Protein AF-0000000076748334 (afdb_homodimer)

Radius of gyration: 28.08 Å; Cα contacts (8 Å, |Δi|>4): 1849; chains: 2; bounding box: 63×77×81 Å

Structure (mmCIF, N/CA/C/O backbone):
data_AF-0000000076748334-model_v1
#
loop_
_entity.id
_entity.type
_entity.pdbx_description
1 polymer 'Xanthine permease'
#
loop_
_atom_site.group_PDB
_atom_site.id
_atom_site.type_symbol
_atom_site.label_atom_id
_atom_site.label_alt_id
_atom_site.label_comp_id
_atom_site.label_asym_id
_atom_site.label_entity_id
_atom_site.label_seq_id
_atom_site.pdbx_PDB_ins_code
_atom_site.Cartn_x
_atom_site.Cartn_y
_atom_site.Cartn_z
_atom_site.occupancy
_atom_site.B_iso_or_equiv
_atom_site.auth_seq_id
_atom_site.auth_comp_id
_atom_site.auth_asym_id
_atom_site.auth_atom_id
_atom_site.pdbx_PDB_model_num
ATOM 1 N N . MET A 1 1 ? -25.078 -15.359 -9.578 1 55.31 1 MET A N 1
ATOM 2 C CA . MET A 1 1 ? -24.734 -15.469 -10.992 1 55.31 1 MET A CA 1
ATOM 3 C C . MET A 1 1 ? -25.219 -16.797 -11.57 1 55.31 1 MET A C 1
ATOM 5 O O . MET A 1 1 ? -25.203 -17.812 -10.883 1 55.31 1 MET A O 1
ATOM 9 N N . LYS A 1 2 ? -25.828 -16.688 -12.664 1 72.5 2 LYS A N 1
ATOM 10 C CA . LYS A 1 2 ? -26.266 -17.906 -13.328 1 72.5 2 LYS A CA 1
ATOM 11 C C . LYS A 1 2 ? -25.094 -18.656 -13.945 1 72.5 2 LYS A C 1
ATOM 13 O O . LYS A 1 2 ? -24.312 -18.078 -14.703 1 72.5 2 LYS A O 1
ATOM 18 N N . LEU A 1 3 ? -24.906 -20.016 -13.586 1 86.62 3 LEU A N 1
ATOM 19 C CA . LEU A 1 3 ? -23.781 -20.828 -14.023 1 86.62 3 LEU A CA 1
ATOM 20 C C . LEU A 1 3 ? -24.047 -21.438 -15.398 1 86.62 3 LEU A C 1
ATOM 22 O O . LEU A 1 3 ? -25.156 -21.922 -15.656 1 86.62 3 LEU A O 1
ATOM 26 N N . LEU A 1 4 ? -23.141 -21.344 -16.297 1 86.69 4 LEU A N 1
ATOM 27 C CA . LEU A 1 4 ? -23.219 -22.016 -17.594 1 86.69 4 LEU A CA 1
ATOM 28 C C . LEU A 1 4 ? -23.016 -23.516 -17.438 1 86.69 4 LEU A C 1
ATOM 30 O O . LEU A 1 4 ? -23.719 -24.312 -18.094 1 86.69 4 LEU A O 1
ATOM 34 N N . TYR A 1 5 ? -22 -23.891 -16.641 1 91.69 5 TYR A N 1
ATOM 35 C CA . TYR A 1 5 ? -21.75 -25.281 -16.25 1 91.69 5 TYR A CA 1
ATOM 36 C C . TYR A 1 5 ? -21.578 -25.391 -14.734 1 91.69 5 TYR A C 1
ATOM 38 O O . TYR A 1 5 ? -20.844 -24.609 -14.133 1 91.69 5 TYR A O 1
ATOM 46 N N . THR A 1 6 ? -22.203 -26.297 -14.242 1 93 6 THR A N 1
ATOM 47 C CA . THR A 1 6 ? -22.141 -26.484 -12.797 1 93 6 THR A CA 1
ATOM 48 C C . THR A 1 6 ? -20.906 -27.297 -12.422 1 93 6 THR A C 1
ATOM 50 O O . THR A 1 6 ? -20.188 -27.797 -13.297 1 93 6 THR A O 1
ATOM 53 N N . LEU A 1 7 ? -20.641 -27.531 -11.172 1 95.06 7 LEU A N 1
ATOM 54 C CA . LEU A 1 7 ? -19.406 -28.062 -10.594 1 95.06 7 LEU A CA 1
ATOM 55 C C . LEU A 1 7 ? -19.125 -29.469 -11.117 1 95.06 7 LEU A C 1
ATOM 57 O O . LEU A 1 7 ? -17.984 -29.781 -11.477 1 95.06 7 LEU A O 1
ATOM 61 N N . ASP A 1 8 ? -20.125 -30.25 -11.25 1 94.75 8 ASP A N 1
ATOM 62 C CA . ASP A 1 8 ? -19.906 -31.656 -11.57 1 94.75 8 ASP A CA 1
ATOM 63 C C . ASP A 1 8 ? -20.328 -31.969 -13.008 1 94.75 8 ASP A C 1
ATOM 65 O O . ASP A 1 8 ? -20.406 -33.125 -13.406 1 94.75 8 ASP A O 1
ATOM 69 N N . GLN A 1 9 ? -20.578 -30.891 -13.695 1 93.69 9 GLN A N 1
ATOM 70 C CA . GLN A 1 9 ? -20.953 -31.078 -15.094 1 93.69 9 GLN A CA 1
ATOM 71 C C . GLN A 1 9 ? -19.719 -31.203 -15.992 1 93.69 9 GLN A C 1
ATOM 73 O O . GLN A 1 9 ? -18.734 -30.484 -15.789 1 93.69 9 GLN A O 1
ATOM 78 N N . LYS A 1 10 ? -19.844 -32.094 -16.938 1 94.62 10 LYS A N 1
ATOM 79 C CA . LYS A 1 10 ? -18.766 -32.281 -17.906 1 94.62 10 LYS A CA 1
ATOM 80 C C . LYS A 1 10 ? -19.156 -31.719 -19.281 1 94.62 10 LYS A C 1
ATOM 82 O O . LYS A 1 10 ? -19.938 -32.344 -20 1 94.62 10 LYS A O 1
ATOM 87 N N . PRO A 1 11 ? -18.594 -30.688 -19.594 1 93.12 11 PRO A N 1
ATOM 88 C CA . PRO A 1 11 ? -18.875 -30.141 -20.922 1 93.12 11 PRO A CA 1
ATOM 89 C C . PRO A 1 11 ? -18.344 -31.031 -22.047 1 93.12 11 PRO A C 1
ATOM 91 O O . PRO A 1 11 ? -17.547 -31.938 -21.797 1 93.12 11 PRO A O 1
ATOM 94 N N . PRO A 1 12 ? -18.875 -30.719 -23.266 1 93 12 PRO A N 1
ATOM 95 C CA . PRO A 1 12 ? -18.328 -31.469 -24.406 1 93 12 PRO A CA 1
ATOM 96 C C . PRO A 1 12 ? -16.812 -31.297 -24.547 1 93 12 PRO A C 1
ATOM 98 O O . PRO A 1 12 ? -16.266 -30.266 -24.156 1 93 12 PRO A O 1
ATOM 101 N N . HIS A 1 13 ? -16.188 -32.281 -25.109 1 92.94 13 HIS A N 1
ATOM 102 C CA . HIS A 1 13 ? -14.727 -32.375 -25.125 1 92.94 13 HIS A CA 1
ATOM 103 C C . HIS A 1 13 ? -14.109 -31.156 -25.812 1 92.94 13 HIS A C 1
ATOM 105 O O . HIS A 1 13 ? -13.109 -30.625 -25.328 1 92.94 13 HIS A O 1
ATOM 111 N N . GLY A 1 14 ? -14.719 -30.75 -26.875 1 89.81 14 GLY A N 1
ATOM 112 C CA . GLY A 1 14 ? -14.18 -29.594 -27.562 1 89.81 14 GLY A CA 1
ATOM 113 C C . GLY A 1 14 ? -14.25 -28.328 -26.734 1 89.81 14 GLY A C 1
ATOM 114 O O . GLY A 1 14 ? -13.281 -27.562 -26.672 1 89.81 14 GLY A O 1
ATOM 115 N N . ILE A 1 15 ? -15.352 -28.203 -26.078 1 89.69 15 ILE A N 1
ATOM 116 C CA . ILE A 1 15 ? -15.562 -27.031 -25.25 1 89.69 15 ILE A CA 1
ATOM 117 C C . ILE A 1 15 ? -14.672 -27.109 -24.016 1 89.69 15 ILE A C 1
ATOM 119 O O . ILE A 1 15 ? -14.102 -26.094 -23.578 1 89.69 15 ILE A O 1
ATOM 123 N N . THR A 1 16 ? -14.547 -28.312 -23.5 1 94.38 16 THR A N 1
ATOM 124 C CA . THR A 1 16 ? -13.688 -28.516 -22.344 1 94.38 16 THR A CA 1
ATOM 125 C C . THR A 1 16 ? -12.25 -28.109 -22.656 1 94.38 16 THR A C 1
ATOM 127 O O . THR A 1 16 ? -11.594 -27.438 -21.844 1 94.38 16 THR A O 1
ATOM 130 N N . LEU A 1 17 ? -11.766 -28.484 -23.766 1 93.38 17 LEU A N 1
ATOM 131 C CA . LEU A 1 17 ? -10.391 -28.172 -24.141 1 93.38 17 LEU A CA 1
ATOM 132 C C . LEU A 1 17 ? -10.195 -26.672 -24.328 1 93.38 17 LEU A C 1
ATOM 134 O O . LEU A 1 17 ? -9.18 -26.125 -23.891 1 93.38 17 LEU A O 1
ATOM 138 N N . LEU A 1 18 ? -11.156 -26.078 -24.922 1 87.5 18 LEU A N 1
ATOM 139 C CA . LEU A 1 18 ? -11.07 -24.641 -25.156 1 87.5 18 LEU A CA 1
ATOM 140 C C . LEU A 1 18 ? -11.078 -23.891 -23.828 1 87.5 18 LEU A C 1
ATOM 142 O O . LEU A 1 18 ? -10.312 -22.938 -23.641 1 87.5 18 LEU A O 1
ATOM 146 N N . LEU A 1 19 ? -11.938 -24.312 -22.984 1 89.56 19 LEU A N 1
ATOM 147 C CA . LEU A 1 19 ? -12.055 -23.656 -21.688 1 89.56 19 LEU A CA 1
ATOM 148 C C . LEU A 1 19 ? -10.82 -23.938 -20.828 1 89.56 19 LEU A C 1
ATOM 150 O O . LEU A 1 19 ? -10.367 -23.078 -20.078 1 89.56 19 LEU A O 1
ATOM 154 N N . ALA A 1 20 ? -10.336 -25.125 -20.953 1 94.5 20 ALA A N 1
ATOM 155 C CA . ALA A 1 20 ? -9.109 -25.484 -20.25 1 94.5 20 ALA A CA 1
ATOM 156 C C . ALA A 1 20 ? -7.93 -24.656 -20.734 1 94.5 20 ALA A C 1
ATOM 158 O O . ALA A 1 20 ? -7.078 -24.25 -19.938 1 94.5 20 ALA A O 1
ATOM 159 N N . LEU A 1 21 ? -7.844 -24.453 -22 1 90.19 21 LEU A N 1
ATOM 160 C CA . LEU A 1 21 ? -6.789 -23.625 -22.578 1 90.19 21 LEU A CA 1
ATOM 161 C C . LEU A 1 21 ? -6.844 -22.203 -22.031 1 90.19 21 LEU A C 1
ATOM 163 O O . LEU A 1 21 ? -5.805 -21.594 -21.797 1 90.19 21 LEU A O 1
ATOM 167 N N . GLN A 1 22 ? -7.988 -21.797 -21.859 1 85.44 22 GLN A N 1
ATOM 168 C CA . GLN A 1 22 ? -8.18 -20.469 -21.297 1 85.44 22 GLN A CA 1
ATOM 169 C C . GLN A 1 22 ? -7.582 -20.375 -19.891 1 85.44 22 GLN A C 1
ATOM 171 O O . GLN A 1 22 ? -6.855 -19.422 -19.594 1 85.44 22 GLN A O 1
ATOM 176 N N . HIS A 1 23 ? -7.918 -21.312 -19.062 1 91.56 23 HIS A N 1
ATOM 177 C CA . HIS A 1 23 ? -7.371 -21.344 -17.719 1 91.56 23 HIS A CA 1
ATOM 178 C C . HIS A 1 23 ? -5.852 -21.469 -17.734 1 91.56 23 HIS A C 1
ATOM 180 O O . HIS A 1 23 ? -5.16 -20.859 -16.922 1 91.56 23 HIS A O 1
ATOM 186 N N . MET A 1 24 ? -5.383 -22.266 -18.656 1 92.75 24 MET A N 1
ATOM 187 C CA . MET A 1 24 ? -3.939 -22.453 -18.766 1 92.75 24 MET A CA 1
ATOM 188 C C . MET A 1 24 ? -3.244 -21.156 -19.156 1 92.75 24 MET A C 1
ATOM 190 O O . MET A 1 24 ? -2.238 -20.781 -18.562 1 92.75 24 MET A O 1
ATOM 194 N N . LEU A 1 25 ? -3.74 -20.484 -20.125 1 85.06 25 LEU A N 1
ATOM 195 C CA . LEU A 1 25 ? -3.141 -19.25 -20.594 1 85.06 25 LEU A CA 1
ATOM 196 C C . LEU A 1 25 ? -3.152 -18.188 -19.5 1 85.06 25 LEU A C 1
ATOM 198 O O . LEU A 1 25 ? -2.223 -17.375 -19.406 1 85.06 25 LEU A O 1
ATOM 202 N N . ALA A 1 26 ? -4.188 -18.219 -18.719 1 82.56 26 ALA A N 1
ATOM 203 C CA . ALA A 1 26 ? -4.316 -17.25 -17.641 1 82.56 26 ALA A CA 1
ATOM 204 C C . ALA A 1 26 ? -3.303 -17.516 -16.531 1 82.56 26 ALA A C 1
ATOM 206 O O . ALA A 1 26 ? -2.893 -16.609 -15.812 1 82.56 26 ALA A O 1
ATOM 207 N N . SER A 1 27 ? -2.885 -18.75 -16.422 1 89.06 27 SER A N 1
ATOM 208 C CA . SER A 1 27 ? -2.084 -19.109 -15.258 1 89.06 27 SER A CA 1
ATOM 209 C C . SER A 1 27 ? -0.627 -19.344 -15.641 1 89.06 27 SER A C 1
ATOM 211 O O . SER A 1 27 ? 0.267 -19.234 -14.797 1 89.06 27 SER A O 1
ATOM 213 N N . ILE A 1 28 ? -0.354 -19.688 -16.906 1 87.75 28 ILE A N 1
ATOM 214 C CA . ILE A 1 28 ? 0.963 -20.156 -17.312 1 87.75 28 ILE A CA 1
ATOM 215 C C . ILE A 1 28 ? 1.997 -19.062 -17.109 1 87.75 28 ILE A C 1
ATOM 217 O O . ILE A 1 28 ? 3.146 -19.328 -16.766 1 87.75 28 ILE A O 1
ATOM 221 N N . GLY A 1 29 ? 1.661 -17.844 -17.469 1 82 29 GLY A N 1
ATOM 222 C CA . GLY A 1 29 ? 2.586 -16.75 -17.25 1 82 29 GLY A CA 1
ATOM 223 C C . GLY A 1 29 ? 3.096 -16.656 -15.828 1 82 29 GLY A C 1
ATOM 224 O O . GLY A 1 29 ? 4.293 -16.469 -15.602 1 82 29 GLY A O 1
ATOM 225 N N . GLY A 1 30 ? 2.146 -16.766 -14.852 1 84.5 30 GLY A N 1
ATOM 226 C CA . GLY A 1 30 ? 2.529 -16.75 -13.453 1 84.5 30 GLY A CA 1
ATOM 227 C C . GLY A 1 30 ? 3.35 -17.953 -13.031 1 84.5 30 GLY A C 1
ATOM 228 O O . GLY A 1 30 ? 4.301 -17.828 -12.258 1 84.5 30 GLY A O 1
ATOM 229 N N . ILE A 1 31 ? 3.037 -19.109 -13.539 1 92.44 31 ILE A N 1
ATOM 230 C CA . ILE A 1 31 ? 3.697 -20.344 -13.18 1 92.44 31 ILE A CA 1
ATOM 231 C C . ILE A 1 31 ? 5.145 -20.328 -13.664 1 92.44 31 ILE A C 1
ATOM 233 O O . ILE A 1 31 ? 6.055 -20.75 -12.953 1 92.44 31 ILE A O 1
ATOM 237 N N . VAL A 1 32 ? 5.352 -19.766 -14.797 1 89.44 32 VAL A N 1
ATOM 238 C CA . VAL A 1 32 ? 6.668 -19.766 -15.43 1 89.44 32 VAL A CA 1
ATOM 239 C C . VAL A 1 32 ? 7.516 -18.641 -14.859 1 89.44 32 VAL A C 1
ATOM 241 O O . VAL A 1 32 ? 8.734 -18.766 -14.719 1 89.44 32 VAL A O 1
ATOM 244 N N . ALA A 1 33 ? 6.879 -17.625 -14.477 1 85.62 33 ALA A N 1
ATOM 245 C CA . ALA A 1 33 ? 7.582 -16.406 -14.062 1 85.62 33 ALA A CA 1
ATOM 246 C C . ALA A 1 33 ? 8.336 -16.625 -12.75 1 85.62 33 ALA A C 1
ATOM 248 O O . ALA A 1 33 ? 9.453 -16.141 -12.578 1 85.62 33 ALA A O 1
ATOM 249 N N . VAL A 1 34 ? 7.789 -17.328 -11.828 1 90.38 34 VAL A N 1
ATOM 250 C CA . VAL A 1 34 ? 8.367 -17.484 -10.5 1 90.38 34 VAL A CA 1
ATOM 251 C C . VAL A 1 34 ? 9.727 -18.172 -10.594 1 90.38 34 VAL A C 1
ATOM 253 O O . VAL A 1 34 ? 10.742 -17.609 -10.18 1 90.38 34 VAL A O 1
ATOM 256 N N . PRO A 1 35 ? 9.812 -19.359 -11.227 1 93.81 35 PRO A N 1
ATOM 257 C CA . PRO A 1 35 ? 11.133 -19.969 -11.344 1 93.81 35 PRO A CA 1
ATOM 258 C C . PRO A 1 35 ? 12.086 -19.188 -12.234 1 93.81 35 PRO A C 1
ATOM 260 O O . PRO A 1 35 ? 13.297 -19.188 -12.008 1 93.81 35 PRO A O 1
ATOM 263 N N . LEU A 1 36 ? 11.57 -18.578 -13.203 1 88.25 36 LEU A N 1
ATOM 264 C CA . LEU A 1 36 ? 12.406 -17.734 -14.062 1 88.25 36 LEU A CA 1
ATOM 265 C C . LEU A 1 36 ? 13.07 -16.625 -13.258 1 88.25 36 LEU A C 1
ATOM 267 O O . LEU A 1 36 ? 14.281 -16.422 -13.367 1 88.25 36 LEU A O 1
ATOM 271 N N . ILE A 1 37 ? 12.273 -16 -12.422 1 82.38 37 ILE A N 1
ATOM 272 C CA . ILE A 1 37 ? 12.766 -14.867 -11.648 1 82.38 37 ILE A CA 1
ATOM 273 C C . ILE A 1 37 ? 13.727 -15.352 -10.562 1 82.38 37 ILE A C 1
ATOM 275 O O . ILE A 1 37 ? 14.805 -14.781 -10.383 1 82.38 37 ILE A O 1
ATOM 279 N N . VAL A 1 38 ? 13.375 -16.312 -9.891 1 90.25 38 VAL A N 1
ATOM 280 C CA . VAL A 1 38 ? 14.227 -16.844 -8.828 1 90.25 38 VAL A CA 1
ATOM 281 C C . VAL A 1 38 ? 15.547 -17.328 -9.414 1 90.25 38 VAL A C 1
ATOM 283 O O . VAL A 1 38 ? 16.625 -16.969 -8.914 1 90.25 38 VAL A O 1
ATOM 286 N N . GLY A 1 39 ? 15.477 -18.109 -10.492 1 91.5 39 GLY A N 1
ATOM 287 C CA . GLY A 1 39 ? 16.688 -18.625 -11.117 1 91.5 39 GLY A CA 1
ATOM 288 C C . GLY A 1 39 ? 17.609 -17.547 -11.617 1 91.5 39 GLY A C 1
ATOM 289 O O . GLY A 1 39 ? 18.828 -17.594 -11.383 1 91.5 39 GLY A O 1
ATOM 290 N N . ALA A 1 40 ? 17.047 -16.625 -12.297 1 83.19 40 ALA A N 1
ATOM 291 C CA . ALA A 1 40 ? 17.844 -15.516 -12.82 1 83.19 40 ALA A CA 1
ATOM 292 C C . ALA A 1 40 ? 18.453 -14.695 -11.688 1 83.19 40 ALA A C 1
ATOM 294 O O . ALA A 1 40 ? 19.609 -14.266 -11.773 1 83.19 40 ALA A O 1
ATOM 295 N N . SER A 1 41 ? 17.75 -14.453 -10.68 1 81.12 41 SER A N 1
ATOM 296 C CA . SER A 1 41 ? 18.203 -13.633 -9.57 1 81.12 41 SER A CA 1
ATOM 297 C C . SER A 1 41 ? 19.359 -14.289 -8.82 1 81.12 41 SER A C 1
ATOM 299 O O . SER A 1 41 ? 20.203 -13.602 -8.227 1 81.12 41 SER A O 1
ATOM 301 N N . ILE A 1 42 ? 19.375 -15.555 -8.75 1 89.44 42 ILE A N 1
ATOM 302 C CA . ILE A 1 42 ? 20.422 -16.234 -7.996 1 89.44 42 ILE A CA 1
ATOM 303 C C . ILE A 1 42 ? 21.547 -16.641 -8.938 1 89.44 42 ILE A C 1
ATOM 305 O O . ILE A 1 42 ? 22.484 -17.344 -8.539 1 89.44 42 ILE A O 1
ATOM 309 N N . GLY A 1 43 ? 21.406 -16.344 -10.234 1 87.5 43 GLY A N 1
ATOM 310 C CA . GLY A 1 43 ? 22.5 -16.484 -11.188 1 87.5 43 GLY A CA 1
ATOM 311 C C . GLY A 1 43 ? 22.562 -17.859 -11.812 1 87.5 43 GLY A C 1
ATOM 312 O O . GLY A 1 43 ? 23.656 -18.344 -12.141 1 87.5 43 GLY A O 1
ATOM 313 N N . LEU A 1 44 ? 21.5 -18.516 -12 1 92.06 44 LEU A N 1
ATOM 314 C CA . LEU A 1 44 ? 21.5 -19.828 -12.625 1 92.06 44 LEU A CA 1
ATOM 315 C C . LEU A 1 44 ? 21.641 -19.719 -14.141 1 92.06 44 LEU A C 1
ATOM 317 O O . LEU A 1 44 ? 21.094 -18.781 -14.742 1 92.06 44 LEU A O 1
ATOM 321 N N . PRO A 1 45 ? 22.344 -20.656 -14.664 1 90.19 45 PRO A N 1
ATOM 322 C CA . PRO A 1 45 ? 22.359 -20.703 -16.125 1 90.19 45 PRO A CA 1
ATOM 323 C C . PRO A 1 45 ? 20.984 -20.969 -16.719 1 90.19 45 PRO A C 1
ATOM 325 O O . PRO A 1 45 ? 20.125 -21.562 -16.062 1 90.19 45 PRO A O 1
ATOM 328 N N . ASN A 1 46 ? 20.75 -20.672 -17.938 1 88.12 46 ASN A N 1
ATOM 329 C CA . ASN A 1 46 ? 19.469 -20.766 -18.609 1 88.12 46 ASN A CA 1
ATOM 330 C C . ASN A 1 46 ? 18.938 -22.188 -18.625 1 88.12 46 ASN A C 1
ATOM 332 O O . ASN A 1 46 ? 17.75 -22.422 -18.453 1 88.12 46 ASN A O 1
ATOM 336 N N . GLU A 1 47 ? 19.828 -23.062 -18.812 1 88.06 47 GLU A N 1
ATOM 337 C CA . GLU A 1 47 ? 19.438 -24.453 -18.875 1 88.06 47 GLU A CA 1
ATOM 338 C C . GLU A 1 47 ? 18.797 -24.922 -17.562 1 88.06 47 GLU A C 1
ATOM 340 O O . GLU A 1 47 ? 17.844 -25.688 -17.562 1 88.06 47 GLU A O 1
ATOM 345 N N . GLU A 1 48 ? 19.359 -24.469 -16.531 1 92.06 48 GLU A N 1
ATOM 346 C CA . GLU A 1 48 ? 18.828 -24.812 -15.211 1 92.06 48 GLU A CA 1
ATOM 347 C C . GLU A 1 48 ? 17.484 -24.125 -14.953 1 92.06 48 GLU A C 1
ATOM 349 O O . GLU A 1 48 ? 16.594 -24.703 -14.328 1 92.06 48 GLU A O 1
ATOM 354 N N . ILE A 1 49 ? 17.375 -22.953 -15.43 1 92.44 49 ILE A N 1
ATOM 355 C CA . ILE A 1 49 ? 16.125 -22.219 -15.281 1 92.44 49 ILE A CA 1
ATOM 356 C C . ILE A 1 49 ? 15.023 -22.938 -16.062 1 92.44 49 ILE A C 1
ATOM 358 O O . ILE A 1 49 ? 13.883 -23.031 -15.594 1 92.44 49 ILE A O 1
ATOM 362 N N . VAL A 1 50 ? 15.398 -23.422 -17.219 1 91.31 50 VAL A N 1
ATOM 363 C CA . VAL A 1 50 ? 14.445 -24.188 -18.016 1 91.31 50 VAL A CA 1
ATOM 364 C C . VAL A 1 50 ? 13.969 -25.406 -17.234 1 91.31 50 VAL A C 1
ATOM 366 O O . VAL A 1 50 ? 12.773 -25.719 -17.219 1 91.31 50 VAL A O 1
ATOM 369 N N . SER A 1 51 ? 14.898 -26.031 -16.594 1 92.19 51 SER A N 1
ATOM 370 C CA . SER A 1 51 ? 14.555 -27.203 -15.781 1 92.19 51 SER A CA 1
ATOM 371 C C . SER A 1 51 ? 13.602 -26.828 -14.648 1 92.19 51 SER A C 1
ATOM 373 O O . SER A 1 51 ? 12.695 -27.594 -14.32 1 92.19 51 SER A O 1
ATOM 375 N N . LEU A 1 52 ? 13.828 -25.719 -14.031 1 94.75 52 LEU A N 1
ATOM 376 C CA . LEU A 1 52 ? 12.961 -25.25 -12.953 1 94.75 52 LEU A CA 1
ATOM 377 C C . LEU A 1 52 ? 11.562 -24.938 -13.477 1 94.75 52 LEU A C 1
ATOM 379 O O . LEU A 1 52 ? 10.57 -25.219 -12.797 1 94.75 52 LEU A O 1
ATOM 383 N N . ILE A 1 53 ? 11.492 -24.391 -14.633 1 94.19 53 ILE A N 1
ATOM 384 C CA . ILE A 1 53 ? 10.211 -24.047 -15.242 1 94.19 53 ILE A CA 1
ATOM 385 C C . ILE A 1 53 ? 9.438 -25.312 -15.57 1 94.19 53 ILE A C 1
ATOM 387 O O . ILE A 1 53 ? 8.234 -25.406 -15.289 1 94.19 53 ILE A O 1
ATOM 391 N N . ASN A 1 54 ? 10.141 -26.281 -16.125 1 94.62 54 ASN A N 1
ATOM 392 C CA . ASN A 1 54 ? 9.508 -27.562 -16.422 1 94.62 54 ASN A CA 1
ATOM 393 C C . ASN A 1 54 ? 8.945 -28.234 -15.18 1 94.62 54 ASN A C 1
ATOM 395 O O . ASN A 1 54 ? 7.828 -28.75 -15.195 1 94.62 54 ASN A O 1
ATOM 399 N N . ALA A 1 55 ? 9.711 -28.172 -14.195 1 96 55 ALA A N 1
ATOM 400 C CA . ALA A 1 55 ? 9.273 -28.75 -12.93 1 96 55 ALA A CA 1
ATOM 401 C C . ALA A 1 55 ? 8.039 -28.031 -12.391 1 96 55 ALA A C 1
ATOM 403 O O . ALA A 1 55 ? 7.121 -28.656 -11.859 1 96 55 ALA A O 1
ATOM 404 N N . ALA A 1 56 ? 8.078 -26.703 -12.469 1 96.44 56 ALA A N 1
ATOM 405 C CA . ALA A 1 56 ? 6.965 -25.906 -11.992 1 96.44 56 ALA A CA 1
ATOM 406 C C . ALA A 1 56 ? 5.676 -26.234 -12.734 1 96.44 56 ALA A C 1
ATOM 408 O O . ALA A 1 56 ? 4.613 -26.359 -12.125 1 96.44 56 ALA A O 1
ATOM 409 N N . LEU A 1 57 ? 5.789 -26.375 -14.047 1 95.81 57 LEU A N 1
ATOM 410 C CA . LEU A 1 57 ? 4.625 -26.703 -14.867 1 95.81 57 LEU A CA 1
ATOM 411 C C . LEU A 1 57 ? 4.086 -28.078 -14.523 1 95.81 57 LEU A C 1
ATOM 413 O O . LEU A 1 57 ? 2.879 -28.25 -14.336 1 95.81 57 LEU A O 1
ATOM 417 N N . LEU A 1 58 ? 4.969 -29 -14.414 1 96.44 58 LEU A N 1
ATOM 418 C CA . LEU A 1 58 ? 4.574 -30.359 -14.109 1 96.44 58 LEU A CA 1
ATOM 419 C C . LEU A 1 58 ? 3.893 -30.453 -12.75 1 96.44 58 LEU A C 1
ATOM 421 O O . LEU A 1 58 ?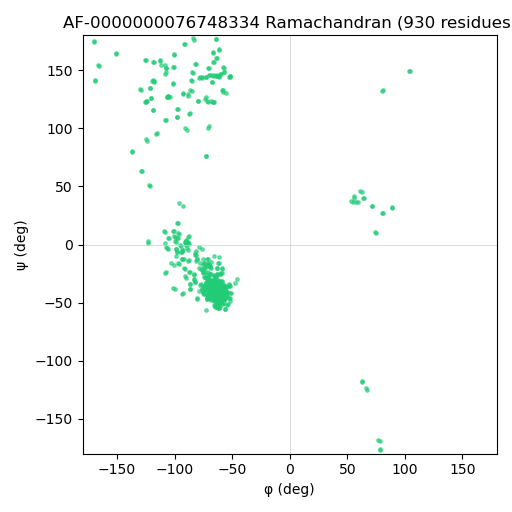 2.805 -31.016 -12.625 1 96.44 58 LEU A O 1
ATOM 425 N N . ALA A 1 59 ? 4.539 -29.938 -11.781 1 97.25 59 ALA A N 1
ATOM 426 C CA . ALA A 1 59 ? 3.984 -29.969 -10.43 1 97.25 59 ALA A CA 1
ATOM 427 C C . ALA A 1 59 ? 2.645 -29.234 -10.367 1 97.25 59 ALA A C 1
ATOM 429 O O . ALA A 1 59 ? 1.706 -29.719 -9.719 1 97.25 59 ALA A O 1
ATOM 430 N N . SER A 1 60 ? 2.537 -28.047 -10.969 1 97.62 60 SER A N 1
ATOM 431 C CA . SER A 1 60 ? 1.293 -27.281 -11 1 97.62 60 SER A CA 1
ATOM 432 C C . SER A 1 60 ? 0.158 -28.109 -11.609 1 97.62 60 SER A C 1
ATOM 434 O O . SER A 1 60 ? -0.967 -28.094 -11.102 1 97.62 60 SER A O 1
ATOM 436 N N . GLY A 1 61 ? 0.514 -28.797 -12.711 1 97.88 61 GLY A N 1
ATOM 437 C CA . GLY A 1 61 ? -0.492 -29.625 -13.367 1 97.88 61 GLY A CA 1
ATOM 438 C C . GLY A 1 61 ? -0.993 -30.766 -12.5 1 97.88 61 GLY A C 1
ATOM 439 O O . GLY A 1 61 ? -2.203 -30.953 -12.359 1 97.88 61 GLY A O 1
ATOM 440 N N . ILE A 1 62 ? -0.114 -31.484 -11.906 1 97.69 62 ILE A N 1
ATOM 441 C CA . ILE A 1 62 ? -0.457 -32.625 -11.078 1 97.69 62 ILE A CA 1
ATOM 442 C C . ILE A 1 62 ? -1.321 -32.188 -9.906 1 97.69 62 ILE A C 1
ATOM 444 O O . ILE A 1 62 ? -2.359 -32.781 -9.625 1 97.69 62 ILE A O 1
ATOM 448 N N . VAL A 1 63 ? -0.874 -31.141 -9.273 1 98.06 63 VAL A N 1
ATOM 449 C CA . VAL A 1 63 ? -1.563 -30.703 -8.07 1 98.06 63 VAL A CA 1
ATOM 450 C C . VAL A 1 63 ? -2.916 -30.094 -8.438 1 98.06 63 VAL A C 1
ATOM 452 O O . VAL A 1 63 ? -3.885 -30.219 -7.684 1 98.06 63 VAL A O 1
ATOM 455 N N . THR A 1 64 ? -2.99 -29.375 -9.57 1 98.25 64 THR A N 1
ATOM 456 C CA . THR A 1 64 ? -4.27 -28.875 -10.047 1 98.25 64 THR A CA 1
ATOM 457 C C . THR A 1 64 ? -5.27 -30.016 -10.227 1 98.25 64 THR A C 1
ATOM 459 O O . THR A 1 64 ? -6.418 -29.922 -9.789 1 98.25 64 THR A O 1
ATOM 462 N N . ILE A 1 65 ? -4.848 -31.094 -10.859 1 98.19 65 ILE A N 1
ATOM 463 C CA . ILE A 1 65 ? -5.715 -32.25 -11.078 1 98.19 65 ILE A CA 1
ATOM 464 C C . ILE A 1 65 ? -6.141 -32.844 -9.734 1 98.19 65 ILE A C 1
ATOM 466 O O . ILE A 1 65 ? -7.32 -33.125 -9.531 1 98.19 65 ILE A O 1
ATOM 470 N N . ALA A 1 66 ? -5.23 -32.969 -8.859 1 97.69 66 ALA A N 1
ATOM 471 C CA . ALA A 1 66 ? -5.523 -33.531 -7.547 1 97.69 66 ALA A CA 1
ATOM 472 C C . ALA A 1 66 ? -6.535 -32.688 -6.793 1 97.69 66 ALA A C 1
ATOM 474 O O . ALA A 1 66 ? -7.418 -33.219 -6.113 1 97.69 66 ALA A O 1
ATOM 475 N N . GLN A 1 67 ? -6.414 -31.359 -6.824 1 97.75 67 GLN A N 1
ATOM 476 C CA . GLN A 1 67 ? -7.324 -30.438 -6.145 1 97.75 67 GLN A CA 1
ATOM 477 C C . GLN A 1 67 ? -8.727 -30.5 -6.746 1 97.75 67 GLN A C 1
ATOM 479 O O . GLN A 1 67 ? -9.719 -30.422 -6.023 1 97.75 67 GLN A O 1
ATOM 484 N N . CYS A 1 68 ? -8.773 -30.688 -8.07 1 97.62 68 CYS A N 1
ATOM 485 C CA . CYS A 1 68 ? -10.047 -30.641 -8.781 1 97.62 68 CYS A CA 1
ATOM 486 C C . CYS A 1 68 ? -10.789 -31.969 -8.648 1 97.62 68 CYS A C 1
ATOM 488 O O . CYS A 1 68 ? -12 -31.984 -8.398 1 97.62 68 CYS A O 1
ATOM 490 N N . LEU A 1 69 ? -10.109 -33.031 -8.844 1 96.94 69 LEU A N 1
ATOM 491 C CA . LEU A 1 69 ? -10.75 -34.344 -8.891 1 96.94 69 LEU A CA 1
ATOM 492 C C . LEU A 1 69 ? -10.797 -34.969 -7.504 1 96.94 69 LEU A C 1
ATOM 494 O O . LEU A 1 69 ? -11.68 -35.781 -7.219 1 96.94 69 LEU A O 1
ATOM 498 N N . GLY A 1 70 ? -9.914 -34.656 -6.707 1 95.56 70 GLY A N 1
ATOM 499 C CA . GLY A 1 70 ? -9.836 -35.25 -5.387 1 95.56 70 GLY A CA 1
ATOM 500 C C . GLY A 1 70 ? -9.172 -36.625 -5.402 1 95.56 70 GLY A C 1
ATOM 501 O O . GLY A 1 70 ? -9.352 -37.406 -6.344 1 95.56 70 GLY A O 1
ATOM 502 N N . LEU A 1 71 ? -8.273 -36.844 -4.52 1 93.75 71 LEU A N 1
ATOM 503 C CA . LEU A 1 71 ? -7.645 -38.125 -4.254 1 93.75 71 LEU A CA 1
ATOM 504 C C . LEU A 1 71 ? -7.801 -38.531 -2.787 1 93.75 71 LEU A C 1
ATOM 506 O O . LEU A 1 71 ? -6.902 -38.281 -1.979 1 93.75 71 LEU A O 1
ATOM 510 N N . GLY A 1 72 ? -8.875 -39.219 -2.461 1 92.69 72 GLY A N 1
ATOM 511 C CA . GLY A 1 72 ? -9.172 -39.5 -1.064 1 92.69 72 GLY A CA 1
ATOM 512 C C . GLY A 1 72 ? -9.414 -38.25 -0.247 1 92.69 72 GLY A C 1
ATOM 513 O O . GLY A 1 72 ? -10.281 -37.438 -0.585 1 92.69 72 GLY A O 1
ATOM 514 N N . PRO A 1 73 ? -8.547 -38 0.764 1 92.06 73 PRO A N 1
ATOM 515 C CA . PRO A 1 73 ? -8.703 -36.812 1.596 1 92.06 73 PRO A CA 1
ATOM 516 C C . PRO A 1 73 ? -7.98 -35.594 1.028 1 92.06 73 PRO A C 1
ATOM 518 O O . PRO A 1 73 ? -8.031 -34.531 1.617 1 92.06 73 PRO A O 1
ATOM 521 N N . ILE A 1 74 ? -7.469 -35.812 -0.18 1 95.12 74 ILE A N 1
ATOM 522 C CA . ILE A 1 74 ? -6.656 -34.75 -0.753 1 95.12 74 ILE A CA 1
ATOM 523 C C . ILE A 1 74 ? -7.449 -34 -1.837 1 95.12 74 ILE A C 1
ATOM 525 O O . ILE A 1 74 ? -8 -34.656 -2.742 1 95.12 74 ILE A O 1
ATOM 529 N N . GLY A 1 75 ? -7.477 -32.688 -1.645 1 96.31 75 GLY A N 1
ATOM 530 C CA . GLY A 1 75 ? -8.133 -31.891 -2.66 1 96.31 75 GLY A CA 1
ATOM 531 C C . GLY A 1 75 ? -9.5 -31.406 -2.236 1 96.31 75 GLY A C 1
ATOM 532 O O . GLY A 1 75 ? -10.25 -32.125 -1.581 1 96.31 75 GLY A O 1
ATOM 533 N N . ILE A 1 76 ? -9.859 -30.297 -2.715 1 96.31 76 ILE A N 1
ATOM 534 C CA . ILE A 1 76 ? -11.094 -29.656 -2.281 1 96.31 76 ILE A CA 1
ATOM 535 C C . ILE A 1 76 ? -12.219 -29.984 -3.27 1 96.31 76 ILE A C 1
ATOM 537 O O . ILE A 1 76 ? -13.391 -29.75 -2.977 1 96.31 76 ILE A O 1
ATOM 541 N N . ARG A 1 77 ? -11.961 -30.438 -4.426 1 96.81 77 ARG A N 1
ATOM 542 C CA . ARG A 1 77 ? -12.906 -30.781 -5.477 1 96.81 77 ARG A CA 1
ATOM 543 C C . ARG A 1 77 ? -13.672 -29.562 -5.965 1 96.81 77 ARG A C 1
ATOM 545 O O . ARG A 1 77 ? -14.898 -29.578 -6.07 1 96.81 77 ARG A O 1
ATOM 552 N N . LEU A 1 78 ? -13 -28.5 -6.078 1 96.94 78 LEU A N 1
ATOM 553 C CA . LEU A 1 78 ? -13.398 -27.266 -6.738 1 96.94 78 LEU A CA 1
ATOM 554 C C . LEU A 1 78 ? -12.469 -26.953 -7.91 1 96.94 78 LEU A C 1
ATOM 556 O O . LEU A 1 78 ? -11.398 -27.547 -8.031 1 96.94 78 LEU A O 1
ATOM 560 N N . PRO A 1 79 ? -12.914 -26.203 -8.82 1 96.56 79 PRO A N 1
ATOM 561 C CA . PRO A 1 79 ? -12.062 -25.875 -9.969 1 96.56 79 PRO A CA 1
ATOM 562 C C . PRO A 1 79 ? -10.938 -24.906 -9.609 1 96.56 79 PRO A C 1
ATOM 564 O O . PRO A 1 79 ? -10.938 -23.766 -10.062 1 96.56 79 PRO A O 1
ATOM 567 N N . VAL A 1 80 ? -9.93 -25.438 -8.953 1 96.5 80 VAL A N 1
ATOM 568 C CA . VAL A 1 80 ? -8.805 -24.641 -8.477 1 96.5 80 VAL A CA 1
ATOM 569 C C . VAL A 1 80 ? -7.578 -24.922 -9.344 1 96.5 80 VAL A C 1
ATOM 571 O O . VAL A 1 80 ? -7.215 -26.078 -9.57 1 96.5 80 VAL A O 1
ATOM 574 N N . VAL A 1 81 ? -7.02 -23.891 -9.844 1 96.56 81 VAL A N 1
ATOM 575 C CA . VAL A 1 81 ? -5.73 -24 -10.523 1 96.56 81 VAL A CA 1
ATOM 576 C C . VAL A 1 81 ? -4.602 -23.734 -9.531 1 96.56 81 VAL A C 1
ATOM 578 O O . VAL A 1 81 ? -4.641 -22.75 -8.789 1 96.56 81 VAL A O 1
ATOM 581 N N . MET A 1 82 ? -3.639 -24.625 -9.523 1 97.38 82 MET A N 1
ATOM 582 C CA . MET A 1 82 ? -2.48 -24.516 -8.641 1 97.38 82 MET A CA 1
ATOM 583 C C . MET A 1 82 ? -1.226 -24.156 -9.438 1 97.38 82 MET A C 1
ATOM 585 O O . MET A 1 82 ? -1.072 -24.594 -10.578 1 97.38 82 MET A O 1
ATOM 589 N N . GLY A 1 83 ? -0.351 -23.422 -8.844 1 95.81 83 GLY A N 1
ATOM 590 C CA . GLY A 1 83 ? 0.902 -23.078 -9.5 1 95.81 83 GLY A CA 1
ATOM 591 C C . GLY A 1 83 ? 1.9 -22.422 -8.57 1 95.81 83 GLY A C 1
ATOM 592 O O . GLY A 1 83 ? 1.614 -22.219 -7.391 1 95.81 83 GLY A O 1
ATOM 593 N N . SER A 1 84 ? 3.102 -22.188 -9.125 1 94.88 84 SER A N 1
ATOM 594 C CA . SER A 1 84 ? 4.133 -21.5 -8.359 1 94.88 84 SER A CA 1
ATOM 595 C C . SER A 1 84 ? 3.66 -20.125 -7.918 1 94.88 84 SER A C 1
ATOM 597 O O . SER A 1 84 ? 3.166 -19.344 -8.734 1 94.88 84 SER A O 1
ATOM 599 N N . SER A 1 85 ? 3.877 -19.828 -6.648 1 91.44 85 SER A N 1
ATOM 600 C CA . SER A 1 85 ? 3.297 -18.625 -6.07 1 91.44 85 SER A CA 1
ATOM 601 C C . SER A 1 85 ? 4.332 -17.516 -5.969 1 91.44 85 SER A C 1
ATOM 603 O O . SER A 1 85 ? 5.465 -17.734 -5.539 1 91.44 85 SER A O 1
ATOM 605 N N . PHE A 1 86 ? 3.922 -16.344 -6.285 1 83.81 86 PHE A N 1
ATOM 606 C CA . PHE A 1 86 ? 4.758 -15.148 -6.176 1 83.81 86 PHE A CA 1
ATOM 607 C C . PHE A 1 86 ? 5.023 -14.805 -4.715 1 83.81 86 PHE A C 1
ATOM 609 O O . PHE A 1 86 ? 5.957 -14.07 -4.406 1 83.81 86 PHE A O 1
ATOM 616 N N . ALA A 1 87 ? 4.203 -15.344 -3.859 1 84.62 87 ALA A N 1
ATOM 617 C CA . ALA A 1 87 ? 4.367 -15.078 -2.432 1 84.62 87 ALA A CA 1
ATOM 618 C C . ALA A 1 87 ? 5.738 -15.531 -1.942 1 84.62 87 ALA A C 1
ATOM 620 O O . ALA A 1 87 ? 6.289 -14.961 -1 1 84.62 87 ALA A O 1
ATOM 621 N N . PHE A 1 88 ? 6.293 -16.438 -2.615 1 91.38 88 PHE A N 1
ATOM 622 C CA . PHE A 1 88 ? 7.531 -17.047 -2.148 1 91.38 88 PHE A CA 1
ATOM 623 C C . PHE A 1 88 ? 8.734 -16.422 -2.846 1 91.38 88 PHE A C 1
ATOM 625 O O . PHE A 1 88 ? 9.883 -16.781 -2.566 1 91.38 88 PHE A O 1
ATOM 632 N N . LEU A 1 89 ? 8.508 -15.57 -3.746 1 86.31 89 LEU A N 1
ATOM 633 C CA . LEU A 1 89 ? 9.555 -15.031 -4.613 1 86.31 89 LEU A CA 1
ATOM 634 C C . LEU A 1 89 ? 10.68 -14.414 -3.793 1 86.31 89 LEU A C 1
ATOM 636 O O . LEU A 1 89 ? 11.844 -14.797 -3.936 1 86.31 89 LEU A O 1
ATOM 640 N N . GLY A 1 90 ? 10.406 -13.484 -2.932 1 79.69 90 GLY A N 1
ATOM 641 C CA . GLY A 1 90 ? 11.422 -12.789 -2.15 1 79.69 90 GLY A CA 1
ATOM 642 C C . GLY A 1 90 ? 12.227 -13.719 -1.264 1 79.69 90 GLY A C 1
ATOM 643 O O . GLY A 1 90 ? 13.461 -13.641 -1.234 1 79.69 90 GLY A O 1
ATOM 644 N N . VAL A 1 91 ? 11.539 -14.555 -0.591 1 84.56 91 VAL A N 1
ATOM 645 C CA . VAL A 1 91 ? 12.203 -15.453 0.345 1 84.56 91 VAL A CA 1
ATOM 646 C C . VAL A 1 91 ? 13.039 -16.484 -0.424 1 84.56 91 VAL A C 1
ATOM 648 O O . VAL A 1 91 ? 14.125 -16.859 0.012 1 84.56 91 VAL A O 1
ATOM 651 N N . ALA A 1 92 ? 12.516 -16.938 -1.531 1 92.19 92 ALA A N 1
ATOM 652 C CA . ALA A 1 92 ? 13.25 -17.906 -2.346 1 92.19 92 ALA A CA 1
ATOM 653 C C . ALA A 1 92 ? 14.539 -17.281 -2.885 1 92.19 92 ALA A C 1
ATOM 655 O O . ALA A 1 92 ? 15.586 -17.953 -2.916 1 92.19 92 ALA A O 1
ATOM 656 N N . ILE A 1 93 ? 14.477 -16.078 -3.309 1 86.75 93 ILE A N 1
ATOM 657 C CA . ILE A 1 93 ? 15.656 -15.406 -3.826 1 86.75 93 ILE A CA 1
ATOM 658 C C . ILE A 1 93 ? 16.688 -15.242 -2.713 1 86.75 93 ILE A C 1
ATOM 660 O O . ILE A 1 93 ? 17.875 -15.531 -2.906 1 86.75 93 ILE A O 1
ATOM 664 N N . ALA A 1 94 ? 16.25 -14.773 -1.57 1 81.5 94 ALA A N 1
ATOM 665 C CA . ALA A 1 94 ? 17.156 -14.57 -0.442 1 81.5 94 ALA A CA 1
ATOM 666 C C . ALA A 1 94 ? 17.812 -15.883 -0.027 1 81.5 94 ALA A C 1
ATOM 668 O O . ALA A 1 94 ? 19.031 -15.93 0.199 1 81.5 94 ALA A O 1
ATOM 669 N N . ILE A 1 95 ? 17.094 -16.922 0.081 1 90.19 95 ILE A N 1
ATOM 670 C CA . ILE A 1 95 ? 17.594 -18.234 0.477 1 90.19 95 ILE A CA 1
ATOM 671 C C . ILE A 1 95 ? 18.516 -18.781 -0.607 1 90.19 95 ILE A C 1
ATOM 673 O O . ILE A 1 95 ? 19.578 -19.359 -0.305 1 90.19 95 ILE A O 1
ATOM 677 N N . GLY A 1 96 ? 18.109 -18.625 -1.823 1 93.5 96 GLY A N 1
ATOM 678 C CA . GLY A 1 96 ? 18.891 -19.125 -2.945 1 93.5 96 GLY A CA 1
ATOM 679 C C . GLY A 1 96 ? 20.234 -18.453 -3.098 1 93.5 96 GLY A C 1
ATOM 680 O O . GLY A 1 96 ? 21.203 -19.078 -3.518 1 93.5 96 GLY A O 1
ATOM 681 N N . ARG A 1 97 ? 20.281 -17.172 -2.844 1 87.81 97 ARG A N 1
ATOM 682 C CA . ARG A 1 97 ? 21.531 -16.438 -2.936 1 87.81 97 ARG A CA 1
ATOM 683 C C . ARG A 1 97 ? 22.547 -16.953 -1.914 1 87.81 97 ARG A C 1
ATOM 685 O O . ARG A 1 97 ? 23.75 -16.953 -2.172 1 87.81 97 ARG A O 1
ATOM 692 N N . GLU A 1 98 ? 22.078 -17.406 -0.833 1 86.44 98 GLU A N 1
ATOM 693 C CA . GLU A 1 98 ? 22.953 -17.859 0.242 1 86.44 98 GLU A CA 1
ATOM 694 C C . GLU A 1 98 ? 23.219 -19.359 0.13 1 86.44 98 GLU A C 1
ATOM 696 O O . GLU A 1 98 ? 24.344 -19.812 0.333 1 86.44 98 GLU A O 1
ATOM 701 N N . GLY A 1 99 ? 22.188 -20.125 -0.177 1 92.56 99 GLY A N 1
ATOM 702 C CA . GLY A 1 99 ? 22.328 -21.578 -0.084 1 92.56 99 GLY A CA 1
ATOM 703 C C . GLY A 1 99 ? 22.016 -22.281 -1.383 1 92.56 99 GLY A C 1
ATOM 704 O O . GLY A 1 99 ? 22.047 -23.516 -1.441 1 92.56 99 GLY A O 1
ATOM 705 N N . GLY A 1 100 ? 21.703 -21.531 -2.404 1 94.25 100 GLY A N 1
ATOM 706 C CA . GLY A 1 100 ? 21.422 -22.141 -3.695 1 94.25 100 GLY A CA 1
ATOM 707 C C . GLY A 1 100 ? 20.031 -22.75 -3.775 1 94.25 100 GLY A C 1
ATOM 708 O O . GLY A 1 100 ? 19.219 -22.578 -2.865 1 94.25 100 GLY A O 1
ATOM 709 N N . VAL A 1 101 ? 19.828 -23.531 -4.875 1 96.5 101 VAL A N 1
ATOM 710 C CA . VAL A 1 101 ? 18.516 -24.125 -5.125 1 96.5 101 VAL A CA 1
ATOM 711 C C . VAL A 1 101 ? 18.234 -25.219 -4.09 1 96.5 101 VAL A C 1
ATOM 713 O O . VAL A 1 101 ? 17.094 -25.391 -3.674 1 96.5 101 VAL A O 1
ATOM 716 N N . ALA A 1 102 ? 19.25 -25.859 -3.646 1 97.5 102 ALA A N 1
ATOM 717 C CA . ALA A 1 102 ? 19.109 -26.922 -2.654 1 97.5 102 ALA A CA 1
ATOM 718 C C . ALA A 1 102 ? 18.5 -26.375 -1.356 1 97.5 102 ALA A C 1
ATOM 720 O O . ALA A 1 102 ? 17.703 -27.047 -0.711 1 97.5 102 ALA A O 1
ATOM 721 N N . SER A 1 103 ? 18.922 -25.234 -0.99 1 96.56 103 SER A N 1
ATOM 722 C CA . SER A 1 103 ? 18.406 -24.609 0.227 1 96.56 103 SER A CA 1
ATOM 723 C C . SER A 1 103 ? 16.953 -24.188 0.056 1 96.56 103 SER A C 1
ATOM 725 O O . SER A 1 103 ? 16.156 -24.266 0.997 1 96.56 103 SER A O 1
ATOM 727 N N . ILE A 1 104 ? 16.609 -23.703 -1.129 1 96.75 104 ILE A N 1
ATOM 728 C CA . ILE A 1 104 ? 15.227 -23.328 -1.416 1 96.75 104 ILE A CA 1
ATOM 729 C C . ILE A 1 104 ? 14.328 -24.562 -1.289 1 96.75 104 ILE A C 1
ATOM 731 O O . ILE A 1 104 ? 13.305 -24.516 -0.608 1 96.75 104 ILE A O 1
ATOM 735 N N . MET A 1 105 ? 14.797 -25.672 -1.918 1 97.62 105 MET A N 1
ATOM 736 C CA . MET A 1 105 ? 13.992 -26.891 -1.938 1 97.62 105 MET A CA 1
ATOM 737 C C . MET A 1 105 ? 13.891 -27.5 -0.545 1 97.62 105 MET A C 1
ATOM 739 O O . MET A 1 105 ? 12.836 -28 -0.152 1 97.62 105 MET A O 1
ATOM 743 N N . GLY A 1 106 ? 14.961 -27.469 0.151 1 97.56 106 GLY A N 1
ATOM 744 C CA . GLY A 1 106 ? 14.93 -28 1.508 1 97.56 106 GLY A CA 1
ATOM 745 C C . GLY A 1 106 ? 13.984 -27.234 2.418 1 97.56 106 GLY A C 1
ATOM 746 O O . GLY A 1 106 ? 13.219 -27.844 3.17 1 97.56 106 GLY A O 1
ATOM 747 N N . SER A 1 107 ? 14.078 -25.953 2.379 1 96.94 107 SER A N 1
ATOM 748 C CA . SER A 1 107 ? 13.203 -25.125 3.201 1 96.94 107 SER A CA 1
ATOM 749 C C . SER A 1 107 ? 11.75 -25.25 2.756 1 96.94 107 SER A C 1
ATOM 751 O O . SER A 1 107 ? 10.836 -25.234 3.584 1 96.94 107 SER A O 1
ATOM 753 N N . ALA A 1 108 ? 11.555 -25.359 1.447 1 97.38 108 ALA A N 1
ATOM 754 C CA . ALA A 1 108 ? 10.203 -25.516 0.922 1 97.38 108 ALA A CA 1
ATOM 755 C C . ALA A 1 108 ? 9.594 -26.844 1.374 1 97.38 108 ALA A C 1
ATOM 757 O O . ALA A 1 108 ? 8.406 -26.922 1.685 1 97.38 108 ALA A O 1
ATOM 758 N N . LEU A 1 109 ? 10.414 -27.859 1.369 1 97.81 109 LEU A N 1
ATOM 759 C CA . LEU A 1 109 ? 9.945 -29.172 1.794 1 97.81 109 LEU A CA 1
ATOM 760 C C . LEU A 1 109 ? 9.484 -29.141 3.248 1 97.81 109 LEU A C 1
ATOM 762 O O . LEU A 1 109 ? 8.375 -29.562 3.559 1 97.81 109 LEU A O 1
ATOM 766 N N . ILE A 1 110 ? 10.305 -28.625 4.074 1 97.44 110 ILE A N 1
ATOM 767 C CA . ILE A 1 110 ? 9.961 -28.578 5.492 1 97.44 110 ILE A CA 1
ATOM 768 C C . ILE A 1 110 ? 8.797 -27.609 5.711 1 97.44 110 ILE A C 1
ATOM 770 O O . ILE A 1 110 ? 7.91 -27.875 6.527 1 97.44 110 ILE A O 1
ATOM 774 N N . GLY A 1 111 ? 8.867 -26.5 5.059 1 95.56 111 GLY A N 1
ATOM 775 C CA . GLY A 1 111 ? 7.766 -25.547 5.152 1 95.56 111 GLY A CA 1
ATOM 776 C C . GLY A 1 111 ? 6.43 -26.141 4.758 1 95.56 111 GLY A C 1
ATOM 777 O O . GLY A 1 111 ? 5.395 -25.797 5.328 1 95.56 111 GLY A O 1
ATOM 778 N N . SER A 1 112 ? 6.438 -26.984 3.74 1 96.81 112 SER A N 1
ATOM 779 C CA . SER A 1 112 ? 5.199 -27.609 3.283 1 96.81 112 SER A CA 1
ATOM 780 C C . SER A 1 112 ? 4.59 -28.5 4.363 1 96.81 112 SER A C 1
ATOM 782 O O . SER A 1 112 ? 3.371 -28.688 4.406 1 96.81 112 SER A O 1
ATOM 784 N N . LEU A 1 113 ? 5.398 -28.984 5.254 1 96.19 113 LEU A N 1
ATOM 785 C CA . LEU A 1 113 ? 4.898 -29.781 6.371 1 96.19 113 LEU A CA 1
ATOM 786 C C . LEU A 1 113 ? 4.09 -28.922 7.332 1 96.19 113 LEU A C 1
ATOM 788 O O . LEU A 1 113 ? 3.141 -29.391 7.957 1 96.19 113 LEU A O 1
ATOM 792 N N . VAL A 1 114 ? 4.512 -27.781 7.398 1 92.44 114 VAL A N 1
ATOM 793 C CA . VAL A 1 114 ? 3.768 -26.859 8.234 1 92.44 114 VAL A CA 1
ATOM 794 C C . VAL A 1 114 ? 2.352 -26.688 7.684 1 92.44 114 VAL A C 1
ATOM 796 O O . VAL A 1 114 ? 1.387 -26.609 8.445 1 92.44 114 VAL A O 1
ATOM 799 N N . VAL A 1 115 ? 2.242 -26.609 6.383 1 93.38 115 VAL A N 1
ATOM 800 C CA . VAL A 1 115 ? 0.933 -26.484 5.75 1 93.38 115 VAL A CA 1
ATOM 801 C C . VAL A 1 115 ? 0.109 -27.734 6.004 1 93.38 115 VAL A C 1
ATOM 803 O O . VAL A 1 115 ? -1.088 -27.656 6.293 1 93.38 115 VAL A O 1
ATOM 806 N N . ILE A 1 116 ? 0.761 -28.844 5.891 1 95.75 116 ILE A N 1
ATOM 807 C CA . ILE A 1 116 ? 0.084 -30.109 6.129 1 95.75 116 ILE A CA 1
ATOM 808 C C . ILE A 1 116 ? -0.428 -30.156 7.566 1 95.75 116 ILE A C 1
ATOM 810 O O . ILE A 1 116 ? -1.593 -30.484 7.809 1 95.75 116 ILE A O 1
ATOM 814 N N . LEU A 1 117 ? 0.399 -29.797 8.445 1 94.31 117 LEU A N 1
ATOM 815 C CA . LEU A 1 117 ? 0.003 -29.781 9.852 1 94.31 117 LEU A CA 1
ATOM 816 C C . LEU A 1 117 ? -1.105 -28.766 10.102 1 94.31 117 LEU A C 1
ATOM 818 O O . LEU A 1 117 ? -2.057 -29.047 10.836 1 94.31 117 LEU A O 1
ATOM 822 N N . ALA A 1 118 ? -0.946 -27.641 9.516 1 90.5 118 ALA A N 1
ATOM 823 C CA . ALA A 1 118 ? -1.936 -26.578 9.672 1 90.5 118 ALA A CA 1
ATOM 824 C C . ALA A 1 118 ? -3.295 -27.016 9.125 1 90.5 118 ALA A C 1
ATOM 826 O O . ALA A 1 118 ? -4.336 -26.594 9.633 1 90.5 118 ALA A O 1
ATOM 827 N N . SER A 1 119 ? -3.266 -27.828 8.062 1 92.25 119 SER A N 1
ATOM 828 C CA . SER A 1 119 ? -4.516 -28.266 7.449 1 92.25 119 SER A CA 1
ATOM 829 C C . SER A 1 119 ? -5.379 -29.047 8.445 1 92.25 119 SER A C 1
ATOM 831 O O . SER A 1 119 ? -6.605 -29.031 8.344 1 92.25 119 SER A O 1
ATOM 833 N N . PHE A 1 120 ? -4.793 -29.641 9.422 1 91.62 120 PHE A N 1
ATOM 834 C CA . PHE A 1 120 ? -5.539 -30.406 10.406 1 91.62 120 PHE A CA 1
ATOM 835 C C . PHE A 1 120 ? -6.008 -29.516 11.547 1 91.62 120 PHE A C 1
ATOM 837 O O . PHE A 1 120 ? -6.871 -29.906 12.336 1 91.62 120 PHE A O 1
ATOM 844 N N . TYR A 1 121 ? -5.484 -28.297 11.664 1 87.56 121 TYR A N 1
ATOM 845 C CA . TYR A 1 121 ? -5.844 -27.359 12.719 1 87.56 121 TYR A CA 1
ATOM 846 C C . TYR A 1 121 ? -6.383 -26.062 12.133 1 87.56 121 TYR A C 1
ATOM 848 O O . TYR A 1 121 ? -5.949 -24.969 12.523 1 87.56 121 TYR A O 1
ATOM 856 N N . MET A 1 122 ? -7.258 -26.219 11.297 1 81.25 122 MET A N 1
ATOM 857 C CA . MET A 1 122 ? -7.789 -25.078 10.547 1 81.25 122 MET A CA 1
ATOM 858 C C . MET A 1 122 ? -8.375 -24.031 11.484 1 81.25 122 MET A C 1
ATOM 860 O O . MET A 1 122 ? -8.266 -22.828 11.227 1 81.25 122 MET A O 1
ATOM 864 N N . ASP A 1 123 ? -9.031 -24.406 12.562 1 77.62 123 ASP A N 1
ATOM 865 C CA . ASP A 1 123 ? -9.648 -23.484 13.508 1 77.62 123 ASP A CA 1
ATOM 866 C C . ASP A 1 123 ? -8.609 -22.578 14.148 1 77.62 123 ASP A C 1
ATOM 868 O O . ASP A 1 123 ? -8.852 -21.375 14.328 1 77.62 123 ASP A O 1
ATOM 872 N N . LYS A 1 124 ? -7.516 -23.172 14.477 1 77.44 124 LYS A N 1
ATOM 873 C CA . LYS A 1 124 ? -6.449 -22.391 15.102 1 77.44 124 LYS A CA 1
ATOM 874 C C . LYS A 1 124 ? -5.797 -21.438 14.102 1 77.44 124 LYS A C 1
ATOM 876 O O . LYS A 1 124 ? -5.426 -20.328 14.453 1 77.44 124 LYS A O 1
ATOM 881 N N . VAL A 1 125 ? -5.691 -21.906 12.883 1 76.31 125 VAL A N 1
ATOM 882 C CA . VAL A 1 125 ? -5.07 -21.094 11.836 1 76.31 125 VAL A CA 1
ATOM 883 C C . VAL A 1 125 ? -5.941 -19.875 11.539 1 76.31 125 VAL A C 1
ATOM 885 O O . VAL A 1 125 ? -5.43 -18.766 11.352 1 76.31 125 VAL A O 1
ATOM 888 N N . ARG A 1 126 ? -7.152 -20.094 11.523 1 73.62 126 ARG A N 1
ATOM 889 C CA . ARG A 1 126 ? -8.086 -19.016 11.242 1 73.62 126 ARG A CA 1
ATOM 890 C C . ARG A 1 126 ? -8.039 -17.953 12.336 1 73.62 126 ARG A C 1
ATOM 892 O O . ARG A 1 126 ? -8.219 -16.766 12.062 1 73.62 126 ARG A O 1
ATOM 899 N N . LYS A 1 127 ? -7.805 -18.391 13.523 1 74.38 127 LYS A N 1
ATOM 900 C CA . LYS A 1 127 ? -7.73 -17.469 14.656 1 74.38 127 LYS A CA 1
ATOM 901 C C . LYS A 1 127 ? -6.445 -16.656 14.617 1 74.38 127 LYS A C 1
ATOM 903 O O . LYS A 1 127 ? -6.43 -15.492 15.008 1 74.38 127 LYS A O 1
ATOM 908 N N . LEU A 1 128 ? -5.41 -17.234 14.133 1 75.81 128 LEU A N 1
ATOM 909 C CA . LEU A 1 128 ? -4.113 -16.578 14.109 1 75.81 128 LEU A CA 1
ATOM 910 C C . LEU A 1 128 ? -3.994 -15.664 12.891 1 75.81 128 LEU A C 1
ATOM 912 O O . LEU A 1 128 ? -3.223 -14.703 12.898 1 75.81 128 LEU A O 1
ATOM 916 N N . PHE A 1 129 ? -4.719 -15.977 11.867 1 77.94 129 PHE A N 1
ATOM 917 C CA . PHE A 1 129 ? -4.598 -15.219 10.625 1 77.94 129 PHE A CA 1
ATOM 918 C C . PHE A 1 129 ? -5.965 -14.758 10.133 1 77.94 129 PHE A C 1
ATOM 920 O O . PHE A 1 129 ? -6.387 -15.117 9.031 1 77.94 129 PHE A O 1
ATOM 927 N N . PRO A 1 130 ? -6.547 -13.922 10.969 1 79.56 130 PRO A N 1
ATOM 928 C CA . PRO A 1 130 ? -7.812 -13.344 10.508 1 79.56 130 PRO A CA 1
ATOM 929 C C . PRO A 1 130 ? -7.652 -12.469 9.273 1 79.56 130 PRO A C 1
ATOM 931 O O . PRO A 1 130 ? -6.527 -12.242 8.812 1 79.56 130 PRO A O 1
ATOM 934 N N . THR A 1 131 ? -8.68 -12.016 8.82 1 77.75 131 THR A N 1
ATOM 935 C CA . THR A 1 131 ? -8.711 -11.273 7.57 1 77.75 131 THR A CA 1
ATOM 936 C C . THR A 1 131 ? -7.809 -10.047 7.648 1 77.75 131 THR A C 1
ATOM 938 O O . THR A 1 131 ? -7.152 -9.688 6.668 1 77.75 131 THR A O 1
ATOM 941 N N . VAL A 1 132 ? -7.785 -9.422 8.812 1 85.75 132 VAL A N 1
ATOM 942 C CA . VAL A 1 132 ? -6.965 -8.219 8.984 1 85.75 132 VAL A CA 1
ATOM 943 C C . VAL A 1 132 ? -5.492 -8.57 8.797 1 85.75 132 VAL A C 1
ATOM 945 O O . VAL A 1 132 ? -4.758 -7.863 8.109 1 85.75 132 VAL A O 1
ATOM 948 N N . VAL A 1 133 ? -5.078 -9.656 9.375 1 86.75 133 VAL A N 1
ATOM 949 C CA . VAL A 1 133 ? -3.686 -10.078 9.289 1 86.75 133 VAL A CA 1
ATOM 950 C C . VAL A 1 133 ? -3.375 -10.562 7.875 1 86.75 133 VAL A C 1
ATOM 952 O O . VAL A 1 133 ? -2.363 -10.172 7.289 1 86.75 133 VAL A O 1
ATOM 955 N N . SER A 1 134 ? -4.25 -11.32 7.312 1 82.38 134 SER A N 1
ATOM 956 C CA . SER A 1 134 ? -4.062 -11.844 5.965 1 82.38 134 SER A CA 1
ATOM 957 C C . SER A 1 134 ? -4.004 -10.719 4.938 1 82.38 134 SER A C 1
ATOM 959 O O . SER A 1 134 ? -3.205 -10.773 4 1 82.38 134 SER A O 1
ATOM 961 N N . GLY A 1 135 ? -4.898 -9.812 5.102 1 85.25 135 GLY A N 1
ATOM 962 C CA . GLY A 1 135 ? -4.91 -8.68 4.191 1 85.25 135 GLY A CA 1
ATOM 963 C C . GLY A 1 135 ? -3.607 -7.906 4.188 1 85.25 135 GLY A C 1
ATOM 964 O O . GLY A 1 135 ? -3.121 -7.508 3.127 1 85.25 135 GLY A O 1
ATOM 965 N N . VAL A 1 136 ? -3.045 -7.68 5.363 1 90.62 136 VAL A N 1
ATOM 966 C CA . VAL A 1 136 ? -1.772 -6.973 5.473 1 90.62 136 VAL A CA 1
ATOM 967 C C . VAL A 1 136 ? -0.676 -7.766 4.766 1 90.62 136 VAL A C 1
ATOM 969 O O . VAL A 1 136 ? 0.104 -7.203 3.994 1 90.62 136 VAL A O 1
ATOM 972 N N . VAL A 1 137 ? -0.679 -8.984 4.996 1 86.94 137 VAL A N 1
ATOM 973 C CA . VAL A 1 137 ? 0.397 -9.828 4.484 1 86.94 137 VAL A CA 1
ATOM 974 C C . VAL A 1 137 ? 0.304 -9.914 2.961 1 86.94 137 VAL A C 1
ATOM 976 O O . VAL A 1 137 ? 1.317 -9.828 2.264 1 86.94 137 VAL A O 1
ATOM 979 N N . VAL A 1 138 ? -0.858 -10.117 2.445 1 83.94 138 VAL A N 1
ATOM 980 C CA . VAL A 1 138 ? -1.04 -10.203 1 1 83.94 138 VAL A CA 1
ATOM 981 C C . VAL A 1 138 ? -0.664 -8.875 0.351 1 83.94 138 VAL A C 1
ATOM 983 O O . VAL A 1 138 ? -0.065 -8.852 -0.727 1 83.94 138 VAL A O 1
ATOM 986 N N . THR A 1 139 ? -1.068 -7.781 0.962 1 89 139 THR A N 1
ATOM 987 C CA . THR A 1 139 ? -0.675 -6.469 0.462 1 89 139 THR A CA 1
ATOM 988 C C . THR A 1 139 ? 0.844 -6.34 0.412 1 89 139 THR A C 1
ATOM 990 O O . THR A 1 139 ? 1.398 -5.84 -0.57 1 89 139 THR A O 1
ATOM 993 N N . LEU A 1 140 ? 1.477 -6.797 1.428 1 89.62 140 LEU A N 1
ATOM 994 C CA . LEU A 1 140 ? 2.932 -6.727 1.504 1 89.62 140 LEU A CA 1
ATOM 995 C C . LEU A 1 140 ? 3.574 -7.59 0.424 1 89.62 140 LEU A C 1
ATOM 997 O O . LEU A 1 140 ? 4.621 -7.23 -0.123 1 89.62 140 LEU A O 1
ATOM 1001 N N . ILE A 1 141 ? 3.047 -8.719 0.153 1 83.44 141 ILE A N 1
ATOM 1002 C CA . ILE A 1 141 ? 3.582 -9.578 -0.894 1 83.44 141 ILE A CA 1
ATOM 1003 C C . ILE A 1 141 ? 3.672 -8.805 -2.205 1 83.44 141 ILE A C 1
ATOM 1005 O O . ILE A 1 141 ? 4.723 -8.781 -2.85 1 83.44 141 ILE A O 1
ATOM 1009 N N . GLY A 1 142 ? 2.607 -8.227 -2.541 1 85.31 142 GLY A N 1
ATOM 1010 C CA . GLY A 1 142 ? 2.588 -7.469 -3.783 1 85.31 142 GLY A CA 1
ATOM 1011 C C . GLY A 1 142 ? 3.545 -6.293 -3.781 1 85.31 142 GLY A C 1
ATOM 1012 O O . GLY A 1 142 ? 4.281 -6.082 -4.746 1 85.31 142 GLY A O 1
ATOM 1013 N N . LEU A 1 143 ? 3.566 -5.547 -2.686 1 89.44 143 LEU A N 1
ATOM 1014 C CA . LEU A 1 143 ? 4.336 -4.309 -2.631 1 89.44 143 LEU A CA 1
ATOM 1015 C C . LEU A 1 143 ? 5.828 -4.602 -2.516 1 89.44 143 LEU A C 1
ATOM 1017 O O . LEU A 1 143 ? 6.656 -3.854 -3.041 1 89.44 143 LEU A O 1
ATOM 1021 N N . THR A 1 144 ? 6.188 -5.605 -1.829 1 87 144 THR A N 1
ATOM 1022 C CA . THR A 1 144 ? 7.598 -5.855 -1.558 1 87 144 THR A CA 1
ATOM 1023 C C . THR A 1 144 ? 8.266 -6.535 -2.75 1 87 144 THR A C 1
ATOM 1025 O O . THR A 1 144 ? 9.492 -6.605 -2.822 1 87 144 THR A O 1
ATOM 1028 N N . ILE A 1 145 ? 7.516 -7.027 -3.715 1 81 145 ILE A N 1
ATOM 1029 C CA . ILE A 1 145 ? 8.133 -7.645 -4.879 1 81 145 ILE A CA 1
ATOM 1030 C C . ILE A 1 145 ? 8.188 -6.645 -6.031 1 81 145 ILE A C 1
ATOM 1032 O O . ILE A 1 145 ? 8.812 -6.906 -7.062 1 81 145 ILE A O 1
ATOM 1036 N N . LEU A 1 146 ? 7.605 -5.5 -5.887 1 87.25 146 LEU A N 1
ATOM 1037 C CA . LEU A 1 146 ? 7.637 -4.457 -6.906 1 87.25 146 LEU A CA 1
ATOM 1038 C C . LEU A 1 146 ? 9.07 -4.113 -7.289 1 87.25 146 LEU A C 1
ATOM 1040 O O . LEU A 1 146 ? 9.375 -3.908 -8.469 1 87.25 146 LEU A O 1
ATOM 1044 N N . PRO A 1 147 ? 10.008 -4.035 -6.312 1 86.75 147 PRO A N 1
ATOM 1045 C CA . PRO A 1 147 ? 11.391 -3.727 -6.676 1 86.75 147 PRO A CA 1
ATOM 1046 C C . PRO A 1 147 ? 11.984 -4.742 -7.648 1 86.75 147 PRO A C 1
ATOM 1048 O O . PRO A 1 147 ? 12.828 -4.391 -8.477 1 86.75 147 PRO A O 1
ATOM 1051 N N . VAL A 1 148 ? 11.594 -5.953 -7.586 1 81.75 148 VAL A N 1
ATOM 1052 C CA . VAL A 1 148 ? 12.07 -6.98 -8.508 1 81.75 148 VAL A CA 1
ATOM 1053 C C . VAL A 1 148 ? 11.664 -6.625 -9.938 1 81.75 148 VAL A C 1
ATOM 1055 O O . VAL A 1 148 ? 12.477 -6.734 -10.859 1 81.75 148 VAL A O 1
ATOM 1058 N N . ALA A 1 149 ? 10.43 -6.223 -10.109 1 86.88 149 ALA A N 1
ATOM 1059 C CA . ALA A 1 149 ? 9.969 -5.805 -11.43 1 86.88 149 ALA A CA 1
ATOM 1060 C C . ALA A 1 149 ? 10.766 -4.609 -11.938 1 86.88 149 ALA A C 1
ATOM 1062 O O . ALA A 1 149 ? 11.07 -4.52 -13.133 1 86.88 149 ALA A O 1
ATOM 1063 N N . MET A 1 150 ? 11.086 -3.701 -11.062 1 89.31 150 MET A N 1
ATOM 1064 C CA . MET A 1 150 ? 11.852 -2.523 -11.469 1 89.31 150 MET A CA 1
ATOM 1065 C C . MET A 1 150 ? 13.266 -2.908 -11.898 1 89.31 150 MET A C 1
ATOM 1067 O O . MET A 1 150 ? 13.805 -2.342 -12.844 1 89.31 150 MET A O 1
ATOM 1071 N N . ASN A 1 151 ? 13.82 -3.809 -11.227 1 85.62 151 ASN A N 1
ATOM 1072 C CA . ASN A 1 151 ? 15.141 -4.293 -11.594 1 85.62 151 ASN A CA 1
ATOM 1073 C C . ASN A 1 151 ? 15.125 -4.98 -12.961 1 85.62 151 ASN A C 1
ATOM 1075 O O . ASN A 1 151 ? 16.109 -4.914 -13.703 1 85.62 151 ASN A O 1
ATOM 1079 N N . TRP A 1 152 ? 14.086 -5.605 -13.242 1 85.56 152 TRP A N 1
ATOM 1080 C CA . TRP A 1 152 ? 13.945 -6.238 -14.547 1 85.56 152 TRP A CA 1
ATOM 1081 C C . TRP A 1 152 ? 13.828 -5.188 -15.648 1 85.56 152 TRP A C 1
ATOM 1083 O O . TRP A 1 152 ? 14.391 -5.352 -16.734 1 85.56 152 TRP A O 1
ATOM 1093 N N . VAL A 1 153 ? 13.117 -4.223 -15.359 1 89.81 153 VAL A N 1
ATOM 1094 C CA . VAL A 1 153 ? 13.016 -3.139 -16.328 1 89.81 153 VAL A CA 1
ATOM 1095 C C . VAL A 1 153 ? 14.398 -2.541 -16.578 1 89.81 153 VAL A C 1
ATOM 1097 O O . VAL A 1 153 ? 14.742 -2.217 -17.719 1 89.81 153 VAL A O 1
ATOM 1100 N N . GLY A 1 154 ? 15.133 -2.385 -15.555 1 89.56 154 GLY A N 1
ATOM 1101 C CA . GLY A 1 154 ? 16.469 -1.833 -15.672 1 89.56 154 GLY A CA 1
ATOM 1102 C C . GLY A 1 154 ? 17.406 -2.717 -16.469 1 89.56 154 GLY A C 1
ATOM 1103 O O . GLY A 1 154 ? 18.234 -2.221 -17.25 1 89.56 154 GLY A O 1
ATOM 1104 N N . ASP A 1 155 ? 17.328 -4.027 -16.234 1 86.75 155 ASP A N 1
ATOM 1105 C CA . ASP A 1 155 ? 18.062 -5.062 -16.969 1 86.75 155 ASP A CA 1
ATOM 1106 C C . ASP A 1 155 ? 19.562 -4.777 -16.953 1 86.75 155 ASP A C 1
ATOM 1108 O O . ASP A 1 155 ? 20.203 -4.789 -18.016 1 86.75 155 ASP A O 1
ATOM 1112 N N . ALA A 1 156 ? 20.125 -4.258 -15.883 1 84 156 ALA A N 1
ATOM 1113 C CA . ALA A 1 156 ? 21.531 -3.986 -15.617 1 84 156 ALA A CA 1
ATOM 1114 C C . ALA A 1 156 ? 21.766 -3.713 -14.133 1 84 156 ALA A C 1
ATOM 1116 O O . ALA A 1 156 ? 20.812 -3.453 -13.383 1 84 156 ALA A O 1
ATOM 1117 N N . PRO A 1 157 ? 22.984 -3.996 -13.75 1 76 157 PRO A N 1
ATOM 1118 C CA . PRO A 1 157 ? 23.25 -3.645 -12.352 1 76 157 PRO A CA 1
ATOM 1119 C C . PRO A 1 157 ? 22.875 -2.203 -12.023 1 76 157 PRO A C 1
ATOM 1121 O O . PRO A 1 157 ? 22.953 -1.329 -12.891 1 76 157 PRO A O 1
ATOM 1124 N N . ALA A 1 158 ? 22.391 -1.995 -10.805 1 71.75 158 ALA A N 1
ATOM 1125 C CA . ALA A 1 158 ? 21.812 -0.728 -10.352 1 71.75 158 ALA A CA 1
ATOM 1126 C C . ALA A 1 158 ? 22.781 0.426 -10.609 1 71.75 158 ALA A C 1
ATOM 1128 O O . ALA A 1 158 ? 22.359 1.518 -11 1 71.75 158 ALA A O 1
ATOM 1129 N N . ALA A 1 159 ? 24.016 0.201 -10.508 1 75.69 159 ALA A N 1
ATOM 1130 C CA . ALA A 1 159 ? 24.984 1.279 -10.625 1 75.69 159 ALA A CA 1
ATOM 1131 C C . ALA A 1 159 ? 25.453 1.456 -12.07 1 75.69 159 ALA A C 1
ATOM 1133 O O . ALA A 1 159 ? 26.156 2.412 -12.391 1 75.69 159 ALA A O 1
ATOM 1134 N N . SER A 1 160 ? 24.891 0.682 -12.906 1 84.56 160 SER A N 1
ATOM 1135 C CA . SER A 1 160 ? 25.344 0.71 -14.289 1 84.56 160 SER A CA 1
ATOM 1136 C C . SER A 1 160 ? 24.672 1.822 -15.086 1 84.56 160 SER A C 1
ATOM 1138 O O . SER A 1 160 ? 23.5 2.148 -14.828 1 84.56 160 SER A O 1
ATOM 1140 N N . GLU A 1 161 ? 25.312 2.363 -15.984 1 86.75 161 GLU A N 1
ATOM 1141 C CA . GLU A 1 161 ? 24.766 3.369 -16.891 1 86.75 161 GLU A CA 1
ATOM 1142 C C . GLU A 1 161 ? 23.766 2.75 -17.859 1 86.75 161 GLU A C 1
ATOM 1144 O O . GLU A 1 161 ? 22.969 3.461 -18.484 1 86.75 161 GLU A O 1
ATOM 1149 N N . ASN A 1 162 ? 23.844 1.514 -17.953 1 89.44 162 ASN A N 1
ATOM 1150 C CA . ASN A 1 162 ? 22.969 0.825 -18.906 1 89.44 162 ASN A CA 1
ATOM 1151 C C . ASN A 1 162 ? 21.641 0.413 -18.25 1 89.44 162 ASN A C 1
ATOM 1153 O O . ASN A 1 162 ? 20.812 -0.231 -18.875 1 89.44 162 ASN A O 1
ATOM 1157 N N . PHE A 1 163 ? 21.531 0.825 -17.047 1 91.69 163 PHE A N 1
ATOM 1158 C CA . PHE A 1 163 ? 20.312 0.515 -16.328 1 91.69 163 PHE A CA 1
ATOM 1159 C C . PHE A 1 163 ? 19.141 1.334 -16.875 1 91.69 163 PHE A C 1
ATOM 1161 O O . PHE A 1 163 ? 19.25 2.553 -17.031 1 91.69 163 PHE A O 1
ATOM 1168 N N . ALA A 1 164 ? 18.062 0.672 -17.328 1 92.94 164 ALA A N 1
ATOM 1169 C CA . ALA A 1 164 ? 16.781 1.269 -17.734 1 92.94 164 ALA A CA 1
ATOM 1170 C C . ALA A 1 164 ? 16.984 2.201 -18.938 1 92.94 164 ALA A C 1
ATOM 1172 O O . ALA A 1 164 ? 16.531 3.344 -18.922 1 92.94 164 ALA A O 1
ATOM 1173 N N . THR A 1 165 ? 17.75 1.714 -19.922 1 92.5 165 THR A N 1
ATOM 1174 C CA . THR A 1 165 ? 17.922 2.482 -21.156 1 92.5 165 THR A CA 1
ATOM 1175 C C . THR A 1 165 ? 16.578 2.676 -21.844 1 92.5 165 THR A C 1
ATOM 1177 O O . THR A 1 165 ? 15.602 1.994 -21.531 1 92.5 165 THR A O 1
ATOM 1180 N N . LEU A 1 166 ? 16.531 3.533 -22.812 1 92.5 166 LEU A N 1
ATOM 1181 C CA . LEU A 1 166 ? 15.281 3.941 -23.438 1 92.5 166 LEU A CA 1
ATOM 1182 C C . LEU A 1 166 ? 14.617 2.766 -24.141 1 92.5 166 LEU A C 1
ATOM 1184 O O . LEU A 1 166 ? 13.398 2.59 -24.062 1 92.5 166 LEU A O 1
ATOM 1188 N N . PRO A 1 167 ? 15.391 1.962 -24.828 1 92.94 167 PRO A N 1
ATOM 1189 C CA . PRO A 1 167 ? 14.758 0.802 -25.453 1 92.94 167 PRO A CA 1
ATOM 1190 C C . PRO A 1 167 ? 14.156 -0.165 -24.438 1 92.94 167 PRO A C 1
ATOM 1192 O O . PRO A 1 167 ? 13.102 -0.757 -24.688 1 92.94 167 PRO A O 1
ATOM 1195 N N . LYS A 1 168 ? 14.844 -0.322 -23.344 1 93.62 168 LYS A N 1
ATOM 1196 C CA . LYS A 1 168 ? 14.344 -1.194 -22.281 1 93.62 168 LYS A CA 1
ATOM 1197 C C . LYS A 1 168 ? 13.055 -0.646 -21.672 1 93.62 168 LYS A C 1
ATOM 1199 O O . LYS A 1 168 ? 12.094 -1.392 -21.469 1 93.62 168 LYS A O 1
ATOM 1204 N N . LEU A 1 169 ? 13.086 0.627 -21.469 1 93.94 169 LEU A N 1
ATOM 1205 C CA . LEU A 1 169 ? 11.898 1.281 -20.922 1 93.94 169 LEU A CA 1
ATOM 1206 C C . LEU A 1 169 ? 10.734 1.183 -21.906 1 93.94 169 LEU A C 1
ATOM 1208 O O . LEU A 1 169 ? 9.594 0.983 -21.5 1 93.94 169 LEU A O 1
ATOM 1212 N N . PHE A 1 170 ? 11.062 1.345 -23.125 1 94.88 170 PHE A N 1
ATOM 1213 C CA . PHE A 1 170 ? 10.039 1.26 -24.156 1 94.88 170 PHE A CA 1
ATOM 1214 C C . PHE A 1 170 ? 9.398 -0.121 -24.172 1 94.88 170 PHE A C 1
ATOM 1216 O O . PHE A 1 170 ? 8.172 -0.239 -24.234 1 94.88 170 PHE A O 1
ATOM 1223 N N . LEU A 1 171 ? 10.203 -1.08 -24.125 1 94.62 171 LEU A N 1
ATOM 1224 C CA . LEU A 1 171 ? 9.703 -2.451 -24.141 1 94.62 171 LEU A CA 1
ATOM 1225 C C . LEU A 1 171 ? 8.82 -2.721 -22.938 1 94.62 171 LEU A C 1
ATOM 1227 O O . LEU A 1 171 ? 7.789 -3.391 -23.047 1 94.62 171 LEU A O 1
ATOM 1231 N N . ALA A 1 172 ? 9.25 -2.281 -21.766 1 95 172 ALA A N 1
ATOM 1232 C CA . ALA A 1 172 ? 8.469 -2.465 -20.547 1 95 172 ALA A CA 1
ATOM 1233 C C . ALA A 1 172 ? 7.117 -1.765 -20.641 1 95 172 ALA A C 1
ATOM 1235 O O . ALA A 1 172 ? 6.09 -2.334 -20.266 1 95 172 ALA A O 1
ATOM 1236 N N . ILE A 1 173 ? 7.109 -0.578 -21.172 1 94.56 173 ILE A N 1
ATOM 1237 C CA . ILE A 1 173 ? 5.895 0.225 -21.281 1 94.56 173 ILE A CA 1
ATOM 1238 C C . ILE A 1 173 ? 4.938 -0.418 -22.281 1 94.56 173 ILE A C 1
ATOM 1240 O O . ILE A 1 173 ? 3.723 -0.426 -22.078 1 94.56 173 ILE A O 1
ATOM 1244 N N . VAL A 1 174 ? 5.465 -0.914 -23.328 1 96 174 VAL A N 1
ATOM 1245 C CA . VAL A 1 174 ? 4.645 -1.562 -24.344 1 96 174 VAL A CA 1
ATOM 1246 C C . VAL A 1 174 ? 3.971 -2.799 -23.75 1 96 174 VAL A C 1
ATOM 1248 O O . VAL A 1 174 ? 2.771 -3.014 -23.938 1 96 174 VAL A O 1
ATOM 1251 N N . SER A 1 175 ? 4.805 -3.58 -23.125 1 94.56 175 SER A N 1
ATOM 1252 C CA . SER A 1 175 ? 4.258 -4.789 -22.516 1 94.56 175 SER A CA 1
ATOM 1253 C C . SER A 1 175 ? 3.18 -4.453 -21.484 1 94.56 175 SER A C 1
ATOM 1255 O O . SER A 1 175 ? 2.131 -5.098 -21.438 1 94.56 175 SER A O 1
ATOM 1257 N N . LEU A 1 176 ? 3.492 -3.49 -20.656 1 93.75 176 LEU A N 1
ATOM 1258 C CA . LEU A 1 176 ? 2.523 -3.01 -19.688 1 93.75 176 LEU A CA 1
ATOM 1259 C C . LEU A 1 176 ? 1.259 -2.508 -20.375 1 93.75 176 LEU A C 1
ATOM 1261 O O . LEU A 1 176 ? 0.146 -2.834 -19.953 1 93.75 176 LEU A O 1
ATOM 1265 N N . GLY A 1 177 ? 1.434 -1.743 -21.391 1 94.19 177 GLY A N 1
ATOM 1266 C CA . GLY A 1 177 ? 0.31 -1.197 -22.141 1 94.19 177 GLY A CA 1
ATOM 1267 C C . GLY A 1 177 ? -0.586 -2.266 -22.734 1 94.19 177 GLY A C 1
ATOM 1268 O O . GLY A 1 177 ? -1.812 -2.133 -22.734 1 94.19 177 GLY A O 1
ATOM 1269 N N . ILE A 1 178 ? -0.014 -3.299 -23.234 1 94.5 178 ILE A N 1
ATOM 1270 C CA . ILE A 1 178 ? -0.776 -4.391 -23.828 1 94.5 178 ILE A CA 1
ATOM 1271 C C . ILE A 1 178 ? -1.608 -5.086 -22.75 1 94.5 178 ILE A C 1
ATOM 1273 O O . ILE A 1 178 ? -2.785 -5.387 -22.969 1 94.5 178 ILE A O 1
ATOM 1277 N N . VAL A 1 179 ? -0.981 -5.344 -21.609 1 89.75 179 VAL A N 1
ATOM 1278 C CA . VAL A 1 179 ? -1.7 -6.004 -20.516 1 89.75 179 VAL A CA 1
ATOM 1279 C C . VAL A 1 179 ? -2.912 -5.164 -20.109 1 89.75 179 VAL A C 1
ATOM 1281 O O . VAL A 1 179 ? -4.02 -5.688 -19.984 1 89.75 179 VAL A O 1
ATOM 1284 N N . VAL A 1 180 ? -2.68 -3.877 -19.938 1 88.75 180 VAL A N 1
ATOM 1285 C CA . VAL A 1 180 ? -3.75 -2.984 -19.5 1 88.75 180 VAL A CA 1
ATOM 1286 C C . VAL A 1 180 ? -4.828 -2.91 -20.578 1 88.75 180 VAL A C 1
ATOM 1288 O O . VAL A 1 180 ? -6.023 -3.014 -20.281 1 88.75 180 VAL A O 1
ATOM 1291 N N . ALA A 1 181 ? -4.453 -2.779 -21.828 1 91 181 ALA A N 1
ATOM 1292 C CA . ALA A 1 181 ? -5.402 -2.652 -22.938 1 91 181 ALA A CA 1
ATOM 1293 C C . ALA A 1 181 ? -6.246 -3.914 -23.078 1 91 181 ALA A C 1
ATOM 1295 O O . ALA A 1 181 ? -7.469 -3.836 -23.219 1 91 181 ALA A O 1
ATOM 1296 N N . VAL A 1 182 ? -5.637 -5.004 -23.031 1 88.94 182 VAL A N 1
ATOM 1297 C CA . VAL A 1 182 ? -6.352 -6.266 -23.203 1 88.94 182 VAL A CA 1
ATOM 1298 C C . VAL A 1 182 ? -7.285 -6.492 -22.016 1 88.94 182 VAL A C 1
ATOM 1300 O O . VAL A 1 182 ? -8.414 -6.965 -22.172 1 88.94 182 VAL A O 1
ATOM 1303 N N . SER A 1 183 ? -6.828 -6.152 -20.844 1 84.12 183 SER A N 1
ATOM 1304 C CA . SER A 1 183 ? -7.613 -6.359 -19.625 1 84.12 183 SER A CA 1
ATOM 1305 C C . SER A 1 183 ? -8.883 -5.516 -19.641 1 84.12 183 SER A C 1
ATOM 1307 O O . SER A 1 183 ? -9.914 -5.934 -19.125 1 84.12 183 SER A O 1
ATOM 1309 N N . VAL A 1 184 ? -8.836 -4.379 -20.219 1 83.12 184 VAL A N 1
ATOM 1310 C CA . VAL A 1 184 ? -9.945 -3.443 -20.109 1 83.12 184 VAL A CA 1
ATOM 1311 C C . VAL A 1 184 ? -10.812 -3.506 -21.359 1 83.12 184 VAL A C 1
ATOM 1313 O O . VAL A 1 184 ? -12.031 -3.377 -21.281 1 83.12 184 VAL A O 1
ATOM 1316 N N . TYR A 1 185 ? -10.18 -3.658 -22.484 1 86.31 185 TYR A N 1
ATOM 1317 C CA . TYR A 1 185 ? -10.93 -3.543 -23.734 1 86.31 185 TYR A CA 1
ATOM 1318 C C . TYR A 1 185 ? -11.453 -4.902 -24.172 1 86.31 185 TYR A C 1
ATOM 1320 O O . TYR A 1 185 ? -12.383 -4.977 -24.984 1 86.31 185 TYR A O 1
ATOM 1328 N N . CYS A 1 186 ? -10.852 -5.895 -23.688 1 84.12 186 CYS A N 1
ATOM 1329 C CA . CYS A 1 186 ? -11.328 -7.223 -24.078 1 84.12 186 CYS A CA 1
ATOM 1330 C C . CYS A 1 186 ? -12.203 -7.82 -22.984 1 84.12 186 CYS A C 1
ATOM 1332 O O . CYS A 1 186 ? -12.438 -7.188 -21.953 1 84.12 186 CYS A O 1
ATOM 1334 N N . LYS A 1 187 ? -12.938 -8.828 -23.328 1 75.69 187 LYS A N 1
ATOM 1335 C CA . LYS A 1 187 ? -13.852 -9.445 -22.375 1 75.69 187 LYS A CA 1
ATOM 1336 C C . LYS A 1 187 ? -13.586 -10.945 -22.266 1 75.69 187 LYS A C 1
ATOM 1338 O O . LYS A 1 187 ? -12.883 -11.523 -23.094 1 75.69 187 LYS A O 1
ATOM 1343 N N . GLY A 1 188 ? -14.062 -11.469 -21.125 1 70.25 188 GLY A N 1
ATOM 1344 C CA . GLY A 1 188 ? -14.07 -12.914 -20.953 1 70.25 188 GLY A CA 1
ATOM 1345 C C . GLY A 1 188 ? -12.672 -13.516 -20.875 1 70.25 188 GLY A C 1
ATOM 1346 O O . GLY A 1 188 ? -11.844 -13.047 -20.094 1 70.25 188 GLY A O 1
ATOM 1347 N N . ALA A 1 189 ? -12.453 -14.461 -21.781 1 69.88 189 ALA A N 1
ATOM 1348 C CA . ALA A 1 189 ? -11.234 -15.258 -21.734 1 69.88 189 ALA A CA 1
ATOM 1349 C C . ALA A 1 189 ? -10.023 -14.438 -22.188 1 69.88 189 ALA A C 1
ATOM 1351 O O . ALA A 1 189 ? -8.922 -14.617 -21.672 1 69.88 189 ALA A O 1
ATOM 1352 N N . VAL A 1 190 ? -10.25 -13.656 -23.094 1 79.62 190 VAL A N 1
ATOM 1353 C CA . VAL A 1 190 ? -9.141 -12.867 -23.641 1 79.62 190 VAL A CA 1
ATOM 1354 C C . VAL A 1 190 ? -8.648 -11.883 -22.578 1 79.62 190 VAL A C 1
ATOM 1356 O O . VAL A 1 190 ? -7.441 -11.727 -22.391 1 79.62 190 VAL A O 1
ATOM 1359 N N . ALA A 1 191 ? -9.547 -11.328 -21.797 1 81 191 ALA A N 1
ATOM 1360 C CA . ALA A 1 191 ? -9.18 -10.398 -20.734 1 81 191 ALA A CA 1
ATOM 1361 C C . ALA A 1 191 ? -8.422 -11.117 -19.625 1 81 191 ALA A C 1
ATOM 1363 O O . ALA A 1 191 ? -7.496 -10.555 -19.031 1 81 191 ALA A O 1
ATOM 1364 N N . ALA A 1 192 ? -8.805 -12.336 -19.469 1 73.31 192 ALA A N 1
ATOM 1365 C CA . ALA A 1 192 ? -8.18 -13.109 -18.406 1 73.31 192 ALA A CA 1
ATOM 1366 C C . ALA A 1 192 ? -6.762 -13.523 -18.781 1 73.31 192 ALA A C 1
ATOM 1368 O O . ALA A 1 192 ? -5.938 -13.82 -17.922 1 73.31 192 ALA A O 1
ATOM 1369 N N . SER A 1 193 ? -6.465 -13.523 -20.047 1 81.25 193 SER A N 1
ATOM 1370 C CA . SER A 1 193 ? -5.152 -13.906 -20.562 1 81.25 193 SER A CA 1
ATOM 1371 C C . SER A 1 193 ? -4.277 -12.688 -20.828 1 81.25 193 SER A C 1
ATOM 1373 O O . SER A 1 193 ? -3.346 -12.742 -21.625 1 81.25 193 SER A O 1
ATOM 1375 N N . ALA A 1 194 ? -4.645 -11.586 -20.234 1 84.69 194 ALA A N 1
ATOM 1376 C CA . ALA A 1 194 ? -3.965 -10.32 -20.5 1 84.69 194 ALA A CA 1
ATOM 1377 C C . ALA A 1 194 ? -2.469 -10.43 -20.219 1 84.69 194 ALA A C 1
ATOM 1379 O O . ALA A 1 194 ? -1.653 -9.875 -20.969 1 84.69 194 ALA A O 1
ATOM 1380 N N . ILE A 1 195 ? -2.092 -11.188 -19.219 1 82.44 195 ILE A N 1
ATOM 1381 C CA . ILE A 1 195 ? -0.695 -11.297 -18.812 1 82.44 195 ILE A CA 1
ATOM 1382 C C . ILE A 1 195 ? 0.095 -12.039 -19.891 1 82.44 195 ILE A C 1
ATOM 1384 O O . ILE A 1 195 ? 1.158 -11.578 -20.312 1 82.44 195 ILE A O 1
ATOM 1388 N N . VAL A 1 196 ? -0.418 -13.148 -20.375 1 84.38 196 VAL A N 1
ATOM 1389 C CA . VAL A 1 196 ? 0.26 -13.945 -21.406 1 84.38 196 VAL A CA 1
ATOM 1390 C C . VAL A 1 196 ? 0.33 -13.148 -22.703 1 84.38 196 VAL A C 1
ATOM 1392 O O . VAL A 1 196 ? 1.341 -13.195 -23.406 1 84.38 196 VAL A O 1
ATOM 1395 N N . ILE A 1 197 ? -0.718 -12.508 -23.016 1 89.31 197 ILE A N 1
ATOM 1396 C CA . ILE A 1 197 ? -0.754 -11.703 -24.234 1 89.31 197 ILE A CA 1
ATOM 1397 C C . ILE A 1 197 ? 0.247 -10.555 -24.125 1 89.31 197 ILE A C 1
ATOM 1399 O O . ILE A 1 197 ? 0.885 -10.188 -25.109 1 89.31 197 ILE A O 1
ATOM 1403 N N . GLY A 1 198 ? 0.325 -9.977 -22.922 1 91.38 198 GLY A N 1
ATOM 1404 C CA . GLY A 1 198 ? 1.338 -8.961 -22.688 1 91.38 198 GLY A CA 1
ATOM 1405 C C . GLY A 1 198 ? 2.754 -9.477 -22.875 1 91.38 198 GLY A C 1
ATOM 1406 O O . GLY A 1 198 ? 3.6 -8.797 -23.453 1 91.38 198 GLY A O 1
ATOM 1407 N N . LEU A 1 199 ? 3.051 -10.688 -22.406 1 88 199 LEU A N 1
ATOM 1408 C CA . LEU A 1 199 ? 4.359 -11.312 -22.578 1 88 199 LEU A CA 1
ATOM 1409 C C . LEU A 1 199 ? 4.645 -11.594 -24.047 1 88 199 LEU A C 1
ATOM 1411 O O . LEU A 1 199 ? 5.734 -11.297 -24.531 1 88 199 LEU A O 1
ATOM 1415 N N . ALA A 1 200 ? 3.654 -12.117 -24.719 1 91 200 ALA A N 1
ATOM 1416 C CA . ALA A 1 200 ? 3.811 -12.438 -26.141 1 91 200 ALA A CA 1
ATOM 1417 C C . ALA A 1 200 ? 4.004 -11.172 -26.969 1 91 200 ALA A C 1
ATOM 1419 O O . ALA A 1 200 ? 4.859 -11.133 -27.844 1 91 200 ALA A O 1
ATOM 1420 N N . GLY A 1 201 ? 3.162 -10.227 -26.734 1 94.44 201 GLY A N 1
ATOM 1421 C CA . GLY A 1 201 ? 3.289 -8.969 -27.453 1 94.44 201 GLY A CA 1
ATOM 1422 C C . GLY A 1 201 ? 4.629 -8.289 -27.219 1 94.44 201 GLY A C 1
ATOM 1423 O O . GLY A 1 201 ? 5.258 -7.824 -28.172 1 94.44 201 GLY A O 1
ATOM 1424 N N . GLY A 1 202 ? 5.008 -8.156 -25.953 1 94 202 GLY A N 1
ATOM 1425 C CA . GLY A 1 202 ? 6.32 -7.598 -25.672 1 94 202 GLY A CA 1
ATOM 1426 C C . GLY A 1 202 ? 7.449 -8.375 -26.312 1 94 202 GLY A C 1
ATOM 1427 O O . GLY A 1 202 ? 8.43 -7.785 -26.781 1 94 202 GLY A O 1
ATOM 1428 N N . TYR A 1 203 ? 7.305 -9.68 -26.344 1 92.75 203 TYR A N 1
ATOM 1429 C CA . TYR A 1 203 ? 8.297 -10.555 -26.969 1 92.75 203 TYR A CA 1
ATOM 1430 C C . TYR A 1 203 ? 8.414 -10.273 -28.453 1 92.75 203 TYR A C 1
ATOM 1432 O O . TYR A 1 203 ? 9.523 -10.211 -29 1 92.75 203 TYR A O 1
ATOM 1440 N N . ILE A 1 204 ? 7.305 -10.117 -29.094 1 95.5 204 ILE A N 1
ATOM 1441 C CA . ILE A 1 204 ? 7.285 -9.852 -30.516 1 95.5 204 ILE A CA 1
ATOM 1442 C C . ILE A 1 204 ? 7.961 -8.516 -30.812 1 95.5 204 ILE A C 1
ATOM 1444 O O . ILE A 1 204 ? 8.742 -8.398 -31.75 1 95.5 204 ILE A O 1
ATOM 1448 N N . VAL A 1 205 ? 7.68 -7.562 -30 1 95.94 205 VAL A N 1
ATOM 1449 C CA . VAL A 1 205 ? 8.312 -6.258 -30.188 1 95.94 205 VAL A CA 1
ATOM 1450 C C . V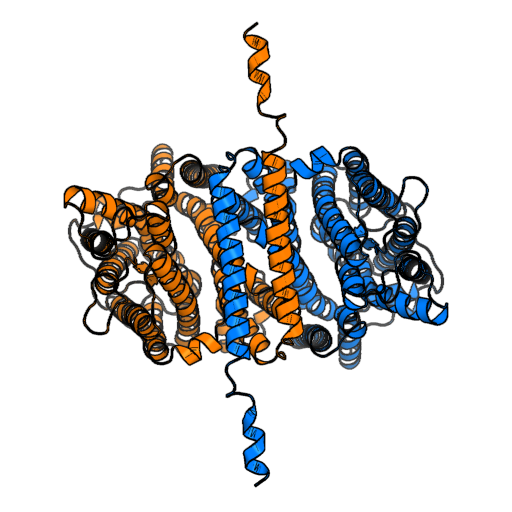AL A 1 205 ? 9.812 -6.379 -29.922 1 95.94 205 VAL A C 1
ATOM 1452 O O . VAL A 1 205 ? 10.617 -5.781 -30.641 1 95.94 205 VAL A O 1
ATOM 1455 N N . ALA A 1 206 ? 10.18 -7.133 -28.938 1 94.75 206 ALA A N 1
ATOM 1456 C CA . ALA A 1 206 ? 11.586 -7.336 -28.609 1 94.75 206 ALA A CA 1
ATOM 1457 C C . ALA A 1 206 ? 12.312 -8.039 -29.766 1 94.75 206 ALA A C 1
ATOM 1459 O O . ALA A 1 206 ? 13.484 -7.746 -30.031 1 94.75 206 ALA A O 1
ATOM 1460 N N . LEU A 1 207 ? 11.672 -8.961 -30.391 1 93 207 LEU A N 1
ATOM 1461 C CA . LEU A 1 207 ? 12.227 -9.641 -31.547 1 93 207 LEU A CA 1
ATOM 1462 C C . LEU A 1 207 ? 12.523 -8.656 -32.688 1 93 207 LEU A C 1
ATOM 1464 O O . LEU A 1 207 ? 13.578 -8.734 -33.312 1 93 207 LEU A O 1
ATOM 1468 N N . SER A 1 208 ? 11.609 -7.73 -32.812 1 93.69 208 SER A N 1
ATOM 1469 C CA . SER A 1 208 ? 11.758 -6.738 -33.875 1 93.69 208 SER A CA 1
ATOM 1470 C C . SER A 1 208 ? 12.898 -5.773 -33.562 1 93.69 208 SER A C 1
ATOM 1472 O O . SER A 1 208 ? 13.5 -5.203 -34.5 1 93.69 208 SER A O 1
ATOM 1474 N N . LEU A 1 209 ? 13.227 -5.641 -32.312 1 92.81 209 LEU A N 1
ATOM 1475 C CA . LEU A 1 209 ? 14.297 -4.742 -31.922 1 92.81 209 LEU A CA 1
ATOM 1476 C C . LEU A 1 209 ? 15.625 -5.492 -31.812 1 92.81 209 LEU A C 1
ATOM 1478 O O . LEU A 1 209 ? 16.656 -4.895 -31.484 1 92.81 209 LEU A O 1
ATOM 1482 N N . GLY A 1 210 ? 15.625 -6.828 -31.938 1 88.12 210 GLY A N 1
ATOM 1483 C CA . GLY A 1 210 ? 16.828 -7.641 -31.891 1 88.12 210 GLY A CA 1
ATOM 1484 C C . GLY A 1 210 ? 17.312 -7.91 -30.469 1 88.12 210 GLY A C 1
ATOM 1485 O O . GLY A 1 210 ? 18.5 -8.141 -30.25 1 88.12 210 GLY A O 1
ATOM 1486 N N . MET A 1 211 ? 16.438 -7.891 -29.625 1 89.62 211 MET A N 1
ATOM 1487 C CA . MET A 1 211 ? 16.812 -8.023 -28.219 1 89.62 211 MET A CA 1
ATOM 1488 C C . MET A 1 211 ? 16.578 -9.438 -27.719 1 89.62 211 MET A C 1
ATOM 1490 O O . MET A 1 211 ? 16.578 -9.688 -26.516 1 89.62 211 MET A O 1
ATOM 1494 N N . VAL A 1 212 ? 16.312 -10.398 -28.625 1 90.56 212 VAL A N 1
ATOM 1495 C CA . VAL A 1 212 ? 16.031 -11.773 -28.219 1 90.56 212 VAL A CA 1
ATOM 1496 C C . VAL A 1 212 ? 17.062 -12.711 -28.844 1 90.56 212 VAL A C 1
ATOM 1498 O O . VAL A 1 212 ? 17.359 -12.609 -30.031 1 90.56 212 VAL A O 1
ATOM 1501 N N . ASN A 1 213 ? 17.688 -13.484 -27.969 1 82.94 213 ASN A N 1
ATOM 1502 C CA . ASN A 1 213 ? 18.594 -14.539 -28.438 1 82.94 213 ASN A CA 1
ATOM 1503 C C . ASN A 1 213 ? 17.891 -15.891 -28.484 1 82.94 213 ASN A C 1
ATOM 1505 O O . ASN A 1 213 ? 17.562 -16.453 -27.438 1 82.94 213 ASN A O 1
ATOM 1509 N N . LEU A 1 214 ? 17.734 -16.5 -29.625 1 84.19 214 LEU A N 1
ATOM 1510 C CA . LEU A 1 214 ? 16.938 -17.703 -29.812 1 84.19 214 LEU A CA 1
ATOM 1511 C C . LEU A 1 214 ? 17.828 -18.953 -29.766 1 84.19 214 LEU A C 1
ATOM 1513 O O . LEU A 1 214 ? 17.344 -20.062 -29.938 1 84.19 214 LEU A O 1
ATOM 1517 N N . ASP A 1 215 ? 19.047 -18.797 -29.406 1 80 215 ASP A N 1
ATOM 1518 C CA . ASP A 1 215 ? 19.969 -19.938 -29.391 1 80 215 ASP A CA 1
ATOM 1519 C C . ASP A 1 215 ? 19.547 -20.969 -28.359 1 80 215 ASP A C 1
ATOM 1521 O O . ASP A 1 215 ? 19.656 -22.172 -28.609 1 80 215 ASP A O 1
ATOM 1525 N N . ASP A 1 216 ? 19.062 -20.594 -27.328 1 77.69 216 ASP A N 1
ATOM 1526 C CA . ASP A 1 216 ? 18.672 -21.5 -26.25 1 77.69 216 ASP A CA 1
ATOM 1527 C C . ASP A 1 216 ? 17.484 -22.359 -26.672 1 77.69 216 ASP A C 1
ATOM 1529 O O . ASP A 1 216 ? 17.344 -23.484 -26.203 1 77.69 216 ASP A O 1
ATOM 1533 N N . VAL A 1 217 ? 16.641 -21.859 -27.5 1 83 217 VAL A N 1
ATOM 1534 C CA . VAL A 1 217 ? 15.453 -22.594 -27.922 1 83 217 VAL A CA 1
ATOM 1535 C C . VAL A 1 217 ? 15.852 -23.719 -28.859 1 83 217 VAL A C 1
ATOM 1537 O O . VAL A 1 217 ? 15.297 -24.828 -28.781 1 83 217 VAL A O 1
ATOM 1540 N N . SER A 1 218 ? 16.797 -23.453 -29.594 1 80.5 218 SER A N 1
ATOM 1541 C CA . SER A 1 218 ? 17.219 -24.438 -30.578 1 80.5 218 SER A CA 1
ATOM 1542 C C . SER A 1 218 ? 17.922 -25.625 -29.906 1 80.5 218 SER A C 1
ATOM 1544 O O . SER A 1 218 ? 17.781 -26.766 -30.359 1 80.5 218 SER A O 1
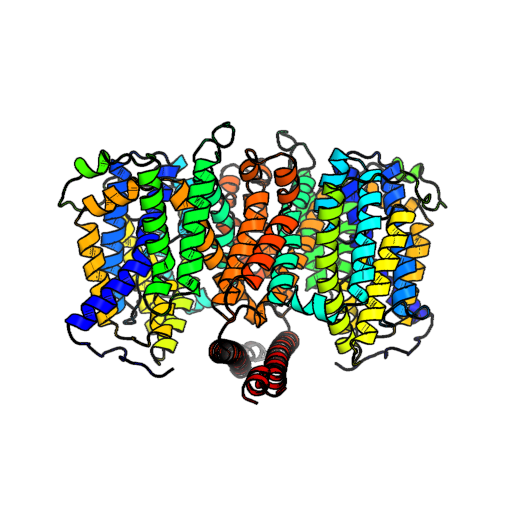ATOM 1546 N N . THR A 1 219 ? 18.531 -25.391 -28.828 1 80.25 219 THR A N 1
ATOM 1547 C CA . THR A 1 219 ? 19.328 -26.438 -28.188 1 80.25 219 THR A CA 1
ATOM 1548 C C . THR A 1 219 ? 18.5 -27.219 -27.172 1 80.25 219 THR A C 1
ATOM 1550 O O . THR A 1 219 ? 18.906 -28.312 -26.75 1 80.25 219 THR A O 1
ATOM 1553 N N . ALA A 1 220 ? 17.391 -26.719 -26.859 1 83.06 220 ALA A N 1
ATOM 1554 C CA . ALA A 1 220 ? 16.562 -27.391 -25.844 1 83.06 220 ALA A CA 1
ATOM 1555 C C . ALA A 1 220 ? 15.945 -28.672 -26.406 1 83.06 220 ALA A C 1
ATOM 1557 O O . ALA A 1 220 ? 15.586 -28.734 -27.578 1 83.06 220 ALA A O 1
ATOM 1558 N N . ALA A 1 221 ? 15.82 -29.719 -25.562 1 82.88 221 ALA A N 1
ATOM 1559 C CA . ALA A 1 221 ? 15.227 -31 -25.969 1 82.88 221 ALA A CA 1
ATOM 1560 C C . ALA A 1 221 ? 13.719 -30.859 -26.172 1 82.88 221 ALA A C 1
ATOM 1562 O O . ALA A 1 221 ? 13.086 -29.984 -25.578 1 82.88 221 ALA A O 1
ATOM 1563 N N . TRP A 1 222 ? 13.172 -31.656 -27.016 1 84.88 222 TRP A N 1
ATOM 1564 C CA . TRP A 1 222 ? 11.734 -31.641 -27.281 1 84.88 222 TRP A CA 1
ATOM 1565 C C . TRP A 1 222 ? 10.969 -32.281 -26.125 1 84.88 222 TRP A C 1
ATOM 1567 O O . TRP A 1 222 ? 9.891 -31.828 -25.766 1 84.88 222 TRP A O 1
ATOM 1577 N N . VAL A 1 223 ? 11.5 -33.312 -25.688 1 85.62 223 VAL A N 1
ATOM 1578 C CA . VAL A 1 223 ? 10.844 -34.031 -24.609 1 85.62 223 VAL A CA 1
ATOM 1579 C C . VAL A 1 223 ? 11.805 -34.188 -23.438 1 85.62 223 VAL A C 1
ATOM 1581 O O . VAL A 1 223 ? 12.992 -34.469 -23.641 1 85.62 223 VAL A O 1
ATOM 1584 N N . GLY A 1 224 ? 11.422 -33.75 -22.375 1 79.69 224 GLY A N 1
ATOM 1585 C CA . GLY A 1 224 ? 12.211 -33.875 -21.156 1 79.69 224 GLY A CA 1
ATOM 1586 C C . GLY A 1 224 ? 11.445 -33.5 -19.906 1 79.69 224 GLY A C 1
ATOM 1587 O O . GLY A 1 224 ? 10.492 -32.719 -19.953 1 79.69 224 GLY A O 1
ATOM 1588 N N . GLY A 1 225 ? 11.664 -34.25 -18.797 1 76.88 225 GLY A N 1
ATOM 1589 C CA . GLY A 1 225 ? 11.008 -34 -17.516 1 76.88 225 GLY A CA 1
ATOM 1590 C C . GLY A 1 225 ? 11.969 -33.531 -16.438 1 76.88 225 GLY A C 1
ATOM 1591 O O . GLY A 1 225 ? 13.188 -33.594 -16.609 1 76.88 225 GLY A O 1
ATOM 1592 N N . PRO A 1 226 ? 11.359 -32.906 -15.516 1 81.5 226 PRO A N 1
ATOM 1593 C CA . PRO A 1 226 ? 12.234 -32.469 -14.422 1 81.5 226 PRO A CA 1
ATOM 1594 C C . PRO A 1 226 ? 12.906 -33.625 -13.703 1 81.5 226 PRO A C 1
ATOM 1596 O O . PRO A 1 226 ? 12.375 -34.75 -13.711 1 81.5 226 PRO A O 1
ATOM 1599 N N . GLU A 1 227 ? 14.102 -33.469 -13.281 1 86.56 227 GLU A N 1
ATOM 1600 C CA . GLU A 1 227 ? 14.828 -34.438 -12.477 1 86.56 227 GLU A CA 1
ATOM 1601 C C . GLU A 1 227 ? 14.539 -34.25 -10.992 1 86.56 227 GLU A C 1
ATOM 1603 O O . GLU A 1 227 ? 14.938 -33.25 -10.398 1 86.56 227 GLU A O 1
ATOM 1608 N N . PRO A 1 228 ? 13.844 -35.281 -10.422 1 92 228 PRO A N 1
ATOM 1609 C CA . PRO A 1 228 ? 13.555 -35.156 -8.992 1 92 228 PRO A CA 1
ATOM 1610 C C . PRO A 1 228 ? 14.82 -35 -8.148 1 92 228 PRO A C 1
ATOM 1612 O O . PRO A 1 228 ? 15.812 -35.688 -8.367 1 92 228 PRO A O 1
ATOM 1615 N N . LEU A 1 229 ? 14.852 -34.094 -7.309 1 94.31 229 LEU A N 1
ATOM 1616 C CA . LEU A 1 229 ? 15.938 -33.812 -6.367 1 94.31 229 LEU A CA 1
ATOM 1617 C C . LEU A 1 229 ? 17.234 -33.531 -7.109 1 94.31 229 LEU A C 1
ATOM 1619 O O . LEU A 1 229 ? 18.312 -33.938 -6.668 1 94.31 229 LEU A O 1
ATOM 1623 N N . LYS A 1 230 ? 17.109 -32.906 -8.164 1 91.12 230 LYS A N 1
ATOM 1624 C CA . LYS A 1 230 ? 18.25 -32.625 -9.023 1 91.12 230 LYS A CA 1
ATOM 1625 C C . LYS A 1 230 ? 19.344 -31.891 -8.242 1 91.12 230 LYS A C 1
ATOM 1627 O O . LYS A 1 230 ? 20.531 -32.188 -8.414 1 91.12 230 LYS A O 1
ATOM 1632 N N . TYR A 1 231 ? 19.016 -31.031 -7.359 1 93.12 231 TYR A N 1
ATOM 1633 C CA . TYR A 1 231 ? 19.969 -30.156 -6.691 1 93.12 231 TYR A CA 1
ATOM 1634 C C . TYR A 1 231 ? 20.203 -30.609 -5.254 1 93.12 231 TYR A C 1
ATOM 1636 O O . TYR A 1 231 ? 21.016 -30.016 -4.535 1 93.12 231 TYR A O 1
ATOM 1644 N N . GLY A 1 232 ? 19.469 -31.625 -4.883 1 93 232 GLY A N 1
ATOM 1645 C CA . GLY A 1 232 ? 19.547 -32.062 -3.502 1 93 232 GLY A CA 1
ATOM 1646 C C . GLY A 1 232 ? 18.75 -31.203 -2.551 1 93 232 GLY A C 1
ATOM 1647 O O . GLY A 1 232 ? 18 -30.328 -2.986 1 93 232 GLY A O 1
ATOM 1648 N N . LEU A 1 233 ? 18.828 -31.516 -1.267 1 96.38 233 LEU A N 1
ATOM 1649 C CA . LEU A 1 233 ? 18.141 -30.781 -0.204 1 96.38 233 LEU A CA 1
ATOM 1650 C C . LEU A 1 233 ? 19.125 -30.312 0.86 1 96.38 233 LEU A C 1
ATOM 1652 O O . LEU A 1 233 ? 19.969 -31.078 1.322 1 96.38 233 LEU A O 1
ATOM 1656 N N . SER A 1 234 ? 19.125 -29.062 1.076 1 96.75 234 SER A N 1
ATOM 1657 C CA . SER A 1 234 ? 19.891 -28.484 2.18 1 96.75 234 SER A CA 1
ATOM 1658 C C . SER A 1 234 ? 18.969 -27.781 3.182 1 96.75 234 SER A C 1
ATOM 1660 O O . SER A 1 234 ? 17.969 -27.172 2.797 1 96.75 234 SER A O 1
ATOM 1662 N N . PHE A 1 235 ? 19.375 -28 4.488 1 95.69 235 PHE A N 1
ATOM 1663 C CA . PHE A 1 235 ? 18.484 -27.531 5.539 1 95.69 235 PHE A CA 1
ATOM 1664 C C . PHE A 1 235 ? 19.172 -26.484 6.406 1 95.69 235 PHE A C 1
ATOM 1666 O O . PHE A 1 235 ? 20.219 -26.766 7 1 95.69 235 PHE A O 1
ATOM 1673 N N . HIS A 1 236 ? 18.688 -25.328 6.379 1 91.56 236 HIS A N 1
ATOM 1674 C CA . HIS A 1 236 ? 19.109 -24.234 7.246 1 91.56 236 HIS A CA 1
ATOM 1675 C C . HIS A 1 236 ? 17.938 -23.703 8.07 1 91.56 236 HIS A C 1
ATOM 1677 O O . HIS A 1 236 ? 16.859 -23.438 7.523 1 91.56 236 HIS A O 1
ATOM 1683 N N . ALA A 1 237 ? 18.141 -23.484 9.32 1 89.12 237 ALA A N 1
ATOM 1684 C CA . ALA A 1 237 ? 17.078 -23.125 10.25 1 89.12 237 ALA A CA 1
ATOM 1685 C C . ALA A 1 237 ? 16.438 -21.797 9.859 1 89.12 237 ALA A C 1
ATOM 1687 O O . ALA A 1 237 ? 15.211 -21.672 9.867 1 89.12 237 ALA A O 1
ATOM 1688 N N . SER A 1 238 ? 17.297 -20.844 9.57 1 83.75 238 SER A N 1
ATOM 1689 C CA . SER A 1 238 ? 16.781 -19.516 9.242 1 83.75 238 SER A CA 1
ATOM 1690 C C . SER A 1 238 ? 15.93 -19.562 7.973 1 83.75 238 SER A C 1
ATOM 1692 O O . SER A 1 238 ? 14.891 -18.906 7.898 1 83.75 238 SER A O 1
ATOM 1694 N N . ALA A 1 239 ? 16.391 -20.344 6.938 1 89.38 239 ALA A N 1
ATOM 1695 C CA . ALA A 1 239 ? 15.656 -20.484 5.68 1 89.38 239 ALA A CA 1
ATOM 1696 C C . ALA A 1 239 ? 14.32 -21.188 5.898 1 89.38 239 ALA A C 1
ATOM 1698 O O . ALA A 1 239 ? 13.297 -20.781 5.328 1 89.38 239 ALA A O 1
ATOM 1699 N N . ILE A 1 240 ? 14.352 -22.141 6.789 1 92.38 240 ILE A N 1
ATOM 1700 C CA . ILE A 1 240 ? 13.164 -22.938 7.07 1 92.38 240 ILE A CA 1
ATOM 1701 C C . ILE A 1 240 ? 12.109 -22.078 7.754 1 92.38 240 ILE A C 1
ATOM 1703 O O . ILE A 1 240 ? 10.93 -22.125 7.395 1 92.38 240 ILE A O 1
ATOM 1707 N N . VAL A 1 241 ? 12.484 -21.328 8.648 1 85.75 241 VAL A N 1
ATOM 1708 C CA . VAL A 1 241 ? 11.555 -20.469 9.383 1 85.75 241 VAL A CA 1
ATOM 1709 C C . VAL A 1 241 ? 10.945 -19.438 8.438 1 85.75 241 VAL A C 1
ATOM 1711 O O . VAL A 1 241 ? 9.734 -19.203 8.461 1 85.75 241 VAL A O 1
ATOM 1714 N N . SER A 1 242 ? 11.812 -18.844 7.629 1 83.12 242 SER A N 1
ATOM 1715 C CA . SER A 1 242 ? 11.344 -17.828 6.695 1 83.12 242 SER A CA 1
ATOM 1716 C C . SER A 1 242 ? 10.344 -18.406 5.699 1 83.12 242 SER A C 1
ATOM 1718 O O . SER A 1 242 ? 9.297 -17.812 5.453 1 83.12 242 SER A O 1
ATOM 1720 N N . MET A 1 243 ? 10.68 -19.562 5.176 1 90.31 243 MET A N 1
ATOM 1721 C CA . MET A 1 243 ? 9.812 -20.219 4.199 1 90.31 243 MET A CA 1
ATOM 1722 C C . MET A 1 243 ? 8.492 -20.641 4.84 1 90.31 243 MET A C 1
ATOM 1724 O O . MET A 1 243 ? 7.434 -20.516 4.223 1 90.31 243 MET A O 1
ATOM 1728 N N . SER A 1 244 ? 8.578 -21.094 6.062 1 89.94 244 SER A N 1
ATOM 1729 C CA . SER A 1 244 ? 7.391 -21.547 6.773 1 89.94 244 SER A CA 1
ATOM 1730 C C . SER A 1 244 ? 6.43 -20.391 7.039 1 89.94 244 SER A C 1
ATOM 1732 O O . SER A 1 244 ? 5.211 -20.562 6.965 1 89.94 244 SER A O 1
ATOM 1734 N N . LEU A 1 245 ? 6.938 -19.312 7.316 1 81 245 LEU A N 1
ATOM 1735 C CA . LEU A 1 245 ? 6.094 -18.141 7.555 1 81 245 LEU A CA 1
ATOM 1736 C C . LEU A 1 245 ? 5.328 -17.766 6.293 1 81 245 LEU A C 1
ATOM 1738 O O . LEU A 1 245 ? 4.152 -17.391 6.359 1 81 245 LEU A O 1
ATOM 1742 N N . VAL A 1 246 ? 6.027 -17.828 5.164 1 85.06 246 VAL A N 1
ATOM 1743 C CA . VAL A 1 246 ? 5.359 -17.5 3.906 1 85.06 246 VAL A CA 1
ATOM 1744 C C . VAL A 1 246 ? 4.262 -18.531 3.631 1 85.06 246 VAL A C 1
ATOM 1746 O O . VAL A 1 246 ? 3.184 -18.172 3.145 1 85.06 246 VAL A O 1
ATOM 1749 N N . TYR A 1 247 ? 4.535 -19.781 3.992 1 90.88 247 TYR A N 1
ATOM 1750 C CA . TYR A 1 247 ? 3.537 -20.828 3.797 1 90.88 247 TYR A CA 1
ATOM 1751 C C . TYR A 1 247 ? 2.279 -20.531 4.609 1 90.88 247 TYR A C 1
ATOM 1753 O O . TYR A 1 247 ? 1.165 -20.797 4.148 1 90.88 247 TYR A O 1
ATOM 1761 N N . ILE A 1 248 ? 2.469 -20.078 5.719 1 81.12 248 ILE A N 1
ATOM 1762 C CA . ILE A 1 248 ? 1.319 -19.781 6.566 1 81.12 248 ILE A CA 1
ATOM 1763 C C . ILE A 1 248 ? 0.482 -18.672 5.922 1 81.12 248 ILE A C 1
ATOM 1765 O O . ILE A 1 248 ? -0.75 -18.719 5.953 1 81.12 248 ILE A O 1
ATOM 1769 N N . VAL A 1 249 ? 1.18 -17.812 5.379 1 74.56 249 VAL A N 1
ATOM 1770 C CA . VAL A 1 249 ? 0.494 -16.703 4.707 1 74.56 249 VAL A CA 1
ATOM 1771 C C . VAL A 1 249 ? -0.292 -17.234 3.514 1 74.56 249 VAL A C 1
ATOM 1773 O O . VAL A 1 249 ? -1.407 -16.797 3.244 1 74.56 249 VAL A O 1
ATOM 1776 N N . VAL A 1 250 ? 0.292 -18.078 2.814 1 85.12 250 VAL A N 1
ATOM 1777 C CA . VAL A 1 250 ? -0.31 -18.656 1.613 1 85.12 250 VAL A CA 1
ATOM 1778 C C . VAL A 1 250 ? -1.547 -19.453 1.99 1 85.12 250 VAL A C 1
ATOM 1780 O O . VAL A 1 250 ? -2.502 -19.547 1.215 1 85.12 250 VAL A O 1
ATOM 1783 N N . ILE A 1 251 ? -1.596 -19.984 3.225 1 85.75 251 ILE A N 1
ATOM 1784 C CA . ILE A 1 251 ? -2.768 -20.703 3.715 1 85.75 251 ILE A CA 1
ATOM 1785 C C . ILE A 1 251 ? -3.971 -19.766 3.746 1 85.75 251 ILE A C 1
ATOM 1787 O O . ILE A 1 251 ? -5.07 -20.141 3.332 1 85.75 251 ILE A O 1
ATOM 1791 N N . ALA A 1 252 ? -3.758 -18.625 4.215 1 75.31 252 ALA A N 1
ATOM 1792 C CA . ALA A 1 252 ? -4.836 -17.641 4.293 1 75.31 252 ALA A CA 1
ATOM 1793 C C . ALA A 1 252 ? -5.34 -17.266 2.898 1 75.31 252 ALA A C 1
ATOM 1795 O O . ALA A 1 252 ? -6.547 -17.141 2.684 1 75.31 252 ALA A O 1
ATOM 1796 N N . GLU A 1 253 ? -4.422 -17.062 2.025 1 76.94 253 GLU A N 1
ATOM 1797 C CA . GLU A 1 253 ? -4.781 -16.75 0.644 1 76.94 253 GLU A CA 1
ATOM 1798 C C . GLU A 1 253 ? -5.578 -17.891 0.017 1 76.94 253 GLU A C 1
ATOM 1800 O O . GLU A 1 253 ? -6.578 -17.656 -0.666 1 76.94 253 GLU A O 1
ATOM 1805 N N . ALA A 1 254 ? -5.098 -19.078 0.259 1 88.88 254 ALA A N 1
ATOM 1806 C CA . ALA A 1 254 ? -5.77 -20.25 -0.282 1 88.88 254 ALA A CA 1
ATOM 1807 C C . ALA A 1 254 ? -7.191 -20.375 0.261 1 88.88 254 ALA A C 1
ATOM 1809 O O . ALA A 1 254 ? -8.117 -20.719 -0.474 1 88.88 254 ALA A O 1
ATOM 1810 N N . THR A 1 255 ? -7.383 -20.109 1.5 1 82.88 255 THR A N 1
ATOM 1811 C CA . THR A 1 255 ? -8.703 -20.172 2.115 1 82.88 255 THR A CA 1
ATOM 1812 C C . THR A 1 255 ? -9.656 -19.172 1.461 1 82.88 255 THR A C 1
ATOM 1814 O O . THR A 1 255 ? -10.812 -19.5 1.195 1 82.88 255 THR A O 1
ATOM 1817 N N . GLY A 1 256 ? -9.188 -18.047 1.277 1 77.25 256 GLY A N 1
ATOM 1818 C CA . GLY A 1 256 ? -9.984 -17.062 0.573 1 77.25 256 GLY A CA 1
ATOM 1819 C C . GLY A 1 256 ? -10.367 -17.5 -0.832 1 77.25 256 GLY A C 1
ATOM 1820 O O . GLY A 1 256 ? -11.508 -17.297 -1.26 1 77.25 256 GLY A O 1
ATOM 1821 N N . ASP A 1 257 ? -9.422 -17.984 -1.54 1 85.44 257 ASP A N 1
ATOM 1822 C CA . ASP A 1 257 ? -9.664 -18.469 -2.895 1 85.44 257 ASP A CA 1
ATOM 1823 C C . ASP A 1 257 ? -10.711 -19.578 -2.898 1 85.44 257 ASP A C 1
ATOM 1825 O O . ASP A 1 257 ? -11.586 -19.609 -3.762 1 85.44 257 ASP A O 1
ATOM 1829 N N . PHE A 1 258 ? -10.594 -20.469 -1.913 1 90.44 258 PHE A N 1
ATOM 1830 C CA . PHE A 1 258 ? -11.523 -21.594 -1.827 1 90.44 258 PHE A CA 1
ATOM 1831 C C . PHE A 1 258 ? -12.938 -21.109 -1.555 1 90.44 258 PHE A C 1
ATOM 1833 O O . PHE A 1 258 ? -13.898 -21.578 -2.17 1 90.44 258 PHE A O 1
ATOM 1840 N N . MET A 1 259 ? -13 -20.188 -0.712 1 81.31 259 MET A N 1
ATOM 1841 C CA . MET A 1 259 ? -14.32 -19.656 -0.375 1 81.31 259 MET A CA 1
ATOM 1842 C C . MET A 1 259 ? -14.914 -18.906 -1.56 1 81.31 259 MET A C 1
ATOM 1844 O O . MET A 1 259 ? -16.109 -19.047 -1.858 1 81.31 259 MET A O 1
ATOM 1848 N N . ALA A 1 260 ? -14.172 -18.141 -2.143 1 78.25 260 ALA A N 1
ATOM 1849 C CA . ALA A 1 260 ? -14.633 -17.391 -3.314 1 78.25 260 ALA A CA 1
ATOM 1850 C C . ALA A 1 260 ? -15.07 -18.344 -4.426 1 78.25 260 ALA A C 1
ATOM 1852 O O . ALA A 1 260 ? -16.078 -18.109 -5.102 1 78.25 260 ALA A O 1
ATOM 1853 N N . LEU A 1 261 ? -14.305 -19.312 -4.594 1 89.56 261 LEU A N 1
ATOM 1854 C CA . LEU A 1 261 ? -14.609 -20.297 -5.629 1 89.56 261 LEU A CA 1
ATOM 1855 C C . LEU A 1 261 ? -15.883 -21.062 -5.293 1 89.56 261 LEU A C 1
ATOM 1857 O O . LEU A 1 261 ? -16.688 -21.359 -6.18 1 89.56 261 LEU A O 1
ATOM 1861 N N . ALA A 1 262 ? -16 -21.391 -4.051 1 90.06 262 ALA A N 1
ATOM 1862 C CA . ALA A 1 262 ? -17.219 -22.062 -3.607 1 90.06 262 ALA A CA 1
ATOM 1863 C C . ALA A 1 262 ? -18.453 -21.188 -3.889 1 90.06 262 ALA A C 1
ATOM 1865 O O . ALA A 1 262 ? -19.469 -21.688 -4.355 1 90.06 262 ALA A O 1
ATOM 1866 N N . ASN A 1 263 ? -18.328 -20.031 -3.609 1 81.88 263 ASN A N 1
ATOM 1867 C CA . ASN A 1 263 ? -19.422 -19.094 -3.883 1 81.88 263 ASN A CA 1
ATOM 1868 C C . ASN A 1 263 ? -19.719 -19.016 -5.375 1 81.88 263 ASN A C 1
ATOM 1870 O O . ASN A 1 263 ? -20.891 -19 -5.777 1 81.88 263 ASN A O 1
ATOM 1874 N N . ASN A 1 264 ? -18.688 -18.922 -6.148 1 84.56 264 ASN A N 1
ATOM 1875 C CA . ASN A 1 264 ? -18.859 -18.875 -7.598 1 84.56 264 ASN A CA 1
ATOM 1876 C C . ASN A 1 264 ? -19.547 -20.141 -8.117 1 84.56 264 ASN A C 1
ATOM 1878 O O . ASN A 1 264 ? -20.281 -20.094 -9.102 1 84.56 264 ASN A O 1
ATOM 1882 N N . CYS A 1 265 ? -19.281 -21.188 -7.43 1 92.19 265 CYS A N 1
ATOM 1883 C CA . CYS A 1 265 ? -19.812 -22.469 -7.852 1 92.19 265 CYS A CA 1
ATOM 1884 C C . CYS A 1 265 ? -21.172 -22.734 -7.211 1 92.19 265 CYS A C 1
ATOM 1886 O O . CYS A 1 265 ? -21.797 -23.781 -7.465 1 92.19 265 CYS A O 1
ATOM 1888 N N . ASN A 1 266 ? -21.641 -21.797 -6.398 1 89.62 266 ASN A N 1
ATOM 1889 C CA . ASN A 1 266 ? -22.859 -21.969 -5.633 1 89.62 266 ASN A CA 1
ATOM 1890 C C . ASN A 1 266 ? -22.797 -23.234 -4.766 1 89.62 266 ASN A C 1
ATOM 1892 O O . ASN A 1 266 ? -23.734 -24.031 -4.762 1 89.62 266 ASN A O 1
ATOM 1896 N N . LYS A 1 267 ? -21.656 -23.375 -4.223 1 91.25 267 LYS A N 1
ATOM 1897 C CA . LYS A 1 267 ? -21.422 -24.516 -3.334 1 91.25 267 LYS A CA 1
ATOM 1898 C C . LYS A 1 267 ? -21.047 -24.047 -1.932 1 91.25 267 LYS A C 1
ATOM 1900 O O . LYS A 1 267 ? -20.312 -23.078 -1.773 1 91.25 267 LYS A O 1
ATOM 1905 N N . GLN A 1 268 ? -21.531 -24.703 -0.951 1 86.25 268 GLN A N 1
ATOM 1906 C CA . GLN A 1 268 ? -21.109 -24.438 0.424 1 86.25 268 GLN A CA 1
ATOM 1907 C C . GLN A 1 268 ? -19.891 -25.281 0.797 1 86.25 268 GLN A C 1
ATOM 1909 O O . GLN A 1 268 ? -19.828 -26.469 0.458 1 86.25 268 GLN A O 1
ATOM 1914 N N . VAL A 1 269 ? -18.969 -24.656 1.286 1 87.06 269 VAL A N 1
ATOM 1915 C CA . VAL A 1 269 ? -17.734 -25.328 1.681 1 87.06 269 VAL A CA 1
ATOM 1916 C C . VAL A 1 269 ? -17.672 -25.438 3.203 1 87.06 269 VAL A C 1
ATOM 1918 O O . VAL A 1 269 ? -17.906 -24.453 3.91 1 87.06 269 VAL A O 1
ATOM 1921 N N . SER A 1 270 ? -17.438 -26.625 3.699 1 85.44 270 SER A N 1
ATOM 1922 C CA . SER A 1 270 ? -17.312 -26.891 5.129 1 85.44 270 SER A CA 1
ATOM 1923 C C . SER A 1 270 ? -15.867 -26.797 5.586 1 85.44 270 SER A C 1
ATOM 1925 O O . SER A 1 270 ? -14.961 -26.656 4.762 1 85.44 270 SER A O 1
ATOM 1927 N N . GLY A 1 271 ? -15.656 -26.875 6.895 1 85 271 GLY A N 1
ATOM 1928 C CA . GLY A 1 271 ? -14.305 -26.922 7.438 1 85 271 GLY A CA 1
ATOM 1929 C C . GLY A 1 271 ? -13.516 -28.125 6.965 1 85 271 GLY A C 1
ATOM 1930 O O . GLY A 1 271 ? -12.305 -28.031 6.758 1 85 271 GLY A O 1
ATOM 1931 N N . LYS A 1 272 ? -14.219 -29.141 6.77 1 90 272 LYS A N 1
ATOM 1932 C CA . LYS A 1 272 ? -13.578 -30.359 6.285 1 90 272 LYS A CA 1
ATOM 1933 C C . LYS A 1 272 ? -13.117 -30.203 4.836 1 90 272 LYS A C 1
ATOM 1935 O O . LYS A 1 272 ? -12.078 -30.734 4.445 1 90 272 LYS A O 1
ATOM 1940 N N . ASP A 1 273 ? -13.93 -29.578 4.09 1 92.25 273 ASP A N 1
ATOM 1941 C CA . ASP A 1 273 ? -13.547 -29.312 2.709 1 92.25 273 ASP A CA 1
ATOM 1942 C C . ASP A 1 273 ? -12.289 -28.438 2.646 1 92.25 273 ASP A C 1
ATOM 1944 O O . ASP A 1 273 ? -11.398 -28.688 1.837 1 92.25 273 ASP A O 1
ATOM 1948 N N . LEU A 1 274 ? -12.297 -27.453 3.494 1 90.56 274 LEU A N 1
ATOM 1949 C CA . LEU A 1 274 ? -11.141 -26.578 3.539 1 90.56 274 LEU A CA 1
ATOM 1950 C C . LEU A 1 274 ? -9.883 -27.344 3.949 1 90.56 274 LEU A C 1
ATOM 1952 O O . LEU A 1 274 ? -8.797 -27.094 3.422 1 90.56 274 LEU A O 1
ATOM 1956 N N . GLN A 1 275 ? -10.078 -28.203 4.875 1 93.12 275 GLN A N 1
ATOM 1957 C CA . GLN A 1 275 ? -8.969 -29.047 5.305 1 93.12 275 GLN A CA 1
ATOM 1958 C C . GLN A 1 275 ? -8.422 -29.875 4.141 1 93.12 275 GLN A C 1
ATOM 1960 O O . GLN A 1 275 ? -7.211 -30 3.973 1 93.12 275 GLN A O 1
ATOM 1965 N N . ARG A 1 276 ? -9.281 -30.438 3.387 1 95.19 276 ARG A N 1
ATOM 1966 C CA . ARG A 1 276 ? -8.883 -31.25 2.234 1 95.19 276 ARG A CA 1
ATOM 1967 C C . ARG A 1 276 ? -8.117 -30.406 1.217 1 95.19 276 ARG A C 1
ATOM 1969 O O . ARG A 1 276 ? -7.145 -30.875 0.627 1 95.19 276 ARG A O 1
ATOM 1976 N N . GLY A 1 277 ? -8.633 -29.25 1.018 1 95.56 277 GLY A N 1
ATOM 1977 C CA . GLY A 1 277 ? -7.953 -28.344 0.105 1 95.56 277 GLY A CA 1
ATOM 1978 C C . GLY A 1 277 ? -6.555 -27.984 0.562 1 95.56 277 GLY A C 1
ATOM 1979 O O . GLY A 1 277 ? -5.605 -28.016 -0.226 1 95.56 277 GLY A O 1
ATOM 1980 N N . LEU A 1 278 ? -6.441 -27.625 1.802 1 94.25 278 LEU A N 1
ATOM 1981 C CA . LEU A 1 278 ? -5.148 -27.219 2.342 1 94.25 278 LEU A CA 1
ATOM 1982 C C . LEU A 1 278 ? -4.184 -28.391 2.393 1 94.25 278 LEU A C 1
ATOM 1984 O O . LEU A 1 278 ? -2.975 -28.219 2.221 1 94.25 278 LEU A O 1
ATOM 1988 N N . LEU A 1 279 ? -4.75 -29.516 2.699 1 95.94 279 LEU A N 1
ATOM 1989 C CA . LEU A 1 279 ? -3.924 -30.719 2.615 1 95.94 279 LEU A CA 1
ATOM 1990 C C . LEU A 1 279 ? -3.383 -30.906 1.201 1 95.94 279 LEU A C 1
ATOM 1992 O O . LEU A 1 279 ? -2.227 -31.297 1.021 1 95.94 279 LEU A O 1
ATOM 1996 N N . GLY A 1 280 ? -4.238 -30.688 0.243 1 96.19 280 GLY A N 1
ATOM 1997 C CA . GLY A 1 280 ? -3.797 -30.703 -1.143 1 96.19 280 GLY A CA 1
ATOM 1998 C C . GLY A 1 280 ? -2.697 -29.703 -1.431 1 96.19 280 GLY A C 1
ATOM 1999 O O . GLY A 1 280 ? -1.752 -30 -2.162 1 96.19 280 GLY A O 1
ATOM 2000 N N . ASP A 1 281 ? -2.795 -28.484 -0.865 1 96 281 ASP A N 1
ATOM 2001 C CA . ASP A 1 281 ? -1.771 -27.453 -1.013 1 96 281 ASP A CA 1
ATOM 2002 C C . ASP A 1 281 ? -0.441 -27.922 -0.417 1 96 281 ASP A C 1
ATOM 2004 O O . ASP A 1 281 ? 0.611 -27.766 -1.041 1 96 281 ASP A O 1
ATOM 2008 N N . GLY A 1 282 ? -0.564 -28.422 0.793 1 96.19 282 GLY A N 1
ATOM 2009 C CA . GLY A 1 282 ? 0.632 -28.859 1.493 1 96.19 282 GLY A CA 1
ATOM 2010 C C . GLY A 1 282 ? 1.338 -30.016 0.803 1 96.19 282 GLY A C 1
ATOM 2011 O O . GLY A 1 282 ? 2.541 -29.938 0.544 1 96.19 282 GLY A O 1
ATOM 2012 N N . LEU A 1 283 ? 0.617 -31.031 0.475 1 97.06 283 LEU A N 1
ATOM 2013 C CA . LEU A 1 283 ? 1.188 -32.188 -0.193 1 97.06 283 LEU A CA 1
ATOM 2014 C C . LEU A 1 283 ? 1.662 -31.844 -1.598 1 97.06 283 LEU A C 1
ATOM 2016 O O . LEU A 1 283 ? 2.658 -32.375 -2.078 1 97.06 283 LEU A O 1
ATOM 2020 N N . GLY A 1 284 ? 0.887 -31.047 -2.223 1 96.94 284 GLY A N 1
ATOM 2021 C CA . GLY A 1 284 ? 1.319 -30.547 -3.52 1 96.94 284 GLY A CA 1
ATOM 2022 C C . GLY A 1 284 ? 2.654 -29.828 -3.473 1 96.94 284 GLY A C 1
ATOM 2023 O O . GLY A 1 284 ? 3.504 -30.031 -4.344 1 96.94 284 GLY A O 1
ATOM 2024 N N . SER A 1 285 ? 2.816 -28.953 -2.479 1 96.88 285 SER A N 1
ATOM 2025 C CA . SER A 1 285 ? 4.074 -28.234 -2.322 1 96.88 285 SER A CA 1
ATOM 2026 C C . SER A 1 285 ? 5.207 -29.172 -1.935 1 96.88 285 SER A C 1
ATOM 2028 O O . SER A 1 285 ? 6.367 -28.953 -2.289 1 96.88 285 SER A O 1
ATOM 2030 N N . THR A 1 286 ? 4.895 -30.234 -1.182 1 97.44 286 THR A N 1
ATOM 2031 C CA . THR A 1 286 ? 5.879 -31.281 -0.896 1 97.44 286 THR A CA 1
ATOM 2032 C C . THR A 1 286 ? 6.359 -31.938 -2.186 1 97.44 286 THR A C 1
ATOM 2034 O O . THR A 1 286 ? 7.562 -32.094 -2.395 1 97.44 286 THR A O 1
ATOM 2037 N N . LEU A 1 287 ? 5.41 -32.312 -2.971 1 97.19 287 LEU A N 1
ATOM 2038 C CA . LEU A 1 287 ? 5.738 -32.875 -4.27 1 97.19 287 LEU A CA 1
ATOM 2039 C C . LEU A 1 287 ? 6.586 -31.922 -5.094 1 97.19 287 LEU A C 1
ATOM 2041 O O . LEU A 1 287 ? 7.535 -32.344 -5.762 1 97.19 287 LEU A O 1
ATOM 2045 N N . ALA A 1 288 ? 6.152 -30.656 -5.07 1 97.31 288 ALA A N 1
ATOM 2046 C CA . ALA A 1 288 ? 6.887 -29.641 -5.816 1 97.31 288 ALA A CA 1
ATOM 2047 C C . ALA A 1 288 ? 8.352 -29.578 -5.383 1 97.31 288 ALA A C 1
ATOM 2049 O O . ALA A 1 288 ? 9.25 -29.531 -6.223 1 97.31 288 ALA A O 1
ATOM 2050 N N . ALA A 1 289 ? 8.547 -29.594 -4.078 1 97.19 289 ALA A N 1
ATOM 2051 C CA . ALA A 1 289 ? 9.914 -29.547 -3.568 1 97.19 289 ALA A CA 1
ATOM 2052 C C . ALA A 1 289 ? 10.719 -30.766 -4.043 1 97.19 289 ALA A C 1
ATOM 2054 O O . ALA A 1 289 ? 11.898 -30.641 -4.375 1 97.19 289 ALA A O 1
ATOM 2055 N N . ILE A 1 290 ? 10.117 -31.891 -4.09 1 96.69 290 ILE A N 1
ATOM 2056 C CA . ILE A 1 290 ? 10.773 -33.125 -4.512 1 96.69 290 ILE A CA 1
ATOM 2057 C C . ILE A 1 290 ? 11.078 -33.062 -6.008 1 96.69 290 ILE A C 1
ATOM 2059 O O . ILE A 1 290 ? 12.125 -33.531 -6.453 1 96.69 290 ILE A O 1
ATOM 2063 N N . LEU A 1 291 ? 10.227 -32.438 -6.762 1 96.12 291 LEU A N 1
ATOM 2064 C CA . LEU A 1 291 ? 10.398 -32.344 -8.203 1 96.12 291 LEU A CA 1
ATOM 2065 C C . LEU A 1 291 ? 11.25 -31.125 -8.57 1 96.12 291 LEU A C 1
ATOM 2067 O O . LEU A 1 291 ? 11.453 -30.844 -9.75 1 96.12 291 LEU A O 1
ATOM 2071 N N . THR A 1 292 ? 11.703 -30.375 -7.559 1 95.69 292 THR A N 1
ATOM 2072 C CA . THR A 1 292 ? 12.539 -29.188 -7.73 1 95.69 292 THR A CA 1
ATOM 2073 C C . THR A 1 292 ? 11.734 -28.047 -8.32 1 95.69 292 THR A C 1
ATOM 2075 O O . THR A 1 292 ? 12.227 -27.312 -9.18 1 95.69 292 THR A O 1
ATOM 2078 N N . ALA A 1 293 ? 10.484 -28.016 -7.953 1 96.44 293 ALA A N 1
ATOM 2079 C CA . ALA A 1 293 ? 9.602 -26.922 -8.344 1 96.44 293 ALA A CA 1
ATOM 2080 C C . ALA A 1 293 ? 9.414 -25.938 -7.195 1 96.44 293 ALA A C 1
ATOM 2082 O O . ALA A 1 293 ? 9.562 -26.297 -6.027 1 96.44 293 ALA A O 1
ATOM 2083 N N . MET A 1 294 ? 9.148 -24.734 -7.574 1 96.06 294 MET A N 1
ATOM 2084 C CA . MET A 1 294 ? 8.867 -23.703 -6.57 1 96.06 294 MET A CA 1
ATOM 2085 C C . MET A 1 294 ? 7.566 -24.016 -5.832 1 96.06 294 MET A C 1
ATOM 2087 O O . MET A 1 294 ? 6.711 -24.734 -6.344 1 96.06 294 MET A O 1
ATOM 2091 N N . PRO A 1 295 ? 7.449 -23.469 -4.633 1 96.38 295 PRO A N 1
ATOM 2092 C CA . PRO A 1 295 ? 6.234 -23.719 -3.852 1 96.38 295 PRO A CA 1
ATOM 2093 C C . PRO A 1 295 ? 4.961 -23.312 -4.586 1 96.38 295 PRO A C 1
ATOM 2095 O O . PRO A 1 295 ? 4.957 -22.312 -5.309 1 96.38 295 PRO A O 1
ATOM 2098 N N . LEU A 1 296 ? 3.896 -24.047 -4.309 1 96.44 296 LEU A N 1
ATOM 2099 C CA . LEU A 1 296 ? 2.656 -23.891 -5.059 1 96.44 296 LEU A CA 1
ATOM 2100 C C . LEU A 1 296 ? 1.596 -23.188 -4.211 1 96.44 296 LEU A C 1
ATOM 2102 O O . LEU A 1 296 ? 1.634 -23.266 -2.98 1 96.44 296 LEU A O 1
ATOM 2106 N N . ALA A 1 297 ? 0.722 -22.516 -4.863 1 93.56 297 ALA A N 1
ATOM 2107 C CA . ALA A 1 297 ? -0.465 -21.922 -4.266 1 93.56 297 ALA A CA 1
ATOM 2108 C C . ALA A 1 297 ? -1.605 -21.828 -5.277 1 93.56 297 ALA A C 1
ATOM 2110 O O . ALA A 1 297 ? -1.407 -22.078 -6.469 1 93.56 297 ALA A O 1
ATOM 2111 N N . SER A 1 298 ? -2.805 -21.609 -4.742 1 93.38 298 SER A N 1
ATOM 2112 C CA . SER A 1 298 ? -3.965 -21.422 -5.609 1 93.38 298 SER A CA 1
ATOM 2113 C C . SER A 1 298 ? -3.879 -20.094 -6.371 1 93.38 298 SER A C 1
ATOM 2115 O O . SER A 1 298 ? -3.379 -19.109 -5.848 1 93.38 298 SER A O 1
ATOM 2117 N N . PHE A 1 299 ? -4.344 -20.047 -7.535 1 89.25 299 PHE A N 1
ATOM 2118 C CA . PHE A 1 299 ? -4.293 -18.859 -8.375 1 89.25 299 PHE A CA 1
ATOM 2119 C C . PHE A 1 299 ? -5.617 -18.094 -8.32 1 89.25 299 PHE A C 1
ATOM 2121 O O . PHE A 1 299 ? -6.602 -18.516 -8.938 1 89.25 299 PHE A O 1
ATOM 2128 N N . SER A 1 300 ? -5.617 -17.016 -7.734 1 80.31 300 SER A N 1
ATOM 2129 C CA . SER A 1 300 ? -6.801 -16.188 -7.555 1 80.31 300 SER A CA 1
ATOM 2130 C C . SER A 1 300 ? -7.355 -15.711 -8.898 1 80.31 300 SER A C 1
ATOM 2132 O O . SER A 1 300 ? -8.562 -15.531 -9.047 1 80.31 300 SER A O 1
ATOM 2134 N N . GLN A 1 301 ? -6.445 -15.516 -9.82 1 76.69 301 GLN A N 1
ATOM 2135 C CA . GLN A 1 301 ? -6.875 -15.07 -11.148 1 76.69 301 GLN A CA 1
ATOM 2136 C C . GLN A 1 301 ? -7.816 -16.094 -11.789 1 76.69 301 GLN A C 1
ATOM 2138 O O . GLN A 1 301 ? -8.797 -15.711 -12.438 1 76.69 301 GLN A O 1
ATOM 2143 N N . ASN A 1 302 ? -7.531 -17.328 -11.648 1 88.56 302 ASN A N 1
ATOM 2144 C CA . ASN A 1 302 ? -8.375 -18.375 -12.211 1 88.56 302 ASN A CA 1
ATOM 2145 C C . ASN A 1 302 ? -9.703 -18.484 -11.469 1 88.56 302 ASN A C 1
ATOM 2147 O O . ASN A 1 302 ? -10.711 -18.891 -12.055 1 88.56 302 ASN A O 1
ATOM 2151 N N . VAL A 1 303 ? -9.695 -18.141 -10.203 1 86.25 303 VAL A N 1
ATOM 2152 C CA . VAL A 1 303 ? -10.938 -18.062 -9.445 1 86.25 303 VAL A CA 1
ATOM 2153 C C . VAL A 1 303 ? -11.852 -17 -10.07 1 86.25 303 VAL A C 1
ATOM 2155 O O . VAL A 1 303 ? -13.062 -17.219 -10.203 1 86.25 303 VAL A O 1
ATOM 2158 N N . GLY A 1 304 ? -11.312 -15.969 -10.438 1 77.06 304 GLY A N 1
ATOM 2159 C CA . GLY A 1 304 ? -12.062 -14.906 -11.094 1 77.06 304 GLY A CA 1
ATOM 2160 C C . GLY A 1 304 ? -12.648 -15.328 -12.43 1 77.06 304 GLY A C 1
ATOM 2161 O O . GLY A 1 304 ? -13.758 -14.922 -12.781 1 77.06 304 GLY A O 1
ATOM 2162 N N . ILE A 1 305 ? -11.93 -16.125 -13.148 1 81.75 305 ILE A N 1
ATOM 2163 C CA . ILE A 1 305 ? -12.391 -16.609 -14.445 1 81.75 305 ILE A CA 1
ATOM 2164 C C . ILE A 1 305 ? -13.664 -17.422 -14.273 1 81.75 305 ILE A C 1
ATOM 2166 O O . ILE A 1 305 ? -14.594 -17.312 -15.078 1 81.75 305 ILE A O 1
ATOM 2170 N N . VAL A 1 306 ? -13.695 -18.203 -13.25 1 87.81 306 VAL A N 1
ATOM 2171 C CA . VAL A 1 306 ? -14.891 -18.984 -12.969 1 87.81 306 VAL A CA 1
ATOM 2172 C C . VAL A 1 306 ? -16.062 -18.062 -12.664 1 87.81 306 VAL A C 1
ATOM 2174 O O . VAL A 1 306 ? -17.188 -18.297 -13.125 1 87.81 306 VAL A O 1
ATOM 2177 N N . GLY A 1 307 ? -15.828 -17.094 -11.984 1 79.62 307 GLY A N 1
ATOM 2178 C CA . GLY A 1 307 ? -16.875 -16.141 -11.641 1 79.62 307 GLY A CA 1
ATOM 2179 C C . GLY A 1 307 ? -17.391 -15.359 -12.836 1 79.62 307 GLY A C 1
ATOM 2180 O O . GLY A 1 307 ? -18.578 -15.062 -12.922 1 79.62 307 GLY A O 1
ATOM 2181 N N . ILE A 1 308 ? -16.531 -15.109 -13.75 1 72.81 308 ILE A N 1
ATOM 2182 C CA . ILE A 1 308 ? -16.906 -14.273 -14.883 1 72.81 308 ILE A CA 1
ATOM 2183 C C . ILE A 1 308 ? -17.547 -15.133 -15.977 1 72.81 308 ILE A C 1
ATOM 2185 O O . ILE A 1 308 ? -18.484 -14.695 -16.641 1 72.81 308 ILE A O 1
ATOM 2189 N N . THR A 1 309 ? -17.062 -16.281 -16.172 1 77.62 309 THR A N 1
ATOM 2190 C CA . THR A 1 309 ? -17.531 -17.125 -17.266 1 77.62 309 THR A CA 1
ATOM 2191 C C . THR A 1 309 ? -18.734 -17.953 -16.859 1 77.62 309 THR A C 1
ATOM 2193 O O . THR A 1 309 ? -19.484 -18.438 -17.703 1 77.62 309 THR A O 1
ATOM 2196 N N . GLY A 1 310 ? -18.797 -18.141 -15.531 1 83.75 310 GLY A N 1
ATOM 2197 C CA . GLY A 1 310 ? -19.844 -19 -15.023 1 83.75 310 GLY A CA 1
ATOM 2198 C C . GLY A 1 310 ? -19.578 -20.484 -15.273 1 83.75 310 GLY A C 1
ATOM 2199 O O . GLY A 1 310 ? -20.484 -21.312 -15.188 1 83.75 310 GLY A O 1
ATOM 2200 N N . VAL A 1 311 ? -18.391 -20.812 -15.719 1 90 311 VAL A N 1
ATOM 2201 C CA . VAL A 1 311 ? -18 -22.203 -15.922 1 90 311 VAL A CA 1
ATOM 2202 C C . VAL A 1 311 ? -17.391 -22.766 -14.648 1 90 311 VAL A C 1
ATOM 2204 O O . VAL A 1 311 ? -16.172 -22.672 -14.438 1 90 311 VAL A O 1
ATOM 2207 N N . ALA A 1 312 ? -18.141 -23.438 -13.953 1 94.12 312 ALA A N 1
ATOM 2208 C CA . ALA A 1 312 ? -17.719 -23.906 -12.641 1 94.12 312 ALA A CA 1
ATOM 2209 C C . ALA A 1 312 ? -17.266 -25.359 -12.695 1 94.12 312 ALA A C 1
ATOM 2211 O O . ALA A 1 312 ? -16.906 -25.938 -11.672 1 94.12 312 ALA A O 1
ATOM 2212 N N . SER A 1 313 ? -17.188 -25.922 -13.812 1 96 313 SER A N 1
ATOM 2213 C CA . SER A 1 313 ? -16.891 -27.359 -13.945 1 96 313 SER A CA 1
ATOM 2214 C C . SER A 1 313 ? -15.477 -27.672 -13.453 1 96 313 SER A C 1
ATOM 2216 O O . SER A 1 313 ? -14.5 -27.172 -14.008 1 96 313 SER A O 1
ATOM 2218 N N . ARG A 1 314 ? -15.336 -28.547 -12.508 1 96.94 314 ARG A N 1
ATOM 2219 C CA . ARG A 1 314 ? -14.031 -28.938 -11.992 1 96.94 314 ARG A CA 1
ATOM 2220 C C . ARG A 1 314 ? -13.281 -29.797 -13.008 1 96.94 314 ARG A C 1
ATOM 2222 O O . ARG A 1 314 ? -12.047 -29.875 -12.961 1 96.94 314 ARG A O 1
ATOM 2229 N N . PHE A 1 315 ? -13.945 -30.359 -13.977 1 97 315 PHE A N 1
ATOM 2230 C CA . PHE A 1 315 ? -13.32 -31.188 -15.008 1 97 315 PHE A CA 1
ATOM 2231 C C . PHE A 1 315 ? -12.625 -30.312 -16.047 1 97 315 PHE A C 1
ATOM 2233 O O . PHE A 1 315 ? -11.602 -30.703 -16.609 1 97 315 PHE A O 1
ATOM 2240 N N . VAL A 1 316 ? -13.227 -29.234 -16.266 1 96.19 316 VAL A N 1
ATOM 2241 C CA . VAL A 1 316 ? -12.586 -28.281 -17.172 1 96.19 316 VAL A CA 1
ATOM 2242 C C . VAL A 1 316 ? -11.234 -27.859 -16.594 1 96.19 316 VAL A C 1
ATOM 2244 O O . VAL A 1 316 ? -10.227 -27.859 -17.312 1 96.19 316 VAL A O 1
ATOM 2247 N N . VAL A 1 317 ? -11.188 -27.5 -15.344 1 97.19 317 VAL A N 1
ATOM 2248 C CA . VAL A 1 317 ? -9.953 -27.031 -14.719 1 97.19 317 VAL A CA 1
ATOM 2249 C C . VAL A 1 317 ? -8.992 -28.203 -14.539 1 97.19 317 VAL A C 1
ATOM 2251 O O . VAL A 1 317 ? -7.773 -28.031 -14.625 1 97.19 317 VAL A O 1
ATOM 2254 N N . ALA A 1 318 ? -9.531 -29.406 -14.297 1 97.88 318 ALA A N 1
ATOM 2255 C CA . ALA A 1 318 ? -8.68 -30.594 -14.273 1 97.88 318 ALA A CA 1
ATOM 2256 C C . ALA A 1 318 ? -7.969 -30.781 -15.609 1 97.88 318 ALA A C 1
ATOM 2258 O O . ALA A 1 318 ? -6.809 -31.188 -15.656 1 97.88 318 ALA A O 1
ATOM 2259 N N . ALA A 1 319 ? -8.688 -30.516 -16.656 1 97.44 319 ALA A N 1
ATOM 2260 C CA . ALA A 1 319 ? -8.086 -30.594 -17.984 1 97.44 319 ALA A CA 1
ATOM 2261 C C . ALA A 1 319 ? -6.973 -29.562 -18.141 1 97.44 319 ALA A C 1
ATOM 2263 O O . ALA A 1 319 ? -5.988 -29.812 -18.844 1 97.44 319 ALA A O 1
ATOM 2264 N N . THR A 1 320 ? -7.184 -28.375 -17.469 1 96.88 320 THR A N 1
ATOM 2265 C CA . THR A 1 320 ? -6.102 -27.406 -17.438 1 96.88 320 THR A CA 1
ATOM 2266 C C . THR A 1 320 ? -4.84 -28.016 -16.828 1 96.88 320 THR A C 1
ATOM 2268 O O . THR A 1 320 ? -3.732 -27.781 -17.312 1 96.88 320 THR A O 1
ATOM 2271 N N . GLY A 1 321 ? -5.004 -28.797 -15.773 1 97.88 321 GLY A N 1
ATOM 2272 C CA . GLY A 1 321 ? -3.873 -29.5 -15.195 1 97.88 321 GLY A CA 1
ATOM 2273 C C . GLY A 1 321 ? -3.184 -30.438 -16.172 1 97.88 321 GLY A C 1
ATOM 2274 O O . GLY A 1 321 ? -1.954 -30.516 -16.203 1 97.88 321 GLY A O 1
ATOM 2275 N N . GLY A 1 322 ? -3.953 -31.109 -16.938 1 97.31 322 GLY A N 1
ATOM 2276 C CA . GLY A 1 322 ? -3.393 -31.969 -17.969 1 97.31 322 GLY A CA 1
ATOM 2277 C C . GLY A 1 322 ? -2.555 -31.203 -18.984 1 97.31 322 GLY A C 1
ATOM 2278 O O . GLY A 1 322 ? -1.491 -31.672 -19.391 1 97.31 322 GLY A O 1
ATOM 2279 N N . LEU A 1 323 ? -3.07 -30.109 -19.359 1 96.19 323 LEU A N 1
ATOM 2280 C CA . LEU A 1 323 ? -2.344 -29.266 -20.312 1 96.19 323 LEU A CA 1
ATOM 2281 C C . LEU A 1 323 ? -1.035 -28.766 -19.703 1 96.19 323 LEU A C 1
ATOM 2283 O O . LEU A 1 323 ? -0.022 -28.672 -20.406 1 96.19 323 LEU A O 1
ATOM 2287 N N . LEU A 1 324 ? -1.076 -28.422 -18.453 1 96.56 324 LEU A N 1
ATOM 2288 C CA . LEU A 1 324 ? 0.133 -27.969 -17.766 1 96.56 324 LEU A CA 1
ATOM 2289 C C . LEU A 1 324 ? 1.16 -29.094 -17.688 1 96.56 324 LEU A C 1
ATOM 2291 O O . LEU A 1 324 ? 2.359 -28.859 -17.859 1 96.56 324 LEU A O 1
ATOM 2295 N N . ILE A 1 325 ? 0.709 -30.328 -17.406 1 96.5 325 ILE A N 1
ATOM 2296 C CA . ILE A 1 325 ? 1.596 -31.484 -17.375 1 96.5 325 ILE A CA 1
ATOM 2297 C C . ILE A 1 325 ? 2.271 -31.656 -18.734 1 96.5 325 ILE A C 1
ATOM 2299 O O . ILE A 1 325 ? 3.484 -31.875 -18.812 1 96.5 325 ILE A O 1
ATOM 2303 N N . LEU A 1 326 ? 1.509 -31.5 -19.766 1 94.31 326 LEU A N 1
ATOM 2304 C CA . LEU A 1 326 ? 2.061 -31.594 -21.109 1 94.31 326 LEU A CA 1
ATOM 2305 C C . LEU A 1 326 ? 3.096 -30.5 -21.344 1 94.31 326 LEU A C 1
ATOM 2307 O O . LEU A 1 326 ? 4.133 -30.75 -21.969 1 94.31 326 LEU A O 1
ATOM 2311 N N . GLY A 1 327 ? 2.785 -29.328 -20.922 1 91.38 327 GLY A N 1
ATOM 2312 C CA . GLY A 1 327 ? 3.75 -28.25 -21.031 1 91.38 327 GLY A CA 1
ATOM 2313 C C . GLY A 1 327 ? 5.043 -28.531 -20.281 1 91.38 327 GLY A C 1
ATOM 2314 O O . GLY A 1 327 ? 6.125 -28.172 -20.75 1 91.38 327 GLY A O 1
ATOM 2315 N N . GLY A 1 328 ? 4.938 -29.109 -19.109 1 92.62 328 GLY A N 1
ATOM 2316 C CA . GLY A 1 328 ? 6.105 -29.422 -18.297 1 92.62 328 GLY A CA 1
ATOM 2317 C C . GLY A 1 328 ? 6.965 -30.531 -18.906 1 92.62 328 GLY A C 1
ATOM 2318 O O . GLY A 1 328 ? 8.141 -30.656 -18.562 1 92.62 328 GLY A O 1
ATOM 2319 N N . LEU A 1 329 ? 6.375 -31.266 -19.75 1 91.88 329 LEU A N 1
ATOM 2320 C CA . LEU A 1 329 ? 7.09 -32.375 -20.359 1 91.88 329 LEU A CA 1
ATOM 2321 C C . LEU A 1 329 ? 7.73 -31.938 -21.672 1 91.88 329 LEU A C 1
ATOM 2323 O O . LEU A 1 329 ? 8.484 -32.719 -22.281 1 91.88 329 LEU A O 1
ATOM 2327 N N . PHE A 1 330 ? 7.484 -30.719 -22.109 1 88.44 330 PHE A N 1
ATOM 2328 C CA . PHE A 1 330 ? 8.07 -30.172 -23.328 1 88.44 330 PHE A CA 1
ATOM 2329 C C . PHE A 1 330 ? 8.992 -29 -23.016 1 88.44 330 PHE A C 1
ATOM 2331 O O . PHE A 1 330 ? 8.578 -27.844 -23.078 1 88.44 330 PHE A O 1
ATOM 2338 N N . PRO A 1 331 ? 10.281 -29.266 -22.906 1 86.5 331 PRO A N 1
ATOM 2339 C CA . PRO A 1 331 ? 11.258 -28.266 -22.484 1 86.5 331 PRO A CA 1
ATOM 2340 C C . PRO A 1 331 ? 11.367 -27.094 -23.469 1 86.5 331 PRO A C 1
ATOM 2342 O O . PRO A 1 331 ? 11.805 -26 -23.109 1 86.5 331 PRO A O 1
ATOM 2345 N N . LYS A 1 332 ? 10.969 -27.234 -24.672 1 86.25 332 LYS A N 1
ATOM 2346 C CA . LYS A 1 332 ? 11.023 -26.156 -25.656 1 86.25 332 LYS A CA 1
ATOM 2347 C C . LYS A 1 332 ? 10.133 -25 -25.25 1 86.25 332 LYS A C 1
ATOM 2349 O O . LYS A 1 332 ? 10.453 -23.828 -25.516 1 86.25 332 LYS A O 1
ATOM 2354 N N . LEU A 1 333 ? 9.062 -25.297 -24.625 1 82.81 333 LEU A N 1
ATOM 2355 C CA . LEU A 1 333 ? 8.188 -24.234 -24.125 1 82.81 333 LEU A CA 1
ATOM 2356 C C . LEU A 1 333 ? 8.891 -23.406 -23.047 1 82.81 333 LEU A C 1
ATOM 2358 O O . LEU A 1 333 ? 8.828 -22.188 -23.047 1 82.81 333 LEU A O 1
ATOM 2362 N N . ALA A 1 334 ? 9.5 -24.094 -22.172 1 84.12 334 ALA A N 1
ATOM 2363 C CA . ALA A 1 334 ? 10.25 -23.438 -21.109 1 84.12 334 ALA A CA 1
ATOM 2364 C C . ALA A 1 334 ? 11.422 -22.641 -21.688 1 84.12 334 ALA A C 1
ATOM 2366 O O . ALA A 1 334 ? 11.781 -21.578 -21.156 1 84.12 334 ALA A O 1
ATOM 2367 N N . ALA A 1 335 ? 12.008 -23.172 -22.75 1 85.31 335 ALA A N 1
ATOM 2368 C CA . ALA A 1 335 ? 13.133 -22.5 -23.391 1 85.31 335 ALA A CA 1
ATOM 2369 C C . ALA A 1 335 ? 12.711 -21.188 -24.016 1 85.31 335 ALA A C 1
ATOM 2371 O O . ALA A 1 335 ? 13.484 -20.219 -24.031 1 85.31 335 ALA A O 1
ATOM 2372 N N . ILE A 1 336 ? 11.547 -21.141 -24.469 1 85 336 ILE A N 1
ATOM 2373 C CA . ILE A 1 336 ? 11.039 -19.891 -25.016 1 85 336 ILE A CA 1
ATOM 2374 C C . ILE A 1 336 ? 10.891 -18.859 -23.906 1 85 336 ILE A C 1
ATOM 2376 O O . ILE A 1 336 ? 11.195 -17.672 -24.094 1 85 336 ILE A O 1
ATOM 2380 N N . ALA A 1 337 ? 10.484 -19.25 -22.797 1 83 337 ALA A N 1
ATOM 2381 C CA . ALA A 1 337 ? 10.258 -18.375 -21.656 1 83 337 ALA A CA 1
ATOM 2382 C C . ALA A 1 337 ? 11.555 -17.719 -21.203 1 83 337 ALA A C 1
ATOM 2384 O O . ALA A 1 337 ? 11.57 -16.547 -20.812 1 83 337 ALA A O 1
ATOM 2385 N N . VAL A 1 338 ? 12.633 -18.469 -21.266 1 84.56 338 VAL A N 1
ATOM 2386 C CA . VAL A 1 338 ? 13.906 -17.953 -20.766 1 84.56 338 VAL A CA 1
ATOM 2387 C C . VAL A 1 338 ? 14.469 -16.922 -21.75 1 84.56 338 VAL A C 1
ATOM 2389 O O . VAL A 1 338 ? 15.336 -16.125 -21.391 1 84.56 338 VAL A O 1
ATOM 2392 N N . THR A 1 339 ? 13.922 -16.922 -22.984 1 87.31 339 THR A N 1
ATOM 2393 C CA . THR A 1 339 ? 14.414 -15.961 -23.969 1 87.31 339 THR A CA 1
ATOM 2394 C C . THR A 1 339 ? 13.641 -14.648 -23.891 1 87.31 339 THR A C 1
ATOM 2396 O O . THR A 1 339 ? 13.977 -13.68 -24.562 1 87.31 339 THR A O 1
ATOM 2399 N N . ILE A 1 340 ? 12.688 -14.578 -23.078 1 87.38 340 ILE A N 1
ATOM 2400 C CA . ILE A 1 340 ? 11.938 -13.344 -22.906 1 87.38 340 ILE A CA 1
ATOM 2401 C C . ILE A 1 340 ? 12.836 -12.289 -22.25 1 87.38 340 ILE A C 1
ATOM 2403 O O . ILE A 1 340 ? 13.398 -12.516 -21.172 1 87.38 340 ILE A O 1
ATOM 2407 N N . PRO A 1 341 ? 12.953 -11.18 -22.922 1 90.19 341 PRO A N 1
ATOM 2408 C CA . PRO A 1 341 ? 13.789 -10.133 -22.328 1 90.19 341 PRO A CA 1
ATOM 2409 C C . PRO A 1 341 ? 13.258 -9.672 -20.969 1 90.19 341 PRO A C 1
ATOM 2411 O O . PRO A 1 341 ? 12.047 -9.547 -20.781 1 90.19 341 PRO A O 1
ATOM 2414 N N . LYS A 1 342 ? 14.133 -9.312 -20.109 1 88 342 LYS A N 1
ATOM 2415 C CA . LYS A 1 342 ? 13.805 -8.93 -18.734 1 88 342 LYS A CA 1
ATOM 2416 C C . LYS A 1 342 ? 12.898 -7.699 -18.719 1 88 342 LYS A C 1
ATOM 2418 O O . LYS A 1 342 ? 11.945 -7.641 -17.938 1 88 342 LYS A O 1
ATOM 2423 N N . PRO A 1 343 ? 13.117 -6.781 -19.594 1 92.75 343 PRO A N 1
ATOM 2424 C CA . PRO A 1 343 ? 12.227 -5.617 -19.562 1 92.75 343 PRO A CA 1
ATOM 2425 C C . PRO A 1 343 ? 10.773 -5.977 -19.844 1 92.75 343 PRO A C 1
ATOM 2427 O O . PRO A 1 343 ? 9.859 -5.332 -19.312 1 92.75 343 PRO A O 1
ATOM 2430 N N . VAL A 1 344 ? 10.57 -6.977 -20.672 1 92.12 344 VAL A N 1
ATOM 2431 C CA . VAL A 1 344 ? 9.219 -7.453 -20.938 1 92.12 344 VAL A CA 1
ATOM 2432 C C . VAL A 1 344 ? 8.617 -8.039 -19.656 1 92.12 344 VAL A C 1
ATOM 2434 O O . VAL A 1 344 ? 7.469 -7.742 -19.312 1 92.12 344 VAL A O 1
ATOM 2437 N N . LEU A 1 345 ? 9.438 -8.766 -19 1 86.19 345 LEU A N 1
ATOM 2438 C CA . LEU A 1 345 ? 9.016 -9.336 -17.719 1 86.19 345 LEU A CA 1
ATOM 2439 C C . LEU A 1 345 ? 8.719 -8.242 -16.703 1 86.19 345 LEU A C 1
ATOM 2441 O O . LEU A 1 345 ? 7.773 -8.352 -15.922 1 86.19 345 LEU A O 1
ATOM 2445 N N . GLY A 1 346 ? 9.547 -7.25 -16.734 1 88.75 346 GLY A N 1
ATOM 2446 C CA . GLY A 1 346 ? 9.367 -6.133 -15.828 1 88.75 346 GLY A CA 1
ATOM 2447 C C . GLY A 1 346 ? 8.055 -5.406 -16.031 1 88.75 346 GLY A C 1
ATOM 2448 O O . GLY A 1 346 ? 7.371 -5.055 -15.062 1 88.75 346 GLY A O 1
ATOM 2449 N N . GLY A 1 347 ? 7.695 -5.18 -17.281 1 91.38 347 GLY A N 1
ATOM 2450 C CA . GLY A 1 347 ? 6.438 -4.52 -17.578 1 91.38 347 GLY A CA 1
ATOM 2451 C C . GLY A 1 347 ? 5.223 -5.316 -17.141 1 91.38 347 GLY A C 1
ATOM 2452 O O . GLY A 1 347 ? 4.309 -4.77 -16.516 1 91.38 347 GLY A O 1
ATOM 2453 N N . VAL A 1 348 ? 5.246 -6.547 -17.422 1 88.31 348 VAL A N 1
ATOM 2454 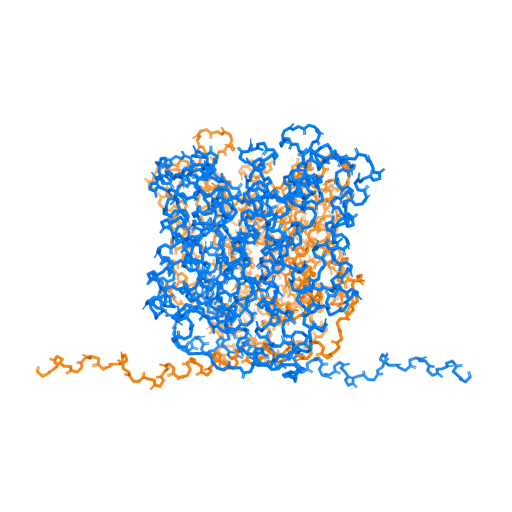C CA . VAL A 1 348 ? 4.141 -7.426 -17.062 1 88.31 348 VAL A CA 1
ATOM 2455 C C . VAL A 1 348 ? 4.109 -7.637 -15.547 1 88.31 348 VAL A C 1
ATOM 2457 O O . VAL A 1 348 ? 3.041 -7.637 -14.938 1 88.31 348 VAL A O 1
ATOM 2460 N N . GLY A 1 349 ? 5.297 -7.852 -14.992 1 85.88 349 GLY A N 1
ATOM 2461 C CA . GLY A 1 349 ? 5.395 -8 -13.547 1 85.88 349 GLY A CA 1
ATOM 2462 C C . GLY A 1 349 ? 4.867 -6.801 -12.789 1 85.88 349 GLY A C 1
ATOM 2463 O O . GLY A 1 349 ? 4.227 -6.953 -11.742 1 85.88 349 GLY A O 1
ATOM 2464 N N . PHE A 1 350 ? 5.07 -5.602 -13.375 1 90 350 PHE A N 1
ATOM 2465 C CA . PHE A 1 350 ? 4.609 -4.34 -12.805 1 90 350 PHE A CA 1
ATOM 2466 C C . PHE A 1 350 ? 3.115 -4.391 -12.516 1 90 350 PHE A C 1
ATOM 2468 O O . PHE A 1 350 ? 2.682 -4.074 -11.406 1 90 350 PHE A O 1
ATOM 2475 N N . VAL A 1 351 ? 2.352 -4.875 -13.422 1 86.25 351 VAL A N 1
ATOM 2476 C CA . VAL A 1 351 ? 0.898 -4.922 -13.289 1 86.25 351 VAL A CA 1
ATOM 2477 C C . VAL A 1 351 ? 0.497 -6.098 -12.398 1 86.25 351 VAL A C 1
ATOM 2479 O O . VAL A 1 351 ? -0.394 -5.969 -11.555 1 86.25 351 VAL A O 1
ATOM 2482 N N . MET A 1 352 ? 1.173 -7.172 -12.586 1 82.25 352 MET A N 1
ATOM 2483 C CA . MET A 1 352 ? 0.828 -8.375 -11.82 1 82.25 352 MET A CA 1
ATOM 2484 C C . MET A 1 352 ? 1.014 -8.141 -10.328 1 82.25 352 MET A C 1
ATOM 2486 O O . MET A 1 352 ? 0.145 -8.492 -9.531 1 82.25 352 MET A O 1
ATOM 2490 N N . PHE A 1 353 ? 2.107 -7.594 -9.938 1 85.5 353 PHE A N 1
ATOM 2491 C CA . PHE A 1 353 ? 2.404 -7.383 -8.523 1 85.5 353 PHE A CA 1
ATOM 2492 C C . PHE A 1 353 ? 1.503 -6.305 -7.934 1 85.5 353 PHE A C 1
ATOM 2494 O O . PHE A 1 353 ? 1.104 -6.387 -6.77 1 85.5 353 PHE A O 1
ATOM 2501 N N . GLY A 1 354 ? 1.203 -5.344 -8.75 1 86.38 354 GLY A N 1
ATOM 2502 C CA . GLY A 1 354 ? 0.204 -4.371 -8.336 1 86.38 354 GLY A CA 1
ATOM 2503 C C . GLY A 1 354 ? -1.15 -4.988 -8.047 1 86.38 354 GLY A C 1
ATOM 2504 O O . GLY A 1 354 ? -1.821 -4.609 -7.09 1 86.38 354 GLY A O 1
ATOM 2505 N N . MET A 1 355 ? -1.489 -5.957 -8.867 1 82.06 355 MET A N 1
ATOM 2506 C CA . MET A 1 355 ? -2.773 -6.625 -8.688 1 82.06 355 MET A CA 1
ATOM 2507 C C . MET A 1 355 ? -2.781 -7.457 -7.41 1 82.06 355 MET A C 1
ATOM 2509 O O . MET A 1 355 ? -3.812 -7.574 -6.746 1 82.06 355 MET A O 1
ATOM 2513 N N . ILE A 1 356 ? -1.721 -8 -7.145 1 81.31 356 ILE A N 1
ATOM 2514 C CA . ILE A 1 356 ? -1.623 -8.766 -5.902 1 81.31 356 ILE A CA 1
ATOM 2515 C C . ILE A 1 356 ? -1.799 -7.828 -4.707 1 81.31 356 ILE A C 1
ATOM 2517 O O . ILE A 1 356 ? -2.518 -8.156 -3.76 1 81.31 356 ILE A O 1
ATOM 2521 N N . ALA A 1 357 ? -1.074 -6.707 -4.742 1 88.19 357 ALA A N 1
ATOM 2522 C CA . ALA A 1 357 ? -1.23 -5.711 -3.682 1 88.19 357 ALA A CA 1
ATOM 2523 C C . ALA A 1 357 ? -2.686 -5.273 -3.553 1 88.19 357 ALA A C 1
ATOM 2525 O O . ALA A 1 357 ? -3.197 -5.117 -2.441 1 88.19 357 ALA A O 1
ATOM 2526 N N . TYR A 1 358 ? -3.307 -5.133 -4.695 1 85.62 358 TYR A N 1
ATOM 2527 C CA . TYR A 1 358 ? -4.711 -4.73 -4.703 1 85.62 358 TYR A CA 1
ATOM 2528 C C . TYR A 1 358 ? -5.586 -5.801 -4.062 1 85.62 358 TYR A C 1
ATOM 2530 O O . TYR A 1 358 ? -6.531 -5.484 -3.34 1 85.62 358 TYR A O 1
ATOM 2538 N N . ALA A 1 359 ? -5.352 -6.988 -4.363 1 78.38 359 ALA A N 1
ATOM 2539 C CA . ALA A 1 359 ? -6.109 -8.078 -3.746 1 78.38 359 ALA A CA 1
ATOM 2540 C C . ALA A 1 359 ? -6.016 -8.016 -2.225 1 78.38 359 ALA A C 1
ATOM 2542 O O . ALA A 1 359 ? -6.984 -8.312 -1.524 1 78.38 359 ALA A O 1
ATOM 2543 N N . GLY A 1 360 ? -4.859 -7.766 -1.731 1 83.31 360 GLY A N 1
ATOM 2544 C CA . GLY A 1 360 ? -4.695 -7.586 -0.298 1 83.31 360 GLY A CA 1
ATOM 2545 C C . GLY A 1 360 ? -5.488 -6.418 0.253 1 83.31 360 GLY A C 1
ATOM 2546 O O . GLY A 1 360 ? -6.129 -6.531 1.3 1 83.31 360 GLY A O 1
ATOM 2547 N N . ILE A 1 361 ? -5.457 -5.293 -0.428 1 85.81 361 ILE A N 1
ATOM 2548 C CA . ILE A 1 361 ? -6.176 -4.094 -0.015 1 85.81 361 ILE A CA 1
ATOM 2549 C C . ILE A 1 361 ? -7.672 -4.383 0.036 1 85.81 361 ILE A C 1
ATOM 2551 O O . ILE A 1 361 ? -8.367 -3.92 0.942 1 85.81 361 ILE A O 1
ATOM 2555 N N . ARG A 1 362 ? -8.094 -5.145 -0.879 1 77.44 362 ARG A N 1
ATOM 2556 C CA . ARG A 1 362 ? -9.508 -5.504 -0.91 1 77.44 362 ARG A CA 1
ATOM 2557 C C . ARG A 1 362 ? -9.891 -6.32 0.322 1 77.44 362 ARG A C 1
ATOM 2559 O O . ARG A 1 362 ? -11 -6.188 0.838 1 77.44 362 ARG A O 1
ATOM 2566 N N . MET A 1 363 ? -9 -7.109 0.727 1 75.25 363 MET A N 1
ATOM 2567 C CA . MET A 1 363 ? -9.242 -7.906 1.926 1 75.25 363 MET A CA 1
ATOM 2568 C C . MET A 1 363 ? -9.352 -7.016 3.158 1 75.25 363 MET A C 1
ATOM 2570 O O . MET A 1 363 ? -10.062 -7.355 4.113 1 75.25 363 MET A O 1
ATOM 2574 N N . LEU A 1 364 ? -8.719 -5.938 3.197 1 79.38 364 LEU A N 1
ATOM 2575 C CA . LEU A 1 364 ? -8.672 -5.047 4.355 1 79.38 364 LEU A CA 1
ATOM 2576 C C . LEU A 1 364 ? -9.945 -4.207 4.438 1 79.38 364 LEU A C 1
ATOM 2578 O O . LEU A 1 364 ? -10.25 -3.641 5.488 1 79.38 364 LEU A O 1
ATOM 2582 N N . ILE A 1 365 ? -10.586 -4.094 3.43 1 67.81 365 ILE A N 1
ATOM 2583 C CA . ILE A 1 365 ? -11.758 -3.229 3.34 1 67.81 365 ILE A CA 1
ATOM 2584 C C . ILE A 1 365 ? -12.781 -3.635 4.398 1 67.81 365 ILE A C 1
ATOM 2586 O O . ILE A 1 365 ? -13.367 -2.777 5.062 1 67.81 365 ILE A O 1
ATOM 2590 N N . THR A 1 366 ? -12.891 -4.809 4.68 1 62.62 366 THR A N 1
ATOM 2591 C CA . THR A 1 366 ? -13.945 -5.242 5.594 1 62.62 366 THR A CA 1
ATOM 2592 C C . THR A 1 366 ? -13.422 -5.312 7.027 1 62.62 366 THR A C 1
ATOM 2594 O O . THR A 1 366 ? -14.203 -5.379 7.977 1 62.62 366 THR A O 1
ATOM 2597 N N . ALA A 1 367 ? -12.148 -5.223 7.078 1 60.25 367 ALA A N 1
ATOM 2598 C CA . ALA A 1 367 ? -11.547 -5.477 8.383 1 60.25 367 ALA A CA 1
ATOM 2599 C C . ALA A 1 367 ? -11.141 -4.172 9.062 1 60.25 367 ALA A C 1
ATOM 2601 O O . ALA A 1 367 ? -10.961 -4.129 10.281 1 60.25 367 ALA A O 1
ATOM 2602 N N . ALA A 1 368 ? -11.055 -3.059 8.367 1 58.78 368 ALA A N 1
ATOM 2603 C CA . ALA A 1 368 ? -10.297 -1.869 8.758 1 58.78 368 ALA A CA 1
ATOM 2604 C C . ALA A 1 368 ? -11.18 -0.889 9.523 1 58.78 368 ALA A C 1
ATOM 2606 O O . ALA A 1 368 ? -10.805 0.269 9.719 1 58.78 368 ALA A O 1
ATOM 2607 N N . ASP A 1 369 ? -12.055 -1.348 10.227 1 64.81 369 ASP A N 1
ATOM 2608 C CA . ASP A 1 369 ? -12.969 -0.269 10.586 1 64.81 369 ASP A CA 1
ATOM 2609 C C . ASP A 1 369 ? -12.82 0.111 12.055 1 64.81 369 ASP A C 1
ATOM 2611 O O . ASP A 1 369 ? -13.438 1.071 12.523 1 64.81 369 ASP A O 1
ATOM 2615 N N . THR A 1 370 ? -11.922 -0.541 12.727 1 73.31 370 THR A N 1
ATOM 2616 C CA . THR A 1 370 ? -11.703 -0.13 14.109 1 73.31 370 THR A CA 1
ATOM 2617 C C . THR A 1 370 ? -10.328 0.5 14.273 1 73.31 370 THR A C 1
ATOM 2619 O O . THR A 1 370 ? -9.43 0.264 13.461 1 73.31 370 THR A O 1
ATOM 2622 N N . LYS A 1 371 ? -10.25 1.335 15.266 1 73.56 371 LYS A N 1
ATOM 2623 C CA . LYS A 1 371 ? -8.961 1.959 15.57 1 73.56 371 LYS A CA 1
ATOM 2624 C C . LYS A 1 371 ? -7.875 0.907 15.781 1 73.56 371 LYS A C 1
ATOM 2626 O O . LYS A 1 371 ? -6.746 1.077 15.32 1 73.56 371 LYS A O 1
ATOM 2631 N N . ARG A 1 372 ? -8.297 -0.09 16.484 1 82.69 372 ARG A N 1
ATOM 2632 C CA . ARG A 1 372 ? -7.359 -1.181 16.734 1 82.69 372 ARG A CA 1
ATOM 2633 C C . ARG A 1 372 ? -6.848 -1.779 15.43 1 82.69 372 ARG A C 1
ATOM 2635 O O . ARG A 1 372 ? -5.637 -1.944 15.25 1 82.69 372 ARG A O 1
ATOM 2642 N N . ASN A 1 373 ? -7.773 -2.104 14.586 1 85.5 373 ASN A N 1
ATOM 2643 C CA . ASN A 1 373 ? -7.395 -2.715 13.312 1 85.5 373 ASN A CA 1
ATOM 2644 C C . ASN A 1 373 ? -6.598 -1.748 12.438 1 85.5 373 ASN A C 1
ATOM 2646 O O . ASN A 1 373 ? -5.707 -2.164 11.695 1 85.5 373 ASN A O 1
ATOM 2650 N N . ALA A 1 374 ? -6.953 -0.533 12.633 1 82.94 374 ALA A N 1
ATOM 2651 C CA . ALA A 1 374 ? -6.207 0.477 11.883 1 82.94 374 ALA A CA 1
ATOM 2652 C C . ALA A 1 374 ? -4.738 0.493 12.297 1 8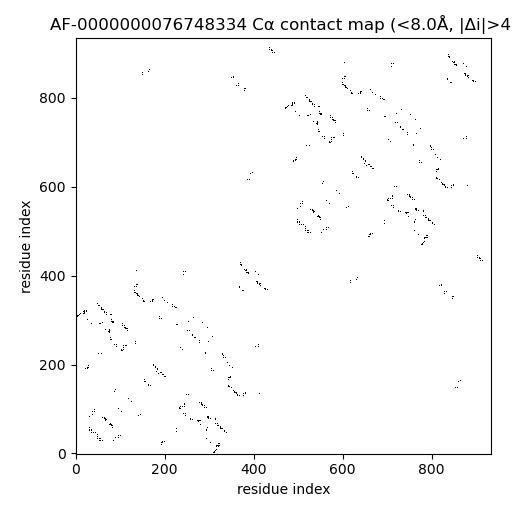2.94 374 ALA A C 1
ATOM 2654 O O . ALA A 1 374 ? -3.85 0.58 11.445 1 82.94 374 ALA A O 1
ATOM 2655 N N . LEU A 1 375 ? -4.5 0.413 13.5 1 86.06 375 LEU A N 1
ATOM 2656 C CA . LEU A 1 375 ? -3.133 0.434 14.008 1 86.06 375 LEU A CA 1
ATOM 2657 C C . LEU A 1 375 ? -2.385 -0.832 13.609 1 86.06 375 LEU A C 1
ATOM 2659 O O . LEU A 1 375 ? -1.203 -0.775 13.258 1 86.06 375 LEU A O 1
ATOM 2663 N N . VAL A 1 376 ? -3.084 -1.914 13.703 1 89.94 376 VAL A N 1
ATOM 2664 C CA . VAL A 1 376 ? -2.482 -3.186 13.32 1 89.94 376 VAL A CA 1
ATOM 2665 C C . VAL A 1 376 ? -2.07 -3.135 11.852 1 89.94 376 VAL A C 1
ATOM 2667 O O . VAL A 1 376 ? -0.961 -3.539 11.492 1 89.94 376 VAL A O 1
ATOM 2670 N N . ILE A 1 377 ? -2.951 -2.648 11.062 1 90.25 377 ILE A N 1
ATOM 2671 C CA . ILE A 1 377 ? -2.701 -2.562 9.625 1 90.25 377 ILE A CA 1
ATOM 2672 C C . ILE A 1 377 ? -1.548 -1.598 9.359 1 90.25 377 ILE A C 1
ATOM 2674 O O . ILE A 1 377 ? -0.618 -1.923 8.617 1 90.25 377 ILE A O 1
ATOM 2678 N N . CYS A 1 378 ? -1.572 -0.524 10 1 88.94 378 CYS A N 1
ATOM 2679 C CA . CYS A 1 378 ? -0.592 0.534 9.781 1 88.94 378 CYS A CA 1
ATOM 2680 C C . CYS A 1 378 ? 0.803 0.08 10.195 1 88.94 378 CYS A C 1
ATOM 2682 O O . CYS A 1 378 ? 1.754 0.201 9.422 1 88.94 378 CYS A O 1
ATOM 2684 N N . VAL A 1 379 ? 0.887 -0.396 11.352 1 91.19 379 VAL A N 1
ATOM 2685 C CA . VAL A 1 379 ? 2.189 -0.794 11.875 1 91.19 379 VAL A CA 1
ATOM 2686 C C . VAL A 1 379 ? 2.705 -2.01 11.109 1 91.19 379 VAL A C 1
ATOM 2688 O O . VAL A 1 379 ? 3.904 -2.115 10.836 1 91.19 379 VAL A O 1
ATOM 2691 N N . GLY A 1 380 ? 1.812 -2.865 10.805 1 93.19 380 GLY A N 1
ATOM 2692 C CA . GLY A 1 380 ? 2.201 -4.027 10.023 1 93.19 380 GLY A CA 1
ATOM 2693 C C . GLY A 1 380 ? 2.752 -3.67 8.656 1 93.19 380 GLY A C 1
ATOM 2694 O O . GLY A 1 380 ? 3.859 -4.078 8.297 1 93.19 380 GLY A O 1
ATOM 2695 N N . LEU A 1 381 ? 2.033 -2.914 7.855 1 92.38 381 LEU A N 1
ATOM 2696 C CA . LEU A 1 381 ? 2.451 -2.504 6.52 1 92.38 381 LEU A CA 1
ATOM 2697 C C . LEU A 1 381 ? 3.738 -1.688 6.578 1 92.38 381 LEU A C 1
ATOM 2699 O O . LEU A 1 381 ? 4.656 -1.909 5.785 1 92.38 381 LEU A O 1
ATOM 2703 N N . ALA A 1 382 ? 3.746 -0.79 7.52 1 92.44 382 ALA A N 1
ATOM 2704 C CA . ALA A 1 382 ? 4.91 0.084 7.641 1 92.44 382 ALA A CA 1
ATOM 2705 C C . ALA A 1 382 ? 6.16 -0.714 8 1 92.44 382 ALA A C 1
ATOM 2707 O O . ALA A 1 382 ? 7.254 -0.421 7.508 1 92.44 382 ALA A O 1
ATOM 2708 N N . SER A 1 383 ? 6.039 -1.659 8.867 1 93.06 383 SER A N 1
ATOM 2709 C CA . SER A 1 383 ? 7.188 -2.461 9.289 1 93.06 383 SER A CA 1
ATOM 2710 C C . SER A 1 383 ? 7.77 -3.246 8.117 1 93.06 383 SER A C 1
ATOM 2712 O O . SER A 1 383 ? 8.984 -3.271 7.93 1 93.06 383 SER A O 1
ATOM 2714 N N . GLY A 1 384 ? 6.906 -3.904 7.387 1 91.06 384 GLY A N 1
ATOM 2715 C CA . GLY A 1 384 ? 7.379 -4.645 6.227 1 91.06 384 GLY A CA 1
ATOM 2716 C C . GLY A 1 384 ? 8.047 -3.764 5.188 1 91.06 384 GLY A C 1
ATOM 2717 O O . GLY A 1 384 ? 9.117 -4.102 4.676 1 91.06 384 GLY A O 1
ATOM 2718 N N . LEU A 1 385 ? 7.457 -2.689 4.875 1 91.62 385 LEU A N 1
ATOM 2719 C CA . LEU A 1 385 ? 7.98 -1.788 3.857 1 91.62 385 LEU A CA 1
ATOM 2720 C C . LEU A 1 385 ? 9.25 -1.091 4.348 1 91.62 385 LEU A C 1
ATOM 2722 O O . LEU A 1 385 ? 10.133 -0.766 3.549 1 91.62 385 LEU A O 1
ATOM 2726 N N . ALA A 1 386 ? 9.305 -0.856 5.684 1 90.81 386 ALA A N 1
ATOM 2727 C CA . ALA A 1 386 ? 10.484 -0.211 6.246 1 90.81 386 ALA A CA 1
ATOM 2728 C C . ALA A 1 386 ? 11.75 -1.004 5.926 1 90.81 386 ALA A C 1
ATOM 2730 O O . ALA A 1 386 ? 12.758 -0.435 5.488 1 90.81 386 ALA A O 1
ATOM 2731 N N . VAL A 1 387 ? 11.719 -2.285 6.117 1 88.06 387 VAL A N 1
ATOM 2732 C CA . VAL A 1 387 ? 12.898 -3.115 5.91 1 88.06 387 VAL A CA 1
ATOM 2733 C C . VAL A 1 387 ? 13.148 -3.299 4.418 1 88.06 387 VAL A C 1
ATOM 2735 O O . VAL A 1 387 ? 14.273 -3.566 3.996 1 88.06 387 VAL A O 1
ATOM 2738 N N . THR A 1 388 ? 12.102 -3.158 3.652 1 85.75 388 THR A N 1
ATOM 2739 C CA . THR A 1 388 ? 12.242 -3.242 2.203 1 85.75 388 THR A CA 1
ATOM 2740 C C . THR A 1 388 ? 12.883 -1.976 1.648 1 85.75 388 THR A C 1
ATOM 2742 O O . THR A 1 388 ? 13.766 -2.049 0.79 1 85.75 388 THR A O 1
ATOM 2745 N N . PHE A 1 389 ? 12.453 -0.82 2.197 1 84.12 389 PHE A N 1
ATOM 2746 C CA . PHE A 1 389 ? 12.984 0.467 1.765 1 84.12 389 PHE A CA 1
ATOM 2747 C C . PHE A 1 389 ? 14.422 0.644 2.234 1 84.12 389 PHE A C 1
ATOM 2749 O O . PHE A 1 389 ? 15.258 1.181 1.503 1 84.12 389 PHE A O 1
ATOM 2756 N N . GLU A 1 390 ? 14.633 0.242 3.525 1 87 390 GLU A N 1
ATOM 2757 C CA . GLU A 1 390 ? 15.93 0.482 4.152 1 87 390 GLU A CA 1
ATOM 2758 C C . GLU A 1 390 ? 16.391 -0.734 4.953 1 87 390 GLU A C 1
ATOM 2760 O O . GLU A 1 390 ? 16.328 -0.735 6.184 1 87 390 GLU A O 1
ATOM 2765 N N . PRO A 1 391 ? 16.938 -1.72 4.207 1 82.94 391 PRO A N 1
ATOM 2766 C CA . PRO A 1 391 ? 17.375 -2.936 4.891 1 82.94 391 PRO A CA 1
ATOM 2767 C C . PRO A 1 391 ? 18.484 -2.666 5.914 1 82.94 391 PRO A C 1
ATOM 2769 O O . PRO A 1 391 ? 18.672 -3.463 6.836 1 82.94 391 PRO A O 1
ATOM 2772 N N . ARG A 1 392 ? 19.188 -1.546 5.934 1 87.75 392 ARG A N 1
ATOM 2773 C CA . ARG A 1 392 ? 20.297 -1.193 6.832 1 87.75 392 ARG A CA 1
ATOM 2774 C C . ARG A 1 392 ? 19.781 -0.935 8.242 1 87.75 392 ARG A C 1
ATOM 2776 O O . ARG A 1 392 ? 20.562 -0.872 9.195 1 87.75 392 ARG A O 1
ATOM 2783 N N . LEU A 1 393 ? 18.469 -0.805 8.406 1 89 393 LEU A N 1
ATOM 2784 C CA . LEU A 1 393 ? 17.875 -0.634 9.727 1 89 393 LEU A CA 1
ATOM 2785 C C . LEU A 1 393 ? 18.219 -1.813 10.633 1 89 393 LEU A C 1
ATOM 2787 O O . LEU A 1 393 ? 18.203 -1.682 11.859 1 89 393 LEU A O 1
ATOM 2791 N N . LEU A 1 394 ? 18.578 -2.953 9.961 1 87.12 394 LEU A N 1
ATOM 2792 C CA . LEU A 1 394 ? 18.797 -4.184 10.711 1 87.12 394 LEU A CA 1
ATOM 2793 C C . LEU A 1 394 ? 20.281 -4.492 10.828 1 87.12 394 LEU A C 1
ATOM 2795 O O . LEU A 1 394 ? 20.672 -5.52 11.398 1 87.12 394 LEU A O 1
ATOM 2799 N N . GLN A 1 395 ? 21.125 -3.607 10.367 1 87.38 395 GLN A N 1
ATOM 2800 C CA . GLN A 1 395 ? 22.547 -3.906 10.172 1 87.38 395 GLN A CA 1
ATOM 2801 C C . GLN A 1 395 ? 23.25 -4.172 11.5 1 87.38 395 GLN A C 1
ATOM 2803 O O . GLN A 1 395 ? 24.25 -4.883 11.555 1 87.38 395 GLN A O 1
ATOM 2808 N N . HIS A 1 396 ? 22.766 -3.613 12.625 1 89.31 396 HIS A N 1
ATOM 2809 C CA . HIS A 1 396 ? 23.469 -3.75 13.906 1 89.31 396 HIS A CA 1
ATOM 2810 C C . HIS A 1 396 ? 22.828 -4.852 14.75 1 89.31 396 HIS A C 1
ATOM 2812 O O . HIS A 1 396 ? 23.297 -5.121 15.867 1 89.31 396 HIS A O 1
ATOM 2818 N N . LEU A 1 397 ? 21.844 -5.52 14.219 1 88.06 397 LEU A N 1
ATOM 2819 C CA . LEU A 1 397 ? 21.281 -6.672 14.906 1 88.06 397 LEU A CA 1
ATOM 2820 C C . LEU A 1 397 ? 22.109 -7.922 14.656 1 88.06 397 LEU A C 1
ATOM 2822 O O . LEU A 1 397 ? 22.875 -7.984 13.688 1 88.06 397 LEU A O 1
ATOM 2826 N N . PRO A 1 398 ? 22.016 -8.867 15.586 1 85.81 398 PRO A N 1
ATOM 2827 C CA . PRO A 1 398 ? 22.703 -10.125 15.32 1 85.81 398 PRO A CA 1
ATOM 2828 C C . PRO A 1 398 ? 22.344 -10.719 13.961 1 85.81 398 PRO A C 1
ATOM 2830 O O . PRO A 1 398 ? 21.203 -10.617 13.516 1 85.81 398 PRO A O 1
ATOM 2833 N N . HIS A 1 399 ? 23.281 -11.32 13.328 1 78.75 399 HIS A N 1
ATOM 2834 C CA . HIS A 1 399 ? 23.188 -11.789 11.953 1 78.75 399 HIS A CA 1
ATOM 2835 C C . HIS A 1 399 ? 21.953 -12.648 11.742 1 78.75 399 HIS A C 1
ATOM 2837 O O . HIS A 1 399 ? 21.234 -12.477 10.75 1 78.75 399 HIS A O 1
ATOM 2843 N N . ASP A 1 400 ? 21.656 -13.492 12.672 1 73.75 400 ASP A N 1
ATOM 2844 C CA . ASP A 1 400 ? 20.531 -14.406 12.531 1 73.75 400 ASP A CA 1
ATOM 2845 C C . ASP A 1 400 ? 19.203 -13.664 12.562 1 73.75 400 ASP A C 1
ATOM 2847 O O . ASP A 1 400 ? 18.281 -13.984 11.805 1 73.75 400 ASP A O 1
ATOM 2851 N N . ILE A 1 401 ? 19.156 -12.688 13.352 1 79.62 401 ILE A N 1
ATOM 2852 C CA . ILE A 1 401 ? 17.922 -11.914 13.492 1 79.62 401 ILE A CA 1
ATOM 2853 C C . ILE A 1 401 ? 17.75 -10.992 12.281 1 79.62 401 ILE A C 1
ATOM 2855 O O . ILE A 1 401 ? 16.656 -10.836 11.766 1 79.62 401 ILE A O 1
ATOM 2859 N N . ALA A 1 402 ? 18.875 -10.492 11.891 1 81.12 402 ALA A N 1
ATOM 2860 C CA . ALA A 1 402 ? 18.844 -9.602 10.734 1 81.12 402 ALA A CA 1
ATOM 2861 C C . ALA A 1 402 ? 18.406 -10.344 9.477 1 81.12 402 ALA A C 1
ATOM 2863 O O . ALA A 1 402 ? 17.625 -9.82 8.68 1 81.12 402 ALA A O 1
ATOM 2864 N N . ASN A 1 403 ? 18.922 -11.492 9.305 1 70.81 403 ASN A N 1
ATOM 2865 C CA . ASN A 1 403 ? 18.578 -12.297 8.133 1 70.81 403 ASN A CA 1
ATOM 2866 C C . ASN A 1 403 ? 17.109 -12.719 8.156 1 70.81 403 ASN A C 1
ATOM 2868 O O . ASN A 1 403 ? 16.469 -12.844 7.109 1 70.81 403 ASN A O 1
ATOM 2872 N N . PHE A 1 404 ? 16.719 -12.875 9.352 1 71.75 404 PHE A N 1
ATOM 2873 C CA . PHE A 1 404 ? 15.336 -13.289 9.555 1 71.75 404 PHE A CA 1
ATOM 2874 C C . PHE A 1 404 ? 14.375 -12.148 9.242 1 71.75 404 PHE A C 1
ATOM 2876 O O . PHE A 1 404 ? 13.328 -12.367 8.625 1 71.75 404 PHE A O 1
ATOM 2883 N N . LEU A 1 405 ? 14.734 -10.969 9.562 1 79.38 405 LEU A N 1
ATOM 2884 C CA . LEU A 1 405 ? 13.852 -9.812 9.469 1 79.38 405 LEU A CA 1
ATOM 2885 C C . LEU A 1 405 ? 14.078 -9.047 8.164 1 79.38 405 LEU A C 1
ATOM 2887 O O . LEU A 1 405 ? 13.383 -8.078 7.883 1 79.38 405 LEU A O 1
ATOM 2891 N N . HIS A 1 406 ? 14.906 -9.617 7.348 1 75.81 406 HIS A N 1
ATOM 2892 C CA . HIS A 1 406 ? 15.258 -8.93 6.113 1 75.81 406 HIS A CA 1
ATOM 2893 C C . HIS A 1 406 ? 14.117 -8.969 5.109 1 75.81 406 HIS A C 1
ATOM 2895 O O . HIS A 1 406 ? 13.977 -8.062 4.281 1 75.81 406 HIS A O 1
ATOM 2901 N N . SER A 1 407 ? 13.32 -9.969 5.203 1 77 407 SER A N 1
ATOM 2902 C CA . SER A 1 407 ? 12.164 -10.047 4.32 1 77 407 SER A CA 1
ATOM 2903 C C . SER A 1 407 ? 11.023 -9.156 4.812 1 77 407 SER A C 1
ATOM 2905 O O . SER A 1 407 ? 10.594 -9.266 5.961 1 77 407 SER A O 1
ATOM 2907 N N . GLY A 1 408 ? 10.578 -8.258 3.967 1 84.38 408 GLY A N 1
ATOM 2908 C CA . GLY A 1 408 ? 9.453 -7.398 4.32 1 84.38 408 GLY A CA 1
ATOM 2909 C C . GLY A 1 408 ? 8.211 -8.172 4.695 1 84.38 408 GLY A C 1
ATOM 2910 O O . GLY A 1 408 ? 7.461 -7.762 5.586 1 84.38 408 GLY A O 1
ATOM 2911 N N . ILE A 1 409 ? 8.008 -9.305 4.008 1 81.56 409 ILE A N 1
ATOM 2912 C CA . ILE A 1 409 ? 6.844 -10.133 4.293 1 81.56 409 ILE A CA 1
ATOM 2913 C C . ILE A 1 409 ? 6.949 -10.711 5.703 1 81.56 409 ILE A C 1
ATOM 2915 O O . ILE A 1 409 ? 5.984 -10.672 6.469 1 81.56 409 ILE A O 1
ATOM 2919 N N . THR A 1 410 ? 8.148 -11.211 6.039 1 81.19 410 THR A N 1
ATOM 2920 C CA . THR A 1 410 ? 8.367 -11.805 7.352 1 81.19 410 THR A CA 1
ATOM 2921 C C . THR A 1 410 ? 8.211 -10.766 8.453 1 81.19 410 THR A C 1
ATOM 2923 O O . THR A 1 410 ? 7.457 -10.969 9.406 1 81.19 410 THR A O 1
ATOM 2926 N N . THR A 1 411 ? 8.938 -9.695 8.32 1 87.81 411 THR A N 1
ATOM 2927 C CA . THR A 1 411 ? 8.914 -8.641 9.328 1 87.81 411 THR A CA 1
ATOM 2928 C C . THR A 1 411 ? 7.508 -8.078 9.492 1 87.81 411 THR A C 1
ATOM 2930 O O . THR A 1 411 ? 7.035 -7.883 10.617 1 87.81 411 THR A O 1
ATOM 2933 N N . GLY A 1 412 ? 6.84 -7.785 8.406 1 90.19 412 GLY A N 1
ATOM 2934 C CA . GLY A 1 412 ? 5.48 -7.273 8.461 1 90.19 412 GLY A CA 1
ATOM 2935 C C . GLY A 1 412 ? 4.5 -8.25 9.078 1 90.19 412 GLY A C 1
ATOM 2936 O O . GLY A 1 412 ? 3.617 -7.848 9.844 1 90.19 412 GLY A O 1
ATOM 2937 N N . THR A 1 413 ? 4.625 -9.484 8.719 1 85.19 413 THR A N 1
ATOM 2938 C CA . THR A 1 413 ? 3.73 -10.508 9.25 1 85.19 413 THR A CA 1
ATOM 2939 C C . THR A 1 413 ? 3.902 -10.641 10.758 1 85.19 413 THR A C 1
ATOM 2941 O O . THR A 1 413 ? 2.916 -10.695 11.5 1 85.19 413 THR A O 1
ATOM 2944 N N . ILE A 1 414 ? 5.109 -10.719 11.195 1 86.88 414 ILE A N 1
ATOM 2945 C CA . ILE A 1 414 ? 5.383 -10.859 12.617 1 86.88 414 ILE A CA 1
ATOM 2946 C C . ILE A 1 414 ? 4.824 -9.656 13.375 1 86.88 414 ILE A C 1
ATOM 2948 O O . ILE A 1 414 ? 4.156 -9.812 14.398 1 86.88 414 ILE A O 1
ATOM 2952 N N . ALA A 1 415 ? 5.152 -8.492 12.898 1 91.88 415 ALA A N 1
ATOM 2953 C CA . ALA A 1 415 ? 4.652 -7.281 13.539 1 91.88 415 ALA A CA 1
ATOM 2954 C C . ALA A 1 415 ? 3.127 -7.285 13.602 1 91.88 415 ALA A C 1
ATOM 2956 O O . ALA A 1 415 ? 2.543 -6.914 14.625 1 91.88 415 ALA A O 1
ATOM 2957 N N . THR A 1 416 ? 2.504 -7.676 12.523 1 91.25 416 THR A N 1
ATOM 2958 C CA . THR A 1 416 ? 1.048 -7.68 12.445 1 91.25 416 THR A CA 1
ATOM 2959 C C . THR A 1 416 ? 0.453 -8.695 13.414 1 91.25 416 THR A C 1
ATOM 2961 O O . THR A 1 416 ? -0.5 -8.391 14.133 1 91.25 416 THR A O 1
ATOM 2964 N N . VAL A 1 417 ? 1.001 -9.875 13.414 1 86.88 417 VAL A N 1
ATOM 2965 C CA . VAL A 1 417 ? 0.488 -10.938 14.273 1 86.88 417 VAL A CA 1
ATOM 2966 C C . VAL A 1 417 ? 0.697 -10.555 15.742 1 86.88 417 VAL A C 1
ATOM 2968 O O . VAL A 1 417 ? -0.202 -10.734 16.562 1 86.88 417 VAL A O 1
ATOM 2971 N N . LEU A 1 418 ? 1.872 -10.102 16.047 1 89.44 418 LEU A N 1
ATOM 2972 C CA . LEU A 1 418 ? 2.174 -9.719 17.422 1 89.44 418 LEU A CA 1
ATOM 2973 C C . LEU A 1 418 ? 1.232 -8.617 17.891 1 89.44 418 LEU A C 1
ATOM 2975 O O . LEU A 1 418 ? 0.697 -8.695 19 1 89.44 418 LEU A O 1
ATOM 2979 N N . LEU A 1 419 ? 1.089 -7.648 17.125 1 91 419 LEU A N 1
ATOM 2980 C CA . LEU A 1 419 ? 0.211 -6.547 17.5 1 91 419 LEU A CA 1
ATOM 2981 C C . LEU A 1 419 ? -1.235 -7.02 17.609 1 91 419 LEU A C 1
ATOM 2983 O O . LEU A 1 419 ? -1.964 -6.598 18.516 1 91 419 LEU A O 1
ATOM 2987 N N . HIS A 1 420 ? -1.607 -7.84 16.672 1 87.69 420 HIS A N 1
ATOM 2988 C CA . HIS A 1 420 ? -2.971 -8.359 16.688 1 87.69 420 HIS A CA 1
ATOM 2989 C C . HIS A 1 420 ? -3.248 -9.156 17.953 1 87.69 420 HIS A C 1
ATOM 2991 O O . HIS A 1 420 ? -4.355 -9.109 18.5 1 87.69 420 HIS A O 1
ATOM 2997 N N . GLN A 1 421 ? -2.268 -9.852 18.438 1 85.38 421 GLN A N 1
ATOM 2998 C CA . GLN A 1 421 ? -2.432 -10.68 19.625 1 85.38 421 GLN A CA 1
ATOM 2999 C C . GLN A 1 421 ? -2.295 -9.852 20.891 1 85.38 421 GLN A C 1
ATOM 3001 O O . GLN A 1 421 ? -2.943 -10.141 21.906 1 85.38 421 GLN A O 1
ATOM 3006 N N . LEU A 1 422 ? -1.471 -8.844 20.812 1 86.81 422 LEU A N 1
ATOM 3007 C CA . LEU A 1 422 ? -1.134 -8.102 22.031 1 86.81 422 LEU A CA 1
ATOM 3008 C C . LEU A 1 422 ? -2.152 -6.996 22.297 1 86.81 422 LEU A C 1
ATOM 3010 O O . LEU A 1 422 ? -2.424 -6.656 23.438 1 86.81 422 LEU A O 1
ATOM 3014 N N . LEU A 1 423 ? -2.676 -6.418 21.266 1 87.31 423 LEU A N 1
ATOM 3015 C CA . LEU A 1 423 ? -3.602 -5.309 21.453 1 87.31 423 LEU A CA 1
ATOM 3016 C C . LEU A 1 423 ? -4.973 -5.812 21.906 1 87.31 423 LEU A C 1
ATOM 3018 O O . LEU A 1 423 ? -5.426 -6.867 21.453 1 87.31 423 LEU A O 1
ATOM 3022 N N . PRO A 1 424 ? -5.535 -5.031 22.75 1 82.06 424 PRO A N 1
ATOM 3023 C CA . PRO A 1 424 ? -6.852 -5.449 23.25 1 82.06 424 PRO A CA 1
ATOM 3024 C C . PRO A 1 424 ? -7.922 -5.43 22.156 1 82.06 424 PRO A C 1
ATOM 3026 O O . PRO A 1 424 ? -7.895 -4.574 21.266 1 82.06 424 PRO A O 1
ATOM 3029 N N . LYS A 1 425 ? -8.836 -6.367 22.25 1 77.69 425 LYS A N 1
ATOM 3030 C CA . LYS A 1 425 ? -9.898 -6.477 21.266 1 77.69 425 LYS A CA 1
ATOM 3031 C C . LYS A 1 425 ? -10.844 -5.281 21.344 1 77.69 425 LYS A C 1
ATOM 3033 O O . LYS A 1 425 ? -11.062 -4.723 22.406 1 77.69 425 LYS A O 1
ATOM 3038 N N . SER A 1 426 ? -11.18 -4.91 20.156 1 73.44 426 SER A N 1
ATOM 3039 C CA . SER A 1 426 ? -12.148 -3.82 20.094 1 73.44 426 SER A CA 1
ATOM 3040 C C . SER A 1 426 ? -13.477 -4.227 20.734 1 73.44 426 SER A C 1
ATOM 3042 O O . SER A 1 426 ? -13.828 -5.41 20.734 1 73.44 426 SER A O 1
ATOM 3044 N N . SER A 1 427 ? -14.047 -3.252 21.328 1 69.81 427 SER A N 1
ATOM 3045 C CA . SER A 1 427 ? -15.359 -3.537 21.906 1 69.81 427 SER A CA 1
ATOM 3046 C C . SER A 1 427 ? -16.375 -3.895 20.828 1 69.81 427 SER A C 1
ATOM 3048 O O . SER A 1 427 ? -16.234 -3.482 19.688 1 69.81 427 SER A O 1
ATOM 3050 N N . ARG A 1 428 ? -17.219 -4.738 21.141 1 65.56 428 ARG A N 1
ATOM 3051 C CA . ARG A 1 428 ? -18.266 -5.156 20.219 1 65.56 428 ARG A CA 1
ATOM 3052 C C . ARG A 1 428 ? -19.016 -3.953 19.656 1 65.56 428 ARG A C 1
ATOM 3054 O O . ARG A 1 428 ? -19.406 -3.955 18.484 1 65.56 428 ARG A O 1
ATOM 3061 N N . ARG A 1 429 ? -19.156 -3 20.516 1 66.19 429 ARG A N 1
ATOM 3062 C CA . ARG A 1 429 ? -19.844 -1.792 20.078 1 66.19 429 ARG A CA 1
ATOM 3063 C C . ARG A 1 429 ? -19.062 -1.081 18.984 1 66.19 429 ARG A C 1
ATOM 3065 O O . ARG A 1 429 ? -19.625 -0.639 17.984 1 66.19 429 ARG A O 1
ATOM 3072 N N . GLU A 1 430 ? -17.766 -1.011 19.203 1 69.25 430 GLU A N 1
ATOM 3073 C CA . GLU A 1 430 ? -16.906 -0.36 18.203 1 69.25 430 GLU A CA 1
ATOM 3074 C C . GLU A 1 430 ? -16.938 -1.099 16.875 1 69.25 430 GLU A C 1
ATOM 3076 O O . GLU A 1 430 ? -16.953 -0.473 15.812 1 69.25 430 GLU A O 1
ATOM 3081 N N . GLU A 1 431 ? -16.984 -2.342 16.953 1 69.88 431 GLU A N 1
ATOM 3082 C CA . GLU A 1 431 ? -17.016 -3.166 15.742 1 69.88 431 GLU A CA 1
ATOM 3083 C C . GLU A 1 431 ? -18.312 -2.979 14.984 1 69.88 431 GLU A C 1
ATOM 3085 O O . GLU A 1 431 ? -18.328 -2.891 13.758 1 69.88 431 GLU A O 1
ATOM 3090 N N . ARG A 1 432 ? -19.422 -2.953 15.75 1 66 432 ARG A N 1
ATOM 3091 C CA . ARG A 1 432 ? -20.734 -2.779 15.133 1 66 432 ARG A CA 1
ATOM 3092 C C . ARG A 1 432 ? -20.859 -1.4 14.492 1 66 432 ARG A C 1
ATOM 3094 O O . ARG A 1 432 ? -21.438 -1.261 13.414 1 66 432 ARG A O 1
ATOM 3101 N N . ASP A 1 433 ? -20.359 -0.495 15.227 1 66.75 433 ASP A N 1
ATOM 3102 C CA . ASP A 1 433 ? -20.438 0.866 14.703 1 66.75 433 ASP A CA 1
ATOM 3103 C C . ASP A 1 433 ? -19.625 1.008 13.422 1 66.75 433 ASP A C 1
ATOM 3105 O O . ASP A 1 433 ? -20.047 1.68 12.484 1 66.75 433 ASP A O 1
ATOM 3109 N N . ALA A 1 434 ? -18.531 0.32 13.422 1 67.31 434 ALA A N 1
ATOM 3110 C CA . ALA A 1 434 ? -17.672 0.355 12.242 1 67.31 434 ALA A CA 1
ATOM 3111 C C . ALA A 1 434 ? -18.344 -0.327 11.055 1 67.31 434 ALA A C 1
ATOM 3113 O O . ALA A 1 434 ? -18.266 0.163 9.922 1 67.31 434 ALA A O 1
ATOM 3114 N N . LEU A 1 435 ? -18.953 -1.399 11.297 1 68.38 435 LEU A N 1
ATOM 3115 C CA . LEU A 1 435 ? -19.641 -2.137 10.242 1 68.38 435 LEU A CA 1
ATOM 3116 C C . LEU A 1 435 ? -20.844 -1.349 9.727 1 68.38 435 LEU A C 1
ATOM 3118 O O . LEU A 1 435 ? -21.141 -1.37 8.531 1 68.38 435 LEU A O 1
ATOM 3122 N N . LYS A 1 436 ? -21.531 -0.698 10.617 1 66.06 436 LYS A N 1
ATOM 3123 C CA . LYS A 1 436 ? -22.672 0.122 10.227 1 66.06 436 LYS A CA 1
ATOM 3124 C C . LYS A 1 436 ? -22.234 1.3 9.359 1 66.06 436 LYS A C 1
ATOM 3126 O O . LYS A 1 436 ? -22.906 1.649 8.391 1 66.06 436 LYS A O 1
ATOM 3131 N N . GLU A 1 437 ? -21.125 1.806 9.766 1 64.75 437 GLU A N 1
ATOM 3132 C CA . GLU A 1 437 ? -20.578 2.914 8.984 1 64.75 437 GLU A CA 1
ATOM 3133 C C . GLU A 1 437 ? -20.203 2.465 7.574 1 64.75 437 GLU A C 1
ATOM 3135 O O . GLU A 1 437 ? -20.453 3.182 6.602 1 64.75 437 GLU A O 1
ATOM 3140 N N . SER A 1 438 ? -19.594 1.367 7.551 1 65.88 438 SER A N 1
ATOM 3141 C CA . SER A 1 438 ? -19.219 0.815 6.25 1 65.88 438 SER A CA 1
ATOM 3142 C C . SER A 1 438 ? -20.453 0.523 5.406 1 65.88 438 SER A C 1
ATOM 3144 O O . SER A 1 438 ? -20.469 0.774 4.199 1 65.88 438 SER A O 1
ATOM 3146 N N . ARG A 1 439 ? -21.484 -0.01 6.047 1 65.31 439 ARG A N 1
ATOM 3147 C CA . ARG A 1 439 ? -22.734 -0.29 5.359 1 65.31 439 ARG A CA 1
ATOM 3148 C C . ARG A 1 439 ? -23.375 0.995 4.848 1 65.31 439 ARG A C 1
ATOM 3150 O O . ARG A 1 439 ? -23.859 1.047 3.713 1 65.31 439 ARG A O 1
ATOM 3157 N N . ASP A 1 440 ? -23.328 1.927 5.723 1 65.5 440 ASP A N 1
ATOM 3158 C CA . ASP A 1 440 ? -23.938 3.197 5.352 1 65.5 440 ASP A CA 1
ATOM 3159 C C . ASP A 1 440 ? -23.203 3.848 4.184 1 65.5 440 ASP A C 1
ATOM 3161 O O . ASP A 1 440 ? -23.828 4.449 3.309 1 65.5 440 ASP A O 1
ATOM 3165 N N . GLN A 1 441 ? -21.938 3.727 4.195 1 64.44 441 GLN A N 1
ATOM 3166 C CA . GLN A 1 441 ? -21.141 4.285 3.105 1 64.44 441 GLN A CA 1
ATOM 3167 C C . GLN A 1 441 ? -21.453 3.588 1.784 1 64.44 441 GLN A C 1
ATOM 3169 O O . GLN A 1 441 ? -21.609 4.242 0.75 1 64.44 441 GLN A O 1
ATOM 3174 N N . VAL A 1 442 ? -21.562 2.344 1.854 1 64.5 442 VAL A N 1
ATOM 3175 C CA . VAL A 1 442 ? -21.875 1.572 0.655 1 64.5 442 VAL A CA 1
ATOM 3176 C C . VAL A 1 442 ? -23.281 1.904 0.178 1 64.5 442 VAL A C 1
ATOM 3178 O O . VAL A 1 442 ? -23.531 2.031 -1.024 1 64.5 442 VAL A O 1
ATOM 3181 N N . GLN A 1 443 ? -24.156 2.086 1.154 1 66.56 443 GLN A N 1
ATOM 3182 C CA . GLN A 1 443 ? -25.547 2.41 0.814 1 66.56 443 GLN A CA 1
ATOM 3183 C C . GLN A 1 443 ? -25.641 3.799 0.186 1 66.56 443 GLN A C 1
ATOM 3185 O O . GLN A 1 443 ? -26.422 4.012 -0.739 1 66.56 443 GLN A O 1
ATOM 3190 N N . GLU A 1 444 ? -24.906 4.617 0.725 1 64.56 444 GLU A N 1
ATOM 3191 C CA . GLU A 1 444 ? -24.906 5.969 0.172 1 64.56 444 GLU A CA 1
ATOM 3192 C C . GLU A 1 444 ? -24.359 5.977 -1.256 1 64.56 444 GLU A C 1
ATOM 3194 O O . GLU A 1 444 ? -24.875 6.703 -2.113 1 64.56 444 GLU A O 1
ATOM 3199 N N . GLU A 1 445 ? -23.359 5.293 -1.433 1 64.75 445 GLU A N 1
ATOM 3200 C CA . GLU A 1 445 ? -22.781 5.207 -2.771 1 64.75 445 GLU A CA 1
ATOM 3201 C C . GLU A 1 445 ? -23.75 4.543 -3.746 1 64.75 445 GLU A C 1
ATOM 3203 O O . GLU A 1 445 ? -23.828 4.926 -4.914 1 64.75 445 GLU A O 1
ATOM 3208 N N . LEU A 1 446 ? -24.422 3.58 -3.193 1 66.31 446 LEU A N 1
ATOM 3209 C CA . LEU A 1 446 ? -25.438 2.928 -4.004 1 66.31 446 LEU A CA 1
ATOM 3210 C C . LEU A 1 446 ? -26.562 3.902 -4.363 1 66.31 446 LEU A C 1
ATOM 3212 O O . LEU A 1 446 ? -27.047 3.908 -5.5 1 66.31 446 LEU A O 1
ATOM 3216 N N . ALA A 1 447 ? -26.891 4.672 -3.371 1 65.06 447 ALA A N 1
ATOM 3217 C CA . ALA A 1 447 ? -27.938 5.66 -3.584 1 65.06 447 ALA A CA 1
ATOM 3218 C C . ALA A 1 447 ? -27.5 6.727 -4.586 1 65.06 447 ALA A C 1
ATOM 3220 O O . ALA A 1 447 ? -28.281 7.145 -5.438 1 65.06 447 ALA A O 1
ATOM 3221 N N . GLN A 1 448 ? -26.312 7.133 -4.484 1 63.44 448 GLN A N 1
ATOM 3222 C CA . GLN A 1 448 ? -25.797 8.141 -5.402 1 63.44 448 GLN A CA 1
ATOM 3223 C C . GLN A 1 448 ? -25.688 7.59 -6.82 1 63.44 448 GLN A C 1
ATOM 3225 O O . GLN A 1 448 ? -25.969 8.305 -7.789 1 63.44 448 GLN A O 1
ATOM 3230 N N . SER A 1 449 ? -25.234 6.441 -6.883 1 62 449 SER A N 1
ATOM 3231 C CA . SER A 1 449 ? -25.141 5.801 -8.188 1 62 449 SER A CA 1
ATOM 3232 C C . SER A 1 449 ? -26.516 5.668 -8.844 1 62 449 SER A C 1
ATOM 3234 O O . SER A 1 449 ? -26.641 5.84 -10.055 1 62 449 SER A O 1
ATOM 3236 N N . LYS A 1 450 ? -27.516 5.398 -8.047 1 61.94 450 LYS A N 1
ATOM 3237 C CA . LYS A 1 450 ? -28.875 5.301 -8.547 1 61.94 450 LYS A CA 1
ATOM 3238 C C . LYS A 1 450 ? -29.406 6.664 -9 1 61.94 450 LYS A C 1
ATOM 3240 O O . LYS A 1 450 ? -30.094 6.77 -10.008 1 61.94 450 LYS A O 1
ATOM 3245 N N . LYS A 1 451 ? -29.094 7.664 -8.227 1 58.94 451 LYS A N 1
ATOM 3246 C CA . LYS A 1 451 ? -29.531 9.016 -8.562 1 58.94 451 LYS A CA 1
ATOM 3247 C C . LYS A 1 451 ? -28.891 9.492 -9.867 1 58.94 451 LYS A C 1
ATOM 3249 O O . LYS A 1 451 ? -29.531 10.18 -10.664 1 58.94 451 LYS A O 1
ATOM 3254 N N . GLU A 1 452 ? -27.703 9.242 -10 1 58.81 452 GLU A N 1
ATOM 3255 C CA . GLU A 1 452 ? -27.016 9.617 -11.227 1 58.81 452 GLU A CA 1
ATOM 3256 C C . GLU A 1 452 ? -27.594 8.891 -12.43 1 58.81 452 GLU A C 1
ATOM 3258 O O . GLU A 1 452 ? -27.531 9.391 -13.555 1 58.81 452 GLU A O 1
ATOM 3263 N N . GLU A 1 453 ? -28.078 7.758 -12.211 1 56.41 453 GLU A N 1
ATOM 3264 C CA . GLU A 1 453 ? -28.781 7.035 -13.266 1 56.41 453 GLU A CA 1
ATOM 3265 C C . GLU A 1 453 ? -30.094 7.699 -13.617 1 56.41 453 GLU A C 1
ATOM 3267 O O . GLU A 1 453 ? -30.531 7.66 -14.773 1 56.41 453 GLU A O 1
ATOM 3272 N N . GLN A 1 454 ? -30.828 8.148 -12.609 1 53.66 454 GLN A N 1
ATOM 3273 C CA . GLN A 1 454 ? -32.156 8.734 -12.844 1 53.66 454 GLN A CA 1
ATOM 3274 C C . GLN A 1 454 ? -32.031 10.148 -13.391 1 53.66 454 GLN A C 1
ATOM 3276 O O . GLN A 1 454 ? -33.031 10.727 -13.844 1 53.66 454 GLN A O 1
ATOM 3281 N N . THR A 1 455 ? -30.969 10.898 -13.242 1 49.03 455 THR A N 1
ATOM 3282 C CA . THR A 1 455 ? -30.859 12.203 -13.875 1 49.03 455 THR A CA 1
ATOM 3283 C C . THR A 1 455 ? -30.703 12.062 -15.391 1 49.03 455 THR A C 1
ATOM 3285 O O . THR A 1 455 ? -29.75 11.438 -15.859 1 49.03 455 THR A O 1
ATOM 3288 N N . PRO A 1 456 ? -31.797 12.281 -16.203 1 44.66 456 PRO A N 1
ATOM 3289 C CA . PRO A 1 456 ? -32 12.164 -17.641 1 44.66 456 PRO A CA 1
ATOM 3290 C C . PRO A 1 456 ? -30.906 12.828 -18.469 1 44.66 456 PRO A C 1
ATOM 3292 O O . PRO A 1 456 ? -30.875 12.68 -19.688 1 44.66 456 PRO A O 1
ATOM 3295 N N . ASP A 1 457 ? -30.234 13.984 -18.062 1 42.12 457 ASP A N 1
ATOM 3296 C CA . ASP A 1 457 ? -29.641 14.867 -19.062 1 42.12 457 ASP A CA 1
ATOM 3297 C C . ASP A 1 457 ? -28.516 14.156 -19.828 1 42.12 457 ASP A C 1
ATOM 3299 O O . ASP A 1 457 ? -27.938 14.719 -20.766 1 42.12 457 ASP A O 1
ATOM 3303 N N . ALA A 1 458 ? -27.766 13.336 -19.359 1 38.09 458 ALA A N 1
ATOM 3304 C CA . ALA A 1 458 ? -26.672 12.922 -20.234 1 38.09 458 ALA A CA 1
ATOM 3305 C C . ALA A 1 458 ? -27.156 11.961 -21.312 1 38.09 458 ALA A C 1
ATOM 3307 O O . ALA A 1 458 ? -26.359 11.406 -22.062 1 38.09 458 ALA A O 1
ATOM 3308 N N . GLN A 1 459 ? -28.422 11.516 -21.359 1 34.88 459 GLN A N 1
ATOM 3309 C CA . GLN A 1 459 ? -28.891 10.648 -22.422 1 34.88 459 GLN A CA 1
ATOM 3310 C C . GLN A 1 459 ? -29.047 11.414 -23.734 1 34.88 459 GLN A C 1
ATOM 3312 O O . GLN A 1 459 ? -28.891 10.844 -24.828 1 34.88 459 GLN A O 1
ATOM 3317 N N . SER A 1 460 ? -29.828 12.516 -23.844 1 35.5 460 SER A N 1
ATOM 3318 C CA . SER A 1 460 ? -30.641 12.836 -25.031 1 35.5 460 SER A CA 1
ATOM 3319 C C . SER A 1 460 ? -29.828 13.633 -26.047 1 35.5 460 SER A C 1
ATOM 3321 O O . SER A 1 460 ? -30.391 14.18 -27 1 35.5 460 SER A O 1
ATOM 3323 N N . PRO A 1 461 ? -28.594 13.977 -25.984 1 36.31 461 PRO A N 1
ATOM 3324 C CA . PRO A 1 461 ? -28.391 14.938 -27.062 1 36.31 461 PRO A CA 1
ATOM 3325 C C . PRO A 1 461 ? -28.656 14.328 -28.453 1 36.31 461 PRO A C 1
ATOM 3327 O O . PRO A 1 461 ? -28.422 14.984 -29.469 1 36.31 461 PRO A O 1
ATOM 3330 N N . LEU A 1 462 ? -28.812 13 -28.578 1 31.22 462 LEU A N 1
ATOM 3331 C CA . LEU A 1 462 ? -28.844 12.609 -29.984 1 31.22 462 LEU A CA 1
ATOM 3332 C C . LEU A 1 462 ? -30.141 13.07 -30.641 1 31.22 462 LEU A C 1
ATOM 3334 O O . LEU A 1 462 ? -30.375 12.797 -31.812 1 31.22 462 LEU A O 1
ATOM 3338 N N . LYS A 1 463 ? -31.156 13.43 -29.938 1 31.94 463 LYS A N 1
ATOM 3339 C CA . LYS A 1 463 ? -32.344 13.641 -30.781 1 31.94 463 LYS A CA 1
ATOM 3340 C C . LYS A 1 463 ? -32.219 14.938 -31.578 1 31.94 463 LYS A C 1
ATOM 3342 O O . LYS A 1 463 ? -33.125 15.258 -32.375 1 31.94 463 LYS A O 1
ATOM 3347 N N . ALA A 1 464 ? -31.438 15.906 -31.156 1 33.44 464 ALA A N 1
ATOM 3348 C CA . ALA A 1 464 ? -31.656 17.125 -31.938 1 33.44 464 ALA A CA 1
ATOM 3349 C C . ALA A 1 464 ? -31.156 16.953 -33.375 1 33.44 464 ALA A C 1
ATOM 3351 O O . ALA A 1 464 ? -31.312 17.859 -34.188 1 33.44 464 ALA A O 1
ATOM 3352 N N . GLN A 1 465 ? -30.328 15.875 -33.562 1 29.28 465 GLN A N 1
ATOM 3353 C CA . GLN A 1 465 ? -29.984 16 -34.969 1 29.28 465 GLN A CA 1
ATOM 3354 C C . GLN A 1 465 ? -31.109 15.5 -35.875 1 29.28 465 GLN A C 1
ATOM 3356 O O . GLN A 1 465 ? -31.031 15.586 -37.094 1 29.28 465 GLN A O 1
ATOM 3361 N N . GLN A 1 466 ? -32.062 14.734 -35.25 1 27.8 466 GLN A N 1
ATOM 3362 C CA . GLN A 1 466 ? -32.938 14.227 -36.312 1 27.8 466 GLN A CA 1
ATOM 3363 C C . GLN A 1 466 ? -33.969 15.266 -36.719 1 27.8 466 GLN A C 1
ATOM 3365 O O . GLN A 1 466 ? -34.781 15.031 -37.594 1 27.8 466 GLN A O 1
ATOM 3370 N N . GLU A 1 467 ? -34.094 16.406 -35.969 1 25.23 467 GLU A N 1
ATOM 3371 C CA . GLU A 1 467 ? -34.969 17.281 -36.75 1 25.23 467 GLU A CA 1
ATOM 3372 C C . GLU A 1 467 ? -34.156 18.156 -37.688 1 25.23 467 GLU A C 1
ATOM 3374 O O . GLU A 1 467 ? -33.062 18.625 -37.344 1 25.23 467 GLU A O 1
ATOM 3379 N N . MET B 1 1 ? -24.578 9.617 16.109 1 55.53 1 MET B N 1
ATOM 3380 C CA . MET B 1 1 ? -23.938 9.836 17.406 1 55.53 1 MET B CA 1
ATOM 3381 C C . MET B 1 1 ? -24.547 11.039 18.125 1 55.53 1 MET B C 1
ATOM 3383 O O . MET B 1 1 ? -24.922 12.023 17.469 1 55.53 1 MET B O 1
ATOM 3387 N N . LYS B 1 2 ? -24.844 10.82 19.328 1 72.38 2 LYS B N 1
ATOM 3388 C CA . LYS B 1 2 ? -25.375 11.938 20.094 1 72.38 2 LYS B CA 1
ATOM 3389 C C . LYS B 1 2 ? -24.266 12.945 20.422 1 72.38 2 LYS B C 1
ATOM 3391 O O . LYS B 1 2 ? -23.219 12.57 20.953 1 72.38 2 LYS B O 1
ATOM 3396 N N . LEU B 1 3 ? -24.5 14.289 20.078 1 86.44 3 LEU B N 1
ATOM 3397 C CA . LEU B 1 3 ? -23.5 15.336 20.25 1 86.44 3 LEU B CA 1
ATOM 3398 C C . LEU B 1 3 ? -23.547 15.922 21.656 1 86.44 3 LEU B C 1
ATOM 3400 O O . LEU B 1 3 ? -24.625 16.156 22.188 1 86.44 3 LEU B O 1
ATOM 3404 N N . LEU B 1 4 ? -22.453 16.078 22.297 1 86.56 4 LEU B N 1
ATOM 3405 C CA . LEU B 1 4 ? -22.344 16.75 23.594 1 86.56 4 LEU B CA 1
ATOM 3406 C C . LEU B 1 4 ? -22.531 18.25 23.438 1 86.56 4 LEU B C 1
ATOM 3408 O O . LEU B 1 4 ? -23.188 18.891 24.266 1 86.56 4 LEU B O 1
ATOM 3412 N N . TYR B 1 5 ? -21.844 18.812 22.422 1 91.62 5 TYR B N 1
ATOM 3413 C CA . TYR B 1 5 ? -22.016 20.203 22.016 1 91.62 5 TYR B CA 1
ATOM 3414 C C . TYR B 1 5 ? -22.25 20.312 20.516 1 91.62 5 TYR B C 1
ATOM 3416 O O . TYR B 1 5 ? -21.531 19.703 19.719 1 91.62 5 TYR B O 1
ATOM 3424 N N . THR B 1 6 ? -23.172 21.031 20.219 1 92.88 6 THR B N 1
ATOM 3425 C CA . THR B 1 6 ? -23.516 21.203 18.812 1 92.88 6 THR B CA 1
ATOM 3426 C C . THR B 1 6 ? -22.641 22.266 18.156 1 92.88 6 THR B C 1
ATOM 3428 O O . THR B 1 6 ? -21.859 22.922 18.844 1 92.88 6 THR B O 1
ATOM 3431 N N . LEU B 1 7 ? -22.75 22.5 16.891 1 94.88 7 LEU B N 1
ATOM 3432 C CA . LEU B 1 7 ? -21.859 23.266 16.031 1 94.88 7 LEU B CA 1
ATOM 3433 C C . LEU B 1 7 ? -21.766 24.719 16.5 1 94.88 7 LEU B C 1
ATOM 3435 O O . LEU B 1 7 ? -20.688 25.281 16.578 1 94.88 7 LEU B O 1
ATOM 3439 N N . ASP B 1 8 ? -22.859 25.25 16.906 1 94.69 8 ASP B N 1
ATOM 3440 C CA . ASP B 1 8 ? -22.875 26.688 17.203 1 94.69 8 ASP B CA 1
ATOM 3441 C C . ASP B 1 8 ? -22.984 26.938 18.703 1 94.69 8 ASP B C 1
ATOM 3443 O O . ASP B 1 8 ? -23.219 28.062 19.125 1 94.69 8 ASP B O 1
ATOM 3447 N N . GLN B 1 9 ? -22.797 25.859 19.406 1 93.62 9 GLN B N 1
ATOM 3448 C CA . GLN B 1 9 ? -22.844 26 20.859 1 93.62 9 GLN B CA 1
ATOM 3449 C C . GLN B 1 9 ? -21.484 26.406 21.406 1 93.62 9 GLN B C 1
ATOM 3451 O O . GLN B 1 9 ? -20.453 25.922 20.953 1 93.62 9 GLN B O 1
ATOM 3456 N N . LYS B 1 10 ? -21.562 27.281 22.406 1 94.56 10 LYS B N 1
ATOM 3457 C CA . LYS B 1 10 ? -20.344 27.734 23.078 1 94.56 10 LYS B CA 1
ATOM 3458 C C . LYS B 1 10 ? -20.25 27.141 24.469 1 94.56 10 LYS B C 1
ATOM 3460 O O . LYS B 1 10 ? -20.938 27.578 25.391 1 94.56 10 LYS B O 1
ATOM 3465 N N . PRO B 1 11 ? -19.406 26.266 24.609 1 93 11 PRO B N 1
ATOM 3466 C CA . PRO B 1 11 ? -19.219 25.719 25.969 1 93 11 PRO B CA 1
ATOM 3467 C C . PRO B 1 11 ? -18.641 26.734 26.938 1 93 11 PRO B C 1
ATOM 3469 O O . PRO B 1 11 ? -18.156 27.781 26.516 1 93 11 PRO B O 1
ATOM 3472 N N . PRO B 1 12 ? -18.766 26.344 28.25 1 93 12 PRO B N 1
ATOM 3473 C CA . PRO B 1 12 ? -18.125 27.219 29.234 1 93 12 PRO B CA 1
ATOM 3474 C C . PRO B 1 12 ? -16.641 27.406 28.984 1 93 12 PRO B C 1
ATOM 3476 O O . PRO B 1 12 ? -15.984 26.516 28.438 1 93 12 PRO B O 1
ATOM 3479 N N . HIS B 1 13 ? -16.109 28.531 29.391 1 92.81 13 HIS B N 1
ATOM 3480 C CA . HIS B 1 13 ? -14.75 28.938 29.047 1 92.81 13 HIS B CA 1
ATOM 3481 C C . HIS B 1 13 ? -13.734 27.906 29.516 1 92.81 13 HIS B C 1
ATOM 3483 O O . HIS B 1 13 ? -12.789 27.578 28.797 1 92.81 13 HIS B O 1
ATOM 3489 N N . GLY B 1 14 ? -13.945 27.406 30.688 1 89.88 14 GLY B N 1
ATOM 3490 C CA . GLY B 1 14 ? -13.016 26.406 31.188 1 89.88 14 GLY B CA 1
ATOM 3491 C C . GLY B 1 14 ? -13.008 25.141 30.359 1 89.88 14 GLY B C 1
ATOM 3492 O O . GLY B 1 14 ? -11.945 24.594 30.047 1 89.88 14 GLY B O 1
ATOM 3493 N N . ILE B 1 15 ? -14.18 24.75 30 1 89.62 15 ILE B N 1
ATOM 3494 C CA . ILE B 1 15 ? -14.328 23.531 29.219 1 89.62 15 ILE B CA 1
ATOM 3495 C C . ILE B 1 15 ? -13.812 23.781 27.797 1 89.62 15 ILE B C 1
ATOM 3497 O O . ILE B 1 15 ? -13.164 22.906 27.203 1 89.62 15 ILE B O 1
ATOM 3501 N N . THR B 1 16 ? -14.102 24.969 27.297 1 94.31 16 THR B N 1
ATOM 3502 C CA . THR B 1 16 ? -13.625 25.328 25.969 1 94.31 16 THR B CA 1
ATOM 3503 C C . THR B 1 16 ? -12.102 25.266 25.906 1 94.31 16 THR B C 1
ATOM 3505 O O . THR B 1 16 ? -11.539 24.719 24.938 1 94.31 16 THR B O 1
ATOM 3508 N N . LEU B 1 17 ? -11.445 25.766 26.875 1 93.44 17 LEU B N 1
ATOM 3509 C CA . LEU B 1 17 ? -9.984 25.781 26.891 1 93.44 17 LEU B CA 1
ATOM 3510 C C . LEU B 1 17 ? -9.43 24.359 26.969 1 93.44 17 LEU B C 1
ATOM 3512 O O . LEU B 1 17 ? -8.453 24.047 26.281 1 93.44 17 LEU B O 1
ATOM 3516 N N . LEU B 1 18 ? -10.047 23.578 27.781 1 87.94 18 LEU B N 1
ATOM 3517 C CA . LEU B 1 18 ? -9.586 22.203 27.922 1 87.94 18 LEU B CA 1
ATOM 3518 C C . LEU B 1 18 ? -9.758 21.422 26.625 1 87.94 18 LEU B C 1
ATOM 3520 O O . LEU B 1 18 ? -8.875 20.672 26.234 1 87.94 18 LEU B O 1
ATOM 3524 N N . LEU B 1 19 ? -10.875 21.641 26.047 1 89.75 19 LEU B N 1
ATOM 3525 C CA . LEU B 1 19 ? -11.164 20.938 24.797 1 89.75 19 LEU B CA 1
ATOM 3526 C C . LEU B 1 19 ? -10.273 21.469 23.672 1 89.75 19 LEU B C 1
ATOM 3528 O O . LEU B 1 19 ? -9.844 20.688 22.812 1 89.75 19 LEU B O 1
ATOM 3532 N N . ALA B 1 20 ? -10.055 22.719 23.703 1 94.56 20 ALA B N 1
ATOM 3533 C CA . ALA B 1 20 ? -9.156 23.328 22.719 1 94.56 20 ALA B CA 1
ATOM 3534 C C . ALA B 1 20 ? -7.738 22.781 22.875 1 94.56 20 ALA B C 1
ATOM 3536 O O . ALA B 1 20 ? -7.043 22.562 21.875 1 94.56 20 ALA B O 1
ATOM 3537 N N . LEU B 1 21 ? -7.297 22.641 24.078 1 90.44 21 LEU B N 1
ATOM 3538 C CA . LEU B 1 21 ? -5.973 22.094 24.344 1 90.44 21 LEU B CA 1
ATOM 3539 C C . LEU B 1 21 ? -5.852 20.672 23.797 1 90.44 21 LEU B C 1
ATOM 3541 O O . LEU B 1 21 ? -4.797 20.297 23.281 1 90.44 21 LEU B O 1
ATOM 3545 N N . GLN B 1 22 ? -6.883 20.016 23.891 1 85.56 22 GLN B N 1
ATOM 3546 C CA . GLN B 1 22 ? -6.91 18.672 23.359 1 85.56 22 GLN B CA 1
ATOM 3547 C C . GLN B 1 22 ? -6.672 18.672 21.859 1 85.56 22 GLN B C 1
ATOM 3549 O O . GLN B 1 22 ? -5.855 17.891 21.344 1 85.56 22 GLN B O 1
ATOM 3554 N N . HIS B 1 23 ? -7.402 19.484 21.156 1 91.62 23 HIS B N 1
ATOM 3555 C CA . HIS B 1 23 ? -7.227 19.609 19.719 1 91.62 23 HIS B CA 1
ATOM 3556 C C . HIS B 1 23 ? -5.816 20.062 19.359 1 91.62 23 HIS B C 1
ATOM 3558 O O . HIS B 1 23 ? -5.23 19.594 18.375 1 91.62 23 HIS B O 1
ATOM 3564 N N . MET B 1 24 ? -5.324 20.969 20.156 1 92.88 24 MET B N 1
ATOM 3565 C CA . MET B 1 24 ? -3.977 21.469 19.922 1 92.88 24 MET B CA 1
ATOM 3566 C C . MET B 1 24 ? -2.939 20.375 20.078 1 92.88 24 MET B C 1
ATOM 3568 O O . MET B 1 24 ? -2.057 20.203 19.234 1 92.88 24 MET B O 1
ATOM 3572 N N . LEU B 1 25 ? -3.021 19.641 21.125 1 85.38 25 LEU B N 1
ATOM 3573 C CA . LEU B 1 25 ? -2.064 18.562 21.391 1 85.38 25 LEU B CA 1
ATOM 3574 C C . LEU B 1 25 ? -2.113 17.5 20.312 1 85.38 25 LEU B C 1
ATOM 3576 O O . LEU B 1 25 ? -1.085 16.922 19.953 1 85.38 25 LEU B O 1
ATOM 3580 N N . ALA B 1 26 ? -3.295 17.281 19.797 1 82.81 26 ALA B N 1
ATOM 3581 C CA . ALA B 1 26 ? -3.467 16.266 18.766 1 82.81 26 ALA B CA 1
ATOM 3582 C C . ALA B 1 26 ? -2.85 16.734 17.453 1 82.81 26 ALA B C 1
ATOM 3584 O O . ALA B 1 26 ? -2.438 15.906 16.625 1 82.81 26 ALA B O 1
ATOM 3585 N N . SER B 1 27 ? -2.764 18.016 17.266 1 89.25 27 SER B N 1
ATOM 3586 C CA . SER B 1 27 ? -2.381 18.516 15.945 1 89.25 27 SER B CA 1
ATOM 3587 C C . SER B 1 27 ? -0.963 19.078 15.953 1 89.25 27 SER B C 1
ATOM 3589 O O . SER B 1 27 ? -0.306 19.125 14.914 1 89.25 27 SER B O 1
ATOM 3591 N N . ILE B 1 28 ? -0.461 19.5 17.125 1 87.94 28 ILE B N 1
ATOM 3592 C CA . ILE B 1 28 ? 0.777 20.281 17.203 1 87.94 28 ILE B CA 1
ATOM 3593 C C . ILE B 1 28 ? 1.944 19.422 16.719 1 87.94 28 ILE B C 1
ATOM 3595 O O . ILE B 1 28 ? 2.875 19.922 16.094 1 87.94 28 ILE B O 1
ATOM 3599 N N . GLY B 1 29 ? 1.985 18.172 17.109 1 82.25 29 GLY B N 1
ATOM 3600 C CA . GLY B 1 29 ? 3.047 17.297 16.641 1 82.25 29 GLY B CA 1
ATOM 3601 C C . GLY B 1 29 ? 3.188 17.281 15.133 1 82.25 29 GLY B C 1
ATOM 3602 O O . GLY B 1 29 ? 4.301 17.359 14.609 1 82.25 29 GLY B O 1
ATOM 3603 N N . GLY B 1 30 ? 2.029 17.156 14.43 1 84.94 30 GLY B N 1
ATOM 3604 C CA . GLY B 1 30 ? 2.041 17.156 12.977 1 84.94 30 GLY B CA 1
ATOM 3605 C C . GLY B 1 30 ? 2.443 18.5 12.398 1 84.94 30 GLY B C 1
ATOM 3606 O O . GLY B 1 30 ? 3.174 18.562 11.406 1 84.94 30 GLY B O 1
ATOM 3607 N N . ILE B 1 31 ? 2.014 19.578 13 1 92.5 31 ILE B N 1
ATOM 3608 C CA . ILE B 1 31 ? 2.27 20.922 12.508 1 92.5 31 ILE B CA 1
ATOM 3609 C C . ILE B 1 31 ? 3.762 21.234 12.617 1 92.5 31 ILE B C 1
ATOM 3611 O O . ILE B 1 31 ? 4.348 21.828 11.703 1 92.5 31 ILE B O 1
ATOM 3615 N N . VAL B 1 32 ? 4.371 20.781 13.648 1 89.56 32 VAL B N 1
ATOM 3616 C CA . VAL B 1 32 ? 5.77 21.094 13.93 1 89.56 32 VAL B CA 1
ATOM 3617 C C . VAL B 1 32 ? 6.676 20.156 13.133 1 89.56 32 VAL B C 1
ATOM 3619 O O . VAL B 1 32 ? 7.762 20.562 12.695 1 89.56 32 VAL B O 1
ATOM 3622 N N . ALA B 1 33 ? 6.199 19.016 12.891 1 85.75 33 ALA B N 1
ATOM 3623 C CA . ALA B 1 33 ? 7.027 17.984 12.281 1 85.75 33 ALA B CA 1
ATOM 3624 C C . ALA B 1 33 ? 7.363 18.328 10.836 1 85.75 33 ALA B C 1
ATOM 3626 O O . ALA B 1 33 ? 8.484 18.094 10.375 1 85.75 33 ALA B O 1
ATOM 3627 N N . VAL B 1 34 ? 6.469 18.859 10.094 1 90.38 34 VAL B N 1
ATOM 3628 C CA . VAL B 1 34 ? 6.645 19.094 8.664 1 90.38 34 VAL B CA 1
ATOM 3629 C C . VAL B 1 34 ? 7.801 20.078 8.438 1 90.38 34 VAL B C 1
ATOM 3631 O O . VAL B 1 34 ? 8.773 19.734 7.766 1 90.38 34 VAL B O 1
ATOM 3634 N N . PRO B 1 35 ? 7.777 21.266 9.055 1 93.81 35 PRO B N 1
ATOM 3635 C CA . PRO B 1 35 ? 8.914 22.172 8.859 1 93.81 35 PRO B CA 1
ATOM 3636 C C . PRO B 1 35 ? 10.203 21.625 9.461 1 93.81 35 PRO B C 1
ATOM 3638 O O . PRO B 1 35 ? 11.297 21.891 8.938 1 93.81 35 PRO B O 1
ATOM 3641 N N . LEU B 1 36 ? 10.102 20.953 10.516 1 88.25 36 LEU B N 1
ATOM 3642 C CA . LEU B 1 36 ? 11.289 20.344 11.117 1 88.25 36 LEU B CA 1
ATOM 3643 C C . LEU B 1 36 ? 11.961 19.391 10.141 1 88.25 36 LEU B C 1
ATOM 3645 O O . LEU B 1 36 ? 13.172 19.453 9.938 1 88.25 36 LEU B O 1
ATOM 3649 N N . ILE B 1 37 ? 11.141 18.578 9.5 1 82.44 37 ILE B N 1
ATOM 3650 C CA . ILE B 1 37 ? 11.648 17.547 8.602 1 82.44 37 ILE B CA 1
ATOM 3651 C C . ILE B 1 37 ? 12.18 18.203 7.324 1 82.44 37 ILE B C 1
ATOM 3653 O O . ILE B 1 37 ? 13.281 17.891 6.863 1 82.44 37 ILE B O 1
ATOM 3657 N N . VAL B 1 38 ? 11.469 19.047 6.785 1 90.31 38 VAL B N 1
ATOM 3658 C CA . VAL B 1 38 ? 11.883 19.719 5.559 1 90.31 38 VAL B CA 1
ATOM 3659 C C . VAL B 1 38 ? 13.18 20.5 5.805 1 90.31 38 VAL B C 1
ATOM 3661 O O . VAL B 1 38 ? 14.141 20.375 5.043 1 90.31 38 VAL B O 1
ATOM 3664 N N . GLY B 1 39 ? 13.203 21.281 6.895 1 91.5 39 GLY B N 1
ATOM 3665 C CA . GLY B 1 39 ? 14.383 22.078 7.207 1 91.5 39 GLY B CA 1
ATOM 3666 C C . GLY B 1 39 ? 15.625 21.234 7.434 1 91.5 39 GLY B C 1
ATOM 3667 O O . GLY B 1 39 ? 16.688 21.547 6.902 1 91.5 39 GLY B O 1
ATOM 3668 N N . ALA B 1 40 ? 15.469 20.234 8.203 1 83.25 40 ALA B N 1
ATOM 3669 C CA . ALA B 1 40 ? 16.594 19.359 8.484 1 83.25 40 ALA B CA 1
ATOM 3670 C C . ALA B 1 40 ? 17.062 18.656 7.215 1 83.25 40 ALA B C 1
ATOM 3672 O O . ALA B 1 40 ? 18.281 18.5 7 1 83.25 40 ALA B O 1
ATOM 3673 N N . SER B 1 41 ? 16.203 18.234 6.406 1 81.25 41 SER B N 1
ATOM 3674 C CA . SER B 1 41 ? 16.531 17.484 5.191 1 81.25 41 SER B CA 1
ATOM 3675 C C . SER B 1 41 ? 17.297 18.359 4.199 1 81.25 41 SER B C 1
ATOM 3677 O O . SER B 1 41 ? 18.094 17.859 3.404 1 81.25 41 SER B O 1
ATOM 3679 N N . ILE B 1 42 ? 17 19.594 4.156 1 89.44 42 ILE B N 1
ATOM 3680 C CA . ILE B 1 42 ? 17.656 20.469 3.186 1 89.44 42 ILE B CA 1
ATOM 3681 C C . ILE B 1 42 ? 18.859 21.141 3.83 1 89.44 42 ILE B C 1
ATOM 3683 O O . ILE B 1 42 ? 19.484 22.016 3.223 1 89.44 42 ILE B O 1
ATOM 3687 N N . GLY B 1 43 ? 19.109 20.859 5.121 1 87.56 43 GLY B N 1
ATOM 3688 C CA . GLY B 1 43 ? 20.344 21.25 5.77 1 87.56 43 GLY B CA 1
ATOM 3689 C C . GLY B 1 43 ? 20.266 22.641 6.398 1 87.56 43 GLY B C 1
ATOM 3690 O O . GLY B 1 43 ? 21.281 23.344 6.457 1 87.56 43 GLY B O 1
ATOM 3691 N N . LEU B 1 44 ? 19.172 23.047 6.859 1 92.06 44 LEU B N 1
ATOM 3692 C CA . LEU B 1 44 ? 19.031 24.344 7.496 1 92.06 44 LEU B CA 1
ATOM 3693 C C . LEU B 1 44 ? 19.562 24.312 8.93 1 92.06 44 LEU B C 1
ATOM 3695 O O . LEU B 1 44 ? 19.406 23.297 9.625 1 92.06 44 LEU B O 1
ATOM 3699 N N . PRO B 1 45 ? 20.156 25.406 9.289 1 90.31 45 PRO B N 1
ATOM 3700 C CA . PRO B 1 45 ? 20.531 25.484 10.703 1 90.31 45 PRO B CA 1
ATOM 3701 C C . PRO B 1 45 ? 19.312 25.469 11.633 1 90.31 45 PRO B C 1
ATOM 3703 O O . PRO B 1 45 ? 18.219 25.828 11.227 1 90.31 45 PRO B O 1
ATOM 3706 N N . ASN B 1 46 ? 19.484 25.156 12.852 1 88.19 46 ASN B N 1
ATOM 3707 C CA . ASN B 1 46 ? 18.422 24.984 13.836 1 88.19 46 ASN B CA 1
ATOM 3708 C C . ASN B 1 46 ? 17.609 26.266 14.023 1 88.19 46 ASN B C 1
ATOM 3710 O O . ASN B 1 46 ? 16.391 26.219 14.164 1 88.19 46 ASN B O 1
ATOM 3714 N N . GLU B 1 47 ? 18.312 27.297 14 1 88.25 47 GLU B N 1
ATOM 3715 C CA . GLU B 1 47 ? 17.641 28.578 14.211 1 88.25 47 GLU B CA 1
ATOM 3716 C C . GLU B 1 47 ? 16.609 28.859 13.109 1 88.25 47 GLU B C 1
ATOM 3718 O O . GLU B 1 47 ? 15.539 29.406 13.375 1 88.25 47 GLU B O 1
ATOM 3723 N N . GLU B 1 48 ? 16.969 28.5 11.945 1 92.06 48 GLU B N 1
ATOM 3724 C CA . GLU B 1 48 ? 16.062 28.688 10.82 1 92.06 48 GLU B CA 1
ATOM 3725 C C . GLU B 1 48 ? 14.891 27.719 10.891 1 92.06 48 GLU B C 1
ATOM 3727 O O . GLU B 1 48 ? 13.766 28.062 10.516 1 92.06 48 GLU B O 1
ATOM 3732 N N . ILE B 1 49 ? 15.172 26.562 11.344 1 92.44 49 ILE B N 1
ATOM 3733 C CA . ILE B 1 49 ? 14.109 25.562 11.5 1 92.44 49 ILE B CA 1
ATOM 3734 C C . ILE B 1 49 ? 13.109 26.047 12.547 1 92.44 49 ILE B C 1
ATOM 3736 O O . ILE B 1 49 ? 11.898 25.875 12.375 1 92.44 49 ILE B O 1
ATOM 3740 N N . VAL B 1 50 ? 13.641 26.641 13.586 1 91.38 50 VAL B N 1
ATOM 3741 C CA . VAL B 1 50 ? 12.781 27.203 14.617 1 91.38 50 VAL B CA 1
ATOM 3742 C C . VAL B 1 50 ? 11.859 28.25 14.016 1 91.38 50 VAL B C 1
ATOM 3744 O O . VAL B 1 50 ? 10.664 28.297 14.312 1 91.38 50 VAL B O 1
ATOM 3747 N N . SER B 1 51 ? 12.438 29.062 13.164 1 92.25 51 SER B N 1
ATOM 3748 C CA . SER B 1 51 ? 11.656 30.094 12.5 1 92.25 51 SER B CA 1
ATOM 3749 C C . SER B 1 51 ? 10.555 29.484 11.641 1 92.25 51 SER B C 1
ATOM 3751 O O . SER B 1 51 ? 9.445 30.031 11.57 1 92.25 51 SER B O 1
ATOM 3753 N N . LEU B 1 52 ? 10.859 28.438 10.953 1 94.75 52 LEU B N 1
ATOM 3754 C CA . LEU B 1 52 ? 9.883 27.766 10.117 1 94.75 52 LEU B CA 1
ATOM 3755 C C . LEU B 1 52 ? 8.758 27.172 10.961 1 94.75 52 LEU B C 1
ATOM 3757 O O . LEU B 1 52 ? 7.59 27.203 10.562 1 94.75 52 LEU B O 1
ATOM 3761 N N . ILE B 1 53 ? 9.102 26.641 12.078 1 94.25 53 ILE B N 1
ATOM 3762 C CA . ILE B 1 53 ? 8.125 26.031 12.977 1 94.25 53 ILE B CA 1
ATOM 3763 C C . ILE B 1 53 ? 7.195 27.109 13.523 1 94.25 53 ILE B C 1
ATOM 3765 O O . ILE B 1 53 ? 5.977 26.938 13.562 1 94.25 53 ILE B O 1
ATOM 3769 N N . ASN B 1 54 ? 7.781 28.234 13.922 1 94.69 54 ASN B N 1
ATOM 3770 C CA . ASN B 1 54 ? 6.977 29.359 14.414 1 94.69 54 ASN B CA 1
ATOM 3771 C C . ASN B 1 54 ? 5.984 29.844 13.359 1 94.69 54 ASN B C 1
ATOM 3773 O O . ASN B 1 54 ? 4.824 30.109 13.672 1 94.69 54 ASN B O 1
ATOM 3777 N N . ALA B 1 55 ? 6.477 29.922 12.211 1 96.06 55 ALA B N 1
ATOM 3778 C CA . ALA B 1 55 ? 5.617 30.359 11.109 1 96.06 55 ALA B CA 1
ATOM 3779 C C . ALA B 1 55 ? 4.484 29.359 10.875 1 96.06 55 ALA B C 1
ATOM 3781 O O . ALA B 1 55 ? 3.348 29.75 10.609 1 96.06 55 ALA B O 1
ATOM 3782 N N . ALA B 1 56 ? 4.828 28.078 10.906 1 96.44 56 ALA B N 1
ATOM 3783 C CA . ALA B 1 56 ? 3.836 27.031 10.703 1 96.44 56 ALA B CA 1
ATOM 3784 C C . ALA B 1 56 ? 2.736 27.094 11.758 1 96.44 56 ALA B C 1
ATOM 3786 O O . ALA B 1 56 ? 1.552 26.969 11.438 1 96.44 56 ALA B O 1
ATOM 3787 N N . LEU B 1 57 ? 3.137 27.297 13 1 95.81 57 LEU B N 1
ATOM 3788 C CA . LEU B 1 57 ? 2.174 27.375 14.094 1 95.81 57 LEU B CA 1
ATOM 3789 C C . LEU B 1 57 ? 1.275 28.609 13.938 1 95.81 57 LEU B C 1
ATOM 3791 O O . LEU B 1 57 ? 0.052 28.5 14.055 1 95.81 57 LEU B O 1
ATOM 3795 N N . LEU B 1 58 ? 1.875 29.688 13.641 1 96.44 58 LEU B N 1
ATOM 3796 C CA . LEU B 1 58 ? 1.126 30.922 13.484 1 96.44 58 LEU B CA 1
ATOM 3797 C C . LEU B 1 58 ? 0.124 30.812 12.344 1 96.44 58 LEU B C 1
ATOM 3799 O O . LEU B 1 58 ? -1.057 31.125 12.516 1 96.44 58 LEU B O 1
ATOM 3803 N N . ALA B 1 59 ? 0.613 30.422 11.227 1 97.25 59 ALA B N 1
ATOM 3804 C CA . ALA B 1 59 ? -0.258 30.297 10.062 1 97.25 59 ALA B CA 1
ATOM 3805 C C . ALA B 1 59 ? -1.377 29.297 10.312 1 97.25 59 ALA B C 1
ATOM 3807 O O . ALA B 1 59 ? -2.527 29.531 9.938 1 97.25 59 ALA B O 1
ATOM 3808 N N . SER B 1 60 ? -1.069 28.125 10.883 1 97.69 60 SER B N 1
ATOM 3809 C CA . SER B 1 60 ? -2.066 27.109 11.203 1 97.69 60 SER B CA 1
ATOM 3810 C C . SER B 1 60 ? -3.164 27.672 12.094 1 97.69 60 SER B C 1
ATOM 3812 O O . SER B 1 60 ? -4.348 27.391 11.891 1 97.69 60 SER B O 1
ATOM 3814 N N . GLY B 1 61 ? -2.709 28.469 13.094 1 97.88 61 GLY B N 1
ATOM 3815 C CA . GLY B 1 61 ? -3.674 29.062 14.008 1 97.88 61 GLY B CA 1
ATOM 3816 C C . GLY B 1 61 ? -4.617 30.047 13.328 1 97.88 61 GLY B C 1
ATOM 3817 O O . GLY B 1 61 ? -5.832 29.969 13.5 1 97.88 61 GLY B O 1
ATOM 3818 N N . ILE B 1 62 ? -4.086 30.922 12.547 1 97.75 62 ILE B N 1
ATOM 3819 C CA . ILE B 1 62 ? -4.875 31.938 11.867 1 97.75 62 ILE B CA 1
ATOM 3820 C C . ILE B 1 62 ? -5.887 31.281 10.938 1 97.75 62 ILE B C 1
ATOM 3822 O O . ILE B 1 62 ? -7.066 31.641 10.938 1 97.75 62 ILE B O 1
ATOM 3826 N N . VAL B 1 63 ? -5.395 30.344 10.188 1 98.06 63 VAL B N 1
ATOM 3827 C CA . VAL B 1 63 ? -6.246 29.719 9.18 1 98.06 63 VAL B CA 1
ATOM 3828 C C . VAL B 1 63 ? -7.297 28.844 9.859 1 98.06 63 VAL B C 1
ATOM 3830 O O . VAL B 1 63 ? -8.422 28.734 9.375 1 98.06 63 VAL B O 1
ATOM 3833 N N . THR B 1 64 ? -6.926 28.172 10.953 1 98.25 64 THR B N 1
ATOM 3834 C CA . THR B 1 64 ? -7.902 27.406 11.727 1 98.25 64 THR B CA 1
ATOM 3835 C C . THR B 1 64 ? -9.047 28.297 12.18 1 98.25 64 THR B C 1
ATOM 3837 O O . THR B 1 64 ? -10.219 27.938 12.039 1 98.25 64 THR B O 1
ATOM 3840 N N . ILE B 1 65 ? -8.734 29.453 12.711 1 98.19 65 ILE B N 1
ATOM 3841 C CA . ILE B 1 65 ? -9.75 30.391 13.18 1 98.19 65 ILE B CA 1
ATOM 3842 C C . ILE B 1 65 ? -10.625 30.844 12 1 98.19 65 ILE B C 1
ATOM 3844 O O . ILE B 1 65 ? -11.852 30.875 12.109 1 98.19 65 ILE B O 1
ATOM 3848 N N . ALA B 1 66 ? -10.008 31.156 10.93 1 97.69 66 ALA B N 1
ATOM 3849 C CA . ALA B 1 66 ? -10.742 31.594 9.75 1 97.69 66 ALA B CA 1
ATOM 3850 C C . ALA B 1 66 ? -11.695 30.516 9.258 1 97.69 66 ALA B C 1
ATOM 3852 O O . ALA B 1 66 ? -12.812 30.812 8.828 1 97.69 66 ALA B O 1
ATOM 3853 N N . GLN B 1 67 ? -11.281 29.234 9.211 1 97.75 67 GLN B N 1
ATOM 3854 C CA . GLN B 1 67 ? -12.102 28.125 8.758 1 97.75 67 GLN B CA 1
ATOM 3855 C C . GLN B 1 67 ? -13.289 27.906 9.695 1 97.75 67 GLN B C 1
ATOM 3857 O O . GLN B 1 67 ? -14.391 27.578 9.242 1 97.75 67 GLN B O 1
ATOM 3862 N N . CYS B 1 68 ? -13.055 28.109 10.992 1 97.62 68 CYS B N 1
ATOM 3863 C CA . CYS B 1 68 ? -14.062 27.812 12 1 97.62 68 CYS B CA 1
ATOM 3864 C C . CYS B 1 68 ? -15.086 28.938 12.094 1 97.62 68 CYS B C 1
ATOM 3866 O O . CYS B 1 68 ? -16.297 28.672 12.156 1 97.62 68 CYS B O 1
ATOM 3868 N N . LEU B 1 69 ? -14.633 30.141 12.148 1 97 69 LEU B N 1
ATOM 3869 C CA . LEU B 1 69 ? -15.516 31.266 12.391 1 97 69 LEU B CA 1
ATOM 3870 C C . LEU B 1 69 ? -16.047 31.844 11.078 1 97 69 LEU B C 1
ATOM 3872 O O . LEU B 1 69 ? -17.125 32.438 11.047 1 97 69 LEU B O 1
ATOM 3876 N N . GLY B 1 70 ? -15.336 31.688 10.078 1 95.56 70 GLY B N 1
ATOM 3877 C CA . GLY B 1 70 ? -15.727 32.281 8.797 1 95.56 70 GLY B CA 1
ATOM 3878 C C . GLY B 1 70 ? -15.391 33.75 8.68 1 95.56 70 GLY B C 1
ATOM 3879 O O . GLY B 1 70 ? -15.492 34.5 9.664 1 95.56 70 GLY B O 1
ATOM 3880 N N . LEU B 1 71 ? -14.812 34.125 7.609 1 93.69 71 LEU B N 1
ATOM 3881 C CA . LEU B 1 71 ? -14.57 35.531 7.234 1 93.69 71 LEU B CA 1
ATOM 3882 C C . LEU B 1 71 ? -15.164 35.812 5.863 1 93.69 71 LEU B C 1
ATOM 3884 O O . LEU B 1 71 ? -14.469 35.75 4.848 1 93.69 71 LEU B O 1
ATOM 3888 N N . GLY B 1 72 ? -16.422 36.25 5.836 1 92.62 72 GLY B N 1
ATOM 3889 C CA . GLY B 1 72 ? -17.109 36.438 4.566 1 92.62 72 GLY B CA 1
ATOM 3890 C C . GLY B 1 72 ? -17.266 35.125 3.803 1 92.62 72 GLY B C 1
ATOM 3891 O O . GLY B 1 72 ? -17.812 34.156 4.328 1 92.62 72 GLY B O 1
ATOM 3892 N N . PRO B 1 73 ? -16.656 35.062 2.6 1 92 73 PRO B N 1
ATOM 3893 C CA . PRO B 1 73 ? -16.75 33.844 1.799 1 92 73 PRO B CA 1
ATOM 3894 C C . PRO B 1 73 ? -15.648 32.812 2.129 1 92 73 PRO B C 1
ATOM 3896 O O . PRO B 1 73 ? -15.609 31.734 1.547 1 92 73 PRO B O 1
ATOM 3899 N N . ILE B 1 74 ? -14.914 33.156 3.176 1 95.19 74 ILE B N 1
ATOM 3900 C CA . ILE B 1 74 ? -13.766 32.312 3.494 1 95.19 74 ILE B CA 1
ATOM 3901 C C . ILE B 1 74 ? -14.086 31.469 4.723 1 95.19 74 ILE B C 1
ATOM 3903 O O . ILE B 1 74 ? -14.508 31.984 5.754 1 95.19 74 ILE B O 1
ATOM 3907 N N . GLY B 1 75 ? -13.867 30.172 4.508 1 96.38 75 GLY B N 1
ATOM 3908 C CA . GLY B 1 75 ? -14.055 29.266 5.633 1 96.38 75 GLY B CA 1
ATOM 3909 C C . GLY B 1 75 ? -15.344 28.484 5.551 1 96.38 75 GLY B C 1
ATOM 3910 O O . GLY B 1 75 ? -16.375 29 5.121 1 96.38 75 GLY B O 1
ATOM 3911 N N . ILE B 1 76 ? -15.32 27.344 6.074 1 96.31 76 ILE B N 1
ATOM 3912 C CA . ILE B 1 76 ? -16.453 26.422 5.945 1 96.31 76 ILE B CA 1
ATOM 3913 C C . ILE B 1 76 ? -17.328 26.516 7.188 1 96.31 76 ILE B C 1
ATOM 3915 O O . ILE B 1 76 ? -18.469 26.047 7.191 1 96.31 76 ILE B O 1
ATOM 3919 N N . ARG B 1 77 ? -16.906 27.062 8.25 1 96.81 77 ARG B N 1
ATOM 3920 C CA . ARG B 1 77 ? -17.625 27.234 9.516 1 96.81 77 ARG B CA 1
ATOM 3921 C C . ARG B 1 77 ? -17.938 25.875 10.141 1 96.81 77 ARG B C 1
ATOM 3923 O O . ARG B 1 77 ? -19.078 25.625 10.555 1 96.81 77 ARG B O 1
ATOM 3930 N N . LEU B 1 78 ? -17.047 25 10.07 1 96.88 78 LEU B N 1
ATOM 3931 C CA . LEU B 1 78 ? -16.969 23.719 10.773 1 96.88 78 LEU B CA 1
ATOM 3932 C C . LEU B 1 78 ? -15.742 23.656 11.664 1 96.88 78 LEU B C 1
ATOM 3934 O O . LEU B 1 78 ? -14.828 24.469 11.523 1 96.88 78 LEU B O 1
ATOM 3938 N N . PRO B 1 79 ? -15.758 22.859 12.633 1 96.56 79 PRO B N 1
ATOM 3939 C CA . PRO B 1 79 ? -14.594 22.766 13.516 1 96.56 79 PRO B CA 1
ATOM 3940 C C . PRO B 1 79 ? -13.406 22.062 12.859 1 96.56 79 PRO B C 1
ATOM 3942 O O . PRO B 1 79 ? -13.039 20.953 13.266 1 96.56 79 PRO B O 1
ATOM 3945 N N . VAL B 1 80 ? -12.742 22.781 11.992 1 96.5 80 VAL B N 1
ATOM 3946 C CA . VAL B 1 80 ? -11.625 22.234 11.227 1 96.5 80 VAL B CA 1
ATOM 3947 C C . VAL B 1 80 ? -10.312 22.797 11.773 1 96.5 80 VAL B C 1
ATOM 3949 O O . VAL B 1 80 ? -10.164 24.016 11.93 1 96.5 80 VAL B O 1
ATOM 3952 N N . VAL B 1 81 ? -9.438 21.938 12.086 1 96.56 81 VAL B N 1
ATOM 3953 C CA . VAL B 1 81 ? -8.078 22.344 12.422 1 96.56 81 VAL B CA 1
ATOM 3954 C C . VAL B 1 81 ? -7.199 22.297 11.172 1 96.56 81 VAL B C 1
ATOM 3956 O O . VAL B 1 81 ? -7.203 21.312 10.438 1 96.56 81 VAL B O 1
ATOM 3959 N N . MET B 1 82 ? -6.5 23.391 10.945 1 97.44 82 MET B N 1
ATOM 3960 C CA . MET B 1 82 ? -5.602 23.5 9.805 1 97.44 82 MET B CA 1
ATOM 3961 C C . MET B 1 82 ? -4.141 23.453 10.25 1 97.44 82 MET B C 1
ATOM 3963 O O . MET B 1 82 ? -3.807 23.922 11.336 1 97.44 82 MET B O 1
ATOM 3967 N N . GLY B 1 83 ? -3.301 22.922 9.438 1 95.88 83 GLY B N 1
ATOM 3968 C CA . GLY B 1 83 ? -1.881 22.875 9.75 1 95.88 83 GLY B CA 1
ATOM 3969 C C . GLY B 1 83 ? -1.025 22.422 8.578 1 95.88 83 GLY B C 1
ATOM 3970 O O . GLY B 1 83 ? -1.545 22.125 7.5 1 95.88 83 GLY B O 1
ATOM 3971 N N . SER B 1 84 ? 0.301 22.484 8.797 1 94.94 84 SER B N 1
ATOM 3972 C CA . SER B 1 84 ? 1.233 22.016 7.777 1 94.94 84 SER B CA 1
ATOM 3973 C C . SER B 1 84 ? 0.984 20.562 7.426 1 94.94 84 SER B C 1
ATOM 3975 O O . SER B 1 84 ? 0.898 19.703 8.312 1 94.94 84 SER B O 1
ATOM 3977 N N . SER B 1 85 ? 0.937 20.297 6.145 1 91.5 85 SER B N 1
ATOM 3978 C CA . SER B 1 85 ? 0.512 18.969 5.695 1 91.5 85 SER B CA 1
ATOM 3979 C C . SER B 1 85 ? 1.707 18.109 5.305 1 91.5 85 SER B C 1
ATOM 3981 O O . SER B 1 85 ? 2.615 18.578 4.609 1 91.5 85 SER B O 1
ATOM 3983 N N . PHE B 1 86 ? 1.639 16.891 5.672 1 83.88 86 PHE B N 1
ATOM 3984 C CA . PHE B 1 86 ? 2.662 15.914 5.324 1 83.88 86 PHE B CA 1
ATOM 3985 C C . PHE B 1 86 ? 2.625 15.602 3.832 1 83.88 86 PHE B C 1
ATOM 3987 O O . PHE B 1 86 ? 3.594 15.078 3.279 1 83.88 86 PHE B O 1
ATOM 3994 N N . ALA B 1 87 ? 1.531 15.906 3.223 1 84.75 87 ALA B N 1
ATOM 3995 C CA . ALA B 1 87 ? 1.386 15.641 1.793 1 84.75 87 ALA B CA 1
ATOM 3996 C C . ALA B 1 87 ? 2.453 16.375 0.987 1 84.75 87 ALA B C 1
ATOM 3998 O O . ALA B 1 87 ? 2.859 15.922 -0.083 1 84.75 87 ALA B O 1
ATOM 3999 N N . PHE B 1 88 ? 2.945 17.406 1.523 1 91.44 88 PHE B N 1
ATOM 4000 C CA . PHE B 1 88 ? 3.863 18.25 0.776 1 91.44 88 PHE B CA 1
ATOM 4001 C C . PHE B 1 88 ? 5.309 17.938 1.13 1 91.44 88 PHE B C 1
ATOM 4003 O O . PHE B 1 88 ? 6.238 18.531 0.585 1 91.44 88 PHE B O 1
ATOM 4010 N N . LEU B 1 89 ? 5.516 17.078 2.033 1 86.38 89 LEU B N 1
ATOM 4011 C CA . LEU B 1 89 ? 6.836 16.812 2.594 1 86.38 89 LEU B CA 1
ATOM 4012 C C . LEU B 1 89 ? 7.824 16.438 1.497 1 86.38 89 LEU B C 1
ATOM 4014 O O . LEU B 1 89 ? 8.875 17.062 1.352 1 86.38 89 LEU B O 1
ATOM 4018 N N . GLY B 1 90 ? 7.547 15.445 0.71 1 79.62 90 GLY B N 1
ATOM 4019 C CA . GLY B 1 90 ? 8.453 14.969 -0.319 1 79.62 90 GLY B CA 1
ATOM 4020 C C . GLY B 1 90 ? 8.797 16.016 -1.354 1 79.62 90 GLY B C 1
ATOM 4021 O O . GLY B 1 90 ? 9.969 16.219 -1.692 1 79.62 90 GLY B O 1
ATOM 4022 N N . VAL B 1 91 ? 7.789 16.672 -1.804 1 84.62 91 VAL B N 1
ATOM 4023 C CA . VAL B 1 91 ? 7.992 17.656 -2.852 1 84.62 91 VAL B CA 1
ATOM 4024 C C . VAL B 1 91 ? 8.742 18.859 -2.283 1 84.62 91 VAL B C 1
ATOM 4026 O O . VAL B 1 91 ? 9.578 19.453 -2.969 1 84.62 91 VAL B O 1
ATOM 4029 N N . ALA B 1 92 ? 8.43 19.219 -1.064 1 92.12 92 ALA B N 1
ATOM 4030 C CA . ALA B 1 92 ? 9.117 20.344 -0.432 1 92.12 92 ALA B CA 1
ATOM 4031 C C . ALA B 1 92 ? 10.602 20.047 -0.249 1 92.12 92 ALA B C 1
ATOM 4033 O O . ALA B 1 92 ? 11.445 20.922 -0.457 1 92.12 92 ALA B O 1
ATOM 4034 N N . ILE B 1 93 ? 10.906 18.875 0.133 1 86.69 93 ILE B N 1
ATOM 4035 C CA . ILE B 1 93 ? 12.297 18.484 0.319 1 86.69 93 ILE B CA 1
ATOM 4036 C C . ILE B 1 93 ? 13.031 18.516 -1.021 1 86.69 93 ILE B C 1
ATOM 4038 O O . ILE B 1 93 ? 14.133 19.062 -1.121 1 86.69 93 ILE B O 1
ATOM 4042 N N . ALA B 1 94 ? 12.43 17.938 -2.025 1 81.44 94 ALA B N 1
ATOM 4043 C CA . ALA B 1 94 ? 13.047 17.906 -3.35 1 81.44 94 ALA B CA 1
ATOM 4044 C C . ALA B 1 94 ? 13.281 19.312 -3.881 1 81.44 94 ALA B C 1
ATOM 4046 O O . ALA B 1 94 ? 14.352 19.625 -4.402 1 81.44 94 ALA B O 1
ATOM 4047 N N . ILE B 1 95 ? 12.344 20.172 -3.777 1 90.12 95 ILE B N 1
ATOM 4048 C CA . ILE B 1 95 ? 12.43 21.547 -4.25 1 90.12 95 ILE B CA 1
ATOM 4049 C C . ILE B 1 95 ? 13.453 22.312 -3.416 1 90.12 95 ILE B C 1
ATOM 4051 O O . ILE B 1 95 ? 14.242 23.094 -3.957 1 90.12 95 ILE B O 1
ATOM 4055 N N . GLY B 1 96 ? 13.414 22.094 -2.135 1 93.5 96 GLY B N 1
ATOM 4056 C CA . GLY B 1 96 ? 14.312 22.797 -1.229 1 93.5 96 GLY B CA 1
ATOM 4057 C C . GLY B 1 96 ? 15.773 22.438 -1.438 1 93.5 96 GLY B C 1
ATOM 4058 O O . GLY B 1 96 ? 16.656 23.281 -1.255 1 93.5 96 GLY B O 1
ATOM 4059 N N . ARG B 1 97 ? 16.016 21.203 -1.736 1 87.75 97 ARG B N 1
ATOM 4060 C CA . ARG B 1 97 ? 17.391 20.766 -1.982 1 87.75 97 ARG B CA 1
ATOM 4061 C C . ARG B 1 97 ? 17.969 21.453 -3.207 1 87.75 97 ARG B C 1
ATOM 4063 O O . ARG B 1 97 ? 19.172 21.734 -3.258 1 87.75 97 ARG B O 1
ATOM 4070 N N . GLU B 1 98 ? 17.172 21.766 -4.125 1 86.62 98 GLU B N 1
ATOM 4071 C CA . GLU B 1 98 ? 17.625 22.375 -5.367 1 86.62 98 GLU B CA 1
ATOM 4072 C C . GLU B 1 98 ? 17.562 23.891 -5.281 1 86.62 98 GLU B C 1
ATOM 4074 O O . GLU B 1 98 ? 18.469 24.578 -5.75 1 86.62 98 GLU B O 1
ATOM 4079 N N . GLY B 1 99 ? 16.5 24.422 -4.719 1 92.56 99 GLY B N 1
ATOM 4080 C CA . GLY B 1 99 ? 16.297 25.859 -4.805 1 92.56 99 GLY B CA 1
ATOM 4081 C C . GLY B 1 99 ? 16.156 26.531 -3.445 1 92.56 99 GLY B C 1
ATOM 4082 O O . GLY B 1 99 ? 15.922 27.734 -3.359 1 92.56 99 GLY B O 1
ATOM 4083 N N . GLY B 1 100 ? 16.297 25.75 -2.398 1 94.31 100 GLY B N 1
ATOM 4084 C CA . GLY B 1 100 ? 16.203 26.312 -1.06 1 94.31 100 GLY B CA 1
ATOM 4085 C C . GLY B 1 100 ? 14.789 26.609 -0.616 1 94.31 100 GLY B C 1
ATOM 4086 O O . GLY B 1 100 ? 13.836 26.234 -1.297 1 94.31 100 GLY B O 1
ATOM 4087 N N . VAL B 1 101 ? 14.703 27.359 0.525 1 96.5 101 VAL B N 1
ATOM 4088 C CA . VAL B 1 101 ? 13.406 27.656 1.114 1 96.5 101 VAL B CA 1
ATOM 4089 C C . VAL B 1 101 ? 12.641 28.625 0.217 1 96.5 101 VAL B C 1
ATOM 4091 O O . VAL B 1 101 ? 11.414 28.547 0.107 1 96.5 101 VAL B O 1
ATOM 4094 N N . ALA B 1 102 ? 13.344 29.469 -0.45 1 97.5 102 ALA B N 1
ATOM 4095 C CA . ALA B 1 102 ? 12.719 30.438 -1.343 1 97.5 102 ALA B CA 1
ATOM 4096 C C . ALA B 1 102 ? 11.953 29.75 -2.465 1 97.5 102 ALA B C 1
ATOM 4098 O O . ALA B 1 102 ? 10.883 30.203 -2.865 1 97.5 102 ALA B O 1
ATOM 4099 N N . SER B 1 103 ? 12.492 28.719 -2.957 1 96.56 103 SER B N 1
ATOM 4100 C CA . SER B 1 103 ? 11.836 27.969 -4.023 1 96.56 103 SER B CA 1
ATOM 4101 C C . SER B 1 103 ? 10.609 27.219 -3.508 1 96.56 103 SER B C 1
ATOM 4103 O O . SER B 1 103 ? 9.609 27.094 -4.215 1 96.56 103 SER B O 1
ATOM 4105 N N . ILE B 1 104 ? 10.695 26.719 -2.287 1 96.75 104 ILE B N 1
ATOM 4106 C CA . ILE B 1 104 ? 9.547 26.062 -1.674 1 96.75 104 ILE B CA 1
ATOM 4107 C C . ILE B 1 104 ? 8.398 27.047 -1.537 1 96.75 104 ILE B C 1
ATOM 4109 O O . ILE B 1 104 ? 7.27 26.766 -1.94 1 96.75 104 ILE B O 1
ATOM 4113 N N . MET B 1 105 ? 8.758 28.266 -1.01 1 97.62 105 MET B N 1
ATOM 4114 C CA . MET B 1 105 ? 7.73 29.266 -0.751 1 97.62 105 MET B CA 1
ATOM 4115 C C . MET B 1 105 ? 7.152 29.797 -2.057 1 97.62 105 MET B C 1
ATOM 4117 O O . MET B 1 105 ? 5.945 30.031 -2.158 1 97.62 105 MET B O 1
ATOM 4121 N N . GLY B 1 106 ? 7.996 29.984 -3.004 1 97.56 106 GLY B N 1
ATOM 4122 C CA . GLY B 1 106 ? 7.512 30.453 -4.293 1 97.56 106 GLY B CA 1
ATOM 4123 C C . GLY B 1 106 ? 6.559 29.469 -4.961 1 97.56 106 GLY B C 1
ATOM 4124 O O . GLY B 1 106 ? 5.516 29.875 -5.48 1 97.56 106 GLY B O 1
ATOM 4125 N N . SER B 1 107 ? 6.934 28.25 -4.988 1 96.94 107 SER B N 1
ATOM 4126 C CA . SER B 1 107 ? 6.082 27.234 -5.586 1 96.94 107 SER B CA 1
ATOM 4127 C C . SER B 1 107 ? 4.797 27.031 -4.785 1 96.94 107 SER B C 1
ATOM 4129 O O . SER B 1 107 ? 3.732 26.797 -5.359 1 96.94 107 SER B O 1
ATOM 4131 N N . ALA B 1 108 ? 4.918 27.141 -3.463 1 97.44 108 ALA B N 1
ATOM 4132 C CA . ALA B 1 108 ? 3.736 27.016 -2.611 1 97.44 108 ALA B CA 1
ATOM 4133 C C . ALA B 1 108 ? 2.762 28.156 -2.859 1 97.44 108 ALA B C 1
ATOM 4135 O O . ALA B 1 108 ? 1.545 27.969 -2.857 1 97.44 108 ALA B O 1
ATOM 4136 N N . LEU B 1 109 ? 3.312 29.328 -3.029 1 97.81 109 LEU B N 1
ATOM 4137 C CA . LEU B 1 109 ? 2.479 30.5 -3.287 1 97.81 109 LEU B CA 1
ATOM 4138 C C . LEU B 1 109 ? 1.687 30.328 -4.578 1 97.81 109 LEU B C 1
ATOM 4140 O O . LEU B 1 109 ? 0.464 30.484 -4.59 1 97.81 109 LEU B O 1
ATOM 4144 N N . ILE B 1 110 ? 2.359 29.969 -5.605 1 97.44 110 ILE B N 1
ATOM 4145 C CA . ILE B 1 110 ? 1.69 29.812 -6.891 1 97.44 110 ILE B CA 1
ATOM 4146 C C . ILE B 1 110 ? 0.75 28.609 -6.832 1 97.44 110 ILE B C 1
ATOM 4148 O O . ILE B 1 110 ? -0.347 28.641 -7.398 1 97.44 110 ILE B O 1
ATOM 4152 N N . GLY B 1 111 ? 1.224 27.547 -6.254 1 95.62 111 GLY B N 1
ATOM 4153 C CA . GLY B 1 111 ? 0.374 26.375 -6.102 1 95.62 111 GLY B CA 1
ATOM 4154 C C . GLY B 1 111 ? -0.918 26.672 -5.363 1 95.62 111 GLY B C 1
ATOM 4155 O O . GLY B 1 111 ? -1.959 26.078 -5.66 1 95.62 111 GLY B O 1
ATOM 4156 N N . SER B 1 112 ? -0.835 27.531 -4.355 1 96.81 112 SER B N 1
ATOM 4157 C CA . SER B 1 112 ? -2.027 27.875 -3.584 1 96.81 112 SER B CA 1
ATOM 4158 C C . SER B 1 112 ? -3.068 28.578 -4.453 1 96.81 112 SER B C 1
ATOM 4160 O O . SER B 1 112 ? -4.27 28.484 -4.184 1 96.81 112 SER B O 1
ATOM 4162 N N . LEU B 1 113 ? -2.637 29.203 -5.5 1 96.19 113 LEU B N 1
ATOM 4163 C CA . LEU B 1 113 ? -3.564 29.828 -6.434 1 96.19 113 LEU B CA 1
ATOM 4164 C C . LEU B 1 113 ? -4.371 28.781 -7.188 1 96.19 113 LEU B C 1
ATOM 4166 O O . LEU B 1 113 ? -5.531 29.016 -7.535 1 96.19 113 LEU B O 1
ATOM 4170 N N . VAL B 1 114 ? -3.744 27.766 -7.375 1 92.38 114 VAL B N 1
ATOM 4171 C CA . VAL B 1 114 ? -4.449 26.672 -8.023 1 92.38 114 VAL B CA 1
ATOM 4172 C C . VAL B 1 114 ? -5.609 26.203 -7.141 1 92.38 114 VAL B C 1
ATOM 4174 O O . VAL B 1 114 ? -6.695 25.906 -7.641 1 92.38 114 VAL B O 1
ATOM 4177 N N . VAL B 1 115 ? -5.375 26.156 -5.867 1 93.31 115 VAL B N 1
ATOM 4178 C CA . VAL B 1 115 ? -6.422 25.75 -4.934 1 93.31 115 VAL B CA 1
ATOM 4179 C C . VAL B 1 115 ? -7.539 26.797 -4.938 1 93.31 115 VAL B C 1
ATOM 4181 O O . VAL B 1 115 ? -8.719 26.438 -4.914 1 93.31 115 VAL B O 1
ATOM 4184 N N . ILE B 1 116 ? -7.141 28.031 -4.953 1 95.69 116 ILE B N 1
ATOM 4185 C CA . ILE B 1 116 ? -8.117 29.109 -4.98 1 95.69 116 ILE B CA 1
ATOM 4186 C C . ILE B 1 116 ? -8.969 29 -6.242 1 95.69 116 ILE B C 1
ATOM 4188 O O . ILE B 1 116 ? -10.203 29.047 -6.176 1 95.69 116 ILE B O 1
ATOM 4192 N N . LEU B 1 117 ? -8.328 28.781 -7.324 1 94.31 117 LEU B N 1
ATOM 4193 C CA . LEU B 1 117 ? -9.055 28.641 -8.586 1 94.31 117 LEU B CA 1
ATOM 4194 C C . LEU B 1 117 ? -9.938 27.406 -8.57 1 94.31 117 LEU B C 1
ATOM 4196 O O . LEU B 1 117 ? -11.078 27.438 -9.031 1 94.31 117 LEU B O 1
ATOM 4200 N N . ALA B 1 118 ? -9.398 26.359 -8.062 1 90.44 118 ALA B N 1
ATOM 4201 C CA . ALA B 1 118 ? -10.133 25.109 -7.992 1 90.44 118 ALA B CA 1
ATOM 4202 C C . ALA B 1 118 ? -11.375 25.25 -7.117 1 90.44 118 ALA B C 1
ATOM 4204 O O . ALA B 1 118 ? -12.391 24.594 -7.359 1 90.44 118 ALA B O 1
ATOM 4205 N N . SER B 1 119 ? -11.266 26.094 -6.078 1 92.19 119 SER B N 1
ATOM 4206 C CA . SER B 1 119 ? -12.383 26.266 -5.16 1 92.19 119 SER B CA 1
ATOM 4207 C C . SER B 1 119 ? -13.617 26.797 -5.887 1 92.19 119 SER B C 1
ATOM 4209 O O . SER B 1 119 ? -14.75 26.516 -5.48 1 92.19 119 SER B O 1
ATOM 4211 N N . PHE B 1 120 ? -13.438 27.469 -6.961 1 91.62 120 PHE B N 1
ATOM 4212 C CA . PHE B 1 120 ? -14.555 28.031 -7.707 1 91.62 120 PHE B CA 1
ATOM 4213 C C . PHE B 1 120 ? -15.086 27.031 -8.727 1 91.62 120 PHE B C 1
ATOM 4215 O O . PHE B 1 120 ? -16.188 27.203 -9.266 1 91.62 120 PHE B O 1
ATOM 4222 N N . TYR B 1 121 ? -14.352 25.969 -9.008 1 87.62 121 TYR B N 1
ATOM 4223 C CA . TYR B 1 121 ? -14.75 24.953 -9.969 1 87.62 121 TYR B CA 1
ATOM 4224 C C . TYR B 1 121 ? -14.812 23.578 -9.312 1 87.62 121 TYR B C 1
ATOM 4226 O O . TYR B 1 121 ? -14.25 22.609 -9.836 1 87.62 121 TYR B O 1
ATOM 4234 N N . MET B 1 122 ? -15.461 23.531 -8.297 1 81.25 122 MET B N 1
ATOM 4235 C CA . MET B 1 122 ? -15.516 22.328 -7.473 1 81.25 122 MET B CA 1
ATOM 4236 C C . MET B 1 122 ? -16.062 21.141 -8.266 1 81.25 122 MET B C 1
ATOM 4238 O O . MET B 1 122 ? -15.625 20.016 -8.086 1 81.25 122 MET B O 1
ATOM 4242 N N . ASP B 1 123 ? -17.031 21.344 -9.148 1 77.62 123 ASP B N 1
ATOM 4243 C CA . ASP B 1 123 ? -17.641 20.281 -9.938 1 77.62 123 ASP B CA 1
ATOM 4244 C C . ASP B 1 123 ? -16.609 19.609 -10.844 1 77.62 123 ASP B C 1
ATOM 4246 O O . ASP B 1 123 ? -16.609 18.391 -11 1 77.62 123 ASP B O 1
ATOM 4250 N N . LYS B 1 124 ? -15.797 20.438 -11.414 1 77.44 124 LYS B N 1
ATOM 4251 C CA . LYS B 1 124 ? -14.773 19.906 -12.305 1 77.44 124 LYS B CA 1
ATOM 4252 C C . LYS B 1 124 ? -13.695 19.156 -11.531 1 77.44 124 LYS B C 1
ATOM 4254 O O . LYS B 1 124 ? -13.164 18.156 -12.008 1 77.44 124 LYS B O 1
ATOM 4259 N N . VAL B 1 125 ? -13.398 19.641 -10.352 1 76.12 125 VAL B N 1
ATOM 4260 C CA . VAL B 1 125 ? -12.375 19.016 -9.516 1 76.12 125 VAL B CA 1
ATOM 4261 C C . VAL B 1 125 ? -12.852 17.641 -9.055 1 76.12 125 VAL B C 1
ATOM 4263 O O . VAL B 1 125 ? -12.07 16.688 -9.039 1 76.12 125 VAL B O 1
ATOM 4266 N N . ARG B 1 126 ? -14.031 17.578 -8.742 1 73.75 126 ARG B N 1
ATOM 4267 C CA . ARG B 1 126 ? -14.594 16.312 -8.281 1 73.75 126 ARG B CA 1
ATOM 4268 C C . ARG B 1 126 ? -14.578 15.273 -9.391 1 73.75 126 ARG B C 1
ATOM 4270 O O . ARG B 1 126 ? -14.422 14.078 -9.125 1 73.75 126 ARG B O 1
ATOM 4277 N N . LYS B 1 127 ? -14.75 15.742 -10.578 1 74.56 127 LYS B N 1
ATOM 4278 C CA . LYS B 1 127 ? -14.742 14.836 -11.727 1 74.56 127 LYS B CA 1
ATOM 4279 C C . LYS B 1 127 ? -13.336 14.336 -12.023 1 74.56 127 LYS B C 1
ATOM 4281 O O . LYS B 1 127 ? -13.156 13.188 -12.445 1 74.56 127 LYS B O 1
ATOM 4286 N N . LEU B 1 128 ? -12.383 15.141 -11.797 1 75.88 128 LEU B N 1
ATOM 4287 C CA . LEU B 1 128 ? -11 14.781 -12.102 1 75.88 128 LEU B CA 1
ATOM 4288 C C . LEU B 1 128 ? -10.383 13.961 -10.969 1 75.88 128 LEU B C 1
ATOM 4290 O O . LEU B 1 128 ? -9.445 13.195 -11.195 1 75.88 128 LEU B O 1
ATOM 4294 N N . PHE B 1 129 ? -10.883 14.133 -9.797 1 78 129 PHE B N 1
ATOM 4295 C CA . PHE B 1 129 ? -10.297 13.461 -8.641 1 78 129 PHE B CA 1
ATOM 4296 C C . PHE B 1 129 ? -11.367 12.727 -7.844 1 78 129 PHE B C 1
ATOM 4298 O O . PHE B 1 129 ? -11.57 13.008 -6.66 1 78 129 PHE B O 1
ATOM 4305 N N . PRO B 1 130 ? -11.938 11.758 -8.531 1 79.88 130 PRO B N 1
ATOM 4306 C CA . PRO B 1 130 ? -12.898 10.93 -7.797 1 79.88 130 PRO B CA 1
ATOM 4307 C C . PRO B 1 130 ? -12.25 10.141 -6.66 1 79.88 130 PRO B C 1
ATOM 4309 O O . PRO B 1 130 ? -11.023 10.18 -6.496 1 79.88 130 PRO B O 1
ATOM 4312 N N . THR B 1 131 ? -13.016 9.492 -5.988 1 78.19 131 THR B N 1
ATOM 4313 C CA . THR B 1 131 ? -12.57 8.789 -4.789 1 78.19 131 THR B CA 1
ATOM 4314 C C . THR B 1 131 ? -11.477 7.781 -5.125 1 78.19 131 THR B C 1
ATOM 4316 O O . THR B 1 131 ? -10.539 7.598 -4.344 1 78.19 131 THR B O 1
ATOM 4319 N N . VAL B 1 132 ? -11.602 7.152 -6.273 1 86.25 132 VAL B N 1
ATOM 4320 C CA . VAL B 1 132 ? -10.617 6.16 -6.676 1 86.25 132 VAL B CA 1
ATOM 4321 C C . VAL B 1 132 ? -9.25 6.828 -6.848 1 86.25 132 VAL B C 1
ATOM 4323 O O . VAL B 1 132 ? -8.234 6.309 -6.375 1 86.25 132 VAL B O 1
ATOM 4326 N N . VAL B 1 133 ? -9.242 7.957 -7.473 1 87.12 133 VAL B N 1
ATOM 4327 C CA . VAL B 1 133 ? -7.992 8.672 -7.723 1 87.12 133 VAL B CA 1
ATOM 4328 C C . VAL B 1 133 ? -7.457 9.25 -6.41 1 87.12 133 VAL B C 1
ATOM 4330 O O . VAL B 1 133 ? -6.273 9.109 -6.102 1 87.12 133 VAL B O 1
ATOM 4333 N N . SER B 1 134 ? -8.312 9.82 -5.625 1 82.69 134 SER B N 1
ATOM 4334 C CA . SER B 1 134 ? -7.914 10.414 -4.352 1 82.69 134 SER B CA 1
ATOM 4335 C C . SER B 1 134 ? -7.367 9.359 -3.4 1 82.69 134 SER B C 1
ATOM 4337 O O . SER B 1 134 ? -6.391 9.602 -2.688 1 82.69 134 SER B O 1
ATOM 4339 N N . GLY B 1 135 ? -8.055 8.273 -3.375 1 85.5 135 GLY B N 1
ATOM 4340 C CA . GLY B 1 135 ? -7.598 7.188 -2.521 1 85.5 135 GLY B CA 1
ATOM 4341 C C . GLY B 1 135 ? -6.195 6.715 -2.857 1 85.5 135 GLY B C 1
ATOM 4342 O O . GLY B 1 135 ? -5.391 6.457 -1.962 1 85.5 135 GLY B O 1
ATOM 4343 N N . VAL B 1 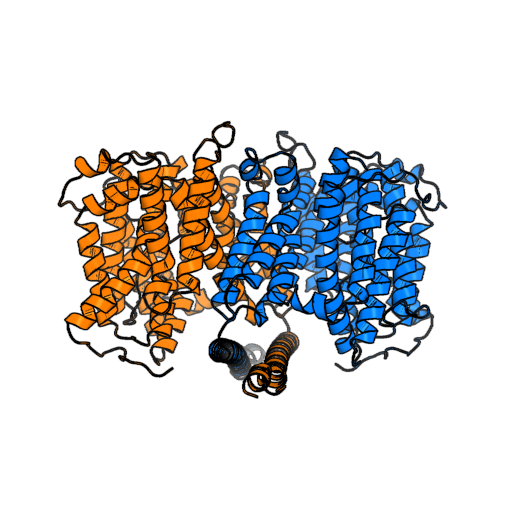136 ? -5.898 6.578 -4.141 1 90.88 136 VAL B N 1
ATOM 4344 C CA . VAL B 1 136 ? -4.574 6.164 -4.582 1 90.88 136 VAL B CA 1
ATOM 4345 C C . VAL B 1 136 ? -3.535 7.195 -4.145 1 90.88 136 VAL B C 1
ATOM 4347 O O . VAL B 1 136 ? -2.486 6.84 -3.604 1 90.88 136 VAL B O 1
ATOM 4350 N N . VAL B 1 137 ? -3.857 8.383 -4.332 1 87.06 137 VAL B N 1
ATOM 4351 C CA . VAL B 1 137 ? -2.898 9.453 -4.078 1 87.06 137 VAL B CA 1
ATOM 4352 C C . VAL B 1 137 ? -2.631 9.562 -2.578 1 87.06 137 VAL B C 1
ATOM 4354 O O . VAL B 1 137 ? -1.482 9.719 -2.156 1 87.06 137 VAL B O 1
ATOM 4357 N N . VAL B 1 138 ? -3.65 9.523 -1.782 1 84.19 138 VAL B N 1
ATOM 4358 C CA . VAL B 1 138 ? -3.484 9.609 -0.335 1 84.19 138 VAL B CA 1
ATOM 4359 C C . VAL B 1 138 ? -2.678 8.406 0.161 1 84.19 138 VAL B C 1
ATOM 4361 O O . VAL B 1 138 ? -1.841 8.547 1.058 1 84.19 138 VAL B O 1
ATOM 4364 N N . THR B 1 139 ? -2.965 7.234 -0.369 1 89.12 139 THR B N 1
ATOM 4365 C CA . THR B 1 139 ? -2.184 6.051 -0.022 1 89.12 139 THR B CA 1
ATOM 4366 C C . THR B 1 139 ? -0.708 6.266 -0.353 1 89.12 139 THR B C 1
ATOM 4368 O O . THR B 1 139 ? 0.167 5.926 0.446 1 89.12 139 THR B O 1
ATOM 4371 N N . LEU B 1 140 ? -0.458 6.82 -1.478 1 89.81 140 LEU B N 1
ATOM 4372 C CA . LEU B 1 140 ? 0.911 7.07 -1.914 1 89.81 140 LEU B CA 1
ATOM 4373 C C . LEU B 1 140 ? 1.598 8.078 -1.002 1 89.81 140 LEU B C 1
ATOM 4375 O O . LEU B 1 140 ? 2.799 7.977 -0.742 1 89.81 140 LEU B O 1
ATOM 4379 N N . ILE B 1 141 ? 0.91 9.078 -0.577 1 83.75 141 ILE B N 1
ATOM 4380 C CA . ILE B 1 141 ? 1.484 10.062 0.331 1 83.75 141 ILE B CA 1
ATOM 4381 C C . ILE B 1 141 ? 2.064 9.359 1.557 1 83.75 141 ILE B C 1
ATOM 4383 O O . ILE B 1 141 ? 3.221 9.586 1.919 1 83.75 141 ILE B O 1
ATOM 4387 N N . GLY B 1 142 ? 1.274 8.562 2.135 1 85.44 142 GLY B N 1
ATOM 4388 C CA . GLY B 1 142 ? 1.729 7.855 3.32 1 85.44 142 GLY B CA 1
ATOM 4389 C C . GLY B 1 142 ? 2.891 6.922 3.045 1 85.44 142 GLY B C 1
ATOM 4390 O O . GLY B 1 142 ? 3.873 6.906 3.789 1 85.44 142 GLY B O 1
ATOM 4391 N N . LEU B 1 143 ? 2.809 6.176 1.953 1 89.5 143 LEU B N 1
ATOM 4392 C CA . LEU B 1 143 ? 3.795 5.137 1.673 1 89.5 143 LEU B CA 1
ATOM 4393 C C . LEU B 1 143 ? 5.109 5.75 1.198 1 89.5 143 LEU B C 1
ATOM 4395 O O . LEU B 1 143 ? 6.184 5.215 1.478 1 89.5 143 LEU B O 1
ATOM 4399 N N . THR B 1 144 ? 5.051 6.785 0.477 1 87.06 144 THR B N 1
ATOM 4400 C CA . THR B 1 144 ? 6.258 7.34 -0.129 1 87.06 144 THR B CA 1
ATOM 4401 C C . THR B 1 144 ? 7.035 8.18 0.882 1 87.06 144 THR B C 1
ATOM 4403 O O . THR B 1 144 ? 8.195 8.523 0.65 1 87.06 144 THR B O 1
ATOM 4406 N N . ILE B 1 145 ? 6.453 8.516 2.016 1 81.06 145 ILE B N 1
ATOM 4407 C CA . ILE B 1 145 ? 7.191 9.289 3.01 1 81.06 145 ILE B CA 1
ATOM 4408 C C . ILE B 1 145 ? 7.75 8.359 4.078 1 81.06 145 ILE B C 1
ATOM 4410 O O . ILE B 1 145 ? 8.531 8.781 4.934 1 81.06 145 ILE B O 1
ATOM 4414 N N . LEU B 1 146 ? 7.422 7.105 4.051 1 86.94 146 LEU B N 1
ATOM 4415 C CA . LEU B 1 146 ? 7.934 6.121 5 1 86.94 146 LEU B CA 1
ATOM 4416 C C . LEU B 1 146 ? 9.461 6.113 5.004 1 86.94 146 LEU B C 1
ATOM 4418 O O . LEU B 1 146 ? 10.078 6.012 6.062 1 86.94 146 LEU B O 1
ATOM 4422 N N . PRO B 1 147 ? 10.109 6.219 3.818 1 86.62 147 PRO B N 1
ATOM 4423 C CA . PRO B 1 147 ? 11.57 6.234 3.816 1 86.62 147 PRO B CA 1
ATOM 4424 C C . PRO B 1 147 ? 12.148 7.383 4.641 1 86.62 147 PRO B C 1
ATOM 4426 O O . PRO B 1 147 ? 13.227 7.25 5.223 1 86.62 147 PRO B O 1
ATOM 4429 N N . VAL B 1 148 ? 11.5 8.477 4.699 1 81.75 148 VAL B N 1
ATOM 4430 C CA . VAL B 1 148 ? 11.953 9.609 5.496 1 81.75 148 VAL B CA 1
ATOM 4431 C C . VAL B 1 148 ? 12.008 9.219 6.973 1 81.75 148 VAL B C 1
ATOM 4433 O O . VAL B 1 148 ? 12.969 9.539 7.672 1 81.75 148 VAL B O 1
ATOM 4436 N N . ALA B 1 149 ? 10.977 8.562 7.441 1 86.88 149 ALA B N 1
ATOM 4437 C CA . ALA B 1 149 ? 10.961 8.094 8.82 1 86.88 149 ALA B CA 1
ATOM 4438 C C . ALA B 1 149 ? 12.109 7.117 9.086 1 86.88 149 ALA B C 1
ATOM 4440 O O . ALA B 1 149 ? 12.703 7.129 10.164 1 86.88 149 ALA B O 1
ATOM 4441 N N . MET B 1 150 ? 12.391 6.285 8.141 1 89.19 150 MET B N 1
ATOM 4442 C CA . MET B 1 150 ? 13.477 5.316 8.305 1 89.19 150 MET B CA 1
ATOM 4443 C C . MET B 1 150 ? 14.828 6.02 8.383 1 89.19 150 MET B C 1
ATOM 4445 O O . MET B 1 150 ? 15.695 5.617 9.148 1 89.19 150 MET B O 1
ATOM 4449 N N . ASN B 1 151 ? 14.984 6.992 7.605 1 85.56 151 ASN B N 1
ATOM 4450 C CA . ASN B 1 151 ? 16.219 7.77 7.652 1 85.56 151 ASN B CA 1
ATOM 4451 C C . ASN B 1 151 ? 16.391 8.477 8.992 1 85.56 151 ASN B C 1
ATOM 4453 O O . ASN B 1 151 ? 17.5 8.648 9.469 1 85.56 151 ASN B O 1
ATOM 4457 N N . TRP B 1 152 ? 15.336 8.859 9.547 1 85.69 152 TRP B N 1
ATOM 4458 C CA . TRP B 1 152 ? 15.383 9.484 10.867 1 85.69 152 TRP B CA 1
ATOM 4459 C C . TRP B 1 152 ? 15.781 8.469 11.938 1 85.69 152 TRP B C 1
ATOM 4461 O O . TRP B 1 152 ? 16.547 8.789 12.844 1 85.69 152 TRP B O 1
ATOM 4471 N N . VAL B 1 153 ? 15.25 7.363 11.805 1 89.81 153 VAL B N 1
ATOM 4472 C CA . VAL B 1 153 ? 15.641 6.312 12.742 1 89.81 153 VAL B CA 1
ATOM 4473 C C . VAL B 1 153 ? 17.141 6.051 12.625 1 89.81 153 VAL B C 1
ATOM 4475 O O . VAL B 1 153 ? 17.812 5.844 13.633 1 89.81 153 VAL B O 1
ATOM 4478 N N . GLY B 1 154 ? 17.609 6.035 11.445 1 89.5 154 GLY B N 1
ATOM 4479 C CA . GLY B 1 154 ? 19.031 5.797 11.219 1 89.5 154 GLY B CA 1
ATOM 4480 C C . GLY B 1 154 ? 19.922 6.895 11.781 1 89.5 154 GLY B C 1
ATOM 4481 O O . GLY B 1 154 ? 21 6.617 12.305 1 89.5 154 GLY B O 1
ATOM 4482 N N . ASP B 1 155 ? 19.484 8.133 11.617 1 86.75 155 ASP B N 1
ATOM 4483 C CA . ASP B 1 155 ? 20.125 9.328 12.164 1 86.75 155 ASP B CA 1
ATOM 4484 C C . ASP B 1 155 ? 21.609 9.383 11.781 1 86.75 155 ASP B C 1
ATOM 4486 O O . ASP B 1 155 ? 22.469 9.57 12.633 1 86.75 155 ASP B O 1
ATOM 4490 N N . ALA B 1 156 ? 21.969 8.977 10.586 1 84 156 ALA B N 1
ATOM 4491 C CA . ALA B 1 156 ? 23.297 9.016 9.969 1 84 156 ALA B CA 1
ATOM 4492 C C . ALA B 1 156 ? 23.203 8.758 8.469 1 84 156 ALA B C 1
ATOM 4494 O O . ALA B 1 156 ? 22.188 8.273 7.969 1 84 156 ALA B O 1
ATOM 4495 N N . PRO B 1 157 ? 24.203 9.289 7.809 1 76.06 157 PRO B N 1
ATOM 4496 C CA . PRO B 1 157 ? 24.188 8.969 6.379 1 76.06 157 PRO B CA 1
ATOM 4497 C C . PRO B 1 157 ? 24.062 7.465 6.117 1 76.06 157 PRO B C 1
ATOM 4499 O O . PRO B 1 157 ? 24.547 6.652 6.914 1 76.06 157 PRO B O 1
ATOM 4502 N N . ALA B 1 158 ? 23.344 7.125 5.043 1 72 158 ALA B N 1
ATOM 4503 C CA . ALA B 1 158 ? 22.969 5.75 4.707 1 72 158 ALA B CA 1
ATOM 4504 C C . ALA B 1 158 ? 24.203 4.844 4.684 1 72 158 ALA B C 1
ATOM 4506 O O . ALA B 1 158 ? 24.141 3.697 5.141 1 72 158 ALA B O 1
ATOM 4507 N N . ALA B 1 159 ? 25.281 5.324 4.289 1 75.88 159 ALA B N 1
ATOM 4508 C CA . ALA B 1 159 ? 26.469 4.488 4.121 1 75.88 159 ALA B CA 1
ATOM 4509 C C . ALA B 1 159 ? 27.297 4.461 5.395 1 75.88 159 ALA B C 1
ATOM 4511 O O . ALA B 1 159 ? 28.266 3.691 5.5 1 75.88 159 ALA B O 1
ATOM 4512 N N . SER B 1 160 ? 26.828 5.109 6.371 1 84.69 160 SER B N 1
ATOM 4513 C CA . SER B 1 160 ? 27.625 5.227 7.59 1 84.69 160 SER B CA 1
ATOM 4514 C C . SER B 1 160 ? 27.422 4.02 8.5 1 84.69 160 SER B C 1
ATOM 4516 O O . SER B 1 160 ? 26.328 3.443 8.539 1 84.69 160 SER B O 1
ATOM 4518 N N . GLU B 1 161 ? 28.375 3.658 9.203 1 86.88 161 GLU B N 1
ATOM 4519 C CA . GLU B 1 161 ? 28.297 2.59 10.195 1 86.88 161 GLU B CA 1
ATOM 4520 C C . GLU B 1 161 ? 27.469 3.01 11.398 1 86.88 161 GLU B C 1
ATOM 4522 O O . GLU B 1 161 ? 27.016 2.164 12.18 1 86.88 161 GLU B O 1
ATOM 4527 N N . ASN B 1 162 ? 27.281 4.238 11.508 1 89.44 162 ASN B N 1
ATOM 4528 C CA . ASN B 1 162 ? 26.547 4.754 12.648 1 89.44 162 ASN B CA 1
ATOM 4529 C C . ASN B 1 162 ? 25.047 4.84 12.359 1 89.44 162 ASN B C 1
ATOM 4531 O O . ASN B 1 162 ? 24.266 5.285 13.203 1 89.44 162 ASN B O 1
ATOM 4535 N N . PHE B 1 163 ? 24.75 4.383 11.219 1 91.62 163 PHE B N 1
ATOM 4536 C CA . PHE B 1 163 ? 23.328 4.387 10.836 1 91.62 163 PHE B CA 1
ATOM 4537 C C . PHE B 1 163 ? 22.562 3.342 11.625 1 91.62 163 PHE B C 1
ATOM 4539 O O . PHE B 1 163 ? 22.969 2.18 11.703 1 91.62 163 PHE B O 1
ATOM 4546 N N . ALA B 1 164 ? 21.5 3.756 12.344 1 92.88 164 ALA B N 1
ATOM 4547 C CA . ALA B 1 164 ? 20.531 2.902 13.047 1 92.88 164 ALA B CA 1
ATOM 4548 C C . ALA B 1 164 ? 21.234 2.068 14.117 1 92.88 164 ALA B C 1
ATOM 4550 O O . ALA B 1 164 ? 21.047 0.852 14.188 1 92.88 164 ALA B O 1
ATOM 4551 N N . THR B 1 165 ? 22.094 2.752 14.898 1 92.56 165 THR B N 1
ATOM 4552 C CA . THR B 1 165 ? 22.719 2.074 16.031 1 92.56 165 THR B CA 1
ATOM 4553 C C . THR B 1 165 ? 21.672 1.606 17.031 1 92.56 165 THR B C 1
ATOM 4555 O O . THR B 1 165 ? 20.531 2.047 16.984 1 92.56 165 THR B O 1
ATOM 4558 N N . LEU B 1 166 ? 22.062 0.777 17.938 1 92.56 166 LEU B N 1
ATOM 4559 C CA . LEU B 1 166 ? 21.125 0.117 18.859 1 92.56 166 LEU B CA 1
ATOM 4560 C C . LEU B 1 166 ? 20.422 1.136 19.734 1 92.56 166 LEU B C 1
ATOM 4562 O O . LEU B 1 166 ? 19.203 1.033 19.969 1 92.56 166 LEU B O 1
ATOM 4566 N N . PRO B 1 167 ? 21.141 2.113 20.234 1 92.94 167 PRO B N 1
ATOM 4567 C CA . PRO B 1 167 ? 20.438 3.119 21.031 1 92.94 167 PRO B CA 1
ATOM 4568 C C . PRO B 1 167 ? 19.406 3.9 20.219 1 92.94 167 PRO B C 1
ATOM 4570 O O . PRO B 1 167 ? 18.344 4.25 20.75 1 92.94 167 PRO B O 1
ATOM 4573 N N . LYS B 1 168 ? 19.734 4.176 19 1 93.69 168 LYS B N 1
ATOM 4574 C CA . LYS B 1 168 ? 18.812 4.887 18.125 1 93.69 168 LYS B CA 1
ATOM 4575 C C . LYS B 1 168 ? 17.578 4.047 17.844 1 93.69 168 LYS B C 1
ATOM 4577 O O . LYS B 1 168 ? 16.453 4.555 17.891 1 93.69 168 LYS B O 1
ATOM 4582 N N . LEU B 1 169 ? 17.844 2.809 17.578 1 93.94 169 LEU B N 1
ATOM 4583 C CA . LEU B 1 169 ? 16.734 1.89 17.344 1 93.94 169 LEU B CA 1
ATOM 4584 C C . LEU B 1 169 ? 15.852 1.759 18.594 1 93.94 169 LEU B C 1
ATOM 4586 O O . LEU B 1 169 ? 14.625 1.687 18.484 1 93.94 169 LEU B O 1
ATOM 4590 N N . PHE B 1 170 ? 16.5 1.709 19.672 1 94.94 170 PHE B N 1
ATOM 4591 C CA . PHE B 1 170 ? 15.773 1.598 20.938 1 94.94 170 PHE B CA 1
ATOM 4592 C C . PHE B 1 170 ? 14.867 2.801 21.141 1 94.94 170 PHE B C 1
ATOM 4594 O O . PHE B 1 170 ? 13.695 2.646 21.5 1 94.94 170 PHE B O 1
ATOM 4601 N N . LEU B 1 171 ? 15.391 3.916 20.938 1 94.62 171 LEU B N 1
ATOM 4602 C CA . LEU B 1 171 ? 14.625 5.145 21.109 1 94.62 171 LEU B CA 1
ATOM 4603 C C . LEU B 1 171 ? 13.422 5.176 20.172 1 94.62 171 LEU B C 1
ATOM 4605 O O . LEU B 1 171 ? 12.336 5.602 20.562 1 94.62 171 LEU B O 1
ATOM 4609 N N . ALA B 1 172 ? 13.648 4.805 18.922 1 95.12 172 ALA B N 1
ATOM 4610 C CA . ALA B 1 172 ? 12.57 4.777 17.938 1 95.12 172 ALA B CA 1
ATOM 4611 C C . ALA B 1 172 ? 11.469 3.797 18.344 1 95.12 172 ALA B C 1
ATOM 4613 O O . ALA B 1 172 ? 10.281 4.113 18.25 1 95.12 172 ALA B O 1
ATOM 4614 N N . ILE B 1 173 ? 11.859 2.66 18.844 1 94.62 173 ILE B N 1
ATOM 4615 C CA . ILE B 1 173 ? 10.914 1.613 19.219 1 94.62 173 ILE B CA 1
ATOM 4616 C C . ILE B 1 173 ? 10.117 2.061 20.438 1 94.62 173 ILE B C 1
ATOM 4618 O O . ILE B 1 173 ? 8.922 1.793 20.547 1 94.62 173 ILE B O 1
ATOM 4622 N N . VAL B 1 174 ? 10.758 2.686 21.328 1 96.06 174 VAL B N 1
ATOM 4623 C CA . VAL B 1 174 ? 10.094 3.17 22.531 1 96.06 174 VAL B CA 1
ATOM 4624 C C . VAL B 1 174 ? 9.039 4.207 22.156 1 96.06 174 VAL B C 1
ATOM 4626 O O . VAL B 1 174 ? 7.91 4.156 22.656 1 96.06 174 VAL B O 1
ATOM 4629 N N . SER B 1 175 ? 9.492 5.137 21.359 1 94.69 175 SER B N 1
ATOM 4630 C CA . SER B 1 175 ? 8.555 6.176 20.938 1 94.69 175 SER B CA 1
ATOM 4631 C C . SER B 1 175 ? 7.359 5.574 20.203 1 94.69 175 SER B C 1
ATOM 4633 O O . SER B 1 175 ? 6.215 5.969 20.453 1 94.69 175 SER B O 1
ATOM 4635 N N . LEU B 1 176 ? 7.672 4.688 19.312 1 93.88 176 LEU B N 1
ATOM 4636 C CA . LEU B 1 176 ? 6.621 3.975 18.594 1 93.88 176 LEU B CA 1
ATOM 4637 C C . LEU B 1 176 ? 5.711 3.227 19.562 1 93.88 176 LEU B C 1
ATOM 4639 O O . LEU B 1 176 ? 4.484 3.283 19.438 1 93.88 176 LEU B O 1
ATOM 4643 N N . GLY B 1 177 ? 6.293 2.551 20.484 1 94.12 177 GLY B N 1
ATOM 4644 C CA . GLY B 1 177 ? 5.543 1.792 21.484 1 94.12 177 GLY B CA 1
ATOM 4645 C C . GLY B 1 177 ? 4.609 2.652 22.312 1 94.12 177 GLY B C 1
ATOM 4646 O O . GLY B 1 177 ? 3.48 2.252 22.609 1 94.12 177 GLY B O 1
ATOM 4647 N N . ILE B 1 178 ? 5.039 3.793 22.672 1 94.62 178 ILE B N 1
ATOM 4648 C CA . ILE B 1 178 ? 4.227 4.707 23.469 1 94.62 178 ILE B CA 1
ATOM 4649 C C . ILE B 1 178 ? 3.02 5.168 22.656 1 94.62 178 ILE B C 1
ATOM 4651 O O . ILE B 1 178 ? 1.898 5.211 23.156 1 94.62 178 ILE B O 1
ATOM 4655 N N . VAL B 1 179 ? 3.275 5.523 21.391 1 89.88 179 VAL B N 1
ATOM 4656 C CA . VAL B 1 179 ? 2.182 5.977 20.547 1 89.88 179 VAL B CA 1
ATOM 4657 C C . VAL B 1 179 ? 1.125 4.879 20.438 1 89.88 179 VAL B C 1
ATOM 4659 O O . VAL B 1 179 ? -0.069 5.137 20.594 1 89.88 179 VAL B O 1
ATOM 4662 N N . VAL B 1 180 ? 1.585 3.674 20.156 1 88.75 180 VAL B N 1
ATOM 4663 C CA . VAL B 1 180 ? 0.667 2.553 19.984 1 88.75 180 VAL B CA 1
ATOM 4664 C C . VAL B 1 180 ? -0.065 2.275 21.297 1 88.75 180 VAL B C 1
ATOM 4666 O O . VAL B 1 180 ? -1.286 2.102 21.312 1 88.75 180 VAL B O 1
ATOM 4669 N N . ALA B 1 181 ? 0.621 2.27 22.406 1 91 181 ALA B N 1
ATOM 4670 C CA . ALA B 1 181 ? 0.03 1.97 23.719 1 91 181 ALA B CA 1
ATOM 4671 C C . ALA B 1 181 ? -1.012 3.016 24.094 1 91 181 ALA B C 1
ATOM 4673 O O . ALA B 1 181 ? -2.111 2.674 24.531 1 91 181 ALA B O 1
ATOM 4674 N N . VAL B 1 182 ? -0.689 4.211 23.938 1 89.06 182 VAL B N 1
ATOM 4675 C CA . VAL B 1 182 ? -1.603 5.285 24.297 1 89.06 182 VAL B CA 1
ATOM 4676 C C . VAL B 1 182 ? -2.826 5.262 23.391 1 89.06 182 VAL B C 1
ATOM 4678 O O . VAL B 1 182 ? -3.953 5.477 23.844 1 89.06 182 VAL B O 1
ATOM 4681 N N . SER B 1 183 ? -2.604 4.992 22.141 1 84.19 183 SER B N 1
ATOM 4682 C CA . SER B 1 183 ? -3.691 4.988 21.172 1 84.19 183 SER B CA 1
ATOM 4683 C C . SER B 1 183 ? -4.699 3.883 21.469 1 84.19 183 SER B C 1
ATOM 4685 O O . SER B 1 183 ? -5.898 4.047 21.234 1 84.19 183 SER B O 1
ATOM 4687 N N . VAL B 1 184 ? -4.258 2.807 22 1 83.06 184 VAL B N 1
ATOM 4688 C CA . VAL B 1 184 ? -5.129 1.645 22.125 1 83.06 184 VAL B CA 1
ATOM 4689 C C . VAL B 1 184 ? -5.645 1.554 23.562 1 83.06 184 VAL B C 1
ATOM 4691 O O . VAL B 1 184 ? -6.789 1.156 23.797 1 83.06 184 VAL B O 1
ATOM 4694 N N . TYR B 1 185 ? -4.805 1.875 24.5 1 86.31 185 TYR B N 1
ATOM 4695 C CA . TYR B 1 185 ? -5.172 1.634 25.891 1 86.31 185 TYR B CA 1
ATOM 4696 C C . TYR B 1 185 ? -5.855 2.854 26.5 1 86.31 185 TYR B C 1
ATOM 4698 O O . TYR B 1 185 ? -6.551 2.746 27.5 1 86.31 185 TYR B O 1
ATOM 4706 N N . CYS B 1 186 ? -5.641 3.947 25.906 1 84.19 186 CYS B N 1
ATOM 4707 C CA . CYS B 1 186 ? -6.285 5.148 26.422 1 84.19 186 CYS B CA 1
ATOM 4708 C C . CYS B 1 186 ? -7.52 5.504 25.594 1 84.19 186 CYS B C 1
ATOM 4710 O O . CYS B 1 186 ? -7.855 4.809 24.641 1 84.19 186 CYS B O 1
ATOM 4712 N N . LYS B 1 187 ? -8.344 6.328 26.156 1 75.75 187 LYS B N 1
ATOM 4713 C CA . LYS B 1 187 ? -9.578 6.707 25.484 1 75.75 187 LYS B CA 1
ATOM 4714 C C . LYS B 1 187 ? -9.695 8.219 25.344 1 75.75 187 LYS B C 1
ATOM 4716 O O . LYS B 1 187 ? -8.945 8.961 25.984 1 75.75 187 LYS B O 1
ATOM 4721 N N . GLY B 1 188 ? -10.531 8.594 24.375 1 70.5 188 GLY B N 1
ATOM 4722 C CA . GLY B 1 188 ? -10.898 10 24.266 1 70.5 188 GLY B CA 1
ATOM 4723 C C . GLY B 1 188 ? -9.742 10.883 23.859 1 70.5 188 GLY B C 1
ATOM 4724 O O . GLY B 1 188 ? -9.055 10.594 22.875 1 70.5 188 GLY B O 1
ATOM 4725 N N . ALA B 1 189 ? -9.523 11.883 24.688 1 70.25 189 ALA B N 1
ATOM 4726 C CA . ALA B 1 189 ? -8.562 12.938 24.375 1 70.25 189 ALA B CA 1
ATOM 4727 C C . ALA B 1 189 ? -7.129 12.414 24.484 1 70.25 189 ALA B C 1
ATOM 4729 O O . ALA B 1 189 ? -6.258 12.82 23.703 1 70.25 189 ALA B O 1
ATOM 4730 N N . VAL B 1 190 ? -6.938 11.633 25.406 1 79.81 190 VAL B N 1
ATOM 4731 C CA . VAL B 1 190 ? -5.586 11.133 25.625 1 79.81 190 VAL B CA 1
ATOM 4732 C C . VAL B 1 190 ? -5.168 10.25 24.453 1 79.81 190 VAL B C 1
ATOM 4734 O O . VAL B 1 190 ? -4.043 10.352 23.953 1 79.81 190 VAL B O 1
ATOM 4737 N N . ALA B 1 191 ? -6.082 9.477 23.891 1 81 191 ALA B N 1
ATOM 4738 C CA . ALA B 1 191 ? -5.793 8.625 22.75 1 81 191 ALA B CA 1
ATOM 4739 C C . ALA B 1 191 ? -5.52 9.453 21.5 1 81 191 ALA B C 1
ATOM 4741 O O . ALA B 1 191 ? -4.672 9.102 20.672 1 81 191 ALA B O 1
ATOM 4742 N N . ALA B 1 192 ? -6.195 10.547 21.469 1 73.56 192 ALA B N 1
ATOM 4743 C CA . ALA B 1 192 ? -6.035 11.414 20.312 1 73.56 192 ALA B CA 1
ATOM 4744 C C . ALA B 1 192 ? -4.695 12.141 20.344 1 73.56 192 ALA B C 1
ATOM 4746 O O . ALA B 1 192 ? -4.199 12.594 19.312 1 73.56 192 ALA B O 1
ATOM 4747 N N . SER B 1 193 ? -4.09 12.242 21.5 1 81.38 193 SER B N 1
ATOM 4748 C CA . SER B 1 193 ? -2.811 12.922 21.672 1 81.38 193 SER B CA 1
ATOM 4749 C C . SER B 1 193 ? -1.65 11.93 21.672 1 81.38 193 SER B C 1
ATOM 4751 O O . SER B 1 193 ? -0.585 12.219 22.234 1 81.38 193 SER B O 1
ATOM 4753 N N . ALA B 1 194 ? -1.907 10.766 21.172 1 84.94 194 ALA B N 1
ATOM 4754 C CA . ALA B 1 194 ? -0.92 9.688 21.219 1 84.94 194 ALA B CA 1
ATOM 4755 C C . ALA B 1 194 ? 0.397 10.125 20.594 1 84.94 194 ALA B C 1
ATOM 4757 O O . ALA B 1 194 ? 1.475 9.781 21.078 1 84.94 194 ALA B O 1
ATOM 4758 N N . ILE B 1 195 ? 0.342 10.906 19.547 1 82.69 195 ILE B N 1
ATOM 4759 C CA . ILE B 1 195 ? 1.533 11.312 18.812 1 82.69 195 ILE B CA 1
ATOM 4760 C C . ILE B 1 195 ? 2.385 12.234 19.672 1 82.69 195 ILE B C 1
ATOM 4762 O O . ILE B 1 195 ? 3.594 12.031 19.812 1 82.69 195 ILE B O 1
ATOM 4766 N N . VAL B 1 196 ? 1.768 13.234 20.297 1 84.75 196 VAL B N 1
ATOM 4767 C CA . VAL B 1 196 ? 2.49 14.188 21.141 1 84.75 196 VAL B CA 1
ATOM 4768 C C . VAL B 1 196 ? 3.055 13.469 22.359 1 84.75 196 VAL B C 1
ATOM 4770 O O . VAL B 1 196 ? 4.176 13.75 22.797 1 84.75 196 VAL B O 1
ATOM 4773 N N . ILE B 1 197 ? 2.291 12.617 22.906 1 89.56 197 ILE B N 1
ATOM 4774 C CA . ILE B 1 197 ? 2.738 11.867 24.062 1 89.56 197 ILE B CA 1
ATOM 4775 C C . ILE B 1 197 ? 3.908 10.961 23.672 1 89.56 197 ILE B C 1
ATOM 4777 O O . ILE B 1 197 ? 4.84 10.773 24.469 1 89.56 197 ILE B O 1
ATOM 4781 N N . GLY B 1 198 ? 3.807 10.375 22.484 1 91.62 198 GLY B N 1
ATOM 4782 C CA . GLY B 1 198 ? 4.93 9.602 21.984 1 91.62 198 GLY B CA 1
ATOM 4783 C C . GLY B 1 198 ? 6.191 10.422 21.812 1 91.62 198 GLY B C 1
ATOM 4784 O O . GLY B 1 198 ? 7.285 9.961 22.141 1 91.62 198 GLY B O 1
ATOM 4785 N N . LEU B 1 199 ? 6.082 11.656 21.312 1 88.25 199 LEU B N 1
ATOM 4786 C CA . LEU B 1 199 ? 7.219 12.562 21.172 1 88.25 199 LEU B CA 1
ATOM 4787 C C . LEU B 1 199 ? 7.797 12.938 22.531 1 88.25 199 LEU B C 1
ATOM 4789 O O . LEU B 1 199 ? 9.016 12.906 22.719 1 88.25 199 LEU B O 1
ATOM 4793 N N . ALA B 1 200 ? 6.918 13.258 23.453 1 91.25 200 ALA B N 1
ATOM 4794 C CA . ALA B 1 200 ? 7.348 13.648 24.781 1 91.25 200 ALA B CA 1
ATOM 4795 C C . ALA B 1 200 ? 8.016 12.484 25.516 1 91.25 200 ALA B C 1
ATOM 4797 O O . ALA B 1 200 ? 9.055 12.656 26.141 1 91.25 200 ALA B O 1
ATOM 4798 N N . GLY B 1 201 ? 7.375 11.367 25.469 1 94.56 201 GLY B N 1
ATOM 4799 C CA . GLY B 1 201 ? 7.953 10.188 26.109 1 94.56 201 GLY B CA 1
ATOM 4800 C C . GLY B 1 201 ? 9.312 9.812 25.531 1 94.56 201 GLY B C 1
ATOM 4801 O O . GLY B 1 201 ? 10.242 9.531 26.281 1 94.56 201 GLY B O 1
ATOM 4802 N N . GLY B 1 202 ? 9.383 9.719 24.203 1 94.19 202 GLY B N 1
ATOM 4803 C CA . GLY B 1 202 ? 10.664 9.461 23.578 1 94.19 202 GLY B CA 1
ATOM 4804 C C . GLY B 1 202 ? 11.727 10.484 23.938 1 94.19 202 GLY B C 1
ATOM 4805 O O . GLY B 1 202 ? 12.891 10.141 24.125 1 94.19 202 GLY B O 1
ATOM 4806 N N . TYR B 1 203 ? 11.312 11.727 24.047 1 92.88 203 TYR B N 1
ATOM 4807 C CA . TYR B 1 203 ? 12.211 12.812 24.422 1 92.88 203 TYR B CA 1
ATOM 4808 C C . TYR B 1 203 ? 12.758 12.609 25.828 1 92.88 203 TYR B C 1
ATOM 4810 O O . TYR B 1 203 ? 13.945 12.805 26.078 1 92.88 203 TYR B O 1
ATOM 4818 N N . ILE B 1 204 ? 11.906 12.234 26.703 1 95.62 204 ILE B N 1
ATOM 4819 C CA . ILE B 1 204 ? 12.297 12.016 28.094 1 95.62 204 ILE B CA 1
ATOM 4820 C C . ILE B 1 204 ? 13.305 10.867 28.172 1 95.62 204 ILE B C 1
ATOM 4822 O O . ILE B 1 204 ? 14.305 10.953 28.891 1 95.62 204 ILE B O 1
ATOM 4826 N N . VAL B 1 205 ? 13.047 9.852 27.438 1 96.06 205 VAL B N 1
ATOM 4827 C CA . VAL B 1 205 ? 13.977 8.727 27.406 1 96.06 205 VAL B CA 1
ATOM 4828 C C . VAL B 1 205 ? 15.305 9.172 26.797 1 96.06 205 VAL B C 1
ATOM 4830 O O . VAL B 1 205 ? 16.375 8.789 27.281 1 96.06 205 VAL B O 1
ATOM 4833 N N . ALA B 1 206 ? 15.234 9.953 25.75 1 94.88 206 ALA B N 1
ATOM 4834 C CA . ALA B 1 206 ? 16.438 10.453 25.094 1 94.88 206 ALA B CA 1
ATOM 4835 C C . ALA B 1 206 ? 17.25 11.328 26.047 1 94.88 206 ALA B C 1
ATOM 4837 O O . ALA B 1 206 ? 18.484 11.312 26.016 1 94.88 206 ALA B O 1
ATOM 4838 N N . LEU B 1 207 ? 16.594 12.109 26.844 1 93.19 207 LEU B N 1
ATOM 4839 C CA . LEU B 1 207 ? 17.25 12.938 27.844 1 93.19 207 LEU B CA 1
ATOM 4840 C C . LEU B 1 207 ? 18.031 12.07 28.828 1 93.19 207 LEU B C 1
ATOM 4842 O O . LEU B 1 207 ? 19.156 12.398 29.188 1 93.19 207 LEU B O 1
ATOM 4846 N N . SER B 1 208 ? 17.406 10.984 29.188 1 93.75 208 SER B N 1
ATOM 4847 C CA . SER B 1 208 ? 18.031 10.078 30.141 1 93.75 208 SER B CA 1
ATOM 4848 C C . SER B 1 208 ? 19.25 9.383 29.547 1 93.75 208 SER B C 1
ATOM 4850 O O . SER B 1 208 ? 20.156 8.977 30.266 1 93.75 208 SER B O 1
ATOM 4852 N N . LEU B 1 209 ? 19.266 9.273 28.25 1 92.88 209 LEU B N 1
ATOM 4853 C CA . LEU B 1 209 ? 20.375 8.617 27.578 1 92.88 209 LEU B CA 1
ATOM 4854 C C . LEU B 1 209 ? 21.438 9.641 27.156 1 92.88 209 LEU B C 1
ATOM 4856 O O . LEU B 1 209 ? 22.453 9.273 26.594 1 92.88 209 LEU B O 1
ATOM 4860 N N . GLY B 1 210 ? 21.172 10.945 27.312 1 88.44 210 GLY B N 1
ATOM 4861 C CA . GLY B 1 210 ? 22.125 12 26.984 1 88.44 210 GLY B CA 1
ATOM 4862 C C . GLY B 1 210 ? 22.156 12.32 25.516 1 88.44 210 GLY B C 1
ATOM 4863 O O . GLY B 1 210 ? 23.172 12.805 25 1 88.44 210 GLY B O 1
ATOM 4864 N N . MET B 1 211 ? 21.125 12.094 24.906 1 89.81 211 MET B N 1
ATOM 4865 C CA . MET B 1 211 ? 21.109 12.258 23.453 1 89.81 211 MET B CA 1
ATOM 4866 C C . MET B 1 211 ? 20.453 13.57 23.062 1 89.81 211 MET B C 1
ATOM 4868 O O . MET B 1 211 ? 20.109 13.781 21.891 1 89.81 211 MET B O 1
ATOM 4872 N N . VAL B 1 212 ? 20.219 14.469 24.031 1 90.75 212 VAL B N 1
ATOM 4873 C CA . VAL B 1 212 ? 19.547 15.734 23.75 1 90.75 212 VAL B CA 1
ATOM 4874 C C . VAL B 1 212 ? 20.469 16.891 24.125 1 90.75 212 VAL B C 1
ATOM 4876 O O . VAL B 1 212 ? 21.047 16.906 25.203 1 90.75 212 VAL B O 1
ATOM 4879 N N . ASN B 1 213 ? 20.672 17.766 23.156 1 83.44 213 ASN B N 1
ATOM 4880 C CA . ASN B 1 213 ? 21.406 19 23.406 1 83.44 213 ASN B CA 1
ATOM 4881 C C . ASN B 1 213 ? 20.469 20.172 23.656 1 83.44 213 ASN B C 1
ATOM 4883 O O . ASN B 1 213 ? 19.766 20.609 22.734 1 83.44 213 ASN B O 1
ATOM 4887 N N . LEU B 1 214 ? 20.484 20.766 24.812 1 84.38 214 LEU B N 1
ATOM 4888 C CA . LEU B 1 214 ? 19.5 21.766 25.219 1 84.38 214 LEU B CA 1
ATOM 4889 C C . LEU B 1 214 ? 20.062 23.172 24.984 1 84.38 214 LEU B C 1
ATOM 4891 O O . LEU B 1 214 ? 19.391 24.172 25.312 1 84.38 214 LEU B O 1
ATOM 4895 N N . ASP B 1 215 ? 21.156 23.297 24.328 1 80.19 215 ASP B N 1
ATOM 4896 C CA . ASP B 1 215 ? 21.781 24.594 24.109 1 80.19 215 ASP B CA 1
ATOM 4897 C C . ASP B 1 215 ? 20.891 25.484 23.25 1 80.19 215 ASP B C 1
ATOM 4899 O O . ASP B 1 215 ? 20.781 26.688 23.5 1 80.19 215 ASP B O 1
ATOM 4903 N N . ASP B 1 216 ? 20.25 24.969 22.375 1 78 216 ASP B N 1
ATOM 4904 C CA . ASP B 1 216 ? 19.406 25.734 21.453 1 78 216 ASP B CA 1
ATOM 4905 C C . ASP B 1 216 ? 18.203 26.328 22.188 1 78 216 ASP B C 1
ATOM 4907 O O . ASP B 1 216 ? 17.703 27.391 21.797 1 78 216 ASP B O 1
ATOM 4911 N N . VAL B 1 217 ? 17.734 25.688 23.172 1 83 217 VAL B N 1
ATOM 4912 C CA . VAL B 1 217 ? 16.562 26.156 23.906 1 83 217 VAL B CA 1
ATOM 4913 C C . VAL B 1 217 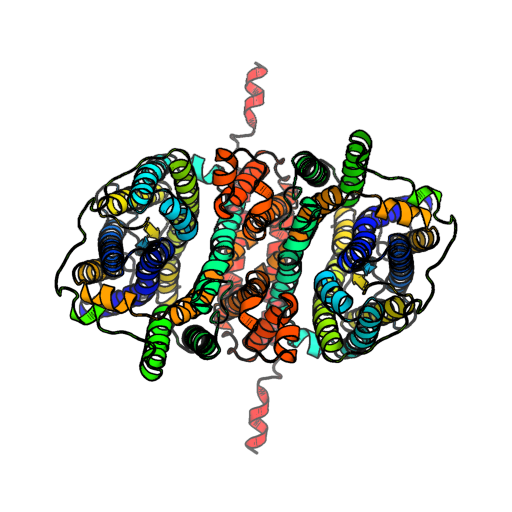? 16.922 27.375 24.75 1 83 217 VAL B C 1
ATOM 4915 O O . VAL B 1 217 ? 16.141 28.328 24.844 1 83 217 VAL B O 1
ATOM 4918 N N . SER B 1 218 ? 18.047 27.344 25.203 1 80.81 218 SER B N 1
ATOM 4919 C CA . SER B 1 218 ? 18.484 28.422 26.078 1 80.81 218 SER B CA 1
ATOM 4920 C C . SER B 1 218 ? 18.719 29.703 25.297 1 80.81 218 SER B C 1
ATOM 4922 O O . SER B 1 218 ? 18.453 30.797 25.797 1 80.81 218 SER B O 1
ATOM 4924 N N . THR B 1 219 ? 19.062 29.594 24.078 1 80.38 219 THR B N 1
ATOM 4925 C CA . THR B 1 219 ? 19.438 30.766 23.297 1 80.38 219 THR B CA 1
ATOM 4926 C C . THR B 1 219 ? 18.234 31.312 22.547 1 80.38 219 THR B C 1
ATOM 4928 O O . THR B 1 219 ? 18.266 32.469 22.062 1 80.38 219 THR B O 1
ATOM 4931 N N . ALA B 1 220 ? 17.203 30.578 22.5 1 83.12 220 ALA B N 1
ATOM 4932 C CA . ALA B 1 220 ? 16.031 31.016 21.75 1 83.12 220 ALA B CA 1
ATOM 4933 C C . ALA B 1 220 ? 15.305 32.156 22.484 1 83.12 220 ALA B C 1
ATOM 4935 O O . ALA B 1 220 ? 15.25 32.156 23.719 1 83.12 220 ALA B O 1
ATOM 4936 N N . ALA B 1 221 ? 14.75 33.125 21.734 1 83.06 221 ALA B N 1
ATOM 4937 C CA . ALA B 1 221 ? 14.008 34.25 22.312 1 83.06 221 ALA B CA 1
ATOM 4938 C C . ALA B 1 221 ? 12.672 33.781 22.891 1 83.06 221 ALA B C 1
ATOM 4940 O O . ALA B 1 221 ? 12.109 32.781 22.438 1 83.06 221 ALA B O 1
ATOM 4941 N N . TRP B 1 222 ? 12.195 34.469 23.859 1 85.06 222 TRP B N 1
ATOM 4942 C CA . TRP B 1 222 ? 10.914 34.156 24.484 1 85.06 222 TRP B CA 1
ATOM 4943 C C . TRP B 1 222 ? 9.758 34.562 23.578 1 85.06 222 TRP B C 1
ATOM 4945 O O . TRP B 1 222 ? 8.75 33.875 23.469 1 85.06 222 TRP B O 1
ATOM 4955 N N . VAL B 1 223 ? 9.906 35.656 23.047 1 85.69 223 VAL B N 1
ATOM 4956 C CA . VAL B 1 223 ? 8.852 36.188 22.172 1 85.69 223 VAL B CA 1
ATOM 4957 C C . VAL B 1 223 ? 9.438 36.531 20.812 1 85.69 223 VAL B C 1
ATOM 4959 O O . VAL B 1 223 ? 10.547 37.062 20.703 1 85.69 223 VAL B O 1
ATOM 4962 N N . GLY B 1 224 ? 8.914 35.969 19.859 1 79.94 224 GLY B N 1
ATOM 4963 C CA . GLY B 1 224 ? 9.32 36.25 18.484 1 79.94 224 GLY B CA 1
ATOM 4964 C C . GLY B 1 224 ? 8.367 35.656 17.453 1 79.94 224 GLY B C 1
ATOM 4965 O O . GLY B 1 224 ? 7.664 34.688 17.719 1 79.94 224 GLY B O 1
ATOM 4966 N N . GLY B 1 225 ? 8.109 36.438 16.359 1 76.88 225 GLY B N 1
ATOM 4967 C CA . GLY B 1 225 ? 7.23 35.969 15.289 1 76.88 225 GLY B CA 1
ATOM 4968 C C . GLY B 1 225 ? 7.965 35.719 13.984 1 76.88 225 GLY B C 1
ATOM 4969 O O . GLY B 1 225 ? 9.141 36.062 13.859 1 76.88 225 GLY B O 1
ATOM 4970 N N . PRO B 1 226 ? 7.305 34.938 13.234 1 81.62 226 PRO B N 1
ATOM 4971 C CA . PRO B 1 226 ? 7.949 34.656 11.945 1 81.62 226 PRO B CA 1
ATOM 4972 C C . PRO B 1 226 ? 8.141 35.938 11.117 1 81.62 226 PRO B C 1
ATOM 4974 O O . PRO B 1 226 ? 7.41 36.906 11.289 1 81.62 226 PRO B O 1
ATOM 4977 N N . GLU B 1 227 ? 9.211 36 10.391 1 86.5 227 GLU B N 1
ATOM 4978 C CA . GLU B 1 227 ? 9.484 37.094 9.461 1 86.5 227 GLU B CA 1
ATOM 4979 C C . GLU B 1 227 ? 8.875 36.812 8.086 1 86.5 227 GLU B C 1
ATOM 4981 O O . GLU B 1 227 ? 9.32 35.906 7.387 1 86.5 227 GLU B O 1
ATOM 4986 N N . PRO B 1 228 ? 7.867 37.625 7.742 1 92 228 PRO B N 1
ATOM 4987 C CA . PRO B 1 228 ? 7.266 37.438 6.422 1 92 228 PRO B CA 1
ATOM 4988 C C . PRO B 1 228 ? 8.281 37.5 5.289 1 92 228 PRO B C 1
ATOM 4990 O O . PRO B 1 228 ? 9.117 38.406 5.273 1 92 228 PRO B O 1
ATOM 4993 N N . LEU B 1 229 ? 8.289 36.625 4.445 1 94.25 229 LEU B N 1
ATOM 4994 C CA . LEU B 1 229 ? 9.141 36.562 3.256 1 94.25 229 LEU B CA 1
ATOM 4995 C C . LEU B 1 229 ? 10.617 36.594 3.639 1 94.25 229 LEU B C 1
ATOM 4997 O O . LEU B 1 229 ? 11.422 37.219 2.955 1 94.25 229 LEU B O 1
ATOM 5001 N N . LYS B 1 230 ? 10.891 36 4.668 1 91 230 LYS B N 1
ATOM 5002 C CA . LYS B 1 230 ? 12.25 36 5.203 1 91 230 LYS B CA 1
ATOM 5003 C C . LYS B 1 230 ? 13.25 35.5 4.156 1 91 230 LYS B C 1
ATOM 5005 O O . LYS B 1 230 ? 14.344 36.031 4.031 1 91 230 LYS B O 1
ATOM 5010 N N . TYR B 1 231 ? 12.891 34.562 3.354 1 93.06 231 TYR B N 1
ATOM 5011 C CA . TYR B 1 231 ? 13.82 33.906 2.439 1 93.06 231 TYR B CA 1
ATOM 5012 C C . TYR B 1 231 ? 13.586 34.344 1.005 1 93.06 231 TYR B C 1
ATOM 5014 O O . TYR B 1 231 ? 14.289 33.938 0.087 1 93.06 231 TYR B O 1
ATOM 5022 N N . GLY B 1 232 ? 12.586 35.156 0.869 1 92.94 232 GLY B N 1
ATOM 5023 C CA . GLY B 1 232 ? 12.211 35.562 -0.476 1 92.94 232 GLY B CA 1
ATOM 5024 C C . GLY B 1 232 ? 11.414 34.531 -1.223 1 92.94 232 GLY B C 1
ATOM 5025 O O . GLY B 1 232 ? 11.023 33.5 -0.645 1 92.94 232 GLY B O 1
ATOM 5026 N N . LEU B 1 233 ? 11.109 34.812 -2.48 1 96.31 233 LEU B N 1
ATOM 5027 C CA . LEU B 1 233 ? 10.344 33.938 -3.357 1 96.31 233 LEU B CA 1
ATOM 5028 C C . LEU B 1 233 ? 11.109 33.656 -4.648 1 96.31 233 LEU B C 1
ATOM 5030 O O . LEU B 1 233 ? 11.617 34.562 -5.285 1 96.31 233 LEU B O 1
ATOM 5034 N N . SER B 1 234 ? 11.328 32.438 -4.895 1 96.69 234 SER B N 1
ATOM 5035 C CA . SER B 1 234 ? 11.898 32 -6.172 1 96.69 234 SER B CA 1
ATOM 5036 C C . SER B 1 234 ? 10.938 31.094 -6.934 1 96.69 234 SER B C 1
ATOM 5038 O O . SER B 1 234 ? 10.234 30.281 -6.332 1 96.69 234 SER B O 1
ATOM 5040 N N . PHE B 1 235 ? 10.938 31.359 -8.297 1 95.75 235 PHE B N 1
ATOM 5041 C CA . PHE B 1 235 ? 9.945 30.672 -9.102 1 95.75 235 PHE B CA 1
ATOM 5042 C C . PHE B 1 235 ? 10.609 29.781 -10.141 1 95.75 235 PHE B C 1
ATOM 5044 O O . PHE B 1 235 ? 11.383 30.266 -10.977 1 95.75 235 PHE B O 1
ATOM 5051 N N . HIS B 1 236 ? 10.414 28.547 -10.023 1 91.56 236 HIS B N 1
ATOM 5052 C CA . HIS B 1 236 ? 10.836 27.547 -11 1 91.56 236 HIS B CA 1
ATOM 5053 C C . HIS B 1 236 ? 9.648 26.75 -11.516 1 91.56 236 HIS B C 1
ATOM 5055 O O . HIS B 1 236 ? 8.82 26.266 -10.734 1 91.56 236 HIS B O 1
ATOM 5061 N N . ALA B 1 237 ? 9.578 26.547 -12.797 1 89.19 237 ALA B N 1
ATOM 5062 C CA . ALA B 1 237 ? 8.422 25.938 -13.438 1 89.19 237 ALA B CA 1
ATOM 5063 C C . ALA B 1 237 ? 8.203 24.5 -12.938 1 89.19 237 ALA B C 1
ATOM 5065 O O . ALA B 1 237 ? 7.078 24.109 -12.641 1 89.19 237 ALA B O 1
ATOM 5066 N N . SER B 1 238 ? 9.297 23.781 -12.898 1 83.81 238 SER B N 1
ATOM 5067 C CA . SER B 1 238 ? 9.18 22.391 -12.484 1 83.81 238 SER B CA 1
ATOM 5068 C C . SER B 1 238 ? 8.688 22.266 -11.047 1 83.81 238 SER B C 1
ATOM 5070 O O . SER B 1 238 ? 7.871 21.406 -10.727 1 83.81 238 SER B O 1
ATOM 5072 N N . ALA B 1 239 ? 9.203 23.172 -10.133 1 89.38 239 ALA B N 1
ATOM 5073 C CA . ALA B 1 239 ? 8.797 23.172 -8.727 1 89.38 239 ALA B CA 1
ATOM 5074 C C . ALA B 1 239 ? 7.328 23.562 -8.586 1 89.38 239 ALA B C 1
ATOM 5076 O O . ALA B 1 239 ? 6.602 22.953 -7.789 1 89.38 239 ALA B O 1
ATOM 5077 N N . ILE B 1 240 ? 6.93 24.469 -9.43 1 92.56 240 ILE B N 1
ATOM 5078 C CA . ILE B 1 240 ? 5.562 24.984 -9.383 1 92.56 240 ILE B CA 1
ATOM 5079 C C . ILE B 1 240 ? 4.59 23.891 -9.805 1 92.56 240 ILE B C 1
ATOM 5081 O O . ILE B 1 240 ? 3.557 23.672 -9.164 1 92.56 240 ILE B O 1
ATOM 5085 N N . VAL B 1 241 ? 4.891 23.219 -10.789 1 85.88 241 VAL B N 1
ATOM 5086 C CA . VAL B 1 241 ? 4.02 22.172 -11.297 1 85.88 241 VAL B CA 1
ATOM 5087 C C . VAL B 1 241 ? 3.91 21.047 -10.266 1 85.88 241 VAL B C 1
ATOM 5089 O O . VAL B 1 241 ? 2.816 20.547 -9.992 1 85.88 241 VAL B O 1
ATOM 5092 N N . SER B 1 242 ? 5.059 20.672 -9.711 1 83.25 242 SER B N 1
ATOM 5093 C CA . SER B 1 242 ? 5.074 19.609 -8.719 1 83.25 242 SER B CA 1
ATOM 5094 C C . SER B 1 242 ? 4.254 19.984 -7.488 1 83.25 242 SER B C 1
ATOM 5096 O O . SER B 1 242 ? 3.451 19.172 -7 1 83.25 242 SER B O 1
ATOM 5098 N N . MET B 1 243 ? 4.438 21.203 -7.027 1 90.44 243 MET B N 1
ATOM 5099 C CA . MET B 1 243 ? 3.721 21.672 -5.852 1 90.44 243 MET B CA 1
ATOM 5100 C C . MET B 1 243 ? 2.225 21.781 -6.125 1 90.44 243 MET B C 1
ATOM 5102 O O . MET B 1 243 ? 1.407 21.438 -5.27 1 90.44 243 MET B O 1
ATOM 5106 N N . SER B 1 244 ? 1.899 22.203 -7.32 1 90.06 244 SER B N 1
ATOM 5107 C CA . SER B 1 244 ? 0.5 22.359 -7.699 1 90.06 244 SER B CA 1
ATOM 5108 C C . SER B 1 244 ? -0.219 21.016 -7.742 1 90.06 244 SER B C 1
ATOM 5110 O O . SER B 1 244 ? -1.387 20.922 -7.359 1 90.06 244 SER B O 1
ATOM 5112 N N . LEU B 1 245 ? 0.43 20.062 -8.172 1 81.12 245 LEU B N 1
ATOM 5113 C CA . LEU B 1 245 ? -0.167 18.734 -8.219 1 81.12 245 LEU B CA 1
ATOM 5114 C C . LEU B 1 245 ? -0.487 18.234 -6.816 1 81.12 245 LEU B C 1
ATOM 5116 O O . LEU B 1 245 ? -1.531 17.609 -6.598 1 81.12 245 LEU B O 1
ATOM 5120 N N . VAL B 1 246 ? 0.441 18.469 -5.898 1 85.19 246 VAL B N 1
ATOM 5121 C CA . VAL B 1 246 ? 0.198 18.047 -4.523 1 85.19 246 VAL B CA 1
ATOM 5122 C C . VAL B 1 246 ? -0.996 18.812 -3.953 1 85.19 246 VAL B C 1
ATOM 5124 O O . VAL B 1 246 ? -1.812 18.25 -3.223 1 85.19 246 VAL B O 1
ATOM 5127 N N . TYR B 1 247 ? -1.103 20.078 -4.332 1 90.94 247 TYR B N 1
ATOM 5128 C CA . TYR B 1 247 ? -2.225 20.891 -3.861 1 90.94 247 TYR B CA 1
ATOM 5129 C C . TYR B 1 247 ? -3.551 20.312 -4.336 1 90.94 247 TYR B C 1
ATOM 5131 O O . TYR B 1 247 ? -4.539 20.312 -3.6 1 90.94 247 TYR B O 1
ATOM 5139 N N . ILE B 1 248 ? -3.553 19.875 -5.469 1 81.25 248 ILE B N 1
ATOM 5140 C CA . ILE B 1 248 ? -4.781 19.312 -6.008 1 81.25 248 ILE B CA 1
ATOM 5141 C C . ILE B 1 248 ? -5.164 18.062 -5.211 1 81.25 248 ILE B C 1
ATOM 5143 O O . ILE B 1 248 ? -6.34 17.828 -4.93 1 81.25 248 ILE B O 1
ATOM 5147 N N . VAL B 1 249 ? -4.18 17.375 -4.895 1 74.75 249 VAL B N 1
ATOM 5148 C CA . VAL B 1 249 ? -4.41 16.172 -4.105 1 74.75 249 VAL B CA 1
ATOM 5149 C C . VAL B 1 249 ? -4.965 16.547 -2.734 1 74.75 249 VAL B C 1
ATOM 5151 O O . VAL B 1 249 ? -5.848 15.867 -2.205 1 74.75 249 VAL B O 1
ATOM 5154 N N . VAL B 1 250 ? -4.422 17.516 -2.184 1 85.38 250 VAL B N 1
ATOM 5155 C CA . VAL B 1 250 ? -4.812 17.969 -0.852 1 85.38 250 VAL B CA 1
ATOM 5156 C C . VAL B 1 250 ? -6.25 18.469 -0.879 1 85.38 250 VAL B C 1
ATOM 5158 O O . VAL B 1 250 ? -6.973 18.375 0.115 1 85.38 250 VAL B O 1
ATOM 5161 N N . ILE B 1 251 ? -6.727 18.953 -2.041 1 85.75 251 ILE B N 1
ATOM 5162 C CA . ILE B 1 251 ? -8.109 19.375 -2.199 1 85.75 251 ILE B CA 1
ATOM 5163 C C . ILE B 1 251 ? -9.047 18.188 -1.954 1 85.75 251 ILE B C 1
ATOM 5165 O O . ILE B 1 251 ? -10.062 18.328 -1.267 1 85.75 251 ILE B O 1
ATOM 5169 N N . ALA B 1 252 ? -8.711 17.125 -2.49 1 75.44 252 ALA B N 1
ATOM 5170 C CA . ALA B 1 252 ? -9.531 15.922 -2.32 1 75.44 252 ALA B CA 1
ATOM 5171 C C . ALA B 1 252 ? -9.57 15.492 -0.858 1 75.44 252 ALA B C 1
ATOM 5173 O O . ALA B 1 252 ? -10.625 15.094 -0.351 1 75.44 252 ALA B O 1
ATOM 5174 N N . GLU B 1 253 ? -8.445 15.5 -0.253 1 77.25 253 GLU B N 1
ATOM 5175 C CA . GLU B 1 253 ? -8.367 15.156 1.165 1 77.25 253 GLU B CA 1
ATOM 5176 C C . GLU B 1 253 ? -9.211 16.109 2.006 1 77.25 253 GLU B C 1
ATOM 5178 O O . GLU B 1 253 ? -9.93 15.672 2.906 1 77.25 253 GLU B O 1
ATOM 5183 N N . ALA B 1 254 ? -9.078 17.375 1.687 1 89 254 ALA B N 1
ATOM 5184 C CA . ALA B 1 254 ? -9.836 18.391 2.414 1 89 254 ALA B CA 1
ATOM 5185 C C . ALA B 1 254 ? -11.336 18.172 2.25 1 89 254 ALA B C 1
ATOM 5187 O O . ALA B 1 254 ? -12.102 18.328 3.203 1 89 254 ALA B O 1
ATOM 5188 N N . THR B 1 255 ? -11.773 17.828 1.087 1 82.94 255 THR B N 1
ATOM 5189 C CA . THR B 1 255 ? -13.188 17.594 0.828 1 82.94 255 THR B CA 1
ATOM 5190 C C . THR B 1 255 ? -13.703 16.422 1.67 1 82.94 255 THR B C 1
ATOM 5192 O O . THR B 1 255 ? -14.797 16.484 2.227 1 82.94 255 THR B O 1
ATOM 5195 N N . GLY B 1 256 ? -12.961 15.438 1.706 1 77.19 256 GLY B N 1
ATOM 5196 C CA . GLY B 1 256 ? -13.32 14.32 2.561 1 77.19 256 GLY B CA 1
ATOM 5197 C C . GLY B 1 256 ? -13.422 14.695 4.027 1 77.19 256 GLY B C 1
ATOM 5198 O O . GLY B 1 256 ? -14.344 14.266 4.723 1 77.19 256 GLY B O 1
ATOM 5199 N N . ASP B 1 257 ? -12.469 15.406 4.484 1 85.38 257 ASP B N 1
ATOM 5200 C CA . ASP B 1 257 ? -12.461 15.859 5.867 1 85.38 257 ASP B CA 1
ATOM 5201 C C . ASP B 1 257 ? -13.695 16.719 6.164 1 85.38 257 ASP B C 1
ATOM 5203 O O . ASP B 1 257 ? -14.312 16.578 7.223 1 85.38 257 ASP B O 1
ATOM 5207 N N . PHE B 1 258 ? -14.023 17.578 5.211 1 90.44 258 PHE B N 1
ATOM 5208 C CA . PHE B 1 258 ? -15.172 18.469 5.391 1 90.44 258 PHE B CA 1
ATOM 5209 C C . PHE B 1 258 ? -16.469 17.672 5.469 1 90.44 258 PHE B C 1
ATOM 5211 O O . PHE B 1 258 ? -17.312 17.938 6.316 1 90.44 258 PHE B O 1
ATOM 5218 N N . MET B 1 259 ? -16.531 16.734 4.645 1 81.62 259 MET B N 1
ATOM 5219 C CA . MET B 1 259 ? -17.734 15.914 4.633 1 81.62 259 MET B CA 1
ATOM 5220 C C . MET B 1 259 ? -17.844 15.086 5.906 1 81.62 259 MET B C 1
ATOM 5222 O O . MET B 1 259 ? -18.922 14.977 6.496 1 81.62 259 MET B O 1
ATOM 5226 N N . ALA B 1 260 ? -16.828 14.516 6.262 1 78.38 260 ALA B N 1
ATOM 5227 C CA . ALA B 1 260 ? -16.812 13.727 7.492 1 78.38 260 ALA B CA 1
ATOM 5228 C C . ALA B 1 260 ? -17.156 14.594 8.703 1 78.38 260 ALA B C 1
ATOM 5230 O O . ALA B 1 260 ? -17.875 14.156 9.602 1 78.38 260 ALA B O 1
ATOM 5231 N N . LEU B 1 261 ? -16.594 15.711 8.703 1 89.56 261 LEU B N 1
ATOM 5232 C CA . LEU B 1 261 ? -16.844 16.641 9.805 1 89.56 261 LEU B CA 1
ATOM 5233 C C . LEU B 1 261 ? -18.297 17.094 9.82 1 89.56 261 LEU B C 1
ATOM 5235 O O . LEU B 1 261 ? -18.906 17.219 10.883 1 89.56 261 LEU B O 1
ATOM 5239 N N . ALA B 1 262 ? -18.797 17.328 8.648 1 90.12 262 ALA B N 1
ATOM 5240 C CA . ALA B 1 262 ? -20.203 17.703 8.547 1 90.12 262 ALA B CA 1
ATOM 5241 C C . ALA B 1 262 ? -21.109 16.594 9.102 1 90.12 262 ALA B C 1
ATOM 5243 O O . ALA B 1 262 ? -22.062 16.875 9.82 1 90.12 262 ALA B O 1
ATOM 5244 N N . ASN B 1 263 ? -20.812 15.484 8.773 1 81.88 263 ASN B N 1
ATOM 5245 C CA . ASN B 1 263 ? -21.547 14.336 9.281 1 81.88 263 ASN B CA 1
ATOM 5246 C C . ASN B 1 263 ? -21.453 14.227 10.805 1 81.88 263 ASN B C 1
ATOM 5248 O O . ASN B 1 263 ? -22.438 13.977 11.484 1 81.88 263 ASN B O 1
ATOM 5252 N N . ASN B 1 264 ? -20.266 14.391 11.289 1 84.62 264 ASN B N 1
ATOM 5253 C CA . ASN B 1 264 ? -20.047 14.352 12.734 1 84.62 264 ASN B CA 1
ATOM 5254 C C . ASN B 1 264 ? -20.844 15.445 13.445 1 84.62 264 ASN B C 1
ATOM 5256 O O . ASN B 1 264 ? -21.281 15.258 14.578 1 84.62 264 ASN B O 1
ATOM 5260 N N . CYS B 1 265 ? -21 16.516 12.742 1 92.12 265 CYS B N 1
ATOM 5261 C CA . CYS B 1 265 ? -21.688 17.656 13.32 1 92.12 265 CYS B CA 1
ATOM 5262 C C . CYS B 1 265 ? -23.172 17.594 13.047 1 92.12 265 CYS B C 1
ATOM 5264 O O . CYS B 1 265 ? -23.922 18.484 13.484 1 92.12 265 CYS B O 1
ATOM 5266 N N . ASN B 1 266 ? -23.609 16.547 12.352 1 89.62 266 ASN B N 1
ATOM 5267 C CA . ASN B 1 266 ? -25 16.438 11.922 1 89.62 266 ASN B CA 1
ATOM 5268 C C . ASN B 1 266 ? -25.438 17.641 11.102 1 89.62 266 ASN B C 1
ATOM 5270 O O . ASN B 1 266 ? -26.484 18.234 11.359 1 89.62 266 ASN B O 1
ATOM 5274 N N . LYS B 1 267 ? -24.516 18.031 10.297 1 91.31 267 LYS B N 1
ATOM 5275 C CA . LYS B 1 267 ? -24.781 19.172 9.414 1 91.31 267 LYS B CA 1
ATOM 5276 C C . LYS B 1 267 ? -24.672 18.75 7.949 1 91.31 267 LYS B C 1
ATOM 5278 O O . LYS B 1 267 ? -23.797 17.969 7.582 1 91.31 267 LYS B O 1
ATOM 5283 N N . GLN B 1 268 ? -25.516 19.25 7.141 1 86.12 268 GLN B N 1
ATOM 5284 C CA . GLN B 1 268 ? -25.422 19.047 5.699 1 86.12 268 GLN B CA 1
ATOM 5285 C C . GLN B 1 268 ? -24.562 20.125 5.055 1 86.12 268 GLN B C 1
ATOM 5287 O O . GLN B 1 268 ? -24.672 21.312 5.391 1 86.12 268 GLN B O 1
ATOM 5292 N N . VAL B 1 269 ? -23.656 19.719 4.336 1 87.25 269 VAL B N 1
ATOM 5293 C CA . VAL B 1 269 ? -22.734 20.641 3.664 1 87.25 269 VAL B CA 1
ATOM 5294 C C . VAL B 1 269 ? -23.078 20.703 2.178 1 87.25 269 VAL B C 1
ATOM 5296 O O . VAL B 1 269 ? -23.266 19.672 1.525 1 87.25 269 VAL B O 1
ATOM 5299 N N . SER B 1 270 ? -23.266 21.891 1.676 1 85.5 270 SER B N 1
ATOM 5300 C CA . SER B 1 270 ? -23.562 22.141 0.268 1 85.5 270 SER B CA 1
ATOM 5301 C C . SER B 1 270 ? -22.281 22.359 -0.54 1 85.5 270 SER B C 1
ATOM 5303 O O . SER B 1 270 ? -21.203 22.453 0.026 1 85.5 270 SER B O 1
ATOM 5305 N N . GLY B 1 271 ? -22.438 22.438 -1.865 1 85.12 271 GLY B N 1
ATOM 5306 C CA . GLY B 1 271 ? -21.312 22.781 -2.732 1 85.12 271 GLY B CA 1
ATOM 5307 C C . GLY B 1 271 ? -20.719 24.141 -2.439 1 85.12 271 GLY B C 1
ATOM 5308 O O . GLY B 1 271 ? -19.5 24.328 -2.543 1 85.12 271 GLY B O 1
ATOM 5309 N N . LYS B 1 272 ? -21.562 24.984 -2.033 1 90 272 LYS B N 1
ATOM 5310 C CA . LYS B 1 272 ? -21.094 26.328 -1.694 1 90 272 LYS B CA 1
ATOM 5311 C C . LYS B 1 272 ? -20.266 26.312 -0.415 1 90 272 LYS B C 1
ATOM 5313 O O . LYS B 1 272 ? -19.312 27.078 -0.283 1 90 272 LYS B O 1
ATOM 5318 N N . ASP B 1 273 ? -20.703 25.547 0.494 1 92.25 273 ASP B N 1
ATOM 5319 C CA . ASP B 1 273 ? -19.938 25.422 1.729 1 92.25 273 ASP B CA 1
ATOM 5320 C C . ASP B 1 273 ? -18.547 24.844 1.45 1 92.25 273 ASP B C 1
ATOM 5322 O O . ASP B 1 273 ? -17.562 25.312 2.016 1 92.25 273 ASP B O 1
ATOM 5326 N N . LEU B 1 274 ? -18.562 23.859 0.608 1 90.56 274 LEU B N 1
ATOM 5327 C CA . LEU B 1 274 ? -17.281 23.25 0.248 1 90.56 274 LEU B CA 1
ATOM 5328 C C . LEU B 1 274 ? -16.375 24.266 -0.444 1 90.56 274 LEU B C 1
ATOM 5330 O O . LEU B 1 274 ? -15.164 24.266 -0.214 1 90.56 274 LEU B O 1
ATOM 5334 N N . GLN B 1 275 ? -16.969 25.031 -1.27 1 93.06 275 GLN B N 1
ATOM 5335 C CA . GLN B 1 275 ? -16.219 26.094 -1.94 1 93.06 275 GLN B CA 1
ATOM 5336 C C . GLN B 1 275 ? -15.594 27.047 -0.931 1 93.06 275 GLN B C 1
ATOM 5338 O O . GLN B 1 275 ? -14.438 27.438 -1.07 1 93.06 275 GLN B O 1
ATOM 5343 N N . ARG B 1 276 ? -16.328 27.438 0.03 1 95.19 276 ARG B N 1
ATOM 5344 C CA . ARG B 1 276 ? -15.852 28.328 1.068 1 95.19 276 ARG B CA 1
ATOM 5345 C C . ARG B 1 276 ? -14.688 27.719 1.834 1 95.19 276 ARG B C 1
ATOM 5347 O O . ARG B 1 276 ? -13.719 28.406 2.172 1 95.19 276 ARG B O 1
ATOM 5354 N N . GLY B 1 277 ? -14.859 26.484 2.125 1 95.56 277 GLY B N 1
ATOM 5355 C CA . GLY B 1 277 ? -13.797 25.781 2.811 1 95.56 277 GLY B CA 1
ATOM 5356 C C . GLY B 1 277 ? -12.508 25.703 2.006 1 95.56 277 GLY B C 1
ATOM 5357 O O . GLY B 1 277 ? -11.43 25.969 2.533 1 95.56 277 GLY B O 1
ATOM 5358 N N . LEU B 1 278 ? -12.641 25.359 0.768 1 94.25 278 LEU B N 1
ATOM 5359 C CA . LEU B 1 278 ? -11.469 25.219 -0.09 1 94.25 278 LEU B CA 1
ATOM 5360 C C . LEU B 1 278 ? -10.828 26.594 -0.35 1 94.25 278 LEU B C 1
ATOM 5362 O O . LEU B 1 278 ? -9.609 26.688 -0.492 1 94.25 278 LEU B O 1
ATOM 5366 N N . LEU B 1 279 ? -11.688 27.547 -0.468 1 95.94 279 LEU B N 1
ATOM 5367 C CA . LEU B 1 279 ? -11.148 28.906 -0.562 1 95.94 279 LEU B CA 1
ATOM 5368 C C . LEU B 1 279 ? -10.328 29.25 0.674 1 95.94 279 LEU B C 1
ATOM 5370 O O . LEU B 1 279 ? -9.273 29.891 0.567 1 95.94 279 LEU B O 1
ATOM 5374 N N . GLY B 1 280 ? -10.844 28.875 1.812 1 96.25 280 GLY B N 1
ATOM 5375 C CA . GLY B 1 280 ? -10.086 29.031 3.041 1 96.25 280 GLY B CA 1
ATOM 5376 C C . GLY B 1 280 ? -8.75 28.297 3.014 1 96.25 280 GLY B C 1
ATOM 5377 O O . GLY B 1 280 ? -7.746 28.828 3.488 1 96.25 280 GLY B O 1
ATOM 5378 N N . ASP B 1 281 ? -8.711 27.078 2.455 1 96.06 281 ASP B N 1
ATOM 5379 C CA . ASP B 1 281 ? -7.484 26.312 2.311 1 96.06 281 ASP B CA 1
ATOM 5380 C C . ASP B 1 281 ? -6.484 27.031 1.414 1 96.06 281 ASP B C 1
ATOM 5382 O O . ASP B 1 281 ? -5.301 27.125 1.747 1 96.06 281 ASP B O 1
ATOM 5386 N N . GLY B 1 282 ? -7.02 27.453 0.29 1 96.19 282 GLY B N 1
ATOM 5387 C CA . GLY B 1 282 ? -6.164 28.141 -0.675 1 96.19 282 GLY B CA 1
ATOM 5388 C C . GLY B 1 282 ? -5.582 29.438 -0.151 1 96.19 282 GLY B C 1
ATOM 5389 O O . GLY B 1 282 ? -4.367 29.641 -0.206 1 96.19 282 GLY B O 1
ATOM 5390 N N . LEU B 1 283 ? -6.395 30.281 0.38 1 97.06 283 LEU B N 1
ATOM 5391 C CA . LEU B 1 283 ? -5.945 31.562 0.916 1 97.06 283 LEU B CA 1
ATOM 5392 C C . LEU B 1 283 ? -5.07 31.359 2.146 1 97.06 283 LEU B C 1
ATOM 5394 O O . LEU B 1 283 ? -4.133 32.125 2.379 1 97.06 283 LEU B O 1
ATOM 5398 N N . GLY B 1 284 ? -5.473 30.422 2.918 1 96.94 284 GLY B N 1
ATOM 5399 C CA . GLY B 1 284 ? -4.629 30.078 4.051 1 96.94 284 GLY B CA 1
ATOM 5400 C C . GLY B 1 284 ? -3.225 29.672 3.648 1 96.94 284 GLY B C 1
ATOM 5401 O O . GLY B 1 284 ? -2.248 30.078 4.281 1 96.94 284 GLY B O 1
ATOM 5402 N N . SER B 1 285 ? -3.125 28.828 2.627 1 96.88 285 SER B N 1
ATOM 5403 C CA . SER B 1 285 ? -1.818 28.391 2.143 1 96.88 285 SER B CA 1
ATOM 5404 C C . SER B 1 285 ? -1.058 29.547 1.507 1 96.88 285 SER B C 1
ATOM 5406 O O . SER B 1 285 ? 0.174 29.594 1.555 1 96.88 285 SER B O 1
ATOM 5408 N N . THR B 1 286 ? -1.772 30.484 0.886 1 97.44 286 THR B N 1
ATOM 5409 C CA . THR B 1 286 ? -1.149 31.719 0.392 1 97.44 286 THR B CA 1
ATOM 5410 C C . THR B 1 286 ? -0.52 32.5 1.537 1 97.44 286 THR B C 1
ATOM 5412 O O . THR B 1 286 ? 0.63 32.938 1.441 1 97.44 286 THR B O 1
ATOM 5415 N N . LEU B 1 287 ? -1.3 32.688 2.543 1 97.19 287 LEU B N 1
ATOM 5416 C CA . LEU B 1 287 ? -0.794 33.344 3.734 1 97.19 287 LEU B CA 1
ATOM 5417 C C . LEU B 1 287 ? 0.425 32.625 4.293 1 97.19 287 LEU B C 1
ATOM 5419 O O . LEU B 1 287 ? 1.395 33.25 4.711 1 97.19 287 LEU B O 1
ATOM 5423 N N . ALA B 1 288 ? 0.293 31.297 4.34 1 97.25 288 ALA B N 1
ATOM 5424 C CA . ALA B 1 288 ? 1.398 30.484 4.852 1 97.25 288 ALA B CA 1
ATOM 5425 C C . ALA B 1 288 ? 2.678 30.75 4.059 1 97.25 288 ALA B C 1
ATOM 5427 O O . ALA B 1 288 ? 3.752 30.906 4.641 1 97.25 288 ALA B O 1
ATOM 5428 N N . ALA B 1 289 ? 2.539 30.766 2.758 1 97.12 289 ALA B N 1
ATOM 5429 C CA . ALA B 1 289 ? 3.707 31.016 1.919 1 97.12 289 ALA B CA 1
ATOM 5430 C C . ALA B 1 289 ? 4.312 32.375 2.211 1 97.12 289 ALA B C 1
ATOM 5432 O O . ALA B 1 289 ? 5.535 32.531 2.234 1 97.12 289 ALA B O 1
ATOM 5433 N N . ILE B 1 290 ? 3.514 33.344 2.432 1 96.69 290 ILE B N 1
ATOM 5434 C CA . ILE B 1 290 ? 3.965 34.688 2.713 1 96.69 290 ILE B CA 1
ATOM 5435 C C . ILE B 1 290 ? 4.641 34.75 4.082 1 96.69 290 ILE B C 1
ATOM 5437 O O . ILE B 1 290 ? 5.637 35.438 4.266 1 96.69 290 ILE B O 1
ATOM 5441 N N . LEU B 1 291 ? 4.16 33.969 5.012 1 96.12 291 LEU B N 1
ATOM 5442 C CA . LEU B 1 291 ? 4.703 33.969 6.363 1 96.12 291 LEU B CA 1
ATOM 5443 C C . LEU B 1 291 ? 5.867 32.969 6.469 1 96.12 291 LEU B C 1
ATOM 5445 O O . LEU B 1 291 ? 6.406 32.75 7.559 1 96.12 291 LEU B O 1
ATOM 5449 N N . THR B 1 292 ? 6.211 32.312 5.355 1 95.62 292 THR B N 1
ATOM 5450 C CA . THR B 1 292 ? 7.301 31.359 5.273 1 95.62 292 THR B CA 1
ATOM 5451 C C . THR B 1 292 ? 6.945 30.078 6.016 1 95.62 292 THR B C 1
ATOM 5453 O O . THR B 1 292 ? 7.789 29.484 6.691 1 95.62 292 THR B O 1
ATOM 5456 N N . ALA B 1 293 ? 5.676 29.766 5.977 1 96.38 293 ALA B N 1
ATOM 5457 C CA . ALA B 1 293 ? 5.184 28.516 6.539 1 96.38 293 ALA B CA 1
ATOM 5458 C C . ALA B 1 293 ? 4.941 27.484 5.445 1 96.38 293 ALA B C 1
ATOM 5460 O O . ALA B 1 293 ? 4.707 27.844 4.289 1 96.38 293 ALA B O 1
ATOM 5461 N N . MET B 1 294 ? 5.043 26.25 5.844 1 96 294 MET B N 1
ATOM 5462 C CA . MET B 1 294 ? 4.75 25.172 4.918 1 96 294 MET B CA 1
ATOM 5463 C C . MET B 1 294 ? 3.273 25.156 4.539 1 96 294 MET B C 1
ATOM 5465 O O . MET B 1 294 ? 2.438 25.688 5.27 1 96 294 MET B O 1
ATOM 5469 N N . PRO B 1 295 ? 2.982 24.562 3.385 1 96.44 295 PRO B N 1
ATOM 5470 C CA . PRO B 1 295 ? 1.587 24.531 2.943 1 96.44 295 PRO B CA 1
ATOM 5471 C C . PRO B 1 295 ? 0.662 23.875 3.961 1 96.44 295 PRO B C 1
ATOM 5473 O O . PRO B 1 295 ? 1.06 22.906 4.637 1 96.44 295 PRO B O 1
ATOM 5476 N N . LEU B 1 296 ? -0.571 24.344 3.988 1 96.5 296 LEU B N 1
ATOM 5477 C CA . LEU B 1 296 ? -1.514 23.938 5.023 1 96.5 296 LEU B CA 1
ATOM 5478 C C . LEU B 1 296 ? -2.576 23 4.449 1 96.5 296 LEU B C 1
ATOM 5480 O O . LEU B 1 296 ? -2.869 23.047 3.252 1 96.5 296 LEU B O 1
ATOM 5484 N N . ALA B 1 297 ? -3.084 22.172 5.285 1 93.75 297 ALA B N 1
ATOM 5485 C CA . ALA B 1 297 ? -4.219 21.297 4.984 1 93.75 297 ALA B CA 1
ATOM 5486 C C . ALA B 1 297 ? -5.02 21 6.246 1 93.75 297 ALA B C 1
ATOM 5488 O O . ALA B 1 297 ? -4.59 21.312 7.355 1 93.75 297 ALA B O 1
ATOM 5489 N N . SER B 1 298 ? -6.234 20.484 6.023 1 93.5 298 SER B N 1
ATOM 5490 C CA . SER B 1 298 ? -7.066 20.078 7.148 1 93.5 298 SER B CA 1
ATOM 5491 C C . SER B 1 298 ? -6.508 18.828 7.824 1 93.5 298 SER B C 1
ATOM 5493 O O . SER B 1 298 ? -5.949 17.953 7.16 1 93.5 298 SER B O 1
ATOM 5495 N N . PHE B 1 299 ? -6.637 18.703 9.07 1 89.38 299 PHE B N 1
ATOM 5496 C CA . PHE B 1 299 ? -6.117 17.578 9.836 1 89.38 299 PHE B CA 1
ATOM 5497 C C . PHE B 1 299 ? -7.211 16.547 10.094 1 89.38 299 PHE B C 1
ATOM 5499 O O . PHE B 1 299 ? -8.078 16.766 10.945 1 89.38 299 PHE B O 1
ATOM 5506 N N . SER B 1 300 ? -7.121 15.469 9.492 1 80.44 300 SER B N 1
ATOM 5507 C CA . SER B 1 300 ? -8.102 14.391 9.594 1 80.44 300 SER B CA 1
ATOM 5508 C C . SER B 1 300 ? -8.18 13.852 11.023 1 80.44 300 SER B C 1
ATOM 5510 O O . SER B 1 300 ? -9.242 13.414 11.469 1 80.44 300 SER B O 1
ATOM 5512 N N . GLN B 1 301 ? -7.047 13.891 11.688 1 77 301 GLN B N 1
ATOM 5513 C CA . GLN B 1 301 ? -7.02 13.406 13.062 1 77 301 GLN B CA 1
ATOM 5514 C C . GLN B 1 301 ? -7.969 14.203 13.945 1 77 301 GLN B C 1
ATOM 5516 O O . GLN B 1 301 ? -8.648 13.641 14.805 1 77 301 GLN B O 1
ATOM 5521 N N . ASN B 1 302 ? -8.016 15.469 13.773 1 88.69 302 ASN B N 1
ATOM 5522 C CA . ASN B 1 302 ? -8.906 16.328 14.555 1 88.69 302 ASN B CA 1
ATOM 5523 C C . ASN B 1 302 ? -10.367 16.125 14.172 1 88.69 302 ASN B C 1
ATOM 5525 O O . ASN B 1 302 ? -11.258 16.297 15 1 88.69 302 ASN B O 1
ATOM 5529 N N . VAL B 1 303 ? -10.586 15.75 12.93 1 86.31 303 VAL B N 1
ATOM 5530 C CA . VAL B 1 303 ? -11.93 15.367 12.508 1 86.31 303 VAL B CA 1
ATOM 5531 C C . VAL B 1 303 ? -12.406 14.156 13.305 1 86.31 303 VAL B C 1
ATOM 5533 O O . VAL B 1 303 ? -13.555 14.102 13.742 1 86.31 303 VAL B O 1
ATOM 5536 N N . GLY B 1 304 ? -11.57 13.273 13.5 1 77.12 304 GLY B N 1
ATOM 5537 C CA . GLY B 1 304 ? -11.883 12.094 14.289 1 77.12 304 GLY B CA 1
ATOM 5538 C C . GLY B 1 304 ? -12.195 12.406 15.742 1 77.12 304 GLY B C 1
ATOM 5539 O O . GLY B 1 304 ? -13.062 11.773 16.344 1 77.12 304 GLY B O 1
ATOM 5540 N N . ILE B 1 305 ? -11.516 13.367 16.281 1 81.88 305 ILE B N 1
ATOM 5541 C CA . ILE B 1 305 ? -11.727 13.766 17.672 1 81.88 305 ILE B CA 1
ATOM 5542 C C . ILE B 1 305 ? -13.156 14.281 17.844 1 81.88 305 ILE B C 1
ATOM 5544 O O . ILE B 1 305 ? -13.812 13.977 18.844 1 81.88 305 ILE B O 1
ATOM 5548 N N . VAL B 1 306 ? -13.609 14.992 16.891 1 87.81 306 VAL B N 1
ATOM 5549 C CA . VAL B 1 306 ? -14.977 15.492 16.938 1 87.81 306 VAL B CA 1
ATOM 5550 C C . VAL B 1 306 ? -15.953 14.312 16.906 1 87.81 306 VAL B C 1
ATOM 5552 O O . VAL B 1 306 ? -16.953 14.312 17.641 1 87.81 306 VAL B O 1
ATOM 5555 N N . GLY B 1 307 ? -15.695 13.414 16.156 1 79.69 307 GLY B N 1
ATOM 5556 C CA . GLY B 1 307 ? -16.547 12.242 16.062 1 79.69 307 GLY B CA 1
ATOM 5557 C C . GLY B 1 307 ? -16.562 11.406 17.328 1 79.69 307 GLY B C 1
ATOM 5558 O O . GLY B 1 307 ? -17.609 10.852 17.688 1 79.69 307 GLY B O 1
ATOM 5559 N N . ILE B 1 308 ? -15.484 11.375 17.984 1 72.75 308 ILE B N 1
ATOM 5560 C CA . ILE B 1 308 ? -15.367 10.508 19.141 1 72.75 308 ILE B CA 1
ATOM 5561 C C . ILE B 1 308 ? -15.883 11.234 20.391 1 72.75 308 ILE B C 1
ATOM 5563 O O . ILE B 1 308 ? -16.516 10.625 21.25 1 72.75 308 ILE B O 1
ATOM 5567 N N . THR B 1 309 ? -15.625 12.469 20.5 1 77.75 309 THR B N 1
ATOM 5568 C CA . THR B 1 309 ? -15.961 13.211 21.703 1 77.75 309 THR B CA 1
ATOM 5569 C C . THR B 1 309 ? -17.391 13.75 21.625 1 77.75 309 THR B C 1
ATOM 5571 O O . THR B 1 309 ? -17.984 14.078 22.656 1 77.75 309 THR B O 1
ATOM 5574 N N . GLY B 1 310 ? -17.828 13.875 20.375 1 83.69 310 GLY B N 1
ATOM 5575 C CA . GLY B 1 310 ? -19.141 14.477 20.172 1 83.69 310 GLY B CA 1
ATOM 5576 C C . GLY B 1 310 ? -19.141 15.977 20.391 1 83.69 310 GLY B C 1
ATOM 5577 O O . GLY B 1 310 ? -20.203 16.578 20.562 1 83.69 310 GLY B O 1
ATOM 5578 N N . VAL B 1 311 ? -17.984 16.578 20.516 1 90 311 VAL B N 1
ATOM 5579 C CA . VAL B 1 311 ? -17.891 18.016 20.672 1 90 311 VAL B CA 1
ATOM 5580 C C . VAL B 1 311 ? -17.75 18.672 19.297 1 90 311 VAL B C 1
ATOM 5582 O O . VAL B 1 311 ? -16.641 18.828 18.781 1 90 311 VAL B O 1
ATOM 5585 N N . ALA B 1 312 ? -18.781 19.141 18.844 1 94.06 312 ALA B N 1
ATOM 5586 C CA . ALA B 1 312 ? -18.812 19.656 17.469 1 94.06 312 ALA B CA 1
ATOM 5587 C C . ALA B 1 312 ? -18.703 21.172 17.453 1 94.06 312 ALA B C 1
ATOM 5589 O O . ALA B 1 312 ? -18.75 21.797 16.391 1 94.06 312 ALA B O 1
ATOM 5590 N N . SER B 1 313 ? -18.469 21.781 18.531 1 95.94 313 SER B N 1
ATOM 5591 C CA . SER B 1 313 ? -18.484 23.234 18.625 1 95.94 313 SER B CA 1
ATOM 5592 C C . SER B 1 313 ? -17.344 23.844 17.812 1 95.94 313 SER B C 1
ATOM 5594 O O . SER B 1 313 ? -16.172 23.594 18.094 1 95.94 313 SER B O 1
ATOM 5596 N N . ARG B 1 314 ? -17.641 24.703 16.875 1 96.88 314 ARG B N 1
ATOM 5597 C CA . ARG B 1 314 ? -16.625 25.359 16.062 1 96.88 314 ARG B CA 1
ATOM 5598 C C . ARG B 1 314 ? -15.852 26.391 16.875 1 96.88 314 ARG B C 1
ATOM 5600 O O . ARG B 1 314 ? -14.719 26.734 16.531 1 96.88 314 ARG B O 1
ATOM 5607 N N . PHE B 1 315 ? -16.375 26.828 18 1 97 315 PHE B N 1
ATOM 5608 C CA . PHE B 1 315 ? -15.703 27.797 18.859 1 97 315 PHE B CA 1
ATOM 5609 C C . PHE B 1 315 ? -14.594 27.125 19.672 1 97 315 PHE B C 1
ATOM 5611 O O . PHE B 1 315 ? -13.57 27.75 19.969 1 97 315 PHE B O 1
ATOM 5618 N N . VAL B 1 316 ? -14.859 25.953 20 1 96.19 316 VAL B N 1
ATOM 5619 C CA . VAL B 1 316 ? -13.828 25.188 20.688 1 96.19 316 VAL B CA 1
ATOM 5620 C C . VAL B 1 316 ? -12.602 25.047 19.781 1 96.19 316 VAL B C 1
ATOM 5622 O O . VAL B 1 316 ? -11.469 25.297 20.219 1 96.19 316 VAL B O 1
ATOM 5625 N N . VAL B 1 317 ? -12.789 24.688 18.547 1 97.19 317 VAL B N 1
ATOM 5626 C CA . VAL B 1 317 ? -11.68 24.484 17.625 1 97.19 317 VAL B CA 1
ATOM 5627 C C . VAL B 1 317 ? -11.078 25.844 17.234 1 97.19 317 VAL B C 1
ATOM 5629 O O . VAL B 1 317 ? -9.875 25.953 17.016 1 97.19 317 VAL B O 1
ATOM 5632 N N . ALA B 1 318 ? -11.914 26.875 17.172 1 97.88 318 ALA B N 1
ATOM 5633 C CA . ALA B 1 318 ? -11.375 28.219 16.969 1 97.88 318 ALA B CA 1
ATOM 5634 C C . ALA B 1 318 ? -10.422 28.594 18.094 1 97.88 318 ALA B C 1
ATOM 5636 O O . ALA B 1 318 ? -9.406 29.266 17.844 1 97.88 318 ALA B O 1
ATOM 5637 N N . ALA B 1 319 ? -10.781 28.219 19.266 1 97.44 319 ALA B N 1
ATOM 5638 C CA . ALA B 1 319 ? -9.898 28.453 20.406 1 97.44 319 ALA B CA 1
ATOM 5639 C C . ALA B 1 319 ? -8.578 27.703 20.25 1 97.44 319 ALA B C 1
ATOM 5641 O O . ALA B 1 319 ? -7.531 28.188 20.688 1 97.44 319 ALA B O 1
ATOM 5642 N N . THR B 1 320 ? -8.672 26.484 19.625 1 96.88 320 THR B N 1
ATOM 5643 C CA . THR B 1 320 ? -7.445 25.781 19.297 1 96.88 320 THR B CA 1
ATOM 5644 C C . THR B 1 320 ? -6.543 26.625 18.406 1 96.88 320 THR B C 1
ATOM 5646 O O . THR B 1 320 ? -5.324 26.656 18.594 1 96.88 320 THR B O 1
ATOM 5649 N N . GLY B 1 321 ? -7.141 27.328 17.453 1 97.88 321 GLY B N 1
ATOM 5650 C CA . GLY B 1 321 ? -6.375 28.25 16.625 1 97.88 321 GLY B CA 1
ATOM 5651 C C . GLY B 1 321 ? -5.688 29.328 17.422 1 97.88 321 GLY B C 1
ATOM 5652 O O . GLY B 1 321 ? -4.543 29.688 17.141 1 97.88 321 GLY B O 1
ATOM 5653 N N . GLY B 1 322 ? -6.367 29.844 18.375 1 97.38 322 GLY B N 1
ATOM 5654 C CA . GLY B 1 322 ? -5.77 30.828 19.25 1 97.38 322 GLY B CA 1
ATOM 5655 C C . GLY B 1 322 ? -4.559 30.297 20 1 97.38 322 GLY B C 1
ATOM 5656 O O . GLY B 1 322 ? -3.555 31 20.141 1 97.38 322 GLY B O 1
ATOM 5657 N N . LEU B 1 323 ? -4.699 29.141 20.469 1 96.19 323 LEU B N 1
ATOM 5658 C CA . LEU B 1 323 ? -3.592 28.516 21.188 1 96.19 323 LEU B CA 1
ATOM 5659 C C . LEU B 1 323 ? -2.402 28.297 20.25 1 96.19 323 LEU B C 1
ATOM 5661 O O . LEU B 1 323 ? -1.25 28.438 20.672 1 96.19 323 LEU B O 1
ATOM 5665 N N . LEU B 1 324 ? -2.686 27.906 19.047 1 96.56 324 LEU B N 1
ATOM 5666 C CA . LEU B 1 324 ? -1.617 27.719 18.062 1 96.56 324 LEU B CA 1
ATOM 5667 C C . LEU B 1 324 ? -0.92 29.031 17.766 1 96.56 324 LEU B C 1
ATOM 5669 O O . LEU B 1 324 ? 0.304 29.078 17.625 1 96.56 324 LEU B O 1
ATOM 5673 N N . ILE B 1 325 ? -1.687 30.125 17.641 1 96.56 325 ILE B N 1
ATOM 5674 C CA . ILE B 1 325 ? -1.116 31.453 17.422 1 96.56 325 ILE B CA 1
ATOM 5675 C C . ILE B 1 325 ? -0.176 31.812 18.578 1 96.56 325 ILE B C 1
ATOM 5677 O O . ILE B 1 325 ? 0.938 32.281 18.344 1 96.56 325 ILE B O 1
ATOM 5681 N N . LEU B 1 326 ? -0.593 31.516 19.75 1 94.38 326 LEU B N 1
ATOM 5682 C CA . LEU B 1 326 ? 0.245 31.766 20.922 1 94.38 326 LEU B CA 1
ATOM 5683 C C . LEU B 1 326 ? 1.524 30.938 20.859 1 94.38 326 LEU B C 1
ATOM 5685 O O . LEU B 1 326 ? 2.602 31.422 21.203 1 94.38 326 LEU B O 1
ATOM 5689 N N . GLY B 1 327 ? 1.385 29.719 20.484 1 91.38 327 GLY B N 1
ATOM 5690 C CA . GLY B 1 327 ? 2.559 28.875 20.312 1 91.38 327 GLY B CA 1
ATOM 5691 C C . GLY B 1 327 ? 3.529 29.406 19.281 1 91.38 327 GLY B C 1
ATOM 5692 O O . GLY B 1 327 ? 4.746 29.312 19.453 1 91.38 327 GLY B O 1
ATOM 5693 N N . GLY B 1 328 ? 3.006 29.922 18.188 1 92.69 328 GLY B N 1
ATOM 5694 C CA . GLY B 1 328 ? 3.834 30.469 17.125 1 92.69 328 GLY B CA 1
ATOM 5695 C C . GLY B 1 328 ? 4.547 31.75 17.516 1 92.69 328 GLY B C 1
ATOM 5696 O O . GLY B 1 328 ? 5.547 32.125 16.906 1 92.69 328 GLY B O 1
ATOM 5697 N N . LEU B 1 329 ? 4.039 32.344 18.5 1 92 329 LEU B N 1
ATOM 5698 C CA . LEU B 1 329 ? 4.621 33.625 18.953 1 92 329 LEU B CA 1
ATOM 5699 C C . LEU B 1 329 ? 5.648 33.375 20.062 1 92 329 LEU B C 1
ATOM 5701 O O . LEU B 1 329 ? 6.34 34.312 20.469 1 92 329 LEU B O 1
ATOM 5705 N N . PHE B 1 330 ? 5.801 32.156 20.5 1 88.62 330 PHE B N 1
ATOM 5706 C CA . PHE B 1 330 ? 6.777 31.781 21.516 1 88.62 330 PHE B CA 1
ATOM 5707 C C . PHE B 1 330 ? 7.824 30.828 20.953 1 88.62 330 PHE B C 1
ATOM 5709 O O . PHE B 1 330 ? 7.707 29.609 21.094 1 88.62 330 PHE B O 1
ATOM 5716 N N . PRO B 1 331 ? 8.953 31.391 20.531 1 86.5 331 PRO B N 1
ATOM 5717 C CA . PRO B 1 331 ? 9.992 30.594 19.859 1 86.5 331 PRO B CA 1
ATOM 5718 C C . PRO B 1 331 ? 10.594 29.516 20.766 1 86.5 331 PRO B C 1
ATOM 5720 O O . PRO B 1 331 ? 11.148 28.531 20.266 1 86.5 331 PRO B O 1
ATOM 5723 N N . LYS B 1 332 ? 10.492 29.609 22.016 1 86.31 332 LYS B N 1
ATOM 5724 C CA . LYS B 1 332 ? 11.023 28.594 22.922 1 86.31 332 LYS B CA 1
ATOM 5725 C C . LYS B 1 332 ? 10.336 27.25 22.719 1 86.31 332 LYS B C 1
ATOM 5727 O O . LYS B 1 332 ? 10.953 26.203 22.875 1 86.31 332 LYS B O 1
ATOM 5732 N N . LEU B 1 333 ? 9.102 27.281 22.391 1 82.88 333 LEU B N 1
ATOM 5733 C CA . LEU B 1 333 ? 8.391 26.047 22.094 1 82.88 333 LEU B CA 1
ATOM 5734 C C . LEU B 1 333 ? 8.961 25.375 20.859 1 82.88 333 LEU B C 1
ATOM 5736 O O . LEU B 1 333 ? 9.18 24.156 20.844 1 82.88 333 LEU B O 1
ATOM 5740 N N . ALA B 1 334 ? 9.164 26.141 19.875 1 84.25 334 ALA B N 1
ATOM 5741 C CA . ALA B 1 334 ? 9.758 25.641 18.641 1 84.25 334 ALA B CA 1
ATOM 5742 C C . ALA B 1 334 ? 11.18 25.141 18.875 1 84.25 334 ALA B C 1
ATOM 5744 O O . ALA B 1 334 ? 11.617 24.172 18.25 1 84.25 334 ALA B O 1
ATOM 5745 N N . ALA B 1 335 ? 11.875 25.828 19.781 1 85.44 335 ALA B N 1
ATOM 5746 C CA . ALA B 1 335 ? 13.25 25.438 20.094 1 85.44 335 ALA B CA 1
ATOM 5747 C C . ALA B 1 335 ? 13.297 24.078 20.766 1 85.44 335 ALA B C 1
ATOM 5749 O O . ALA B 1 335 ? 14.242 23.312 20.562 1 85.44 335 ALA B O 1
ATOM 5750 N N . ILE B 1 336 ? 12.328 23.781 21.5 1 85.06 336 ILE B N 1
ATOM 5751 C CA . ILE B 1 336 ? 12.258 22.469 22.125 1 85.06 336 ILE B CA 1
ATOM 5752 C C . ILE B 1 336 ? 12.07 21.406 21.062 1 85.06 336 ILE B C 1
ATOM 5754 O O . ILE B 1 336 ? 12.664 20.328 21.125 1 85.06 336 ILE B O 1
ATOM 5758 N N . ALA B 1 337 ? 11.328 21.672 20.094 1 83.12 337 ALA B N 1
ATOM 5759 C CA . ALA B 1 337 ? 11.023 20.719 19.031 1 83.12 337 ALA B CA 1
ATOM 5760 C C . ALA B 1 337 ? 12.273 20.359 18.25 1 83.12 337 ALA B C 1
ATOM 5762 O O . ALA B 1 337 ? 12.445 19.203 17.828 1 83.12 337 ALA B O 1
ATOM 5763 N N . VAL B 1 338 ? 13.148 21.328 18.062 1 84.69 338 VAL B N 1
ATOM 5764 C CA . VAL B 1 338 ? 14.336 21.094 17.234 1 84.69 338 VAL B CA 1
ATOM 5765 C C . VAL B 1 338 ? 15.336 20.234 18.016 1 84.69 338 VAL B C 1
ATOM 5767 O O . VAL B 1 338 ? 16.234 19.641 17.438 1 84.69 338 VAL B O 1
ATOM 5770 N N . THR B 1 339 ? 15.125 20.156 19.344 1 87.44 339 THR B N 1
ATOM 5771 C CA . THR B 1 339 ? 16.047 19.359 20.156 1 87.44 339 THR B CA 1
ATOM 5772 C C . THR B 1 339 ? 15.578 17.906 20.219 1 87.44 339 THR B C 1
ATOM 5774 O O . THR B 1 339 ? 16.281 17.047 20.766 1 87.44 339 THR B O 1
ATOM 5777 N N . ILE B 1 340 ? 14.492 17.594 19.688 1 87.5 340 ILE B N 1
ATOM 5778 C CA . ILE B 1 340 ? 14.016 16.219 19.656 1 87.5 340 ILE B CA 1
ATOM 5779 C C . ILE B 1 340 ? 14.93 15.367 18.781 1 87.5 340 ILE B C 1
ATOM 5781 O O . ILE B 1 340 ? 15.148 15.688 17.609 1 87.5 340 ILE B O 1
ATOM 5785 N N . PRO B 1 341 ? 15.461 14.344 19.375 1 90.44 341 PRO B N 1
ATOM 5786 C CA . PRO B 1 341 ? 16.328 13.484 18.562 1 90.44 341 PRO B CA 1
ATOM 5787 C C . PRO B 1 341 ? 15.586 12.875 17.359 1 90.44 341 PRO B C 1
ATOM 5789 O O . PRO B 1 341 ? 14.422 12.477 17.484 1 90.44 341 PRO B O 1
ATOM 5792 N N . LYS B 1 342 ? 16.281 12.688 16.297 1 88.12 342 LYS B N 1
ATOM 5793 C CA . LYS B 1 342 ? 15.719 12.203 15.047 1 88.12 342 LYS B CA 1
ATOM 5794 C C . LYS B 1 342 ? 15.125 10.805 15.219 1 88.12 342 LYS B C 1
ATOM 5796 O O . LYS B 1 342 ? 14.047 10.516 14.695 1 88.12 342 LYS B O 1
ATOM 5801 N N . PRO B 1 343 ? 15.75 9.984 15.977 1 92.88 343 PRO B N 1
ATOM 5802 C CA . PRO B 1 343 ? 15.156 8.656 16.141 1 92.88 343 PRO B CA 1
ATOM 5803 C C . PRO B 1 343 ? 13.781 8.695 16.781 1 92.88 343 PRO B C 1
ATOM 5805 O O . PRO B 1 343 ? 12.93 7.848 16.484 1 92.88 343 PRO B O 1
ATOM 5808 N N . VAL B 1 344 ? 13.562 9.641 17.672 1 92.38 344 VAL B N 1
ATOM 5809 C CA . VAL B 1 344 ? 12.25 9.82 18.281 1 92.38 344 VAL B CA 1
ATOM 5810 C C . VAL B 1 344 ? 11.234 10.219 17.203 1 92.38 344 VAL B C 1
ATOM 5812 O O . VAL B 1 344 ? 10.141 9.664 17.141 1 92.38 344 VAL B O 1
ATOM 5815 N N . LEU B 1 345 ? 11.688 11.078 16.375 1 86.5 345 LEU B N 1
ATOM 5816 C CA . LEU B 1 345 ? 10.844 11.508 15.266 1 86.5 345 LEU B CA 1
ATOM 5817 C C . LEU B 1 345 ? 10.555 10.344 14.328 1 86.5 345 LEU B C 1
ATOM 5819 O O . LEU B 1 345 ? 9.445 10.219 13.805 1 86.5 345 LEU B O 1
ATOM 5823 N N . GLY B 1 346 ? 11.562 9.562 14.133 1 89 346 GLY B N 1
ATOM 5824 C CA . GLY B 1 346 ? 11.414 8.406 13.266 1 89 346 GLY B CA 1
ATOM 5825 C C . GLY B 1 346 ? 10.383 7.414 13.766 1 89 346 GLY B C 1
ATOM 5826 O O . GLY B 1 346 ? 9.578 6.895 12.992 1 89 346 GLY B O 1
ATOM 5827 N N . GLY B 1 347 ? 10.406 7.145 15.055 1 91.62 347 GLY B N 1
ATOM 5828 C CA . GLY B 1 347 ? 9.438 6.234 15.641 1 91.62 347 GLY B CA 1
ATOM 5829 C C . GLY B 1 347 ? 8.008 6.734 15.539 1 91.62 347 GLY B C 1
ATOM 5830 O O . GLY B 1 347 ? 7.105 5.984 15.156 1 91.62 347 GLY B O 1
ATOM 5831 N N . VAL B 1 348 ? 7.824 7.945 15.836 1 88.56 348 VAL B N 1
ATOM 5832 C CA . VAL B 1 348 ? 6.496 8.547 15.789 1 88.56 348 VAL B CA 1
ATOM 5833 C C . VAL B 1 348 ? 6.043 8.703 14.336 1 88.56 348 VAL B C 1
ATOM 5835 O O . VAL B 1 348 ? 4.883 8.445 14.016 1 88.56 348 VAL B O 1
ATOM 5838 N N . GLY B 1 349 ? 6.953 9.156 13.508 1 86.06 349 GLY B N 1
ATOM 5839 C CA . GLY B 1 349 ? 6.656 9.281 12.086 1 86.06 349 GLY B CA 1
ATOM 5840 C C . GLY B 1 349 ? 6.23 7.977 11.445 1 86.06 349 GLY B C 1
ATOM 5841 O O . GLY B 1 349 ? 5.336 7.961 10.594 1 86.06 349 GLY B O 1
ATOM 5842 N N . PHE B 1 350 ? 6.848 6.938 11.891 1 89.75 350 PHE B N 1
ATOM 5843 C CA . PHE B 1 350 ? 6.547 5.59 11.414 1 89.75 350 PHE B CA 1
ATOM 5844 C C . PHE B 1 350 ? 5.055 5.301 11.508 1 89.75 350 PHE B C 1
ATOM 5846 O O . PHE B 1 350 ? 4.434 4.879 10.531 1 89.75 350 PHE B O 1
ATOM 5853 N N . VAL B 1 351 ? 4.457 5.582 12.633 1 86.56 351 VAL B N 1
ATOM 5854 C CA . VAL B 1 351 ? 3.047 5.305 12.875 1 86.56 351 VAL B CA 1
ATOM 5855 C C . VAL B 1 351 ? 2.186 6.332 12.141 1 86.56 351 VAL B C 1
ATOM 5857 O O . VAL B 1 351 ? 1.165 5.984 11.539 1 86.56 351 VAL B O 1
ATOM 5860 N N . MET B 1 352 ? 2.635 7.531 12.18 1 82.38 352 MET B N 1
ATOM 5861 C CA . MET B 1 352 ? 1.854 8.602 11.555 1 82.38 352 MET B CA 1
ATOM 5862 C C . MET B 1 352 ? 1.711 8.367 10.055 1 82.38 352 MET B C 1
ATOM 5864 O O . MET B 1 352 ? 0.615 8.492 9.508 1 82.38 352 MET B O 1
ATOM 5868 N N . PHE B 1 353 ? 2.764 8.07 9.383 1 85.69 353 PHE B N 1
ATOM 5869 C CA . PHE B 1 353 ? 2.74 7.887 7.938 1 85.69 353 PHE B CA 1
ATOM 5870 C C . PHE B 1 353 ? 1.984 6.617 7.566 1 85.69 353 PHE B C 1
ATOM 5872 O O . PHE B 1 353 ? 1.301 6.574 6.539 1 85.69 353 PHE B O 1
ATOM 5879 N N . GLY B 1 354 ? 2.121 5.641 8.406 1 86.19 354 GLY B N 1
ATOM 5880 C CA . GLY B 1 354 ? 1.296 4.457 8.234 1 86.19 354 GLY B CA 1
ATOM 5881 C C . GLY B 1 354 ? -0.191 4.75 8.312 1 86.19 354 GLY B C 1
ATOM 5882 O O . GLY B 1 354 ? -0.978 4.203 7.535 1 86.19 354 GLY B O 1
ATOM 5883 N N . MET B 1 355 ? -0.521 5.633 9.219 1 82 355 MET B N 1
ATOM 5884 C CA . MET B 1 355 ? -1.927 5.996 9.375 1 82 355 MET B CA 1
ATOM 5885 C C . MET B 1 355 ? -2.436 6.766 8.164 1 82 355 MET B C 1
ATOM 5887 O O . MET B 1 355 ? -3.598 6.633 7.781 1 82 355 MET B O 1
ATOM 5891 N N . ILE B 1 356 ? -1.63 7.527 7.656 1 81.44 356 ILE B N 1
ATOM 5892 C CA . ILE B 1 356 ? -2.014 8.258 6.453 1 81.44 356 ILE B CA 1
ATOM 5893 C C . ILE B 1 356 ? -2.266 7.273 5.312 1 81.44 356 ILE B C 1
ATOM 5895 O O . ILE B 1 356 ? -3.248 7.402 4.578 1 81.44 356 ILE B O 1
ATOM 5899 N N . ALA B 1 357 ? -1.328 6.34 5.133 1 88.12 357 ALA B N 1
ATOM 5900 C CA . ALA B 1 357 ? -1.515 5.309 4.113 1 88.12 357 ALA B CA 1
ATOM 5901 C C . ALA B 1 357 ? -2.824 4.555 4.332 1 88.12 357 ALA B C 1
ATOM 5903 O O . ALA B 1 357 ? -3.545 4.262 3.377 1 88.12 357 ALA B O 1
ATOM 5904 N N . TYR B 1 358 ? -3.094 4.305 5.598 1 85.31 358 TYR B N 1
ATOM 5905 C CA . TYR B 1 358 ? -4.328 3.602 5.934 1 85.31 358 TYR B CA 1
ATOM 5906 C C . TYR B 1 358 ? -5.547 4.438 5.562 1 85.31 358 TYR B C 1
ATOM 5908 O O . TYR B 1 358 ? -6.551 3.9 5.086 1 85.31 358 TYR B O 1
ATOM 5916 N N . ALA B 1 359 ? -5.516 5.652 5.832 1 78.44 359 ALA B N 1
ATOM 5917 C CA . ALA B 1 359 ? -6.621 6.531 5.457 1 78.44 359 ALA B CA 1
ATOM 5918 C C . ALA B 1 359 ? -6.895 6.465 3.957 1 78.44 359 ALA B C 1
ATOM 5920 O O . ALA B 1 359 ? -8.047 6.527 3.525 1 78.44 359 ALA B O 1
ATOM 5921 N N . GLY B 1 360 ? -5.867 6.453 3.186 1 83.5 360 GLY B N 1
ATOM 5922 C CA . GLY B 1 360 ? -6.027 6.285 1.75 1 83.5 360 GLY B CA 1
ATOM 5923 C C . GLY B 1 360 ? -6.66 4.957 1.373 1 83.5 360 GLY B C 1
ATOM 5924 O O . GLY B 1 360 ? -7.547 4.906 0.518 1 83.5 360 GLY B O 1
ATOM 5925 N N . ILE B 1 361 ? -6.23 3.893 1.982 1 85.88 361 ILE B N 1
ATOM 5926 C CA . ILE B 1 361 ? -6.754 2.557 1.719 1 85.88 361 ILE B CA 1
ATOM 5927 C C . ILE B 1 361 ? -8.242 2.51 2.053 1 85.88 361 ILE B C 1
ATOM 5929 O O . ILE B 1 361 ? -9.031 1.893 1.329 1 85.88 361 ILE B O 1
ATOM 5933 N N . ARG B 1 362 ? -8.562 3.176 3.078 1 77.38 362 ARG B N 1
ATOM 5934 C CA . ARG B 1 362 ? -9.969 3.221 3.473 1 77.38 362 ARG B CA 1
ATOM 5935 C C . ARG B 1 362 ? -10.82 3.904 2.404 1 77.38 362 ARG B C 1
ATOM 5937 O O . ARG B 1 362 ? -11.969 3.525 2.178 1 77.38 362 ARG B O 1
ATOM 5944 N N . MET B 1 363 ? -10.258 4.863 1.816 1 75.38 363 MET B N 1
ATOM 5945 C CA . MET B 1 363 ? -10.961 5.566 0.749 1 75.38 363 MET B CA 1
ATOM 5946 C C . MET B 1 363 ? -11.195 4.645 -0.444 1 75.38 363 MET B C 1
ATOM 5948 O O . MET B 1 363 ? -12.172 4.816 -1.182 1 75.38 363 MET B O 1
ATOM 5952 N N . LEU B 1 364 ? -10.398 3.695 -0.655 1 79.81 364 LEU B N 1
ATOM 5953 C CA . LEU B 1 364 ? -10.477 2.812 -1.815 1 79.81 364 LEU B CA 1
ATOM 5954 C C . LEU B 1 364 ? -11.516 1.72 -1.603 1 79.81 364 LEU B C 1
ATOM 5956 O O . LEU B 1 364 ? -11.906 1.037 -2.551 1 79.81 364 LEU B O 1
ATOM 5960 N N . ILE B 1 365 ? -11.953 1.516 -0.47 1 68.31 365 ILE B N 1
ATOM 5961 C CA . ILE B 1 365 ? -12.852 0.428 -0.096 1 68.31 365 ILE B CA 1
ATOM 5962 C C . ILE B 1 365 ? -14.094 0.454 -0.984 1 68.31 365 ILE B C 1
ATOM 5964 O O . ILE B 1 365 ? -14.523 -0.585 -1.489 1 68.31 365 ILE B O 1
ATOM 5968 N N . THR B 1 366 ? -14.586 1.526 -1.256 1 63.22 366 THR B N 1
ATOM 5969 C CA . THR B 1 366 ? -15.859 1.574 -1.967 1 63.22 366 THR B CA 1
ATOM 5970 C C . THR B 1 366 ? -15.633 1.814 -3.457 1 63.22 366 THR B C 1
ATOM 5972 O O . THR B 1 366 ? -16.562 1.652 -4.262 1 63.22 366 THR B O 1
ATOM 5975 N N . ALA B 1 367 ? -14.43 2.107 -3.719 1 62.84 367 ALA B N 1
ATOM 5976 C CA . ALA B 1 367 ? -14.172 2.527 -5.094 1 62.84 367 ALA B CA 1
ATOM 5977 C C . ALA B 1 367 ? -13.578 1.384 -5.914 1 62.84 367 ALA B C 1
ATOM 5979 O O . ALA B 1 367 ? -13.68 1.378 -7.145 1 62.84 367 ALA B O 1
ATOM 5980 N N . ALA B 1 368 ? -13.062 0.373 -5.25 1 59.81 368 ALA B N 1
ATOM 5981 C CA . ALA B 1 368 ? -12.172 -0.597 -5.879 1 59.81 368 ALA B CA 1
ATOM 5982 C C . ALA B 1 368 ? -12.93 -1.84 -6.324 1 59.81 368 ALA B C 1
ATOM 5984 O O . ALA B 1 368 ? -12.344 -2.91 -6.492 1 59.81 368 ALA B O 1
ATOM 5985 N N . ASP B 1 369 ? -14.094 -1.664 -6.758 1 65.81 369 ASP B N 1
ATOM 5986 C CA . ASP B 1 369 ? -14.805 -2.932 -6.883 1 65.81 369 ASP B CA 1
ATOM 5987 C C . ASP B 1 369 ? -14.969 -3.33 -8.352 1 65.81 369 ASP B C 1
ATOM 5989 O O . ASP B 1 369 ? -15.43 -4.434 -8.648 1 65.81 369 ASP B O 1
ATOM 5993 N N . THR B 1 370 ? -14.508 -2.492 -9.203 1 74.12 370 THR B N 1
ATOM 5994 C CA . THR B 1 370 ? -14.578 -2.877 -10.609 1 74.12 370 THR B CA 1
ATOM 5995 C C . THR B 1 370 ? -13.188 -3.207 -11.141 1 74.12 370 THR B C 1
ATOM 5997 O O . THR B 1 370 ? -12.18 -2.756 -10.594 1 74.12 370 THR B O 1
ATOM 6000 N N . LYS B 1 371 ? -13.203 -4.031 -12.148 1 74.5 371 LYS B N 1
ATOM 6001 C CA . LYS B 1 371 ? -11.938 -4.387 -12.781 1 74.5 371 LYS B CA 1
ATOM 6002 C C . LYS B 1 371 ? -11.188 -3.139 -13.242 1 74.5 371 LYS B C 1
ATOM 6004 O O . LYS B 1 371 ? -9.969 -3.049 -13.086 1 74.5 371 LYS B O 1
ATOM 6009 N N . ARG B 1 372 ? -11.961 -2.281 -13.812 1 83.31 372 ARG B N 1
ATOM 6010 C CA . ARG B 1 372 ? -11.375 -1.03 -14.281 1 83.31 372 ARG B CA 1
ATOM 6011 C C . ARG B 1 372 ? -10.688 -0.286 -13.141 1 83.31 372 ARG B C 1
ATOM 6013 O O . ARG B 1 372 ? -9.539 0.136 -13.266 1 83.31 372 ARG B O 1
ATOM 6020 N N . ASN B 1 373 ? -11.43 -0.136 -12.07 1 86.12 373 ASN B N 1
ATOM 6021 C CA . ASN B 1 373 ? -10.883 0.593 -10.93 1 86.12 373 ASN B CA 1
ATOM 6022 C C . ASN B 1 373 ? -9.711 -0.148 -10.297 1 86.12 373 ASN B C 1
ATOM 6024 O O . ASN B 1 373 ? -8.773 0.476 -9.797 1 86.12 373 ASN B O 1
ATOM 6028 N N . ALA B 1 374 ? -9.836 -1.409 -10.414 1 83.38 374 ALA B N 1
ATOM 6029 C CA . ALA B 1 374 ? -8.734 -2.209 -9.898 1 83.38 374 ALA B CA 1
ATOM 6030 C C . ALA B 1 374 ? -7.445 -1.932 -10.664 1 83.38 374 ALA B C 1
ATOM 6032 O O . ALA B 1 374 ? -6.375 -1.799 -10.062 1 83.38 374 ALA B O 1
ATOM 6033 N N . LEU B 1 375 ? -7.527 -1.845 -11.883 1 86.31 375 LEU B N 1
ATOM 6034 C CA . LEU B 1 375 ? -6.359 -1.593 -12.719 1 86.31 375 LEU B CA 1
ATOM 6035 C C . LEU B 1 375 ? -5.82 -0.184 -12.492 1 86.31 375 LEU B C 1
ATOM 6037 O O . LEU B 1 375 ? -4.605 0.023 -12.453 1 86.31 375 LEU B O 1
ATOM 6041 N N . VAL B 1 376 ? -6.734 0.714 -12.383 1 90.25 376 VAL B N 1
ATOM 6042 C CA . VAL B 1 376 ? -6.344 2.096 -12.125 1 90.25 376 VAL B CA 1
ATOM 6043 C C . VAL B 1 376 ? -5.578 2.182 -10.805 1 90.25 376 VAL B C 1
ATOM 6045 O O . VAL B 1 376 ? -4.531 2.828 -10.727 1 90.25 376 VAL B O 1
ATOM 6048 N N . ILE B 1 377 ? -6.113 1.527 -9.836 1 90.75 377 ILE B N 1
ATOM 6049 C CA . ILE B 1 377 ? -5.5 1.544 -8.508 1 90.75 377 ILE B CA 1
ATOM 6050 C C . ILE B 1 377 ? -4.141 0.855 -8.562 1 90.75 377 ILE B C 1
ATOM 6052 O O . ILE B 1 377 ? -3.146 1.393 -8.062 1 90.75 377 ILE B O 1
ATOM 6056 N N . CYS B 1 378 ? -4.09 -0.213 -9.203 1 89.12 378 CYS B N 1
ATOM 6057 C CA . CYS B 1 378 ? -2.885 -1.03 -9.266 1 89.12 378 CYS B CA 1
ATOM 6058 C C . CYS B 1 378 ? -1.765 -0.297 -9.992 1 89.12 378 CYS B C 1
ATOM 6060 O O . CYS B 1 378 ? -0.649 -0.189 -9.477 1 89.12 378 CYS B O 1
ATOM 6062 N N . VAL B 1 379 ? -2.068 0.163 -11.125 1 91.31 379 VAL B N 1
ATOM 6063 C CA . VAL B 1 379 ? -1.055 0.821 -11.938 1 91.31 379 VAL B CA 1
ATOM 6064 C C . VAL B 1 379 ? -0.644 2.141 -11.289 1 91.31 379 VAL B C 1
ATOM 6066 O O . VAL B 1 379 ? 0.532 2.514 -11.32 1 91.31 379 VAL B O 1
ATOM 6069 N N . GLY B 1 380 ? -1.607 2.787 -10.758 1 93.5 380 GLY B N 1
ATOM 6070 C CA . GLY B 1 380 ? -1.301 4.031 -10.062 1 93.5 380 GLY B CA 1
ATOM 6071 C C . GLY B 1 380 ? -0.363 3.842 -8.891 1 93.5 380 GLY B C 1
ATOM 6072 O O . GLY B 1 380 ? 0.678 4.496 -8.805 1 93.5 380 GLY B O 1
ATOM 6073 N N . LEU B 1 381 ? -0.672 2.969 -7.965 1 92.56 381 LEU B N 1
ATOM 6074 C CA . LEU B 1 381 ? 0.142 2.701 -6.785 1 92.56 381 LEU B CA 1
ATOM 6075 C C . LEU B 1 381 ? 1.521 2.186 -7.18 1 92.56 381 LEU B C 1
ATOM 6077 O O . LEU B 1 381 ? 2.535 2.625 -6.633 1 92.56 381 LEU B O 1
ATOM 6081 N N . ALA B 1 382 ? 1.494 1.29 -8.117 1 92.69 382 ALA B N 1
ATOM 6082 C CA . ALA B 1 382 ? 2.756 0.692 -8.547 1 92.69 382 ALA B CA 1
ATOM 6083 C C . ALA B 1 382 ? 3.67 1.737 -9.188 1 92.69 382 ALA B C 1
ATOM 6085 O O . ALA B 1 382 ? 4.887 1.707 -8.992 1 92.69 382 ALA B O 1
ATOM 6086 N N . SER B 1 383 ? 3.129 2.605 -9.969 1 93.31 383 SER B N 1
ATOM 6087 C CA . SER B 1 383 ? 3.926 3.629 -10.633 1 93.31 383 SER B CA 1
ATOM 6088 C C . SER B 1 383 ? 4.594 4.559 -9.625 1 93.31 383 SER B C 1
ATOM 6090 O O . SER B 1 383 ? 5.781 4.859 -9.742 1 93.31 383 SER B O 1
ATOM 6092 N N . GLY B 1 384 ? 3.811 5.027 -8.68 1 91.38 384 GLY B N 1
ATOM 6093 C CA . GLY B 1 384 ? 4.379 5.883 -7.652 1 91.38 384 GLY B CA 1
ATOM 6094 C C . GLY B 1 384 ? 5.461 5.203 -6.836 1 91.38 384 GLY B C 1
ATOM 6095 O O . GLY B 1 384 ? 6.523 5.785 -6.598 1 91.38 384 GLY B O 1
ATOM 6096 N N . LEU B 1 385 ? 5.227 4.027 -6.426 1 91.69 385 LEU B N 1
ATOM 6097 C CA . LEU B 1 385 ? 6.176 3.293 -5.594 1 91.69 385 LEU B CA 1
ATOM 6098 C C . LEU B 1 385 ? 7.402 2.881 -6.402 1 91.69 385 LEU B C 1
ATOM 6100 O O . LEU B 1 385 ? 8.5 2.779 -5.859 1 91.69 385 LEU B O 1
ATOM 6104 N N . ALA B 1 386 ? 7.184 2.643 -7.715 1 91.06 386 ALA B N 1
ATOM 6105 C CA . ALA B 1 386 ? 8.305 2.264 -8.578 1 91.06 386 ALA B CA 1
ATOM 6106 C C . ALA B 1 386 ? 9.398 3.324 -8.547 1 91.06 386 ALA B C 1
ATOM 6108 O O . ALA B 1 386 ? 10.578 3.002 -8.391 1 91.06 386 ALA B O 1
ATOM 6109 N N . VAL B 1 387 ? 9.031 4.555 -8.688 1 88.19 387 VAL B N 1
ATOM 6110 C CA . VAL B 1 387 ? 10.016 5.633 -8.758 1 88.19 387 VAL B CA 1
ATOM 6111 C C . VAL B 1 387 ? 10.578 5.906 -7.359 1 88.19 387 VAL B C 1
ATOM 6113 O O . VAL B 1 387 ? 11.688 6.426 -7.223 1 88.19 387 VAL B O 1
ATOM 6116 N N . THR B 1 388 ? 9.812 5.551 -6.367 1 85.88 388 THR B N 1
ATOM 6117 C CA . THR B 1 388 ? 10.281 5.703 -4.996 1 85.88 388 THR B CA 1
ATOM 6118 C C . THR B 1 388 ? 11.305 4.629 -4.656 1 85.88 388 THR B C 1
ATOM 6120 O O . THR B 1 388 ? 12.336 4.914 -4.035 1 85.88 388 THR B O 1
ATOM 6123 N N . PHE B 1 389 ? 11.023 3.389 -5.121 1 84.12 389 PHE B N 1
ATOM 6124 C CA . PHE B 1 389 ? 11.914 2.264 -4.871 1 84.12 389 PHE B CA 1
ATOM 6125 C C . PHE B 1 389 ? 13.195 2.4 -5.684 1 84.12 389 PHE B C 1
ATOM 6127 O O . PHE B 1 389 ? 14.281 2.082 -5.195 1 84.12 389 PHE B O 1
ATOM 6134 N N . GLU B 1 390 ? 12.984 2.799 -6.965 1 87.06 390 GLU B N 1
ATOM 6135 C CA . GLU B 1 390 ? 14.109 2.838 -7.902 1 87.06 390 GLU B CA 1
ATOM 6136 C C . GLU B 1 390 ? 14.07 4.102 -8.75 1 87.06 390 GLU B C 1
ATOM 6138 O O . GLU B 1 390 ? 13.711 4.055 -9.93 1 87.06 390 GLU B O 1
ATOM 6143 N N . PRO B 1 391 ? 14.555 5.207 -8.141 1 83.12 391 PRO B N 1
ATOM 6144 C CA . PRO B 1 391 ? 14.539 6.473 -8.883 1 83.12 391 PRO B CA 1
ATOM 6145 C C . PRO B 1 391 ? 15.383 6.422 -10.156 1 83.12 391 PRO B C 1
ATOM 6147 O O . PRO B 1 391 ? 15.164 7.219 -11.07 1 83.12 391 PRO B O 1
ATOM 6150 N N . ARG B 1 392 ? 16.281 5.488 -10.383 1 87.81 392 ARG B N 1
ATOM 6151 C CA . ARG B 1 392 ? 17.172 5.367 -11.531 1 87.81 392 ARG B CA 1
ATOM 6152 C C . ARG B 1 392 ? 16.406 4.961 -12.781 1 87.81 392 ARG B C 1
ATOM 6154 O O . ARG B 1 392 ? 16.922 5.047 -13.898 1 87.81 392 ARG B O 1
ATOM 6161 N N . LEU B 1 393 ? 15.156 4.531 -12.625 1 88.94 393 LEU B N 1
ATOM 6162 C CA . LEU B 1 393 ? 14.312 4.199 -13.766 1 88.94 393 LEU B CA 1
ATOM 6163 C C . LEU B 1 393 ? 14.141 5.398 -14.688 1 88.94 393 LEU B C 1
ATOM 6165 O O . LEU B 1 393 ? 13.867 5.238 -15.875 1 88.94 393 LEU B O 1
ATOM 6169 N N . LEU B 1 394 ? 14.406 6.613 -14.086 1 87.12 394 LEU B N 1
ATOM 6170 C CA . LEU B 1 394 ? 14.148 7.84 -14.828 1 87.12 394 LEU B CA 1
ATOM 6171 C C . LEU B 1 394 ? 15.461 8.469 -15.305 1 87.12 394 LEU B C 1
ATOM 6173 O O . LEU B 1 394 ? 15.453 9.539 -15.914 1 87.12 394 LEU B O 1
ATOM 6177 N N . GLN B 1 395 ? 16.562 7.809 -15.094 1 87.31 395 GLN B N 1
ATOM 6178 C CA . GLN B 1 395 ? 17.891 8.422 -15.25 1 87.31 395 GLN B CA 1
ATOM 6179 C C . GLN B 1 395 ? 18.156 8.797 -16.703 1 87.31 395 GLN B C 1
ATOM 6181 O O . GLN B 1 395 ? 18.938 9.711 -16.984 1 87.31 395 GLN B O 1
ATOM 6186 N N . HIS B 1 396 ? 17.547 8.133 -17.688 1 89.31 396 HIS B N 1
ATOM 6187 C CA . HIS B 1 396 ? 17.844 8.383 -19.094 1 89.31 396 HIS B CA 1
ATOM 6188 C C . HIS B 1 396 ? 16.797 9.297 -19.719 1 89.31 396 HIS B C 1
ATOM 6190 O O . HIS B 1 396 ? 16.891 9.625 -20.906 1 89.31 396 HIS B O 1
ATOM 6196 N N . LEU B 1 397 ? 15.859 9.734 -18.938 1 88.12 397 LEU B N 1
ATOM 6197 C CA . LEU B 1 397 ? 14.891 10.711 -19.422 1 88.12 397 LEU B CA 1
ATOM 6198 C C . LEU B 1 397 ? 15.461 12.125 -19.359 1 88.12 397 LEU B C 1
ATOM 6200 O O . LEU B 1 397 ? 16.406 12.383 -18.609 1 88.12 397 LEU B O 1
ATOM 6204 N N . PRO B 1 398 ? 14.938 13.008 -20.203 1 85.94 398 PRO B N 1
ATOM 6205 C CA . PRO B 1 398 ? 15.383 14.398 -20.078 1 85.94 398 PRO B CA 1
ATOM 6206 C C . PRO B 1 398 ? 15.242 14.938 -18.656 1 85.94 398 PRO B C 1
ATOM 6208 O O . PRO B 1 398 ? 14.289 14.594 -17.953 1 85.94 398 PRO B O 1
ATOM 6211 N N . HIS B 1 399 ? 16.141 15.742 -18.25 1 78.81 399 HIS B N 1
ATOM 6212 C CA . HIS B 1 399 ? 16.281 16.219 -16.891 1 78.81 399 HIS B CA 1
ATOM 6213 C C . HIS B 1 399 ? 14.969 16.781 -16.359 1 78.81 399 HIS B C 1
ATOM 6215 O O . HIS B 1 399 ? 14.578 16.484 -15.227 1 78.81 399 HIS B O 1
ATOM 6221 N N . ASP B 1 400 ? 14.273 17.5 -17.156 1 73.94 400 ASP B N 1
ATOM 6222 C CA . ASP B 1 400 ? 13.039 18.156 -16.719 1 73.94 400 ASP B CA 1
ATOM 6223 C C . ASP B 1 400 ? 11.945 17.125 -16.438 1 73.94 400 ASP B C 1
ATOM 6225 O O . ASP B 1 400 ? 11.195 17.25 -15.469 1 73.94 400 ASP B O 1
ATOM 6229 N N . ILE B 1 401 ? 11.93 16.141 -17.219 1 79.81 401 ILE B N 1
ATOM 6230 C CA . ILE B 1 401 ? 10.906 15.109 -17.078 1 79.81 401 ILE B CA 1
ATOM 6231 C C . ILE B 1 401 ? 11.25 14.211 -15.898 1 79.81 401 ILE B C 1
ATOM 6233 O O . ILE B 1 401 ? 10.375 13.82 -15.125 1 79.81 401 ILE B O 1
ATOM 6237 N N . ALA B 1 402 ? 12.516 13.984 -15.812 1 81.12 402 ALA B N 1
ATOM 6238 C CA . ALA B 1 402 ? 12.977 13.133 -14.711 1 81.12 402 ALA B CA 1
ATOM 6239 C C . ALA B 1 402 ? 12.711 13.797 -13.359 1 81.12 402 ALA B C 1
ATOM 6241 O O . ALA B 1 402 ? 12.281 13.133 -12.414 1 81.12 402 ALA B O 1
ATOM 6242 N N . ASN B 1 403 ? 12.961 15.039 -13.281 1 71 403 ASN B N 1
ATOM 6243 C CA . ASN B 1 403 ? 12.742 15.773 -12.031 1 71 403 ASN B CA 1
ATOM 6244 C C . ASN B 1 403 ? 11.258 15.852 -11.68 1 71 403 ASN B C 1
ATOM 6246 O O . ASN B 1 403 ? 10.891 15.852 -10.508 1 71 403 ASN B O 1
ATOM 6250 N N . PHE B 1 404 ? 10.562 15.875 -12.742 1 72 404 PHE B N 1
ATOM 6251 C CA . PHE B 1 404 ? 9.117 15.961 -12.586 1 72 404 PHE B CA 1
ATOM 6252 C C . PHE B 1 404 ? 8.547 14.641 -12.086 1 72 404 PHE B C 1
ATOM 6254 O O . PHE B 1 404 ? 7.664 14.625 -11.227 1 72 404 PHE B O 1
ATOM 6261 N N . LEU B 1 405 ? 9.094 13.562 -12.508 1 79.25 405 LEU B N 1
ATOM 6262 C CA . LEU B 1 405 ? 8.547 12.234 -12.242 1 79.25 405 LEU B CA 1
ATOM 6263 C C . LEU B 1 405 ? 9.25 11.586 -11.055 1 79.25 405 LEU B C 1
ATOM 6265 O O . LEU B 1 405 ? 8.883 10.484 -10.641 1 79.25 405 LEU B O 1
ATOM 6269 N N . HIS B 1 406 ? 10.102 12.344 -10.445 1 76.19 406 HIS B N 1
ATOM 6270 C CA . HIS B 1 406 ? 10.898 11.789 -9.359 1 76.19 406 HIS B CA 1
ATOM 6271 C C . HIS B 1 406 ? 10.055 11.602 -8.094 1 76.19 406 HIS B C 1
ATOM 6273 O O . HIS B 1 406 ? 10.336 10.719 -7.285 1 76.19 406 HIS B O 1
ATOM 6279 N N . SER B 1 407 ? 9.07 12.406 -7.969 1 77.12 407 SER B N 1
ATOM 6280 C CA . SER B 1 407 ? 8.18 12.25 -6.82 1 77.12 407 SER B CA 1
ATOM 6281 C C . SER B 1 407 ? 7.18 11.117 -7.043 1 77.12 407 SER B C 1
ATOM 6283 O O . SER B 1 407 ? 6.473 11.102 -8.055 1 77.12 407 SER B O 1
ATOM 6285 N N . GLY B 1 408 ? 7.156 10.164 -6.145 1 84.62 408 GLY B N 1
ATOM 6286 C CA . GLY B 1 408 ? 6.203 9.07 -6.234 1 84.62 408 GLY B CA 1
ATOM 6287 C C . GLY B 1 408 ? 4.758 9.539 -6.27 1 84.62 408 GLY B C 1
ATOM 6288 O O . GLY B 1 408 ? 3.926 8.953 -6.957 1 84.62 408 GLY B O 1
ATOM 6289 N N . ILE B 1 409 ? 4.492 10.625 -5.512 1 81.94 409 ILE B N 1
ATOM 6290 C CA . ILE B 1 409 ? 3.139 11.172 -5.473 1 81.94 409 ILE B CA 1
ATOM 6291 C C . ILE B 1 409 ? 2.766 11.719 -6.852 1 81.94 409 ILE B C 1
ATOM 6293 O O . ILE B 1 409 ? 1.672 11.453 -7.355 1 81.94 409 ILE B O 1
ATOM 6297 N N . THR B 1 410 ? 3.709 12.461 -7.461 1 81.38 410 THR B N 1
ATOM 6298 C CA . THR B 1 410 ? 3.455 13.055 -8.766 1 81.38 410 THR B CA 1
ATOM 6299 C C . THR B 1 410 ? 3.268 11.969 -9.828 1 81.38 410 THR B C 1
ATOM 6301 O O . THR B 1 410 ? 2.277 11.977 -10.562 1 81.38 410 THR B O 1
ATOM 6304 N N . THR B 1 411 ? 4.227 11.094 -9.914 1 87.94 411 THR B N 1
ATOM 6305 C CA . THR B 1 411 ? 4.188 10.031 -10.914 1 87.94 411 THR B CA 1
ATOM 6306 C C . THR B 1 411 ? 2.939 9.172 -10.742 1 87.94 411 THR B C 1
ATOM 6308 O O . THR B 1 411 ? 2.26 8.844 -11.719 1 87.94 411 THR B O 1
ATOM 6311 N N . GLY B 1 412 ? 2.643 8.766 -9.523 1 90.38 412 GLY B N 1
ATOM 6312 C CA . GLY B 1 412 ? 1.458 7.965 -9.258 1 90.38 412 GLY B CA 1
ATOM 6313 C C . GLY B 1 412 ? 0.165 8.68 -9.594 1 90.38 412 GLY B C 1
ATOM 6314 O O . GLY B 1 412 ? -0.768 8.078 -10.125 1 90.38 412 GLY B O 1
ATOM 6315 N N . THR B 1 413 ? 0.103 9.93 -9.234 1 85.44 413 THR B N 1
ATOM 6316 C CA . THR B 1 413 ? -1.097 10.719 -9.508 1 85.44 413 THR B CA 1
ATOM 6317 C C . THR B 1 413 ? -1.336 10.844 -11.008 1 85.44 413 THR B C 1
ATOM 6319 O O . THR B 1 413 ? -2.459 10.656 -11.477 1 85.44 413 THR B O 1
ATOM 6322 N N . ILE B 1 414 ? -0.32 11.172 -11.719 1 87.06 414 ILE B N 1
ATOM 6323 C CA . ILE B 1 414 ? -0.443 11.328 -13.164 1 87.06 414 ILE B CA 1
ATOM 6324 C C . ILE B 1 414 ? -0.894 10.008 -13.789 1 87.06 414 ILE B C 1
ATOM 6326 O O . ILE B 1 414 ? -1.809 9.984 -14.617 1 87.06 414 ILE B O 1
ATOM 6330 N N . ALA B 1 415 ? -0.219 8.969 -13.445 1 92 415 ALA B N 1
ATOM 6331 C CA . ALA B 1 415 ? -0.585 7.66 -13.977 1 92 415 ALA B CA 1
ATOM 6332 C C . ALA B 1 415 ? -2.041 7.328 -13.656 1 92 415 ALA B C 1
ATOM 6334 O O . ALA B 1 415 ? -2.764 6.805 -14.508 1 92 415 ALA B O 1
ATOM 6335 N N . THR B 1 416 ? -2.445 7.598 -12.453 1 91.38 416 THR B N 1
ATOM 6336 C CA . THR B 1 416 ? -3.801 7.281 -12.016 1 91.38 416 THR B CA 1
ATOM 6337 C C . THR B 1 416 ? -4.824 8.117 -12.781 1 91.38 416 THR B C 1
ATOM 6339 O O . THR B 1 416 ? -5.836 7.586 -13.25 1 91.38 416 THR B O 1
ATOM 6342 N N . VAL B 1 417 ? -4.562 9.391 -12.891 1 87.06 417 VAL B N 1
ATOM 6343 C CA . VAL B 1 417 ? -5.492 10.289 -13.57 1 87.06 417 VAL B CA 1
ATOM 6344 C C . VAL B 1 417 ? -5.574 9.922 -15.047 1 87.06 417 VAL B C 1
ATOM 6346 O O . VAL B 1 417 ? -6.664 9.875 -15.625 1 87.06 417 VAL B O 1
ATOM 6349 N N . LEU B 1 418 ? -4.438 9.727 -15.633 1 89.56 418 LEU B N 1
ATOM 6350 C CA . LEU B 1 418 ? -4.406 9.383 -17.047 1 89.56 418 LEU B CA 1
ATOM 6351 C C . LEU B 1 418 ? -5.172 8.086 -17.312 1 89.56 418 LEU B C 1
ATOM 6353 O O . LEU B 1 418 ? -5.969 8.008 -18.25 1 89.56 418 LEU B O 1
ATOM 6357 N N . LEU B 1 419 ? -4.91 7.129 -16.562 1 91.12 419 LEU B N 1
ATOM 6358 C CA . LEU B 1 419 ? -5.594 5.852 -16.75 1 91.12 419 LEU B CA 1
ATOM 6359 C C . LEU B 1 419 ? -7.086 5.992 -16.484 1 91.12 419 LEU B C 1
ATOM 6361 O O . LEU B 1 419 ? -7.902 5.395 -17.188 1 91.12 419 LEU B O 1
ATOM 6365 N N . HIS B 1 420 ? -7.383 6.738 -15.453 1 87.88 420 HIS B N 1
ATOM 6366 C CA . HIS B 1 420 ? -8.789 6.941 -15.117 1 87.88 420 HIS B CA 1
ATOM 6367 C C . HIS B 1 420 ? -9.539 7.621 -16.266 1 87.88 420 HIS B C 1
ATOM 6369 O O . HIS B 1 420 ? -10.703 7.316 -16.516 1 87.88 420 HIS B O 1
ATOM 6375 N N . GLN B 1 421 ? -8.875 8.5 -16.953 1 85.69 421 GLN B N 1
ATOM 6376 C CA . GLN B 1 421 ? -9.508 9.234 -18.047 1 85.69 421 GLN B CA 1
ATOM 6377 C C . GLN B 1 421 ? -9.508 8.414 -19.328 1 85.69 421 GLN B C 1
ATOM 6379 O O . GLN B 1 421 ? -10.43 8.516 -20.141 1 85.69 421 GLN B O 1
ATOM 6384 N N . LEU B 1 422 ? -8.484 7.621 -19.484 1 86.88 422 LEU B N 1
ATOM 6385 C CA . LEU B 1 422 ? -8.297 6.934 -20.766 1 86.88 422 LEU B CA 1
ATOM 6386 C C . LEU B 1 422 ? -9.078 5.625 -20.797 1 86.88 422 LEU B C 1
ATOM 6388 O O . LEU B 1 422 ? -9.539 5.203 -21.859 1 86.88 422 LEU B O 1
ATOM 6392 N N . LEU B 1 423 ? -9.195 4.98 -19.703 1 87.5 423 LEU B N 1
ATOM 6393 C CA . LEU B 1 423 ? -9.867 3.686 -19.688 1 87.5 423 LEU B CA 1
ATOM 6394 C C . LEU B 1 423 ? -11.383 3.859 -19.766 1 87.5 423 LEU B C 1
ATOM 6396 O O . LEU B 1 423 ? -11.93 4.805 -19.188 1 87.5 423 LEU B O 1
ATOM 6400 N N . PRO B 1 424 ? -11.953 2.943 -20.453 1 82.81 424 PRO B N 1
ATOM 6401 C CA . PRO B 1 424 ? -13.406 3.043 -20.594 1 82.81 424 PRO B CA 1
ATOM 6402 C C . PRO B 1 424 ? -14.141 2.832 -19.281 1 82.81 424 PRO B C 1
ATOM 6404 O O . PRO B 1 424 ? -13.711 2.031 -18.453 1 82.81 424 PRO B O 1
ATOM 6407 N N . LYS B 1 425 ? -15.234 3.547 -19.125 1 78.25 425 LYS B N 1
ATOM 6408 C CA . LYS B 1 425 ? -16.016 3.457 -17.906 1 78.25 425 LYS B CA 1
ATOM 6409 C C . LYS B 1 425 ? -16.672 2.084 -17.766 1 78.25 425 LYS B C 1
ATOM 6411 O O . LYS B 1 425 ? -17.016 1.454 -18.766 1 78.25 425 LYS B O 1
ATOM 6416 N N . SER B 1 426 ? -16.609 1.69 -16.531 1 74 426 SER B N 1
ATOM 6417 C CA . SER B 1 426 ? -17.281 0.422 -16.266 1 74 426 SER B CA 1
ATOM 6418 C C . SER B 1 426 ? -18.781 0.515 -16.531 1 74 426 SER B C 1
ATOM 6420 O O . SER B 1 426 ? -19.375 1.592 -16.422 1 74 426 SER B O 1
ATOM 6422 N N . SER B 1 427 ? -19.25 -0.584 -17 1 70.94 427 SER B N 1
ATOM 6423 C CA . SER B 1 427 ? -20.703 -0.608 -17.234 1 70.94 427 SER B CA 1
ATOM 6424 C C . SER B 1 427 ? -21.469 -0.451 -15.922 1 70.94 427 SER B C 1
ATOM 6426 O O . SER B 1 427 ? -20.953 -0.788 -14.852 1 70.94 427 SER B O 1
ATOM 6428 N N . ARG B 1 428 ? -22.531 0.17 -15.992 1 66.69 428 ARG B N 1
ATOM 6429 C CA . ARG B 1 428 ? -23.375 0.373 -14.828 1 66.69 428 ARG B CA 1
ATOM 6430 C C . ARG B 1 428 ? -23.688 -0.951 -14.133 1 66.69 428 ARG B C 1
ATOM 6432 O O . ARG B 1 428 ? -23.766 -1.009 -12.906 1 66.69 428 ARG B O 1
ATOM 6439 N N . ARG B 1 429 ? -23.828 -1.938 -14.961 1 68.19 429 ARG B N 1
ATOM 6440 C CA . ARG B 1 429 ? -24.094 -3.254 -14.398 1 68.19 429 ARG B CA 1
ATOM 6441 C C . ARG B 1 429 ? -22.922 -3.746 -13.555 1 68.19 429 ARG B C 1
ATOM 6443 O O . ARG B 1 429 ? -23.125 -4.277 -12.461 1 68.19 429 ARG B O 1
ATOM 6450 N N . GLU B 1 430 ? -21.75 -3.525 -14.094 1 70 430 GLU B N 1
ATOM 6451 C CA . GLU B 1 430 ? -20.547 -3.945 -13.367 1 70 430 GLU B CA 1
ATOM 6452 C C . GLU B 1 430 ? -20.422 -3.197 -12.047 1 70 430 GLU B C 1
ATOM 6454 O O . GLU B 1 430 ? -20.016 -3.781 -11.031 1 70 430 GLU B O 1
ATOM 6459 N N . GLU B 1 431 ? -20.75 -1.996 -12.07 1 70.88 431 GLU B N 1
ATOM 6460 C CA . GLU B 1 431 ? -20.656 -1.166 -10.875 1 70.88 431 GLU B CA 1
ATOM 6461 C C . GLU B 1 431 ? -21.672 -1.612 -9.82 1 70.88 431 GLU B C 1
ATOM 6463 O O . GLU B 1 431 ? -21.344 -1.668 -8.625 1 70.88 431 GLU B O 1
ATOM 6468 N N . ARG B 1 432 ? -22.891 -1.906 -10.281 1 66.94 432 ARG B N 1
ATOM 6469 C CA . ARG B 1 432 ? -23.938 -2.346 -9.359 1 66.94 432 ARG B CA 1
ATOM 6470 C C . ARG B 1 432 ? -23.594 -3.701 -8.75 1 66.94 432 ARG B C 1
ATOM 6472 O O . ARG B 1 432 ? -23.844 -3.934 -7.562 1 66.94 432 ARG B O 1
ATOM 6479 N N . ASP B 1 433 ? -23.109 -4.484 -9.617 1 68.25 433 ASP B N 1
ATOM 6480 C CA . ASP B 1 433 ? -22.75 -5.816 -9.133 1 68.25 433 ASP B CA 1
ATOM 6481 C C . ASP B 1 433 ? -21.641 -5.738 -8.094 1 68.25 433 ASP B C 1
ATOM 6483 O O . ASP B 1 433 ? -21.656 -6.461 -7.094 1 68.25 433 ASP B O 1
ATOM 6487 N N . ALA B 1 434 ? -20.766 -4.832 -8.352 1 68 434 ALA B N 1
ATOM 6488 C CA . ALA B 1 434 ? -19.656 -4.645 -7.422 1 68 434 ALA B CA 1
ATOM 6489 C C . ALA B 1 434 ? -20.141 -4.094 -6.086 1 68 434 ALA B C 1
ATOM 6491 O O . ALA B 1 434 ? -19.688 -4.52 -5.023 1 68 434 ALA B O 1
ATOM 6492 N N . LEU B 1 435 ? -21 -3.189 -6.133 1 69 435 LEU B N 1
ATOM 6493 C CA . LEU B 1 435 ? -21.562 -2.592 -4.922 1 69 435 LEU B CA 1
ATOM 6494 C C . LEU B 1 435 ? -22.391 -3.605 -4.145 1 69 435 LEU B C 1
ATOM 6496 O O . LEU B 1 435 ? -22.375 -3.617 -2.912 1 69 435 LEU B O 1
ATOM 6500 N N . LYS B 1 436 ? -23.109 -4.418 -4.852 1 66.81 436 LYS B N 1
ATOM 6501 C CA . LYS B 1 436 ? -23.906 -5.457 -4.207 1 66.81 436 LYS B CA 1
ATOM 6502 C C . LYS B 1 436 ? -23.016 -6.484 -3.512 1 66.81 436 LYS B C 1
ATOM 6504 O O . LYS B 1 436 ? -23.328 -6.941 -2.41 1 66.81 436 LYS B O 1
ATOM 6509 N N . GLU B 1 437 ? -21.969 -6.75 -4.207 1 65.38 437 GLU B N 1
ATOM 6510 C CA . GLU B 1 437 ? -21.031 -7.691 -3.615 1 65.38 437 GLU B CA 1
ATOM 6511 C C . GLU B 1 437 ? -20.406 -7.133 -2.334 1 65.38 437 GLU B C 1
ATOM 6513 O O . GLU B 1 437 ? -20.25 -7.855 -1.352 1 65.38 437 GLU B O 1
ATOM 6518 N N . SER B 1 438 ? -20.062 -5.922 -2.449 1 66.19 438 SER B N 1
ATOM 6519 C CA . SER B 1 438 ? -19.516 -5.266 -1.269 1 66.19 438 SER B CA 1
ATOM 6520 C C . SER B 1 438 ? -20.531 -5.227 -0.131 1 66.19 438 SER B C 1
ATOM 6522 O O . SER B 1 438 ? -20.172 -5.434 1.031 1 66.19 438 SER B O 1
ATOM 6524 N N . ARG B 1 439 ? -21.766 -4.953 -0.478 1 65.44 439 ARG B N 1
ATOM 6525 C CA . ARG B 1 439 ? -22.844 -4.934 0.513 1 65.44 439 ARG B CA 1
ATOM 6526 C C . ARG B 1 439 ? -23.031 -6.312 1.135 1 65.44 439 ARG B C 1
ATOM 6528 O O . ARG B 1 439 ? -23.188 -6.434 2.352 1 65.44 439 ARG B O 1
ATOM 6535 N N . ASP B 1 440 ? -23 -7.238 0.248 1 65.75 440 ASP B N 1
ATOM 6536 C CA . ASP B 1 440 ? -23.203 -8.602 0.726 1 65.75 440 ASP B CA 1
ATOM 6537 C C . ASP B 1 440 ? -22.078 -9.047 1.65 1 65.75 440 ASP B C 1
ATOM 6539 O O . ASP B 1 440 ? -22.312 -9.742 2.639 1 65.75 440 ASP B O 1
ATOM 6543 N N . GLN B 1 441 ? -20.906 -8.648 1.311 1 64.38 441 GLN B N 1
ATOM 6544 C CA . GLN B 1 441 ? -19.766 -8.992 2.146 1 64.38 441 GLN B CA 1
ATOM 6545 C C . GLN B 1 441 ? -19.875 -8.344 3.525 1 64.38 441 GLN B C 1
ATOM 6547 O O . GLN B 1 441 ? -19.609 -8.984 4.543 1 64.38 441 GLN B O 1
ATOM 6552 N N . VAL B 1 442 ? -20.25 -7.152 3.52 1 64.31 442 VAL B N 1
ATOM 6553 C CA . VAL B 1 442 ? -20.391 -6.434 4.781 1 64.31 442 VAL B CA 1
ATOM 6554 C C . VAL B 1 442 ? -21.531 -7.051 5.594 1 64.31 442 VAL B C 1
ATOM 6556 O O . VAL B 1 442 ? -21.422 -7.184 6.816 1 64.31 442 VAL B O 1
ATOM 6559 N N . GLN B 1 443 ? -22.562 -7.445 4.867 1 66.44 443 GLN B N 1
ATOM 6560 C CA . GLN B 1 443 ? -23.703 -8.055 5.543 1 66.44 443 GLN B CA 1
ATOM 6561 C C . GLN B 1 443 ? -23.344 -9.414 6.133 1 66.44 443 GLN B C 1
ATOM 6563 O O . GLN B 1 443 ? -23.797 -9.766 7.223 1 66.44 443 GLN B O 1
ATOM 6568 N N . GLU B 1 444 ? -22.625 -10.078 5.391 1 64.75 444 GLU B N 1
ATOM 6569 C CA . GLU B 1 444 ? -22.188 -11.383 5.887 1 64.75 444 GLU B CA 1
ATOM 6570 C C . GLU B 1 444 ? -21.297 -11.234 7.121 1 64.75 444 GLU B C 1
ATOM 6572 O O . GLU B 1 444 ? -21.406 -12.031 8.062 1 64.75 444 GLU B O 1
ATOM 6577 N N . GLU B 1 445 ? -20.453 -10.344 7.051 1 64.44 445 GLU B N 1
ATOM 6578 C CA . GLU B 1 445 ? -19.578 -10.094 8.203 1 64.44 445 GLU B CA 1
ATOM 6579 C C . GLU B 1 445 ? -20.391 -9.633 9.414 1 64.44 445 GLU B C 1
ATOM 6581 O O . GLU B 1 445 ? -20.062 -9.992 10.547 1 64.44 445 GLU B O 1
ATOM 6586 N N . LEU B 1 446 ? -21.359 -8.852 9.086 1 66 446 LEU B N 1
ATOM 6587 C CA . LEU B 1 446 ? -22.25 -8.414 10.156 1 66 446 LEU B CA 1
ATOM 6588 C C . LEU B 1 446 ? -23 -9.602 10.766 1 66 446 LEU B C 1
ATOM 6590 O O . LEU B 1 446 ? -23.156 -9.68 11.984 1 66 446 LEU B O 1
ATOM 6594 N N . ALA B 1 447 ? -23.406 -10.453 9.867 1 64.75 447 ALA B N 1
ATOM 6595 C CA . ALA B 1 447 ? -24.125 -11.641 10.32 1 64.75 447 ALA B CA 1
ATOM 6596 C C . ALA B 1 447 ? -23.219 -12.555 11.141 1 64.75 447 ALA B C 1
ATOM 6598 O O . ALA B 1 447 ? -23.641 -13.109 12.156 1 64.75 447 ALA B O 1
ATOM 6599 N N . GLN B 1 448 ? -22.047 -12.703 10.703 1 63.38 448 GLN B N 1
ATOM 6600 C CA . GLN B 1 448 ? -21.094 -13.547 11.414 1 63.38 448 GLN B CA 1
ATOM 6601 C C . GLN B 1 448 ? -20.766 -12.953 12.781 1 63.38 448 GLN B C 1
ATOM 6603 O O . GLN B 1 448 ? -20.609 -13.68 13.758 1 63.38 448 GLN B O 1
ATOM 6608 N N . SER B 1 449 ? -20.562 -11.734 12.758 1 61.91 449 SER B N 1
ATOM 6609 C CA . SER B 1 449 ? -20.281 -11.055 14.016 1 61.91 449 SER B CA 1
ATOM 6610 C C . SER B 1 449 ? -21.422 -11.203 15.008 1 61.91 449 SER B C 1
ATOM 6612 O O . SER B 1 449 ? -21.188 -11.383 16.203 1 61.91 449 SER B O 1
ATOM 6614 N N . LYS B 1 450 ? -22.625 -11.211 14.508 1 61.75 450 LYS B N 1
ATOM 6615 C CA . LYS B 1 450 ? -23.797 -11.406 15.352 1 61.75 450 LYS B CA 1
ATOM 6616 C C . LYS B 1 450 ? -23.875 -12.836 15.867 1 61.75 450 LYS B C 1
ATOM 6618 O O . LYS B 1 450 ? -24.266 -13.07 17.016 1 61.75 450 LYS B O 1
ATOM 6623 N N . LYS B 1 451 ? -23.578 -13.75 14.977 1 59.66 451 LYS B N 1
ATOM 6624 C CA . LYS B 1 451 ? -23.609 -15.164 15.367 1 59.66 451 LYS B CA 1
ATOM 6625 C C . LYS B 1 451 ? -22.562 -15.453 16.438 1 59.66 451 LYS B C 1
ATOM 6627 O O . LYS B 1 451 ? -22.797 -16.266 17.344 1 59.66 451 LYS B O 1
ATOM 6632 N N . GLU B 1 452 ? -21.5 -14.914 16.297 1 58.41 452 GLU B N 1
ATOM 6633 C CA . GLU B 1 452 ? -20.438 -15.102 17.297 1 58.41 452 GLU B CA 1
ATOM 6634 C C . GLU B 1 452 ? -20.844 -14.484 18.641 1 58.41 452 GLU B C 1
ATOM 6636 O O . GLU B 1 452 ? -20.391 -14.938 19.688 1 58.41 452 GLU B O 1
ATOM 6641 N N . GLU B 1 453 ? -21.594 -13.5 18.594 1 56.22 453 GLU B N 1
ATOM 6642 C CA . GLU B 1 453 ? -22.141 -12.914 19.812 1 56.22 453 GLU B CA 1
ATOM 6643 C C . GLU B 1 453 ? -23.156 -13.844 20.484 1 56.22 453 GLU B C 1
ATOM 6645 O O . GLU B 1 453 ? -23.266 -13.867 21.703 1 56.22 453 GLU B O 1
ATOM 6650 N N . GLN B 1 454 ? -24 -14.469 19.688 1 53.41 454 GLN B N 1
ATOM 6651 C CA . GLN B 1 454 ? -25.047 -15.32 20.25 1 53.41 454 GLN B CA 1
ATOM 6652 C C . GLN B 1 454 ? -24.484 -16.656 20.703 1 53.41 454 GLN B C 1
ATOM 6654 O O . GLN B 1 454 ? -25.172 -17.422 21.406 1 53.41 454 GLN B O 1
ATOM 6659 N N . THR B 1 455 ? -23.391 -17.141 20.266 1 48.72 455 THR B N 1
ATOM 6660 C CA . THR B 1 455 ? -22.844 -18.391 20.812 1 48.72 455 THR B CA 1
ATOM 6661 C C . THR B 1 455 ? -22.328 -18.172 22.234 1 48.72 455 THR B C 1
ATOM 6663 O O . THR B 1 455 ? -21.438 -17.344 22.453 1 48.72 455 THR B O 1
ATOM 6666 N N . PRO B 1 456 ? -23.125 -18.562 23.281 1 44.94 456 PRO B N 1
ATOM 6667 C CA . PRO B 1 456 ? -22.969 -18.469 24.734 1 44.94 456 PRO B CA 1
ATOM 6668 C C . PRO B 1 456 ? -21.578 -18.891 25.219 1 44.94 456 PRO B C 1
ATOM 6670 O O . PRO B 1 456 ? -21.266 -18.766 26.406 1 44.94 456 PRO B O 1
ATOM 6673 N N . ASP B 1 457 ? -20.797 -19.828 24.578 1 42.03 457 ASP B N 1
ATOM 6674 C CA . ASP B 1 457 ? -19.797 -20.562 25.359 1 42.03 457 ASP B CA 1
ATOM 6675 C C . ASP B 1 457 ? -18.75 -19.609 25.953 1 42.03 457 ASP B C 1
ATOM 6677 O O . ASP B 1 457 ? -17.891 -20.031 26.719 1 42.03 457 ASP B O 1
ATOM 6681 N N . ALA B 1 458 ? -18.328 -18.609 25.406 1 37.88 458 ALA B N 1
ATOM 6682 C CA . ALA B 1 458 ? -17.172 -18.016 26.047 1 37.88 458 ALA B CA 1
ATOM 6683 C C . ALA B 1 458 ? -17.578 -17.203 27.266 1 37.88 458 ALA B C 1
ATOM 6685 O O . ALA B 1 458 ? -16.75 -16.516 27.875 1 37.88 458 ALA B O 1
ATOM 6686 N N . GLN B 1 459 ? -18.859 -17.047 27.641 1 34.91 459 GLN B N 1
ATOM 6687 C CA . GLN B 1 459 ? -19.219 -16.359 28.875 1 34.91 459 GLN B CA 1
ATOM 6688 C C . GLN B 1 459 ? -18.953 -17.234 30.109 1 34.91 459 GLN B C 1
ATOM 6690 O O . GLN B 1 459 ? -18.906 -16.734 31.234 1 34.91 459 GLN B O 1
ATOM 6695 N N . SER B 1 460 ? -19.234 -18.531 30.141 1 35.72 460 SER B N 1
ATOM 6696 C CA . SER B 1 460 ? -19.625 -19.172 31.375 1 35.72 460 SER B CA 1
ATOM 6697 C C . SER B 1 460 ? -18.406 -19.531 32.219 1 35.72 460 SER B C 1
ATOM 6699 O O . SER B 1 460 ? -18.547 -20.188 33.25 1 35.72 460 SER B O 1
ATOM 6701 N N . PRO B 1 461 ? -17.188 -19.484 31.922 1 35.75 461 PRO B N 1
ATOM 6702 C CA . PRO B 1 461 ? -16.484 -20.312 32.906 1 35.75 461 PRO B CA 1
ATOM 6703 C C . PRO B 1 461 ? -16.562 -19.75 34.312 1 35.75 461 PRO B C 1
ATOM 6705 O O . PRO B 1 461 ? -15.945 -20.281 35.25 1 35.75 461 PRO B O 1
ATOM 6708 N N . LEU B 1 462 ? -17.031 -18.531 34.625 1 31.45 462 LEU B N 1
ATOM 6709 C CA . LEU B 1 462 ? -16.766 -18.172 36 1 31.45 462 LEU B CA 1
ATOM 6710 C C . LEU B 1 462 ? -17.719 -18.922 36.938 1 31.45 462 LEU B C 1
ATOM 6712 O O . LEU B 1 462 ? -17.688 -18.719 38.156 1 31.45 462 LEU B O 1
ATOM 6716 N N . LYS B 1 463 ? -18.75 -19.562 36.531 1 32.31 463 LYS B N 1
ATOM 6717 C CA . LYS B 1 463 ? -19.562 -20.047 37.656 1 32.31 463 LYS B CA 1
ATOM 6718 C C . LYS B 1 463 ? -18.906 -21.25 38.312 1 32.31 463 LYS B C 1
ATOM 6720 O O . LYS B 1 463 ? -19.453 -21.797 39.281 1 32.31 463 LYS B O 1
ATOM 6725 N N . ALA B 1 464 ? -17.984 -21.969 37.75 1 33.91 464 ALA B N 1
ATOM 6726 C CA . ALA B 1 464 ? -17.656 -23.172 38.531 1 33.91 464 ALA B CA 1
ATOM 6727 C C . ALA B 1 464 ? -16.938 -22.797 39.812 1 33.91 464 ALA B C 1
ATOM 6729 O O . ALA B 1 464 ? -16.719 -23.656 40.688 1 33.91 464 ALA B O 1
ATOM 6730 N N . GLN B 1 465 ? -16.25 -21.625 39.812 1 29.56 465 GLN B N 1
ATOM 6731 C CA . GLN B 1 465 ? -15.516 -21.656 41.062 1 29.56 465 GLN B CA 1
ATOM 6732 C C . GLN B 1 465 ? -16.406 -21.219 42.219 1 29.56 465 GLN B C 1
ATOM 6734 O O . GLN B 1 465 ? -15.945 -21.172 43.375 1 29.56 465 GLN B O 1
ATOM 6739 N N . GLN B 1 466 ? -17.656 -20.766 41.906 1 27.94 466 GLN B N 1
ATOM 6740 C CA . GLN B 1 466 ? -18.281 -20.438 43.188 1 27.94 466 GLN B CA 1
ATOM 6741 C C . GLN B 1 466 ? -18.859 -21.672 43.844 1 27.94 466 GLN B C 1
ATOM 6743 O O . GLN B 1 466 ? -19.406 -21.609 44.938 1 27.94 466 GLN B O 1
ATOM 6748 N N . GLU B 1 467 ? -18.875 -22.859 43.156 1 25.16 467 GLU B N 1
ATOM 6749 C CA . GLU B 1 467 ? -19.266 -23.875 44.156 1 25.16 467 GLU B CA 1
ATOM 6750 C C . GLU B 1 467 ? -18.031 -24.438 44.844 1 25.16 467 GLU B C 1
ATOM 6752 O O . GLU B 1 467 ? -16.984 -24.656 44.219 1 25.16 467 GLU B O 1
#

Organism: NCBI:txid190893

Nearest PDB structures (foldseek):
  5i6c-assembly1_B  TM=9.160E-01  e=1.363E-21  Aspergillus nidulans FGSC A4
  5i6c-assembly1_A  TM=9.275E-01  e=5.980E-21  Aspergillus nidulans FGSC A4
  8omz-assembly1_C  TM=8.863E-01  e=2.302E-20  Escherichia coli O157:H7
  5xls-assembly1_A-2  TM=7.674E-01  e=3.419E-18  Escherichia coli O157:H7
  3qe7-assembly1_A  TM=7.408E-01  e=7.527E-15  Escherichia coli K-12

Secondary structure (DSSP, 8-state):
---SB-TT----HHHHHHHHHHHHHHHHHHHHHHHHHHHHHTT--HHHHHHHHHHHHHHHHHHHHHHHH-BTTB---S---EEE-GGGHHHHHHHHHHHHHHHHHHHHHHHHHHHHHHHHTHHHHHHHS-HHHHHHHHHHHHHHHHHHHHHHHH-S-TT-TTTT-HHHHHHHHHHHHHHHHHHHHS-HHHHHTHHHHHHHHHHHHHHHTT----HHHHHS-SS----TTTT-----HHHHHHHHHHHHHHHHHHHHHHHHHHHHTT----HHHHHHHHHHHHHHHHHHHHTTPPPEEE-HHHHHHHHHH-B--HHHHHHHHHHHHHHHT-HHHHHHHHTS-HHHHHHHHHHHHHHHHHHHHHHHTTTTTSHHHHHHHHHHHHHHHHHHH-GGGGTTS-HHHHHHHTSHHHHHHHHHHHHHHHSPPPPHHHHHHHHHHHHHHHHHHHHHHHHHHH-GGGTGGGGGGT-/---SB-TT----HHHHHHHHHHHHHHHHHHHHHHHHHHHHHTT--HHHHHHHHHHHHHHHHHHHHHHHH-BTTB---S---EEE-GGGHHHHHHHHHHHHHHHHHHHHHHHHHHHHHHHHTHHHHHHHS-HHHHHHHHHHHHHHHHHHHHHHHH-S-TT-TTTT-HHHHHHHHHHHHHHHHHHHHS-HHHHHTHHHHHHHHHHHHHHHTT----HHHHHS-SS----TTTT-----HHHHHHHHHHHHHHHHHHHHHHHHHHHHTT----HHHHHHHHHHHHHHHHHHHHTTPPPEEE-HHHHHHHHHH-B--HHHHHHHHHHHHHHHT-HHHHHHHHTS-HHHHHHHHHHHHHHHHHHHHHHHTTTTTSHHHHHHHHHHHHHHHHHHH-GGGGTTS-HHHHHHHTSHHHHHHHHHHHHHHHSPPPPHHHHHHHHHHHHHHHHHHHHHHHHHHH-GGGTGGGGGGG-

InterPro domains:
  IPR006042 Xanthine/uracil permease [PS01116] (340-360)
  IPR006042 Xanthine/uracil permease [TIGR00801] (15-419)
  IPR006043 Nucleobase cation symporter 2 family [PF00860] (16-392)
  IPR017588 Uric acid permease UacT-like [TIGR03173] (19-424)

Solvent-accessible surface area (backbone atoms only — not comparable to full-atom values): 43593 Å² total; per-residue (Å²): 131,82,60,77,32,48,47,86,41,76,66,58,67,70,58,28,51,54,54,9,48,42,51,34,44,45,42,46,51,51,29,40,44,39,34,44,50,37,27,53,71,52,65,50,56,67,69,56,28,28,42,27,23,17,12,19,29,29,40,18,7,54,37,8,27,35,23,14,68,38,57,86,71,28,17,49,52,42,50,46,49,37,22,27,35,68,73,45,44,67,61,41,32,58,33,21,62,76,52,31,68,15,25,34,27,25,12,37,34,56,16,19,48,52,36,38,56,42,25,77,38,49,71,60,48,48,69,67,41,36,57,51,50,39,12,42,40,40,22,37,42,13,58,68,48,43,59,58,22,52,47,22,24,20,64,43,59,87,88,40,87,59,25,16,35,67,70,34,45,49,38,12,50,49,5,31,48,42,24,53,48,32,45,67,74,39,62,72,62,59,21,56,22,12,61,37,49,11,48,51,51,20,42,54,52,33,52,75,70,64,62,49,65,65,64,58,40,72,71,40,50,67,66,42,68,46,53,63,47,70,70,46,71,32,86,50,70,68,48,25,52,55,40,28,53,46,43,55,51,49,49,46,54,37,50,51,42,51,51,52,39,24,55,58,47,74,41,88,75,51,73,64,40,51,24,14,30,34,31,28,45,11,52,36,14,33,50,11,20,46,32,45,13,57,55,46,36,64,43,60,69,52,41,49,48,27,55,72,65,16,50,24,18,14,56,30,38,23,46,20,10,51,52,29,33,53,50,7,35,22,34,39,60,32,26,51,60,72,36,49,44,45,16,27,49,11,17,41,39,43,52,53,27,18,45,40,22,45,54,10,51,60,44,28,51,83,44,49,56,33,73,60,42,41,49,32,44,16,50,12,48,40,47,10,49,44,29,60,74,40,56,58,64,37,67,75,46,58,67,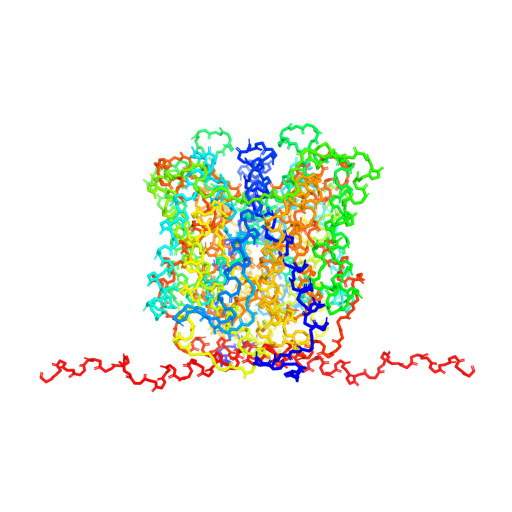70,57,28,64,52,42,48,39,24,51,52,34,14,40,49,48,22,46,51,42,59,70,68,47,75,76,73,50,68,65,51,49,51,52,27,51,49,50,51,50,49,51,53,47,48,50,50,50,48,55,50,48,60,64,67,53,64,78,84,70,56,76,69,59,66,69,74,105,131,82,62,78,32,48,47,87,41,76,67,59,68,72,56,28,51,53,54,9,48,43,52,36,41,45,42,47,50,52,28,40,42,40,36,44,51,37,29,54,73,51,63,49,56,67,70,57,28,27,43,27,23,16,12,19,30,29,40,18,8,53,37,6,27,35,23,13,70,39,57,86,74,27,16,48,52,42,50,47,48,37,21,29,35,69,73,46,44,67,62,41,32,56,34,20,62,75,53,30,68,15,26,34,29,25,12,38,35,56,17,18,48,51,36,39,55,41,25,77,39,50,72,61,49,48,67,67,43,34,57,50,49,39,14,41,40,38,23,36,42,14,58,66,47,44,58,58,23,53,48,23,25,20,62,44,60,88,86,39,86,61,26,16,35,67,70,33,44,48,38,12,49,50,5,30,48,42,23,54,48,32,44,66,75,38,62,71,62,60,20,56,21,13,61,38,50,11,48,51,51,21,40,54,54,33,49,74,71,65,63,49,65,64,65,58,38,71,71,40,49,68,66,44,67,46,53,63,46,70,69,44,72,32,86,49,71,66,48,27,54,55,41,28,53,47,41,55,52,47,49,46,53,39,51,51,43,50,49,52,39,24,56,57,46,73,40,88,76,50,74,66,40,51,25,13,31,34,31,26,45,11,52,37,15,33,49,11,18,45,33,46,13,56,53,47,36,66,43,61,70,54,40,50,48,28,55,71,66,16,49,27,20,14,57,30,39,24,46,19,11,52,52,29,33,53,50,8,36,23,34,38,59,31,26,51,60,72,37,49,44,45,16,28,50,11,18,41,38,43,50,53,28,19,45,39,21,45,54,11,52,59,45,28,51,81,44,49,56,34,71,61,41,40,48,31,43,17,48,12,49,38,46,10,47,44,28,60,74,41,57,58,65,37,66,75,45,60,68,71,57,27,64,52,41,48,39,24,51,50,34,12,40,50,48,20,46,51,42,59,69,67,47,73,77,73,51,69,65,51,51,50,52,27,51,48,49,52,49,48,51,52,47,49,50,51,47,50,55,49,51,61,63,66,54,64,76,86,69,56,76,69,63,64,73,74,106

Foldseek 3Di:
DAFPAFAADDDDPVVLLVLLVLLLLLCLLVQLLLLLLLCVLLPHDLVVSLLQSLLQLQLQLVLQLCQQVPDPLAHLNWLWGKTFDLLCRVLSNLQCNPPNLQAQLQLLLLLLVLLLVCLVVVVVLCVLCPLLLLLLLLLLSLVLCLVSLQQLLLLDPPPDPSGNDPVSVVLLVQLLVQLVCQLPVPDASSNSSSLSRSLVVSQVVCVVVVNFDCVLLVPWDFFDAFDFCPPHHDYDPLSNVLSNLSLSSLLVVQVVLVVLSCVLSVHDGDSSSSSNHSNSQSVSSNSSSRSSYHRMHTDSSSSVSCNRNSHTYSVSSSVSSVVSSVVSRGSSNSSVVSRRRSSSVSSSSNVVSVVSSVVSVVSCLLVCQAPLSVVLSVQLNCQLVVLSVPVCVCVPPPPSVSSNSNHSSRRSSVSSSVSVVPDDDDDPVSSVVSNVVSVVVVVVVVVVVVVVVPPPPVPPPVPVVVD/DAFPAFAADDDDPVVLLVLLVLLLLLCLLVQLLLLLLLCVLLPHDLVVSLLQSLLQLQLQLVLQLCQQVPDPLAHLNWLWGKTFDLLCRVLSNLQCNPPNLQAQLQLLLLLLVLLLVCLVVVVVLCVLCPLLLLLLLLLLSLVLCLVSLQQLLLLDPPPDPSGNDPVSVVLLVQLLVQLVCQLPVPDASSNSSSLSRSLVVSQVVCVVVVNFDCVLLVPDDFFDAFDFCPPHHDYDPLSNVLSNLSLSSLLVVQLVLVVLSCVLSVHDGDSSSSSNHSNSQSVSSNSSSRSSYHRMHTDSSSSVSCNRNSHTYSVSSSVSSVVSSVVSRGSSNSSVVSRRRSSSVSSSSNVVSVVSSVVSVVSCLLVCQFPLSVVLSVQLNCQLVVLSVPVCVCVPPPPSVSSNSNHSSRRSSVSSSVSVVPDDDDDPVRSVVSNVVSVVVVVVVVVVVVVVVPPPPVPPPPPVVVD

Sequence (934 aa):
MKLLYTLDQKPPHGITLLLALQHMLASIGGIVAVPLIVGASIGLPNEEIVSLINAALLASGIVTIAQCLGLGPIGIRLPVVMGSSFAFLGVAIAIGREGGVASIMGSALIGSLVVILASFYMDKVRKLFPTVVSGVVVTLIGLTILPVAMNWVGDAPAASENFATLPKLFLAIVSLGIVVAVSVYCKGAVAASAIVIGLAGGYIVALSLGMVNLDDVSTAAWVGGPEPLKYGLSFHASAIVSMSLVYIVVIAEATGDFMALANNCNKQVSGKDLQRGLLGDGLGSTLAAILTAMPLASFSQNVGIVGITGVASRFVVAATGGLLILGGLFPKLAAIAVTIPKPVLGGVGFVMFGMIAYAGIRMLITAADTKRNALVICVGLASGLAVTFEPRLLQHLPHDIANFLHSGITTGTIATVLLHQLLPKSSRREERDALKESRDQVQEELAQSKKEEQTPDAQSPLKAQQEMKLLYTLDQKPPHGITLLLALQHMLASIGGIVAVPLIVGASIGLPNEEIVSLINAALLASGIVTIAQCLGLGPIGIRLPVVMGSSFAFLGVAIAIGREGGVASIMGSALIGSLVVILASFYMDKVRKLFPTVVSGVVVTLIGLTILPVAMNWVGDAPAASENFATLPKLFLAIVSLGIVVAVSVYCKGAVAASAIVIGLAGGYIVALSLGMVNLDDVSTAAWVGGPEPLKYGLSFHASAIVSMSLVYIVVIAEATGDFMALANNCNKQVSGKDLQRGLLGDGLGSTLAAILTAMPLASFSQNVGIVGITGVASRFVVAATGGLLILGGLFPKLAAIAVTIPKPVLGGVGFVMFGMIAYAGIRMLITAADTKRNALVICVGLASGLAVTFEPRLLQHLPHDIANFLHSGITTGTIATVLLHQLLPKSSRREERDALKESRDQVQEELAQSKKEEQTPDAQSPLKAQQE

pLDDT: mean 85.35, std 12.32, range [25.16, 98.25]